Protein AF-A0A448YUG9-F1 (afdb_monomer_lite)

pLDDT: mean 77.7, std 18.1, range [26.77, 98.56]

Organism: NCBI:txid183589

Foldseek 3Di:
DALVVLLLVVLVQQVPDQWRKPAWLPVVCVVVVHDSVSNVVSVVVCVVVQQKDKDKDKDKFKDFDPVLVVCLVPNALLLVLLAVQLVVQKAALVVSCVPSNNVSSVVNVVVCVVVVQWDDDPRIIGGPDHSVVDDRPSSVCSVDRPPDDPVVVVVCVVVVGMDMDMDMIIMMHGGPPHDSDDQDADADDDPVCVVVVVVVVGHHDDDDPVDDDDDDDDDFDALLVLLVVLLVVLLVVVVADEFDPPDQKDFLQLQALLLLHDLPDPCLDVLWWAWDPVVQFAPDDDVLLVVLSQCCQQQNDPPDRHVNDHDDPSSRGTMTGRQACVSSVSVVLLCQQPDPPGHDKHKYKYWAKGATNDDDDQPDDRIFIKIKIKTKDFQDDPVNLVVVVCSSCVSLPQNAWDWDFDDDSFFPGKTFIWTQQPVVRDTDGFWIWHKGDCSSNVSSNHDPRMIMTMIMGTSQVSSCSLLVPRGSVCRDDPPHDVVCSVVDDNSPDDDDDDDDDDDDDDQDDPPPDDDDDDDDPVVVVVVVVSLAEGEDDPPDPPDDDDDLVVLQVVQAQAPRRFFYKYFQAKDLDLLCRQVSSVVSCHPVVQAFDPPQQAFEEEEFEFEADDDDDDDDDDPDPDDPPPDRGDGDPVCSVVNCVSNVVVVVRSNYHYDHPDGPKYKYWYWQDWDQDPNDTRTMITIIITSYGHDPQPDPFPPDAQKDFPDDDDLSNLLVLLVVQVQEAQFEEEAQAQASVSNVLSNQVVHQRYAYEYEHADDPPGTDVVSSVVRQVVVVGDRHLYYHYDHLLDPVSLCVSCVSVPLFAGLEYGYEFPQVVCVVVPPDPAASVQSNLQSLLVQDDPDRSSGNHGQFGKYKYKFKAFPVGDPVRRDHDPVSCVSSQWAWDDKGWHDPDPTIIIIITMITHHD

Secondary structure (DSSP, 8-state):
--HHHHHHHHHHHHHT-TT--BS-HHHHHHHTT--HHHHHHHHHHHHHTTSEEEEEEEEEEEEE-HHHHHHHHH--HHHHHHHHHHHHSEE-HHHHHHHH-HHHHHHHHHHHHHTTSEEEETTEEEESS-GGGS--HHHHHHH-TTS--HHHHHHHHHTTSEEEEEEEEEEEEE-TT--SS--PPBSS--HHHHHHTGGGTSPBPPP-TTSPPP--------HHHHHHHHHHHHHHHTTPEEP----SEEEHHHHTGGGT--TT-GGGSTTTS-B-STT-B-S---HHHHHHHHHHHHH-BTTB----S---HHHHHBEEE-SSTHHHHHHHHHHHHTSTTS---EEEEEEEEEE--PPP-SS--SEEEEEEEEEEEET--HHHHHHHHHHHHHHTT---EEEEEEEETTEEEEEEEEEEETTTTEEEEEEEEEEEPHHHHHHHT--TTEEEEEEEEESHHHHHHHTT-S-GGGTSSTT--HHHHHHPPPTT-----------------SS---S-SPPPHHHHHHHHHHTT-----S--TTS----HHHHHHHHHH-TT--EEEEEEEEESSSTHHHHHHHHTTTTTTS-SGGGGTT-EEEEEEEE-------S-S-TTS------TT-B-HHHHHHHHHHTHHHHHHH--EE-SSS-SEEEEEEEEEEEEETTEEEEEEEEEEEEEE---------SS-S---SSPPPHHHHHHHHHHHT--TT-EEEETT-SS-HHHHHHHHH-TT-EEEEEE---TTS--HHHHHHHHHTTTPPPPSEEEES-TTSHHHHHHHHHTTTS--EEEEEE---HHHHHHTT--SS-HHHHHHHHHHHT--SSTTT-SEEEEEEEEEEEEEETT--HHHHSPPHHHHHHHTEEEEEEEEEEEETTEEEEEEEEEE--

InterPro domains:
  IPR000241 Ribosomal RNA large subunit methyltransferase K/L-like, methyltransferase domain [PF01170] (700-819)
  IPR002052 DNA methylase, N-6 adenine-specific, conserved site [PS00092] (809-815)
  IPR002319 Phenylalanyl-tRNA synthetase [PF01409] (207-484)
  IPR004529 Phenylalanyl-tRNA synthetase, class IIc, alpha subunit [TIGR00468] (154-485)
  IPR006195 Aminoacyl-tRNA synthetase, class II [PS50862] (226-489)
  IPR029063 S-adenosyl-L-methionine-dependent methyltransferase superfamily [G3DSA:3.40.50.150] (699-895)
  IPR029063 S-adenosyl-L-methionine-dependent methyltransferase superfamily [SSF53335] (716-875)
  IPR040724 PheRS, DNA binding domain 1 [PF18552] (4-56)
  IPR040725 PheRS, DNA binding domain 3 [PF18553] (77-127)
  IPR045864 Class II Aminoacyl-tRNA synthetase/Biotinyl protein ligase (BPL) and lipoyl protein ligase (LPL) [G3DSA:3.30.930.10] (222-494)
  IPR045864 Class II Aminoacyl-tRNA synthetase/Biotinyl protein ligase (BPL) and lipoyl protein ligase (LPL) [SSF55681] (207-482)

Structure (mmCIF, N/CA/C/O backbone):
data_AF-A0A448YUG9-F1
#
_entry.id   AF-A0A448YUG9-F1
#
loop_
_atom_site.group_PDB
_atom_site.id
_atom_site.type_symbol
_atom_site.label_atom_id
_atom_site.label_alt_id
_atom_site.label_comp_id
_atom_site.label_asym_id
_atom_site.label_entity_id
_atom_site.label_seq_id
_atom_site.pdbx_PDB_ins_code
_atom_site.Cartn_x
_atom_site.Cartn_y
_atom_site.Cartn_z
_atom_site.occupancy
_atom_site.B_iso_or_equiv
_atom_site.auth_seq_id
_atom_site.auth_comp_id
_atom_site.auth_asym_id
_atom_site.auth_atom_id
_atom_site.pdbx_PDB_model_num
ATOM 1 N N . MET A 1 1 ? -14.719 15.345 57.622 1.00 57.31 1 MET A N 1
ATOM 2 C CA . MET A 1 1 ? -15.397 14.064 57.349 1.00 57.31 1 MET A CA 1
ATOM 3 C C . MET A 1 1 ? -15.106 13.617 55.928 1.00 57.31 1 MET A C 1
ATOM 5 O O . MET A 1 1 ? -15.169 14.436 55.005 1.00 57.31 1 MET A O 1
ATOM 9 N N . SER A 1 2 ? -14.669 12.373 55.784 1.00 65.25 2 SER A N 1
ATOM 10 C CA . SER A 1 2 ? -14.353 11.694 54.527 1.00 65.25 2 SER A CA 1
ATOM 11 C C . SER A 1 2 ? -15.642 11.242 53.810 1.00 65.25 2 SER A C 1
ATOM 13 O O . SER A 1 2 ? -16.741 11.340 54.363 1.00 65.25 2 SER A O 1
ATOM 15 N N . SER A 1 3 ? -15.531 10.765 52.566 1.00 64.81 3 SER A N 1
ATOM 16 C CA . SER A 1 3 ? -16.668 10.121 51.886 1.00 64.81 3 SER A CA 1
ATOM 17 C C . SER A 1 3 ? -17.063 8.793 52.551 1.00 64.81 3 SER A C 1
ATOM 19 O O . SER A 1 3 ? -18.222 8.403 52.459 1.00 64.81 3 SER A O 1
ATOM 21 N N . GLU A 1 4 ? -16.130 8.124 53.236 1.00 73.25 4 GLU A N 1
ATOM 22 C CA . GLU A 1 4 ? -16.374 6.867 53.961 1.00 73.25 4 GLU A CA 1
ATOM 23 C C . GLU A 1 4 ? -17.192 7.092 55.233 1.00 73.25 4 GLU A C 1
ATOM 25 O O . GLU A 1 4 ? -18.077 6.297 55.545 1.00 73.25 4 GLU A O 1
ATOM 30 N N . ASP A 1 5 ? -16.974 8.217 55.922 1.00 79.19 5 ASP A N 1
ATOM 31 C CA . ASP A 1 5 ? -17.773 8.593 57.095 1.00 79.19 5 ASP A CA 1
ATOM 32 C C . ASP A 1 5 ? -19.241 8.811 56.691 1.00 79.19 5 ASP A C 1
ATOM 34 O O . ASP A 1 5 ? -20.164 8.428 57.407 1.00 79.19 5 ASP A O 1
ATOM 38 N N . SER A 1 6 ? -19.455 9.402 55.508 1.00 84.69 6 SER A N 1
ATOM 39 C CA . SER A 1 6 ? -20.792 9.630 54.944 1.00 84.69 6 SER A CA 1
ATOM 40 C C . SER A 1 6 ? -21.450 8.318 54.509 1.00 84.69 6 SER A C 1
ATOM 42 O O . SER A 1 6 ? -22.631 8.117 54.774 1.00 84.69 6 SER A O 1
ATOM 44 N N . GLU A 1 7 ? -20.691 7.410 53.885 1.00 86.25 7 GLU A N 1
ATOM 45 C CA . GLU A 1 7 ? -21.155 6.067 53.508 1.00 86.25 7 GLU A CA 1
ATOM 46 C C . GLU A 1 7 ? -21.600 5.265 54.739 1.00 86.25 7 GLU A C 1
ATOM 48 O O . GLU A 1 7 ? -22.723 4.760 54.788 1.00 86.25 7 GLU A O 1
ATOM 53 N N . THR A 1 8 ? -20.752 5.232 55.768 1.00 85.56 8 THR A N 1
ATOM 54 C CA . THR A 1 8 ? -21.018 4.527 57.026 1.00 85.56 8 THR A CA 1
ATOM 55 C C . THR A 1 8 ? -22.253 5.091 57.722 1.00 85.56 8 THR A C 1
ATOM 57 O O . THR A 1 8 ? -23.109 4.329 58.171 1.00 85.56 8 THR A O 1
ATOM 60 N N . ALA A 1 9 ? -22.398 6.419 57.770 1.00 86.06 9 ALA A N 1
ATOM 61 C CA . ALA A 1 9 ? -23.563 7.071 58.363 1.00 86.06 9 ALA A CA 1
ATOM 62 C C . ALA A 1 9 ? -24.871 6.731 57.624 1.00 86.06 9 ALA A C 1
ATOM 64 O O . ALA A 1 9 ? -25.888 6.486 58.272 1.00 86.06 9 ALA A O 1
ATOM 65 N N . ILE A 1 10 ? -24.850 6.663 56.286 1.00 88.06 10 ILE A N 1
ATOM 66 C CA . ILE A 1 10 ? -26.018 6.273 55.477 1.00 88.06 10 ILE A CA 1
ATOM 67 C C . ILE A 1 10 ? -26.401 4.818 55.760 1.00 88.06 10 ILE A C 1
ATOM 69 O O . ILE A 1 10 ? -27.556 4.541 56.085 1.00 88.06 10 ILE A O 1
ATOM 73 N N . LEU A 1 11 ? -25.444 3.888 55.663 1.00 88.06 11 LEU A N 1
ATOM 74 C CA . LEU A 1 11 ? -25.709 2.464 55.878 1.00 88.06 11 LEU A CA 1
ATOM 75 C C . LEU A 1 11 ? -26.173 2.190 57.313 1.00 88.06 11 LEU A C 1
ATOM 77 O O . LEU A 1 11 ? -27.112 1.421 57.503 1.00 88.06 11 LEU A O 1
ATOM 81 N N . THR A 1 12 ? -25.593 2.873 58.304 1.00 87.62 12 THR A N 1
ATOM 82 C CA . THR A 1 12 ? -25.991 2.766 59.718 1.00 87.62 12 THR A CA 1
ATOM 83 C C . THR A 1 12 ? -27.385 3.338 59.962 1.00 87.62 12 THR A C 1
ATOM 85 O O . THR A 1 12 ? -28.193 2.720 60.646 1.00 87.62 12 THR A O 1
ATOM 88 N N . PHE A 1 13 ? -27.729 4.489 59.380 1.00 88.00 13 PHE A N 1
ATOM 89 C CA . PHE A 1 13 ? -29.079 5.039 59.514 1.00 88.00 13 PHE A CA 1
ATOM 90 C C . PHE A 1 13 ? -30.126 4.098 58.911 1.00 88.00 13 PHE A C 1
ATOM 92 O O . PHE A 1 13 ? -31.149 3.816 59.535 1.00 88.00 13 PHE A O 1
ATOM 99 N N . LEU A 1 14 ? -29.839 3.553 57.727 1.00 86.94 14 LEU A N 1
ATOM 100 C CA . LEU A 1 14 ? -30.715 2.587 57.077 1.00 86.94 14 LEU A CA 1
ATOM 101 C C . LEU A 1 14 ? -30.792 1.260 57.841 1.00 86.94 14 LEU A C 1
ATOM 103 O O . LEU A 1 14 ? -31.781 0.559 57.661 1.00 86.94 14 LEU A O 1
ATOM 107 N N . SER A 1 15 ? -29.834 0.914 58.713 1.00 86.38 15 SER A N 1
ATOM 108 C CA . SER A 1 15 ? -29.860 -0.331 59.503 1.00 86.38 15 SER A CA 1
ATOM 109 C C . SER A 1 15 ? -30.879 -0.295 60.650 1.00 86.38 15 SER A C 1
ATOM 111 O O . SER A 1 15 ? -31.360 -1.350 61.063 1.00 86.38 15 SER A O 1
ATOM 113 N N . SER A 1 16 ? -31.267 0.906 61.099 1.00 83.56 16 SER A N 1
ATOM 114 C CA . SER A 1 16 ? -32.128 1.131 62.271 1.00 83.56 16 SER A CA 1
ATOM 115 C C . SER A 1 16 ? -33.514 0.473 62.198 1.00 83.56 16 SER A C 1
ATOM 117 O O . SER A 1 16 ? -34.041 0.048 63.223 1.00 83.56 16 SER A O 1
ATOM 119 N N . SER A 1 17 ? -34.103 0.362 61.003 1.00 78.44 17 SER A N 1
ATOM 120 C CA . SER A 1 17 ? -35.380 -0.319 60.747 1.00 78.44 17 SER A CA 1
ATOM 121 C C . SER A 1 17 ? -35.442 -0.819 59.294 1.00 78.44 17 SER A C 1
ATOM 123 O O . SER A 1 17 ? -34.856 -0.170 58.422 1.00 78.44 17 SER A O 1
ATOM 125 N N . PRO A 1 18 ? -36.135 -1.936 58.989 1.00 73.31 18 PRO A N 1
ATOM 126 C CA . PRO A 1 18 ? -36.373 -2.387 57.612 1.00 73.31 18 PRO A CA 1
ATOM 127 C C . PRO A 1 18 ? -37.011 -1.316 56.717 1.00 73.31 18 PRO A C 1
ATOM 129 O O . PRO A 1 18 ? -36.657 -1.222 55.545 1.00 73.31 18 PRO A O 1
ATOM 132 N N . ASP A 1 19 ? -37.862 -0.468 57.302 1.00 79.19 19 ASP A N 1
ATOM 133 C CA . ASP A 1 19 ? -38.572 0.624 56.624 1.00 79.19 19 ASP A CA 1
ATOM 134 C C . ASP A 1 19 ? -37.876 1.986 56.798 1.00 79.19 19 ASP A C 1
ATOM 136 O O . ASP A 1 19 ? -38.479 3.038 56.584 1.00 79.19 19 ASP A O 1
ATOM 140 N N . ALA A 1 20 ? -36.614 2.002 57.242 1.00 85.31 20 ALA A N 1
ATOM 141 C CA . ALA A 1 20 ? -35.871 3.242 57.413 1.00 85.31 20 ALA A CA 1
ATOM 142 C C . ALA A 1 20 ? -35.670 3.934 56.055 1.00 85.31 20 ALA A C 1
ATOM 144 O O . ALA A 1 20 ? -35.098 3.368 55.120 1.00 85.31 20 ALA A O 1
ATOM 145 N N . VAL A 1 21 ? -36.119 5.187 55.963 1.00 89.50 21 VAL A N 1
ATOM 146 C CA . VAL A 1 21 ? -36.010 6.018 54.760 1.00 89.50 21 VAL A CA 1
ATOM 147 C C . VAL A 1 21 ? -35.319 7.321 55.122 1.00 89.50 21 VAL A C 1
ATOM 149 O O . VAL A 1 21 ? -35.686 7.968 56.101 1.00 89.50 21 VAL A O 1
ATOM 152 N N . ILE A 1 22 ? -34.350 7.738 54.308 1.00 91.31 22 ILE A N 1
ATOM 153 C CA . ILE A 1 22 ? -33.869 9.122 54.311 1.00 91.31 22 ILE A CA 1
ATOM 154 C C . ILE A 1 22 ? -34.779 9.892 53.348 1.00 91.31 22 ILE A C 1
ATOM 156 O O . ILE A 1 22 ? -34.659 9.692 52.137 1.00 91.31 22 ILE A O 1
ATOM 160 N N . PRO A 1 23 ? -35.713 10.727 53.840 1.00 86.56 23 PRO A N 1
ATOM 161 C CA . PRO A 1 23 ? -36.722 11.356 52.989 1.00 86.56 23 PRO A CA 1
ATOM 162 C C . PRO A 1 23 ? -36.124 12.419 52.065 1.00 86.56 23 PRO A C 1
ATOM 164 O O . PRO A 1 23 ? -36.563 12.546 50.931 1.00 86.56 23 PRO A O 1
ATOM 167 N N . ASP A 1 24 ? -35.113 13.149 52.538 1.00 88.75 24 ASP A N 1
ATOM 168 C CA . ASP A 1 24 ? -34.329 14.094 51.750 1.00 88.75 24 ASP A CA 1
ATOM 169 C C . ASP A 1 24 ? -32.910 14.160 52.332 1.00 88.75 24 ASP A C 1
ATOM 171 O O . ASP A 1 24 ? -32.706 14.449 53.517 1.00 88.75 24 ASP A O 1
ATOM 175 N N . THR A 1 25 ? -31.913 13.870 51.500 1.00 90.62 25 THR A N 1
ATOM 176 C CA . THR A 1 25 ? -30.502 13.851 51.902 1.00 90.62 25 THR A CA 1
ATOM 177 C C . THR A 1 25 ? -29.948 15.216 52.291 1.00 90.62 25 THR A C 1
ATOM 179 O O . THR A 1 25 ? -28.963 15.260 53.022 1.00 90.62 25 THR A O 1
ATOM 182 N N . GLN A 1 26 ? -30.554 16.325 51.864 1.00 86.06 26 GLN A N 1
ATOM 183 C CA . GLN A 1 26 ? -30.094 17.674 52.199 1.00 86.06 26 GLN A CA 1
ATOM 184 C C . GLN A 1 26 ? -30.307 18.030 53.684 1.00 86.06 26 GLN A C 1
ATOM 186 O O . GLN A 1 26 ? -29.315 18.297 54.370 1.00 86.06 26 GLN A O 1
ATOM 191 N N . PRO A 1 27 ? -31.546 18.038 54.221 1.00 86.44 27 PRO A N 1
ATOM 192 C CA . PRO A 1 27 ? -31.773 18.295 55.640 1.00 86.44 27 PRO A CA 1
ATOM 193 C C . PRO A 1 27 ? -31.159 17.195 56.510 1.00 86.44 27 PRO A C 1
ATOM 195 O O . PRO A 1 27 ? -30.614 17.495 57.567 1.00 86.44 27 PRO A O 1
ATOM 198 N N . TRP A 1 28 ? -31.162 15.942 56.043 1.00 90.75 28 TRP A N 1
ATOM 199 C CA . TRP A 1 28 ? -30.541 14.837 56.769 1.00 90.75 28 TRP A CA 1
ATOM 200 C C . TRP A 1 28 ? -29.024 15.015 56.920 1.00 90.75 28 TRP A C 1
ATOM 202 O O . TRP A 1 28 ? -28.501 14.833 58.019 1.00 90.75 28 TRP A O 1
ATOM 212 N N . ALA A 1 29 ? -28.315 15.427 55.861 1.00 88.06 29 ALA A N 1
ATOM 213 C CA . ALA A 1 29 ? -26.882 15.709 55.940 1.00 88.06 29 ALA A CA 1
ATOM 214 C C . ALA A 1 29 ? -26.593 16.842 56.937 1.00 88.06 29 ALA A C 1
ATOM 216 O O . ALA A 1 29 ? -25.706 16.703 57.776 1.00 88.06 29 ALA A O 1
ATOM 217 N N . ALA A 1 30 ? -27.394 17.912 56.918 1.00 86.62 30 ALA A N 1
ATOM 218 C CA . ALA A 1 30 ? -27.257 19.024 57.856 1.00 86.62 30 ALA A CA 1
ATOM 219 C C . ALA A 1 30 ? -27.478 18.594 59.320 1.00 86.62 30 ALA A C 1
ATOM 221 O O . ALA A 1 30 ? -26.671 18.937 60.183 1.00 86.62 30 ALA A O 1
ATOM 222 N N . SER A 1 31 ? -28.515 17.796 59.604 1.00 87.38 31 SER A N 1
ATOM 223 C CA . SER A 1 31 ? -28.794 17.277 60.955 1.00 87.38 31 SER A CA 1
ATOM 224 C C . SER A 1 31 ? -27.718 16.326 61.484 1.00 87.38 31 SER A C 1
ATOM 226 O O . SER A 1 31 ? -27.556 16.214 62.695 1.00 87.38 31 SER A O 1
ATOM 228 N N . ASN A 1 32 ? -26.970 15.669 60.595 1.00 84.94 32 ASN A N 1
ATOM 229 C CA . ASN A 1 32 ? -25.870 14.768 60.946 1.00 84.94 32 ASN A CA 1
ATOM 230 C C . ASN A 1 32 ? -24.484 15.432 60.828 1.00 84.94 32 ASN A C 1
ATOM 232 O O . ASN A 1 32 ? -23.468 14.750 60.937 1.00 84.94 32 ASN A O 1
ATOM 236 N N . ASN A 1 33 ? -24.430 16.753 60.613 1.00 87.06 33 ASN A N 1
ATOM 237 C CA . ASN A 1 33 ? -23.195 17.524 60.432 1.00 87.06 33 ASN A CA 1
ATOM 238 C C . ASN A 1 33 ? -22.288 16.990 59.295 1.00 87.06 33 ASN A C 1
ATOM 240 O O . ASN A 1 33 ? -21.059 17.025 59.380 1.00 87.06 33 ASN A O 1
ATOM 244 N N . LEU A 1 34 ? -22.910 16.484 58.226 1.00 86.75 34 LEU A N 1
ATOM 245 C CA . LEU A 1 34 ? -22.270 15.930 57.035 1.00 86.75 34 LEU A CA 1
ATOM 246 C C . LEU A 1 34 ? -22.309 16.926 55.870 1.00 86.75 34 LEU A C 1
ATOM 248 O O . LEU A 1 34 ? -23.294 17.629 55.648 1.00 86.75 34 LEU A O 1
ATOM 252 N N . ASP A 1 35 ? -21.247 16.931 55.066 1.00 86.50 35 ASP A N 1
ATOM 253 C CA . ASP A 1 35 ? -21.212 17.663 53.798 1.00 86.50 35 ASP A CA 1
ATOM 254 C C . ASP A 1 35 ? -22.095 16.950 52.762 1.00 86.50 35 ASP A C 1
ATOM 256 O O . ASP A 1 35 ? -21.832 15.805 52.378 1.00 86.50 35 ASP A O 1
ATOM 260 N N . HIS A 1 36 ? -23.135 17.638 52.285 1.00 87.50 36 HIS A N 1
ATOM 261 C CA . HIS A 1 36 ? -24.092 17.085 51.327 1.00 87.50 36 HIS A CA 1
ATOM 262 C C . HIS A 1 36 ? -23.435 16.594 50.031 1.00 87.50 36 HIS A C 1
ATOM 264 O O . HIS A 1 36 ? -23.833 15.555 49.504 1.00 87.50 36 HIS A O 1
ATOM 270 N N . ALA A 1 37 ? -22.380 17.257 49.549 1.00 84.12 37 ALA A N 1
ATOM 271 C CA . ALA A 1 37 ? -21.685 16.827 48.336 1.00 84.12 37 ALA A CA 1
ATOM 272 C C . ALA A 1 37 ? -21.030 15.447 48.515 1.00 84.12 37 ALA A C 1
ATOM 274 O O . ALA A 1 37 ? -21.036 14.624 47.596 1.00 84.12 37 ALA A O 1
ATOM 275 N N . LYS A 1 38 ? -20.517 15.165 49.719 1.00 84.81 38 LYS A N 1
ATOM 276 C CA . LYS A 1 38 ? -19.925 13.867 50.074 1.00 84.81 38 LYS A CA 1
ATOM 277 C C . LYS A 1 38 ? -20.988 12.799 50.292 1.00 84.81 38 LYS A C 1
ATOM 279 O O . LYS A 1 38 ? -20.794 11.672 49.848 1.00 84.81 38 LYS A O 1
ATOM 284 N N . VAL A 1 39 ? -22.131 13.162 50.875 1.00 87.88 39 VAL A N 1
ATOM 285 C CA . VAL A 1 39 ? -23.306 12.281 50.993 1.00 87.88 39 VAL A CA 1
ATOM 286 C C . VAL A 1 39 ? -23.804 11.860 49.607 1.00 87.88 39 VAL A C 1
ATOM 288 O O . VAL A 1 39 ? -23.989 10.673 49.360 1.00 87.88 39 VAL A O 1
ATOM 291 N N . VAL A 1 40 ? -23.931 12.794 48.658 1.00 87.75 40 VAL A N 1
ATOM 292 C CA . VAL A 1 40 ? -24.302 12.478 47.266 1.00 87.75 40 VAL A CA 1
ATOM 293 C C . VAL A 1 40 ? -23.248 11.599 46.582 1.00 87.75 40 VAL A C 1
ATOM 295 O O . VAL A 1 40 ? -23.605 10.672 45.855 1.00 87.75 40 VAL A O 1
ATOM 298 N N . GLY A 1 41 ? -21.957 11.854 46.814 1.00 83.56 41 GLY A N 1
ATOM 299 C CA . GLY A 1 41 ? -20.869 11.005 46.316 1.00 83.56 41 GLY A CA 1
ATOM 300 C C . GLY A 1 41 ? -20.952 9.566 46.838 1.00 83.56 41 GLY A C 1
ATOM 301 O O . GLY A 1 41 ? -20.870 8.622 46.049 1.00 83.56 41 GLY A O 1
ATOM 302 N N . ALA A 1 42 ? -21.194 9.400 48.141 1.00 86.56 42 ALA A N 1
ATOM 303 C CA . ALA A 1 42 ? -21.378 8.100 48.779 1.00 86.56 42 ALA A CA 1
ATOM 304 C C . ALA A 1 42 ? -22.613 7.363 48.234 1.00 86.56 42 ALA A C 1
ATOM 306 O O . ALA A 1 42 ? -22.507 6.197 47.862 1.00 86.56 42 ALA A O 1
ATOM 307 N N . ILE A 1 43 ? -23.753 8.049 48.081 1.00 87.69 43 ILE A N 1
ATOM 308 C CA . ILE A 1 43 ? -24.978 7.467 47.505 1.00 87.69 43 ILE A CA 1
ATOM 309 C C . ILE A 1 43 ? -24.725 6.940 46.095 1.00 87.69 43 ILE A C 1
ATOM 311 O O . ILE A 1 43 ? -25.110 5.817 45.798 1.00 87.69 43 ILE A O 1
ATOM 315 N N . LYS A 1 44 ? -24.044 7.704 45.232 1.00 84.31 44 LYS A N 1
ATOM 316 C CA . LYS A 1 44 ? -23.715 7.242 43.873 1.00 84.31 44 LYS A CA 1
ATOM 317 C C . LYS A 1 44 ? -22.867 5.974 43.889 1.00 84.31 44 LYS A C 1
ATOM 319 O O . LYS A 1 44 ? -23.106 5.081 43.087 1.00 84.31 44 LYS A O 1
ATOM 324 N N . SER A 1 45 ? -21.903 5.895 44.804 1.00 82.38 45 SER A N 1
ATOM 325 C CA . SER A 1 45 ? -21.045 4.719 44.967 1.00 82.38 45 SER A CA 1
ATOM 326 C C . SER A 1 45 ? -21.836 3.491 45.440 1.00 82.38 45 SER A C 1
ATOM 328 O O . SER A 1 45 ? -21.679 2.413 44.876 1.00 82.38 45 SER A O 1
ATOM 330 N N . LEU A 1 46 ? -22.735 3.667 46.416 1.00 85.75 46 LEU A N 1
ATOM 331 C CA . LEU A 1 46 ? -23.611 2.610 46.937 1.00 85.75 46 LEU A CA 1
ATOM 332 C C . LEU A 1 46 ? -24.689 2.170 45.933 1.00 85.75 46 LEU A C 1
ATOM 334 O O . LEU A 1 46 ? -25.096 1.011 45.932 1.00 85.75 46 LEU A O 1
ATOM 338 N N . LEU A 1 47 ? -25.151 3.081 45.075 1.00 85.06 47 LEU A N 1
ATOM 339 C CA . LEU A 1 47 ? -26.180 2.813 44.070 1.00 85.06 47 LEU A CA 1
ATOM 340 C C . LEU A 1 47 ? -25.653 1.932 42.929 1.00 85.06 47 LEU A C 1
ATOM 342 O O . LEU A 1 47 ? -26.383 1.069 42.449 1.00 85.06 47 LEU A O 1
ATOM 346 N N . VAL A 1 48 ? -24.381 2.093 42.538 1.00 79.31 48 VAL A N 1
ATOM 347 C CA . VAL A 1 48 ? -23.718 1.228 41.538 1.00 79.31 48 VAL A CA 1
ATOM 348 C C . VAL A 1 48 ? -23.709 -0.236 41.985 1.00 79.31 48 VAL A C 1
ATOM 350 O O . VAL A 1 48 ? -23.939 -1.127 41.173 1.00 79.31 48 VAL A O 1
ATOM 353 N N . GLU A 1 49 ? -23.485 -0.478 43.275 1.00 77.50 49 GLU A N 1
ATOM 354 C CA . GLU A 1 49 ? -23.440 -1.822 43.866 1.00 77.50 49 GLU A CA 1
ATOM 355 C C . GLU A 1 49 ? -24.788 -2.259 44.463 1.00 77.50 49 GLU A C 1
ATOM 357 O O . GLU A 1 49 ? -24.860 -3.262 45.158 1.00 77.50 49 GLU A O 1
ATOM 362 N N . GLN A 1 50 ? -25.873 -1.524 44.193 1.00 82.38 50 GLN A N 1
ATOM 363 C CA . GLN A 1 50 ? -27.235 -1.855 44.638 1.00 82.38 50 GLN A CA 1
ATOM 364 C C . GLN A 1 50 ? -27.411 -1.990 46.165 1.00 82.38 50 GLN A C 1
ATOM 366 O O . GLN A 1 50 ? -28.362 -2.624 46.633 1.00 82.38 50 GLN A O 1
ATOM 371 N N . TYR A 1 51 ? -26.546 -1.353 46.959 1.00 86.75 51 TYR A N 1
ATOM 372 C CA . TYR A 1 51 ? -26.691 -1.275 48.419 1.00 86.75 51 TYR A CA 1
ATOM 373 C C . TYR A 1 51 ? -27.860 -0.368 48.827 1.00 86.75 51 TYR A C 1
ATOM 375 O O . TYR A 1 51 ? -28.478 -0.566 49.874 1.00 86.75 51 TYR A O 1
ATOM 383 N N . VAL A 1 52 ? -28.180 0.632 48.001 1.00 89.44 52 VAL A N 1
ATOM 384 C CA . VAL A 1 52 ? -29.270 1.593 48.224 1.00 89.44 52 VAL A CA 1
ATOM 385 C C . VAL A 1 52 ? -30.058 1.836 46.939 1.00 89.44 52 VAL A C 1
ATOM 387 O O . VAL A 1 52 ? -29.510 1.743 45.841 1.00 89.44 52 VAL A O 1
ATOM 390 N N . VAL A 1 53 ? -31.331 2.208 47.076 1.00 88.75 53 VAL A N 1
ATOM 391 C CA . VAL A 1 53 ? -32.140 2.799 45.998 1.00 88.75 53 VAL A CA 1
ATOM 392 C C . VAL A 1 53 ? -32.302 4.284 46.293 1.00 88.75 53 VAL A C 1
ATOM 394 O O . VAL A 1 53 ? -32.676 4.651 47.411 1.00 88.75 53 VAL A O 1
ATOM 397 N N . ALA A 1 54 ? -32.025 5.132 45.302 1.00 90.38 54 ALA A N 1
ATOM 398 C CA . ALA A 1 54 ? -32.174 6.578 45.413 1.00 90.38 54 ALA A CA 1
ATOM 399 C C . ALA A 1 54 ? -33.176 7.115 44.381 1.00 90.38 54 ALA A C 1
ATOM 401 O O . ALA A 1 54 ? -33.109 6.767 43.205 1.00 90.38 54 ALA A O 1
ATOM 402 N N . GLU A 1 55 ? -34.080 7.979 44.832 1.00 89.88 55 GLU A N 1
ATOM 403 C CA . GLU A 1 55 ? -35.020 8.739 44.007 1.00 89.88 55 GLU A CA 1
ATOM 404 C C . GLU A 1 55 ? -34.579 10.210 43.977 1.00 89.88 55 GLU A C 1
ATOM 406 O O . GLU A 1 55 ? -34.346 10.810 45.030 1.00 89.88 55 GLU A O 1
ATOM 411 N N . ASP A 1 56 ? -34.443 10.784 42.780 1.00 88.38 56 ASP A N 1
ATOM 412 C CA . ASP A 1 56 ? -33.975 12.159 42.589 1.00 88.38 56 ASP A CA 1
ATOM 413 C C . ASP A 1 56 ? -35.030 13.179 43.045 1.00 88.38 56 ASP A C 1
ATOM 415 O O . ASP A 1 56 ? -36.142 13.238 42.520 1.00 88.38 56 ASP A O 1
ATOM 419 N N . LEU A 1 57 ? -34.640 14.062 43.962 1.00 86.44 57 LEU A N 1
ATOM 420 C CA . LEU A 1 57 ? -35.415 15.225 44.381 1.00 86.44 57 LEU A CA 1
ATOM 421 C C . LEU A 1 57 ? -34.769 16.498 43.830 1.00 86.44 57 LEU A C 1
ATOM 423 O O . LEU A 1 57 ? -33.546 16.672 43.842 1.00 86.44 57 LEU A O 1
ATOM 427 N N . LYS A 1 58 ? -35.593 17.419 43.328 1.00 82.94 58 LYS A N 1
ATOM 428 C CA . LYS A 1 58 ? -35.117 18.670 42.735 1.00 82.94 58 LYS A CA 1
ATOM 429 C C . LYS A 1 58 ? -35.853 19.862 43.322 1.00 82.94 58 LYS A C 1
ATOM 431 O O . LYS A 1 58 ? -37.049 20.027 43.098 1.00 82.94 58 LYS A O 1
ATOM 436 N N . THR A 1 59 ? -35.088 20.749 43.946 1.00 80.56 59 THR A N 1
ATOM 437 C CA . THR A 1 59 ? -35.577 22.037 44.437 1.00 80.56 59 THR A CA 1
ATOM 438 C C . THR A 1 59 ? -34.832 23.148 43.711 1.00 80.56 59 THR A C 1
ATOM 440 O O . THR A 1 59 ? -33.602 23.181 43.675 1.00 80.56 59 THR A O 1
ATOM 443 N N . SER A 1 60 ? -35.571 24.058 43.084 1.00 80.38 60 SER A N 1
ATOM 444 C CA . SER A 1 60 ? -35.003 25.179 42.336 1.00 80.38 60 SER A CA 1
ATOM 445 C C . SER A 1 60 ? -35.388 26.490 43.013 1.00 80.38 60 SER A C 1
ATOM 447 O O . SER A 1 60 ? -36.566 26.735 43.248 1.00 80.38 60 SER A O 1
ATOM 449 N N . PHE A 1 61 ? -34.403 27.336 43.309 1.00 82.69 61 PHE A N 1
ATOM 450 C CA . PHE A 1 61 ? -34.615 28.654 43.908 1.00 82.69 61 PHE A CA 1
ATOM 451 C C . PHE A 1 61 ? -33.650 29.686 43.318 1.00 82.69 61 PHE A C 1
ATOM 453 O O . PHE A 1 61 ? -32.633 29.349 42.706 1.00 82.69 61 PHE A O 1
ATOM 460 N N . TYR A 1 62 ? -33.995 30.962 43.460 1.00 83.94 62 TYR A N 1
ATOM 461 C CA . TYR A 1 62 ? -33.171 32.066 42.980 1.00 83.94 62 TYR A CA 1
ATOM 462 C C . TYR A 1 62 ? -32.162 32.495 44.038 1.00 83.94 62 TYR A C 1
ATOM 464 O O . TYR A 1 62 ? -32.511 32.639 45.205 1.00 83.94 62 TYR A O 1
ATOM 472 N N . THR A 1 63 ? -30.923 32.732 43.611 1.00 86.00 63 THR A N 1
ATOM 473 C CA . THR A 1 63 ? -29.897 33.393 44.426 1.00 86.00 63 THR A CA 1
ATOM 474 C C . THR A 1 63 ? -29.358 34.616 43.696 1.00 86.00 63 THR A C 1
ATOM 476 O O . THR A 1 63 ? -29.391 34.679 42.460 1.00 86.00 63 THR A O 1
ATOM 479 N N . LEU A 1 64 ? -28.846 35.578 44.458 1.00 87.00 64 LEU A N 1
ATOM 480 C CA . LEU A 1 64 ? -28.166 36.753 43.921 1.00 87.00 64 LEU A CA 1
ATOM 481 C C . LEU A 1 64 ? -26.839 36.351 43.262 1.00 87.00 64 LEU A C 1
ATOM 483 O O . LEU A 1 64 ? -26.158 35.426 43.706 1.00 87.00 64 LEU A O 1
ATOM 487 N N . THR A 1 65 ? -26.475 37.030 42.177 1.00 86.25 65 THR A N 1
ATOM 488 C CA . THR A 1 65 ? -25.107 36.995 41.636 1.00 86.25 65 THR A CA 1
ATOM 489 C C . THR A 1 65 ? -24.243 38.035 42.353 1.00 86.25 65 THR A C 1
ATOM 491 O O . THR A 1 65 ? -24.777 38.918 43.016 1.00 86.25 65 THR A O 1
ATOM 494 N N . LYS A 1 66 ? -22.916 38.020 42.156 1.00 80.75 66 LYS A N 1
ATOM 495 C CA . LYS A 1 66 ? -22.031 39.088 42.672 1.00 80.75 66 LYS A CA 1
ATOM 496 C C . LYS A 1 66 ? -22.466 40.496 42.233 1.00 80.75 66 LYS A C 1
ATOM 498 O O . LYS A 1 66 ? -22.307 41.459 42.972 1.00 80.75 66 LYS A O 1
ATOM 503 N N . GLU A 1 67 ? -23.018 40.615 41.024 1.00 80.50 67 GLU A N 1
ATOM 504 C CA . GLU A 1 67 ? -23.565 41.878 40.514 1.00 80.50 67 GLU A CA 1
ATOM 505 C C . GLU A 1 67 ? -24.890 42.232 41.211 1.00 80.50 67 GLU A C 1
ATOM 507 O O . GLU A 1 67 ? -25.095 43.384 41.586 1.00 80.50 67 GLU A O 1
ATOM 512 N N . GLY A 1 68 ? -25.753 41.241 41.466 1.00 84.19 68 GLY A N 1
ATOM 513 C CA . GLY A 1 68 ? -26.978 41.400 42.255 1.00 84.19 68 GLY A CA 1
ATOM 514 C C . GLY A 1 68 ? -26.727 41.798 43.712 1.00 84.19 68 GLY A C 1
ATOM 515 O O . GLY A 1 68 ? -27.394 42.697 44.212 1.00 84.19 68 GLY A O 1
ATOM 516 N N . GLU A 1 69 ? -25.731 41.202 44.372 1.00 83.88 69 GLU A N 1
ATOM 517 C CA . GLU A 1 69 ? -25.270 41.605 45.710 1.00 83.88 69 GLU A CA 1
ATOM 518 C C . GLU A 1 69 ? -24.791 43.064 45.713 1.00 83.88 69 GLU A C 1
ATOM 520 O O . GLU A 1 69 ? -25.140 43.836 46.607 1.00 83.88 69 GLU A O 1
ATOM 525 N N . GLY A 1 70 ? -24.057 43.471 44.670 1.00 80.44 70 GLY A N 1
ATOM 526 C CA . GLY A 1 70 ? -23.625 44.855 44.477 1.00 80.44 70 GLY A CA 1
ATOM 527 C C . GLY A 1 70 ? -24.787 45.841 44.329 1.00 80.44 70 GLY A C 1
ATOM 528 O O . GLY A 1 70 ? -24.710 46.944 44.871 1.00 80.44 70 GLY A O 1
ATOM 529 N N . VAL A 1 71 ? -25.871 45.438 43.655 1.00 83.31 71 VAL A N 1
ATOM 530 C CA . VAL A 1 71 ? -27.105 46.234 43.531 1.00 83.31 71 VAL A CA 1
ATOM 531 C C . VAL A 1 71 ? -27.870 46.301 44.852 1.00 83.31 71 VAL A C 1
ATOM 533 O O . VAL A 1 71 ? -28.367 47.365 45.208 1.00 83.31 71 VAL A O 1
ATOM 536 N N . VAL A 1 72 ? -27.937 45.208 45.618 1.00 83.56 72 VAL A N 1
ATOM 537 C CA . VAL A 1 72 ? -28.547 45.226 46.959 1.00 83.56 72 VAL A CA 1
ATOM 538 C C . VAL A 1 72 ? -27.802 46.194 47.880 1.00 83.56 72 VAL A C 1
ATOM 540 O O . VAL A 1 72 ? -28.444 46.970 48.583 1.00 83.56 72 VAL A O 1
ATOM 543 N N . ALA A 1 73 ? -26.467 46.204 47.834 1.00 80.50 73 ALA A N 1
ATOM 544 C CA . ALA A 1 73 ? -25.643 47.059 48.685 1.00 80.50 73 ALA A CA 1
ATOM 545 C C . ALA A 1 73 ? -25.638 48.543 48.270 1.00 80.50 73 ALA A C 1
ATOM 547 O O . ALA A 1 73 ? -25.644 49.410 49.140 1.00 80.50 73 ALA A O 1
ATOM 548 N N . ASN A 1 74 ? -25.618 48.848 46.965 1.00 79.56 74 ASN A N 1
ATOM 549 C CA . ASN A 1 74 ? -25.341 50.205 46.463 1.00 79.56 74 ASN A CA 1
ATOM 550 C C . ASN A 1 74 ? -26.483 50.836 45.641 1.00 79.56 74 ASN A C 1
ATOM 552 O O . ASN A 1 74 ? -26.363 51.988 45.222 1.00 79.56 74 ASN A O 1
ATOM 556 N N . GLY A 1 75 ? -27.578 50.109 45.411 1.00 81.88 75 GLY A N 1
ATOM 557 C CA . GLY A 1 75 ? -28.676 50.509 44.527 1.00 81.88 75 GLY A CA 1
ATOM 558 C C . GLY A 1 75 ? -28.478 50.062 43.075 1.00 81.88 75 GLY A C 1
ATOM 559 O O . GLY A 1 75 ? -27.397 49.637 42.655 1.00 81.88 75 GLY A O 1
ATOM 560 N N . ALA A 1 76 ? -29.543 50.129 42.280 1.00 84.44 76 ALA A N 1
ATOM 561 C CA . ALA A 1 76 ? -29.525 49.755 40.874 1.00 84.44 76 ALA A CA 1
ATOM 562 C C . ALA A 1 76 ? -28.672 50.715 40.037 1.00 84.44 76 ALA A C 1
ATOM 564 O O . ALA A 1 76 ? -28.579 51.914 40.297 1.00 84.44 76 ALA A O 1
ATOM 565 N N . GLN A 1 77 ? -28.075 50.183 38.971 1.00 84.81 77 GLN A N 1
ATOM 566 C CA . GLN A 1 77 ? -27.158 50.918 38.091 1.00 84.81 77 GLN A CA 1
ATOM 567 C C . GLN A 1 77 ? -27.811 52.179 37.490 1.00 84.81 77 GLN A C 1
ATOM 569 O O . GLN A 1 77 ? -27.152 53.204 37.328 1.00 84.81 77 GLN A O 1
ATOM 574 N N . GLU A 1 78 ? -29.112 52.129 37.194 1.00 84.50 78 GLU A N 1
ATOM 575 C CA . GLU A 1 78 ? -29.922 53.273 36.766 1.00 84.50 78 GLU A CA 1
ATOM 576 C C . GLU A 1 78 ? -30.035 54.375 37.836 1.00 84.50 78 GLU A C 1
ATOM 578 O O . GLU A 1 78 ? -29.903 55.554 37.510 1.00 84.50 78 GLU A O 1
ATOM 583 N N . ILE A 1 79 ? -30.189 54.018 39.113 1.00 85.38 79 ILE A N 1
ATOM 584 C CA . ILE A 1 79 ? -30.246 54.984 40.221 1.00 85.38 79 ILE A CA 1
ATOM 585 C C . ILE A 1 79 ? -28.870 55.607 40.469 1.00 85.38 79 ILE A C 1
ATOM 587 O O . ILE A 1 79 ? -28.769 56.816 40.662 1.00 85.38 79 ILE A O 1
ATOM 591 N N . ILE A 1 80 ? -27.797 54.816 40.382 1.00 83.75 80 ILE A N 1
ATOM 592 C CA . ILE A 1 80 ? -26.415 55.306 40.516 1.00 83.75 80 ILE A CA 1
ATOM 593 C C . ILE A 1 80 ? -26.090 56.331 39.415 1.00 83.75 80 ILE A C 1
ATOM 595 O O . ILE A 1 80 ? -25.528 57.391 39.694 1.00 83.75 80 ILE A O 1
ATOM 599 N N . VAL A 1 81 ? -26.478 56.052 38.164 1.00 83.38 81 VAL A N 1
ATOM 600 C CA . VAL A 1 81 ? -26.304 56.989 37.039 1.00 83.38 81 VAL A CA 1
ATOM 601 C C . VAL A 1 81 ? -27.167 58.241 37.211 1.00 83.38 81 VAL A C 1
ATOM 603 O O . VAL A 1 81 ? -26.693 59.340 36.921 1.00 83.38 81 VAL A O 1
ATOM 606 N N . LEU A 1 82 ? -28.407 58.099 37.690 1.00 84.00 82 LEU A N 1
ATOM 607 C CA . LEU A 1 82 ? -29.306 59.229 37.926 1.00 84.00 82 LEU A CA 1
ATOM 608 C C . LEU A 1 82 ? -28.750 60.170 39.006 1.00 84.00 82 LEU A C 1
ATOM 610 O O . LEU A 1 82 ? -28.624 61.363 38.743 1.00 84.00 82 LEU A O 1
ATOM 614 N N . LYS A 1 83 ? -28.290 59.631 40.143 1.00 84.06 83 LYS A N 1
ATOM 615 C CA . LYS A 1 83 ? -27.620 60.397 41.210 1.00 84.06 83 LYS A CA 1
ATOM 616 C C . LYS A 1 83 ? -26.379 61.126 40.711 1.00 84.06 83 LYS A C 1
ATOM 618 O O . LYS A 1 83 ? -26.240 62.328 40.918 1.00 84.06 83 LYS A O 1
ATOM 623 N N . ALA A 1 84 ? -25.510 60.432 39.973 1.00 83.62 84 ALA A N 1
ATOM 624 C CA . ALA A 1 84 ? -24.299 61.036 39.424 1.00 83.62 84 ALA A CA 1
ATOM 625 C C . ALA A 1 84 ? -24.598 62.223 38.488 1.00 83.62 84 ALA A C 1
ATOM 627 O O . ALA A 1 84 ? -23.836 63.193 38.480 1.00 83.62 84 ALA A O 1
ATOM 628 N N . LEU A 1 85 ? -25.698 62.153 37.727 1.00 82.50 85 LEU A N 1
ATOM 629 C CA . LEU A 1 85 ? -26.173 63.222 36.845 1.00 82.50 85 LEU A CA 1
ATOM 630 C C . LEU A 1 85 ? -26.919 64.334 37.595 1.00 82.50 85 LEU A C 1
ATOM 632 O O . LEU A 1 85 ? -26.749 65.495 37.234 1.00 82.50 85 LEU A O 1
ATOM 636 N N . ASN A 1 86 ? -27.705 64.023 38.632 1.00 83.00 86 ASN A N 1
ATOM 637 C CA . ASN A 1 86 ? -28.360 65.036 39.464 1.00 83.00 86 ASN A CA 1
ATOM 638 C C . ASN A 1 86 ? -27.341 65.875 40.254 1.00 83.00 86 ASN A C 1
ATOM 640 O O . ASN A 1 86 ? -27.520 67.084 40.362 1.00 83.00 86 ASN A O 1
ATOM 644 N N . GLU A 1 87 ? -26.244 65.274 40.726 1.00 82.69 87 GLU A N 1
ATOM 645 C CA . GLU A 1 87 ? -25.154 65.985 41.414 1.00 82.69 87 GLU A CA 1
ATOM 646 C C . GLU A 1 87 ? -24.327 66.886 40.486 1.00 82.69 87 GLU A C 1
ATOM 648 O O . GLU A 1 87 ? -23.905 67.969 40.882 1.00 82.69 87 GLU A O 1
ATOM 653 N N . ALA A 1 88 ? -24.043 66.427 39.263 1.00 78.75 88 ALA A N 1
ATOM 654 C CA . ALA A 1 88 ? -23.155 67.125 38.329 1.00 78.75 88 ALA A CA 1
ATOM 655 C C . ALA A 1 88 ? -23.898 68.043 37.341 1.00 78.75 88 ALA A C 1
ATOM 657 O O . ALA A 1 88 ? -23.273 68.831 36.632 1.00 78.75 88 ALA A O 1
ATOM 658 N N . GLY A 1 89 ? -25.226 67.927 37.252 1.00 75.81 89 GLY A N 1
ATOM 659 C CA . GLY A 1 89 ? -26.093 68.643 36.315 1.00 75.81 89 GLY A CA 1
ATOM 660 C C . GLY A 1 89 ? -26.002 68.125 34.875 1.00 75.81 89 GLY A C 1
ATOM 661 O O . GLY A 1 89 ? -27.013 67.737 34.287 1.00 75.81 89 GLY A O 1
ATOM 662 N N . LYS A 1 90 ? -24.794 68.104 34.298 1.00 79.38 90 LYS A N 1
ATOM 663 C CA . LYS A 1 90 ? -24.526 67.691 32.913 1.00 79.38 90 LYS A CA 1
ATOM 664 C C . LYS A 1 90 ? -23.182 66.964 32.829 1.00 79.38 90 LYS A C 1
ATOM 666 O O . LYS A 1 90 ? -22.168 67.515 33.245 1.00 79.38 90 LYS A O 1
ATOM 671 N N . LEU A 1 91 ? -23.162 65.743 32.289 1.00 83.19 91 LEU A N 1
ATOM 672 C CA . LEU A 1 91 ? -21.933 64.946 32.141 1.00 83.19 91 LEU A CA 1
ATOM 673 C C . LEU A 1 91 ? -21.745 64.452 30.707 1.00 83.19 91 LEU A C 1
ATOM 675 O O . LEU A 1 91 ? -22.695 63.995 30.063 1.00 83.19 91 LEU A O 1
ATOM 679 N N . SER A 1 92 ? -20.496 64.474 30.240 1.00 84.25 92 SER A N 1
ATOM 680 C CA . SER A 1 92 ? -20.107 63.778 29.016 1.00 84.25 92 SER A CA 1
ATOM 681 C C . SER A 1 92 ? -20.079 62.258 29.245 1.00 84.25 92 SER A C 1
ATOM 683 O O . SER A 1 92 ? -20.001 61.774 30.378 1.00 84.25 92 SER A O 1
ATOM 685 N N . MET A 1 93 ? -20.107 61.468 28.165 1.00 78.88 93 MET A N 1
ATOM 686 C CA . MET A 1 93 ? -20.012 60.003 28.278 1.00 78.88 93 MET A CA 1
ATOM 687 C C . MET A 1 93 ? -18.686 59.553 28.915 1.00 78.88 93 MET A C 1
ATOM 689 O O . MET A 1 93 ? -18.664 58.548 29.624 1.00 78.88 93 MET A O 1
ATOM 693 N N . GLY A 1 94 ? -17.590 60.280 28.668 1.00 79.56 94 GLY A N 1
ATOM 694 C CA . GLY A 1 94 ? -16.277 59.975 29.242 1.00 79.56 94 GLY A CA 1
ATOM 695 C C . GLY A 1 94 ? -16.246 60.204 30.752 1.00 79.56 94 GLY A C 1
ATOM 696 O O . GLY A 1 94 ? -15.822 59.321 31.498 1.00 79.56 94 GLY A O 1
ATOM 697 N N . ASP A 1 95 ? -16.790 61.333 31.206 1.00 82.75 95 ASP A N 1
ATOM 698 C CA . ASP A 1 95 ? -16.805 61.700 32.628 1.00 82.75 95 ASP A CA 1
ATOM 699 C C . ASP A 1 95 ? -17.750 60.810 33.439 1.00 82.75 95 ASP A C 1
ATOM 701 O O . ASP A 1 95 ? -17.440 60.414 34.563 1.00 82.75 95 ASP A O 1
ATOM 705 N N . LEU A 1 96 ? -18.882 60.412 32.847 1.00 82.31 96 LEU A N 1
ATOM 706 C CA . LEU A 1 96 ? -19.789 59.453 33.472 1.00 82.31 96 LEU A CA 1
ATOM 707 C C . LEU A 1 96 ? -19.116 58.081 33.643 1.00 82.31 96 LEU A C 1
ATOM 709 O O . LEU A 1 96 ? -19.207 57.483 34.714 1.00 82.31 96 LEU A O 1
ATOM 713 N N . GLN A 1 97 ? -18.400 57.591 32.623 1.00 84.62 97 GLN A N 1
ATOM 714 C CA . GLN A 1 97 ? -17.646 56.335 32.723 1.00 84.62 97 GLN A CA 1
ATOM 715 C C . GLN A 1 97 ? -16.535 56.405 33.778 1.00 84.62 97 GLN A C 1
ATOM 717 O O . GLN A 1 97 ? -16.290 55.400 34.445 1.00 84.62 97 GLN A O 1
ATOM 722 N N . ALA A 1 98 ? -15.895 57.564 33.953 1.00 83.38 98 ALA A N 1
ATOM 723 C CA . ALA A 1 98 ? -14.890 57.775 34.992 1.00 83.38 98 ALA A CA 1
ATOM 724 C C . ALA A 1 98 ? -15.499 57.803 36.407 1.00 83.38 98 ALA A C 1
ATOM 726 O O . ALA A 1 98 ? -14.895 57.266 37.331 1.00 83.38 98 ALA A O 1
ATOM 727 N N . LYS A 1 99 ? -16.698 58.384 36.578 1.00 82.19 99 LYS A N 1
ATOM 728 C CA . LYS A 1 99 ? -17.338 58.561 37.895 1.00 82.19 99 LYS A CA 1
ATOM 729 C C . LYS A 1 99 ? -18.024 57.298 38.426 1.00 82.19 99 LYS A C 1
ATOM 731 O O . LYS A 1 99 ? -17.906 57.011 39.611 1.00 82.19 99 LYS A O 1
ATOM 736 N N . VAL A 1 100 ? -18.738 56.548 37.580 1.00 79.56 100 VAL A N 1
ATOM 737 C CA . VAL A 1 100 ? -19.504 55.356 38.020 1.00 79.56 100 VAL A CA 1
ATOM 738 C C . VAL A 1 100 ? -18.945 54.031 37.495 1.00 79.56 100 VAL A C 1
ATOM 740 O O . VAL A 1 100 ? -19.437 52.965 37.857 1.00 79.56 100 VAL A O 1
ATOM 743 N N . GLY A 1 101 ? -17.912 54.077 36.652 1.00 80.69 101 GLY A N 1
ATOM 744 C CA . GLY A 1 101 ? -17.349 52.908 35.983 1.00 80.69 101 GLY A CA 1
ATOM 745 C C . GLY A 1 101 ? -18.016 52.620 34.635 1.00 80.69 101 GLY A C 1
ATOM 746 O O . GLY A 1 101 ? -19.207 52.857 34.419 1.00 80.69 101 GLY A O 1
ATOM 747 N N . LYS A 1 102 ? -17.231 52.084 33.696 1.00 79.94 102 LYS A N 1
ATOM 748 C CA . LYS A 1 102 ? -17.622 51.910 32.287 1.00 79.94 102 LYS A CA 1
ATOM 749 C C . LYS A 1 102 ? -18.875 51.046 32.091 1.00 79.94 102 LYS A C 1
ATOM 751 O O . LYS A 1 102 ? -19.731 51.388 31.272 1.00 79.94 102 LYS A O 1
ATOM 756 N N . ASP A 1 103 ? -18.988 49.953 32.841 1.00 74.75 103 ASP A N 1
ATOM 757 C CA . ASP A 1 103 ? -20.086 48.990 32.699 1.00 74.75 103 ASP A CA 1
ATOM 758 C C . ASP A 1 103 ? -21.384 49.493 33.345 1.00 74.75 103 ASP A C 1
ATOM 760 O O . ASP A 1 103 ? -22.444 49.445 32.714 1.00 74.75 103 ASP A O 1
ATOM 764 N N . VAL A 1 104 ? -21.291 50.091 34.538 1.00 77.75 104 VAL A N 1
ATOM 765 C CA . VAL A 1 104 ? -22.421 50.731 35.235 1.00 77.75 104 VAL A CA 1
ATOM 766 C C . VAL A 1 104 ? -22.963 51.904 34.418 1.00 77.75 104 VAL A C 1
ATOM 768 O O . VAL A 1 104 ? -24.172 51.994 34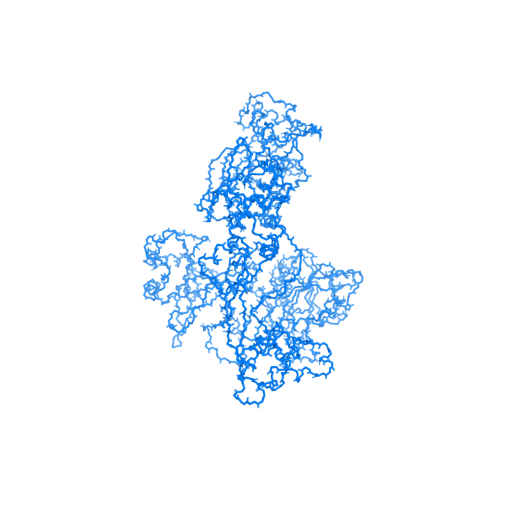.210 1.00 77.75 104 VAL A O 1
ATOM 771 N N . ALA A 1 105 ? -22.085 52.752 33.867 1.00 79.81 105 ALA A N 1
ATOM 772 C CA . ALA A 1 105 ? -22.478 53.870 33.010 1.00 79.81 105 ALA A CA 1
ATOM 773 C C . ALA A 1 105 ? -23.240 53.391 31.768 1.00 79.81 105 ALA A C 1
ATOM 775 O O . ALA A 1 105 ? -24.268 53.960 31.408 1.00 79.81 105 ALA A O 1
ATOM 776 N N . LYS A 1 106 ? -22.771 52.323 31.113 1.00 81.25 106 LYS A N 1
ATOM 777 C CA . LYS A 1 106 ? -23.395 51.799 29.893 1.00 81.25 106 LYS A CA 1
ATOM 778 C C . LYS A 1 106 ? -24.772 51.185 30.161 1.00 81.25 106 LYS A C 1
ATOM 780 O O . LYS A 1 106 ? -25.715 51.478 29.423 1.00 81.25 106 LYS A O 1
ATOM 785 N N . ILE A 1 107 ? -24.890 50.330 31.180 1.00 79.38 107 ILE A N 1
ATOM 786 C CA . ILE A 1 107 ? -26.137 49.614 31.492 1.00 79.38 107 ILE A CA 1
ATOM 787 C C . ILE A 1 107 ? -27.154 50.564 32.137 1.00 79.38 107 ILE A C 1
ATOM 789 O O . ILE A 1 107 ? -28.296 50.640 31.677 1.00 79.38 107 ILE A O 1
ATOM 793 N N . GLY A 1 108 ? -26.721 51.346 33.131 1.00 81.88 108 GLY A N 1
ATOM 794 C CA . GLY A 1 108 ? -27.553 52.322 33.832 1.00 81.88 108 GLY A CA 1
ATOM 795 C C . GLY A 1 108 ? -28.102 53.398 32.895 1.00 81.88 108 GLY A C 1
ATOM 796 O O . GLY A 1 108 ? -29.306 53.634 32.890 1.00 81.88 108 GLY A O 1
ATOM 797 N N . MET A 1 109 ? -27.276 53.965 32.003 1.00 82.94 109 MET A N 1
ATOM 798 C CA . MET A 1 109 ? -27.741 54.925 30.987 1.00 82.94 109 MET A CA 1
ATOM 799 C C . MET A 1 109 ? -28.815 54.316 30.076 1.00 82.94 109 MET A C 1
ATOM 801 O O . MET A 1 109 ? -29.828 54.957 29.801 1.00 82.94 109 MET A O 1
ATOM 805 N N . GLY A 1 110 ? -28.616 53.078 29.611 1.00 80.38 110 GLY A N 1
ATOM 806 C CA . GLY A 1 110 ? -29.576 52.393 28.745 1.00 80.38 110 GLY A CA 1
ATOM 807 C C . GLY A 1 110 ? -30.948 52.209 29.401 1.00 80.38 110 GLY A C 1
ATOM 808 O O . GLY A 1 110 ? -31.973 52.396 28.743 1.00 80.38 110 GLY A O 1
ATOM 809 N N . ASN A 1 111 ? -30.976 51.889 30.696 1.00 82.25 111 ASN A N 1
ATOM 810 C CA . ASN A 1 111 ? -32.213 51.731 31.461 1.00 82.25 111 ASN A CA 1
ATOM 811 C C . ASN A 1 111 ? -32.848 53.084 31.815 1.00 82.25 111 ASN A C 1
ATOM 813 O O . ASN A 1 111 ? -34.048 53.254 31.607 1.00 82.25 111 ASN A O 1
ATOM 817 N N . CYS A 1 112 ? -32.055 54.081 32.221 1.00 82.81 112 CYS A N 1
ATOM 818 C CA . CYS A 1 112 ? -32.533 55.445 32.461 1.00 82.81 112 CYS A CA 1
ATOM 819 C C . CYS A 1 112 ? -33.165 56.075 31.213 1.00 82.81 112 CYS A C 1
ATOM 821 O O . CYS A 1 112 ? -34.205 56.722 31.311 1.00 82.81 112 CYS A O 1
ATOM 823 N N . MET A 1 113 ? -32.580 55.866 30.028 1.00 82.69 113 MET A N 1
ATOM 824 C CA . MET A 1 113 ? -33.138 56.356 28.759 1.00 82.69 113 MET A CA 1
ATOM 825 C C . MET A 1 113 ? -34.470 55.671 28.422 1.00 82.69 113 MET A C 1
ATOM 827 O O . MET A 1 113 ? -35.418 56.342 28.018 1.00 82.69 113 MET A O 1
ATOM 831 N N . LYS A 1 114 ? -34.580 54.347 28.626 1.00 82.38 114 LYS A N 1
ATOM 832 C CA . LYS A 1 114 ? -35.835 53.596 28.420 1.00 82.38 114 LYS A CA 1
ATOM 833 C C . LYS A 1 114 ? -36.946 54.058 29.361 1.00 82.38 114 LYS A C 1
ATOM 835 O O . LYS A 1 114 ? -38.084 54.212 28.924 1.00 82.38 114 LYS A O 1
ATOM 840 N N . SER A 1 115 ? -36.607 54.322 30.619 1.00 80.75 115 SER A N 1
ATOM 841 C CA . SER A 1 115 ? -37.539 54.817 31.638 1.00 80.75 115 SER A CA 1
ATOM 842 C C . SER A 1 115 ? -37.782 56.332 31.562 1.00 80.75 115 SER A C 1
ATOM 844 O O . SER A 1 115 ? -38.554 56.867 32.357 1.00 80.75 115 SER A O 1
ATOM 846 N N . LYS A 1 116 ? -37.162 57.025 30.592 1.00 84.06 116 LYS A N 1
ATOM 847 C CA . LYS A 1 116 ? -37.237 58.483 30.375 1.00 84.06 116 LYS A CA 1
ATOM 848 C C . LYS A 1 116 ? -36.763 59.317 31.576 1.00 84.06 116 LYS A C 1
ATOM 850 O O . LYS A 1 116 ? -37.290 60.396 31.831 1.00 84.06 116 LYS A O 1
ATOM 855 N N . TRP A 1 117 ? -35.780 58.822 32.327 1.00 85.31 117 TRP A N 1
ATOM 856 C CA . TRP A 1 117 ? -35.198 59.515 33.486 1.00 85.31 117 TRP A CA 1
ATOM 857 C C . TRP A 1 117 ? -34.072 60.474 33.104 1.00 85.31 117 TRP A C 1
ATOM 859 O O . TRP A 1 117 ? -33.789 61.406 33.848 1.00 85.31 117 TRP A O 1
ATOM 869 N N . ILE A 1 118 ? -33.442 60.269 31.946 1.00 85.50 118 ILE A N 1
ATOM 870 C CA . ILE A 1 118 ? -32.359 61.112 31.423 1.00 85.50 118 ILE A CA 1
ATOM 871 C C . ILE A 1 118 ? -32.595 61.396 29.930 1.00 85.50 118 ILE A C 1
ATOM 873 O O . ILE A 1 118 ? -33.300 60.637 29.261 1.00 85.50 118 ILE A O 1
ATOM 877 N N . LYS A 1 119 ? -32.002 62.471 29.398 1.00 85.31 119 LYS A N 1
ATOM 878 C CA . LYS A 1 119 ? -31.972 62.799 27.959 1.00 85.31 119 LYS A CA 1
ATOM 879 C C . LYS A 1 119 ? -30.563 63.159 27.499 1.00 85.31 119 LYS A C 1
ATOM 881 O O . LYS A 1 119 ? -29.709 63.509 28.311 1.00 85.31 119 LYS A O 1
ATOM 886 N N . LYS A 1 120 ? -30.344 63.115 26.183 1.00 84.19 120 LYS A N 1
ATOM 887 C CA . LYS A 1 120 ? -29.106 63.580 25.552 1.00 84.19 120 LYS A CA 1
ATOM 888 C C . LYS A 1 120 ? -29.296 64.990 24.986 1.00 84.19 120 LYS A C 1
ATOM 890 O O . LYS A 1 120 ? -30.175 65.190 24.152 1.00 84.19 120 LYS A O 1
ATOM 895 N N . GLU A 1 121 ? -28.464 65.940 25.401 1.00 78.12 121 GLU A N 1
ATOM 896 C CA . GLU A 1 121 ? -28.439 67.321 24.901 1.00 78.12 121 GLU A CA 1
ATOM 897 C C . GLU A 1 121 ? -27.040 67.677 24.393 1.00 78.12 121 GLU A C 1
ATOM 899 O O . GLU A 1 121 ? -26.080 67.749 25.158 1.00 78.12 121 GLU A O 1
ATOM 904 N N . GLY A 1 122 ? -26.915 67.893 23.080 1.00 65.56 122 GLY A N 1
ATOM 905 C CA . GLY A 1 122 ? -25.672 68.375 22.465 1.00 65.56 122 GLY A CA 1
ATOM 906 C C . GLY A 1 122 ? -24.463 67.439 22.592 1.00 65.56 122 GLY A C 1
ATOM 907 O O . GLY A 1 122 ? -23.340 67.899 22.457 1.00 65.56 122 GLY A O 1
ATOM 908 N N . GLY A 1 123 ? -24.674 66.144 22.856 1.00 71.62 123 GLY A N 1
ATOM 909 C CA . GLY A 1 123 ? -23.594 65.168 23.066 1.00 71.62 123 GLY A CA 1
ATOM 910 C C . GLY A 1 123 ? -23.507 64.642 24.499 1.00 71.62 123 GLY A C 1
ATOM 911 O O . GLY A 1 123 ? -23.113 63.491 24.686 1.00 71.62 123 GLY A O 1
ATOM 912 N N . ASP A 1 124 ? -23.998 65.419 25.460 1.00 80.81 124 ASP A N 1
ATOM 913 C CA . ASP A 1 124 ? -23.920 65.146 26.896 1.00 80.81 124 ASP A CA 1
ATOM 914 C C . ASP A 1 124 ? -25.251 64.625 27.456 1.00 80.81 124 ASP A C 1
ATOM 916 O O . ASP A 1 124 ? -26.303 64.745 26.821 1.00 80.81 124 ASP A O 1
ATOM 920 N N . LEU A 1 125 ? -25.212 64.052 28.658 1.00 83.31 125 LEU A N 1
ATOM 921 C CA . LEU A 1 125 ? -26.369 63.490 29.354 1.00 83.31 125 LEU A CA 1
ATOM 922 C C . LEU A 1 125 ? -26.842 64.436 30.465 1.00 83.31 125 LEU A C 1
ATOM 924 O O . LEU A 1 125 ? -26.026 64.976 31.212 1.00 83.31 125 LEU A O 1
ATOM 928 N N . VAL A 1 126 ? -28.163 64.607 30.575 1.00 84.44 126 VAL A N 1
ATOM 929 C CA . VAL A 1 126 ? -28.832 65.436 31.592 1.00 84.44 126 VAL A CA 1
ATOM 930 C C . VAL A 1 126 ? -29.975 64.641 32.221 1.00 84.44 126 VAL A C 1
ATOM 932 O O . VAL A 1 126 ? -30.722 63.953 31.515 1.00 84.44 126 VAL A O 1
ATOM 935 N N . ALA A 1 127 ? -30.127 64.735 33.541 1.00 83.25 127 ALA A N 1
ATOM 936 C CA . ALA A 1 127 ? -31.238 64.121 34.260 1.00 83.25 127 ALA A CA 1
ATOM 937 C C . ALA A 1 127 ? -32.550 64.902 34.056 1.00 83.25 127 ALA A C 1
ATOM 939 O O . ALA A 1 127 ? -32.587 66.125 34.157 1.00 83.25 127 ALA A O 1
ATOM 940 N N . LEU A 1 128 ? -33.631 64.184 33.749 1.00 80.06 128 LEU A N 1
ATOM 941 C CA . LEU A 1 128 ? -34.995 64.714 33.614 1.00 80.06 128 LEU A CA 1
ATOM 942 C C . LEU A 1 128 ? -35.823 64.552 34.890 1.00 80.06 128 LEU A C 1
ATOM 944 O O . LEU A 1 128 ? -36.802 65.269 35.071 1.00 80.06 128 LEU A O 1
ATOM 948 N N . LYS A 1 129 ? -35.452 63.590 35.737 1.00 81.94 129 LYS A N 1
ATOM 949 C CA . LYS A 1 129 ? -36.047 63.353 37.052 1.00 81.94 129 LYS A CA 1
ATOM 950 C C . LYS A 1 129 ? -35.004 63.566 38.139 1.00 81.94 129 LYS A C 1
ATOM 952 O O . LYS A 1 129 ? -33.807 63.437 37.868 1.00 81.94 129 LYS A O 1
ATOM 957 N N . LYS A 1 130 ? -35.457 63.896 39.345 1.00 76.88 130 LYS A N 1
ATOM 958 C CA . LYS A 1 130 ? -34.605 63.857 40.535 1.00 76.88 130 LYS A CA 1
ATOM 959 C C . LYS A 1 130 ? -34.556 62.440 41.100 1.00 76.88 130 LYS A C 1
ATOM 961 O O . LYS A 1 130 ? -35.473 61.649 40.874 1.00 76.88 130 LYS A O 1
ATOM 966 N N . ASP A 1 131 ? -33.481 62.109 41.800 1.00 72.94 131 ASP A N 1
ATOM 967 C CA . ASP A 1 131 ? -33.264 60.784 42.371 1.00 72.94 131 ASP A CA 1
ATOM 968 C C . ASP A 1 131 ? -34.209 60.466 43.542 1.00 72.94 131 ASP A C 1
ATOM 970 O O . ASP A 1 131 ? -34.515 59.298 43.762 1.00 72.94 131 ASP A O 1
ATOM 974 N N . ASP A 1 132 ? -34.743 61.478 44.230 1.00 74.88 132 ASP A N 1
ATOM 975 C CA . ASP A 1 132 ? -35.758 61.345 45.286 1.00 74.88 132 ASP A CA 1
ATOM 976 C C . ASP A 1 132 ? -37.182 61.075 44.754 1.00 74.88 132 ASP A C 1
ATOM 978 O O . ASP A 1 132 ? -38.040 60.593 45.493 1.00 74.88 132 ASP A O 1
ATOM 982 N N . GLU A 1 133 ? -37.434 61.315 43.464 1.00 75.44 133 GLU A N 1
ATOM 983 C CA . GLU A 1 133 ? -38.724 61.068 42.797 1.00 75.44 133 GLU A CA 1
ATOM 984 C C . GLU A 1 133 ? -38.839 59.660 42.178 1.00 75.44 133 GLU A C 1
ATOM 986 O O . GLU A 1 133 ? -39.851 59.328 41.546 1.00 75.44 133 GLU A O 1
ATOM 991 N N . VAL A 1 134 ? -37.801 58.827 42.300 1.00 78.56 134 VAL A N 1
ATOM 992 C CA . VAL A 1 134 ? -37.703 57.528 41.625 1.00 78.56 134 VAL A CA 1
ATOM 993 C C . VAL A 1 134 ? -37.444 56.410 42.636 1.00 78.56 134 VAL A C 1
ATOM 995 O O . VAL A 1 134 ? -36.412 56.372 43.294 1.00 78.56 134 VAL A O 1
ATOM 998 N N . GLU A 1 135 ? -38.370 55.451 42.729 1.00 78.81 135 GLU A N 1
ATOM 999 C CA . GLU A 1 135 ? -38.203 54.274 43.590 1.00 78.81 135 GLU A CA 1
ATOM 1000 C C . GLU A 1 135 ? -37.270 53.236 42.942 1.00 78.81 135 GLU A C 1
ATOM 1002 O O . GLU A 1 135 ? -37.467 52.833 41.787 1.00 78.81 135 GLU A O 1
ATOM 1007 N N . ASP A 1 136 ? -36.292 52.739 43.706 1.00 80.69 136 ASP A N 1
ATOM 1008 C CA . ASP A 1 136 ? -35.421 51.632 43.297 1.00 80.69 136 ASP A CA 1
ATOM 1009 C C . ASP A 1 136 ? -36.146 50.280 43.404 1.00 80.69 136 ASP A C 1
ATOM 1011 O O . ASP A 1 136 ? -35.920 49.446 44.286 1.00 80.69 136 ASP A O 1
ATOM 1015 N N . THR A 1 137 ? -37.075 50.076 42.474 1.00 79.44 137 THR A N 1
ATOM 1016 C CA . THR A 1 137 ? -37.869 48.846 42.369 1.00 79.44 137 THR A CA 1
ATOM 1017 C C . THR A 1 137 ? -36.998 47.602 42.190 1.00 79.44 137 THR A C 1
ATOM 1019 O O . THR A 1 137 ? -37.352 46.534 42.682 1.00 79.44 137 THR A O 1
ATOM 1022 N N . VAL A 1 138 ? -35.837 47.723 41.540 1.00 81.62 138 VAL A N 1
ATOM 1023 C CA . VAL A 1 138 ? -34.929 46.600 41.275 1.00 81.62 138 VAL A CA 1
ATOM 1024 C C . VAL A 1 138 ? -34.217 46.176 42.554 1.00 81.62 138 VAL A C 1
ATOM 1026 O O . VAL A 1 138 ? -34.208 44.987 42.863 1.00 81.62 138 VAL A O 1
ATOM 1029 N N . GLN A 1 139 ? -33.685 47.117 43.336 1.00 83.00 139 GLN A N 1
ATOM 1030 C CA . GLN A 1 139 ? -33.078 46.819 44.635 1.00 83.00 139 GLN A CA 1
ATOM 1031 C C . GLN A 1 139 ? -34.095 46.181 45.593 1.00 83.00 139 GLN A C 1
ATOM 1033 O O . GLN A 1 139 ? -33.793 45.175 46.235 1.00 83.00 139 GLN A O 1
ATOM 1038 N N . LYS A 1 140 ? -35.328 46.700 45.631 1.00 82.44 140 LYS A N 1
ATOM 1039 C CA . LYS A 1 140 ? -36.416 46.161 46.463 1.00 82.44 140 LYS A CA 1
ATOM 1040 C C . LYS A 1 140 ? -36.808 44.731 46.078 1.00 82.44 140 LYS A C 1
ATOM 1042 O O . LYS A 1 140 ? -37.024 43.905 46.958 1.00 82.44 140 LYS A O 1
ATOM 1047 N N . LEU A 1 141 ? -36.839 44.418 44.781 1.00 82.12 141 LEU A N 1
ATOM 1048 C CA . LEU A 1 141 ? -37.101 43.063 44.277 1.00 82.12 141 LEU A CA 1
ATOM 1049 C C . LEU A 1 141 ? -35.958 42.079 44.573 1.00 82.12 141 LEU A C 1
ATOM 1051 O O . LEU A 1 141 ? -36.207 40.887 44.720 1.00 82.12 141 LEU A O 1
ATOM 1055 N N . LEU A 1 142 ? -34.712 42.553 44.667 1.00 82.88 142 LEU A N 1
ATOM 1056 C CA . LEU A 1 142 ? -33.567 41.710 45.029 1.00 82.88 142 LEU A CA 1
ATOM 1057 C C . LEU A 1 142 ? -33.471 41.435 46.541 1.00 82.88 142 LEU A C 1
ATOM 1059 O O . LEU A 1 142 ? -32.837 40.453 46.924 1.00 82.88 142 LEU A O 1
ATOM 1063 N N . LEU A 1 143 ? -34.109 42.254 47.388 1.00 81.12 143 LEU A N 1
ATOM 1064 C CA . LEU A 1 143 ? -34.178 42.046 48.843 1.00 81.12 143 LEU A CA 1
ATOM 1065 C C . LEU A 1 143 ? -35.129 40.905 49.247 1.00 81.12 143 LEU A C 1
ATOM 1067 O O . LEU A 1 143 ? -34.890 40.262 50.267 1.00 81.12 143 LEU A O 1
ATOM 1071 N N . ASP A 1 144 ? -36.167 40.621 48.451 1.00 80.19 144 ASP A N 1
ATOM 1072 C CA . ASP A 1 144 ? -37.073 39.486 48.668 1.00 80.19 144 ASP A CA 1
ATOM 1073 C C . ASP A 1 144 ? -37.307 38.675 47.384 1.00 80.19 144 ASP A C 1
ATOM 1075 O O . ASP A 1 144 ? -38.270 38.859 46.638 1.00 80.19 144 ASP A O 1
ATOM 1079 N N . LEU A 1 145 ? -36.416 37.709 47.149 1.00 74.69 145 LEU A N 1
ATOM 1080 C CA . LEU A 1 145 ? -36.483 36.807 45.997 1.00 74.69 145 LEU A CA 1
ATOM 1081 C C . LEU A 1 145 ? -37.605 35.755 46.086 1.00 74.69 145 LEU A C 1
ATOM 1083 O O . LEU A 1 145 ? -37.808 35.024 45.115 1.00 74.69 145 LEU A O 1
ATOM 1087 N N . LYS A 1 146 ? -38.325 35.631 47.214 1.00 67.94 146 LYS A N 1
ATOM 1088 C CA . LYS A 1 146 ? -39.420 34.651 47.361 1.00 67.94 146 LYS A CA 1
ATOM 1089 C C . LYS A 1 146 ? -40.736 35.133 46.744 1.00 67.94 146 LYS A C 1
ATOM 1091 O O . LYS A 1 146 ? -41.600 34.304 46.473 1.00 67.94 146 LYS A O 1
ATOM 1096 N N . ALA A 1 147 ? -40.875 36.435 46.495 1.00 62.59 147 ALA A N 1
ATOM 1097 C CA . ALA A 1 147 ? -42.109 37.069 46.028 1.00 62.59 147 ALA A CA 1
ATOM 1098 C C . ALA A 1 147 ? -42.101 37.467 44.533 1.00 62.59 147 ALA A C 1
ATOM 1100 O O . ALA A 1 147 ? -42.993 38.189 44.087 1.00 62.59 147 ALA A O 1
ATOM 1101 N N . ILE A 1 148 ? -41.106 37.032 43.748 1.00 77.38 148 ILE A N 1
ATOM 1102 C CA . ILE A 1 148 ? -40.965 37.430 42.335 1.00 77.38 148 ILE A CA 1
ATOM 1103 C C . ILE A 1 148 ? -41.743 36.505 41.385 1.00 77.38 148 ILE A C 1
ATOM 1105 O O . ILE A 1 148 ? -41.690 35.283 41.507 1.00 77.38 148 ILE A O 1
ATOM 1109 N N . ASP A 1 149 ? -42.432 37.085 40.399 1.00 79.88 149 ASP A N 1
ATOM 1110 C CA . ASP A 1 149 ? -43.123 36.335 39.343 1.00 79.88 149 ASP A CA 1
ATOM 1111 C C . ASP A 1 149 ? -42.169 35.902 38.205 1.00 79.88 149 ASP A C 1
ATOM 1113 O O . ASP A 1 149 ? -41.047 36.402 38.051 1.00 79.88 149 ASP A O 1
ATOM 1117 N N . ASP A 1 150 ? -42.617 34.974 37.353 1.00 78.25 150 ASP A N 1
ATOM 1118 C CA . ASP A 1 150 ? -41.802 34.421 36.259 1.00 78.25 150 ASP A CA 1
ATOM 1119 C C . ASP A 1 150 ? -41.338 35.475 35.242 1.00 78.25 150 ASP A C 1
ATOM 1121 O O . ASP A 1 150 ? -40.273 35.343 34.622 1.00 78.25 150 ASP A O 1
ATOM 1125 N N . LYS A 1 151 ? -42.136 36.530 35.041 1.00 79.94 151 LYS A N 1
ATOM 1126 C CA . LYS A 1 151 ? -41.822 37.613 34.106 1.00 79.94 151 LYS A CA 1
ATOM 1127 C C . LYS A 1 151 ? -40.675 38.470 34.638 1.00 79.94 151 LYS A C 1
ATOM 1129 O O . LYS A 1 151 ? -39.734 38.751 33.891 1.00 79.94 151 LYS A O 1
ATOM 1134 N N . THR A 1 152 ? -40.718 38.823 35.918 1.00 80.88 152 THR A N 1
ATOM 1135 C CA . THR A 1 152 ? -39.680 39.601 36.602 1.00 80.88 152 THR A CA 1
ATOM 1136 C C . THR A 1 152 ? -38.397 38.789 36.745 1.00 80.88 152 THR A C 1
ATOM 1138 O O . THR A 1 152 ? -37.313 39.287 36.439 1.00 80.88 152 THR A O 1
ATOM 1141 N N . ALA A 1 153 ? -38.497 37.499 37.075 1.00 80.56 153 ALA A N 1
ATOM 1142 C CA . ALA A 1 153 ? -37.337 36.613 37.156 1.00 80.56 153 ALA A CA 1
ATOM 1143 C C . ALA A 1 153 ? -36.586 36.487 35.813 1.00 80.56 153 ALA A C 1
ATOM 1145 O O . ALA A 1 153 ? -35.353 36.447 35.791 1.00 80.56 153 ALA A O 1
ATOM 1146 N N . LYS A 1 154 ? -37.296 36.457 34.672 1.00 81.75 154 LYS A N 1
ATOM 1147 C CA . LYS A 1 154 ? -36.668 36.459 33.334 1.00 81.75 154 LYS A CA 1
ATOM 1148 C C . LYS A 1 154 ? -35.895 37.747 33.056 1.00 81.75 154 LYS A C 1
ATOM 1150 O O . LYS A 1 154 ? -34.805 37.681 32.483 1.00 81.75 154 LYS A O 1
ATOM 1155 N N . ASP A 1 155 ? -36.432 38.897 33.455 1.00 80.50 155 ASP A N 1
ATOM 1156 C CA . ASP A 1 155 ? -35.748 40.178 33.279 1.00 80.50 155 ASP A CA 1
ATOM 1157 C C . ASP A 1 155 ? -34.489 40.276 34.153 1.00 80.50 155 ASP A C 1
ATOM 1159 O O . ASP A 1 155 ? -33.401 40.536 33.635 1.00 80.50 155 ASP A O 1
ATOM 1163 N N . LEU A 1 156 ? -34.595 39.947 35.445 1.00 83.38 156 LEU A N 1
ATOM 1164 C CA . LEU A 1 156 ? -33.464 39.962 36.381 1.00 83.38 156 LEU A CA 1
ATOM 1165 C C . LEU A 1 156 ? -32.348 38.980 35.974 1.00 83.38 156 LEU A C 1
ATOM 1167 O O . LEU A 1 156 ? -31.166 39.307 36.099 1.00 83.38 156 LEU A O 1
ATOM 1171 N N . LYS A 1 157 ? -32.692 37.814 35.402 1.00 83.00 157 LYS A N 1
ATOM 1172 C CA . LYS A 1 157 ? -31.719 36.885 34.791 1.00 83.00 157 LYS A CA 1
ATOM 1173 C C . LYS A 1 157 ? -31.024 37.477 33.571 1.00 83.00 157 LYS A C 1
ATOM 1175 O O . LYS A 1 157 ? -29.808 37.359 33.445 1.00 83.00 157 LYS A O 1
ATOM 1180 N N . ARG A 1 158 ? -31.772 38.120 32.664 1.00 79.06 158 ARG A N 1
ATOM 1181 C CA . ARG A 1 158 ? -31.202 38.786 31.478 1.00 79.06 158 ARG A CA 1
ATOM 1182 C C . ARG A 1 158 ? -30.230 39.895 31.881 1.00 79.06 158 ARG A C 1
ATOM 1184 O O . ARG A 1 158 ? -29.219 40.090 31.212 1.00 79.06 158 ARG A O 1
ATOM 1191 N N . ARG A 1 159 ? -30.523 40.577 32.990 1.00 79.56 159 ARG A N 1
ATOM 1192 C CA . ARG A 1 159 ? -29.658 41.581 33.620 1.00 79.56 159 ARG A CA 1
ATOM 1193 C C . ARG A 1 159 ? -28.499 40.987 34.433 1.00 79.56 159 ARG A C 1
ATOM 1195 O O . ARG A 1 159 ? -27.722 41.754 34.973 1.00 79.56 159 ARG A O 1
ATOM 1202 N N . LYS A 1 160 ? -28.373 39.655 34.511 1.00 81.38 160 LYS A N 1
ATOM 1203 C CA . LYS A 1 160 ? -27.351 38.924 35.284 1.00 81.38 160 LYS A CA 1
ATOM 1204 C C . LYS A 1 160 ? -27.359 39.209 36.795 1.00 81.38 160 LYS A C 1
ATOM 1206 O O . LYS A 1 160 ? -26.356 38.957 37.454 1.00 81.38 160 LYS A O 1
ATOM 1211 N N . LEU A 1 161 ? -28.481 39.665 37.361 1.00 83.69 161 LEU A N 1
ATOM 1212 C CA . LEU A 1 161 ? -28.605 40.021 38.787 1.00 83.69 161 LEU A CA 1
ATOM 1213 C C . LEU A 1 161 ? -28.970 38.825 39.677 1.00 83.69 161 LEU A C 1
ATOM 1215 O O . LEU A 1 161 ? -28.584 38.767 40.842 1.00 83.69 161 LEU A O 1
ATOM 1219 N N . ILE A 1 162 ? -29.687 37.850 39.119 1.00 88.00 162 ILE A N 1
ATOM 1220 C CA . ILE A 1 162 ? -30.040 36.601 39.801 1.00 88.00 162 ILE A CA 1
ATOM 1221 C C . ILE A 1 162 ? -29.647 35.405 38.944 1.00 88.00 162 ILE A C 1
ATOM 1223 O O . ILE A 1 162 ? -29.631 35.478 37.712 1.00 88.00 162 ILE A O 1
ATOM 1227 N N . THR A 1 163 ? -29.395 34.277 39.594 1.00 87.19 163 THR A N 1
ATOM 1228 C CA . THR A 1 163 ? -29.223 32.986 38.930 1.00 87.19 163 THR A CA 1
ATOM 1229 C C . THR A 1 163 ? -30.139 31.940 39.553 1.00 87.19 163 THR A C 1
ATOM 1231 O O . THR A 1 163 ? -30.462 31.999 40.740 1.00 87.19 163 THR A O 1
ATOM 1234 N N . LEU A 1 164 ? -30.604 30.994 38.735 1.00 84.62 164 LEU A N 1
ATOM 1235 C CA . LEU A 1 164 ? -31.396 29.868 39.222 1.00 84.62 164 LEU A CA 1
ATOM 1236 C C . LEU A 1 164 ? -30.440 28.792 39.728 1.00 84.62 164 LEU A C 1
ATOM 1238 O O . LEU A 1 164 ? -29.752 28.156 38.927 1.00 84.62 164 LEU A O 1
ATOM 1242 N N . VAL A 1 165 ? -30.435 28.554 41.033 1.00 82.00 165 VAL A N 1
ATOM 1243 C CA . VAL A 1 165 ? -29.736 27.411 41.612 1.00 82.00 165 VAL A CA 1
ATOM 1244 C C . VAL A 1 165 ? -30.709 26.248 41.642 1.00 82.00 165 VAL A C 1
ATOM 1246 O O . VAL A 1 165 ? -31.809 26.329 42.183 1.00 82.00 165 VAL A O 1
ATOM 1249 N N . THR A 1 166 ? -30.311 25.159 40.998 1.00 80.88 166 THR A N 1
ATOM 1250 C CA . THR A 1 166 ? -31.009 23.885 41.110 1.00 80.88 166 THR A CA 1
ATOM 1251 C C . THR A 1 166 ? -30.241 23.022 42.087 1.00 80.88 166 THR A C 1
ATOM 1253 O O . THR A 1 166 ? -29.148 22.555 41.769 1.00 80.88 166 THR A O 1
ATOM 1256 N N . GLN A 1 167 ? -30.824 22.803 43.256 1.00 80.75 167 GLN A N 1
ATOM 1257 C CA . GLN A 1 167 ? -30.308 21.873 44.238 1.00 80.75 167 GLN A CA 1
ATOM 1258 C C . GLN A 1 167 ? -30.916 20.497 43.977 1.00 80.75 167 GLN A C 1
ATOM 1260 O O . GLN A 1 167 ? -32.135 20.348 43.875 1.00 80.75 167 GLN A O 1
ATOM 1265 N N . LYS A 1 168 ? -30.046 19.502 43.811 1.00 84.25 168 LYS A N 1
ATOM 1266 C CA . LYS A 1 168 ? -30.439 18.103 43.661 1.00 84.25 168 LYS A CA 1
ATOM 1267 C C . LYS A 1 168 ? -30.191 17.396 44.980 1.00 84.25 168 LYS A C 1
ATOM 1269 O O . LYS A 1 168 ? -29.046 17.353 45.422 1.00 84.25 168 LYS A O 1
ATOM 1274 N N . SER A 1 169 ? -31.231 16.849 45.580 1.00 88.75 169 SER A N 1
ATOM 1275 C CA . SER A 1 169 ? -31.136 15.931 46.708 1.00 88.75 169 SER A CA 1
ATOM 1276 C C . SER A 1 169 ? -31.742 14.588 46.312 1.00 88.75 169 SER A C 1
ATOM 1278 O O . SER A 1 169 ? -32.126 14.389 45.163 1.00 88.75 169 SER A O 1
ATOM 1280 N N . HIS A 1 170 ? -31.739 13.625 47.224 1.00 90.31 170 HIS A N 1
ATOM 1281 C CA . HIS A 1 170 ? -32.228 12.280 46.937 1.00 90.31 170 HIS A CA 1
ATOM 1282 C C . HIS A 1 170 ? -33.013 11.767 48.136 1.00 90.31 170 HIS A C 1
ATOM 1284 O O . HIS A 1 170 ? -32.626 12.042 49.275 1.00 90.31 170 HIS A O 1
ATOM 1290 N N . LYS A 1 171 ? -34.060 10.993 47.878 1.00 91.44 171 LYS A N 1
ATOM 1291 C CA . LYS A 1 171 ? -34.694 10.122 48.865 1.00 91.44 171 LYS A CA 1
ATOM 1292 C C . LYS A 1 171 ? -34.039 8.751 48.773 1.00 91.44 171 LYS A C 1
ATOM 1294 O O . LYS A 1 171 ? -33.935 8.208 47.679 1.00 91.44 171 LYS A O 1
ATOM 1299 N N . VAL A 1 172 ? -33.572 8.202 49.892 1.00 91.44 172 VAL A N 1
ATOM 1300 C CA . VAL A 1 172 ? -32.744 6.983 49.904 1.00 91.44 172 VAL A CA 1
ATOM 1301 C C . VAL A 1 172 ? -33.391 5.899 50.756 1.00 91.44 172 VAL A C 1
ATOM 1303 O O . VAL A 1 172 ? -33.821 6.155 51.881 1.00 91.44 172 VAL A O 1
ATOM 1306 N N . THR A 1 173 ? -33.433 4.685 50.211 1.00 91.25 173 THR A N 1
ATOM 1307 C CA . THR A 1 173 ? -33.964 3.468 50.845 1.00 91.25 173 THR A CA 1
ATOM 1308 C C . THR A 1 173 ? -32.996 2.297 50.656 1.00 91.25 173 THR A C 1
ATOM 1310 O O . THR A 1 173 ? -32.029 2.404 49.894 1.00 91.25 173 THR A O 1
ATOM 1313 N N . ARG A 1 174 ? -33.220 1.182 51.364 1.00 90.06 174 ARG A N 1
ATOM 1314 C CA . ARG A 1 174 ? -32.394 -0.029 51.231 1.00 90.06 174 ARG A CA 1
ATOM 1315 C C . ARG A 1 174 ? -32.495 -0.611 49.818 1.00 90.06 174 ARG A C 1
ATOM 1317 O O . ARG A 1 174 ? -33.585 -0.707 49.261 1.00 90.06 174 ARG A O 1
ATOM 1324 N N . GLY A 1 175 ? -31.352 -0.995 49.255 1.00 85.88 175 GLY A N 1
ATOM 1325 C CA . GLY A 1 175 ? -31.279 -1.700 47.980 1.00 85.88 175 GLY A CA 1
ATOM 1326 C C . GLY A 1 175 ? -31.289 -3.223 48.130 1.00 85.88 175 GLY A C 1
ATOM 1327 O O . GLY A 1 175 ? -31.190 -3.732 49.248 1.00 85.88 175 GLY A O 1
ATOM 1328 N N . PRO A 1 176 ? -31.397 -3.963 47.013 1.00 82.81 176 PRO A N 1
ATOM 1329 C CA . PRO A 1 176 ? -31.429 -5.428 47.010 1.00 82.81 176 PRO A CA 1
ATOM 1330 C C . PRO A 1 176 ? -30.201 -6.089 47.650 1.00 82.81 176 PRO A C 1
ATOM 1332 O O . PRO A 1 176 ? -30.323 -7.171 48.213 1.00 82.81 176 PRO A O 1
ATOM 1335 N N . GLN A 1 177 ? -29.030 -5.445 47.575 1.00 83.06 177 GLN A N 1
ATOM 1336 C CA . GLN A 1 177 ? -27.765 -5.948 48.127 1.00 83.06 177 GLN A CA 1
ATOM 1337 C C . GLN A 1 177 ? -27.345 -5.211 49.404 1.00 83.06 177 GLN A C 1
ATOM 1339 O O . GLN A 1 177 ? -26.165 -5.141 49.737 1.00 83.06 177 GLN A O 1
ATOM 1344 N N . TYR A 1 178 ? -28.302 -4.619 50.122 1.00 84.56 178 TYR A N 1
ATOM 1345 C CA . TYR A 1 178 ? -27.999 -3.888 51.345 1.00 84.56 178 TYR A CA 1
ATOM 1346 C C . TYR A 1 178 ? -27.284 -4.776 52.380 1.00 84.56 178 TYR A C 1
ATOM 1348 O O . TYR A 1 178 ? -27.813 -5.800 52.814 1.00 84.56 178 TYR A O 1
ATOM 1356 N N . ALA A 1 179 ? -26.121 -4.317 52.843 1.00 81.88 179 ALA A N 1
ATOM 1357 C CA . ALA A 1 179 ? -25.434 -4.835 54.020 1.00 81.88 179 ALA A CA 1
ATOM 1358 C C . ALA A 1 179 ? -24.955 -3.669 54.910 1.00 81.88 179 ALA A C 1
ATOM 1360 O O . ALA A 1 179 ? -24.655 -2.588 54.393 1.00 81.88 179 ALA A O 1
ATOM 1361 N N . PRO A 1 180 ? -24.866 -3.860 56.242 1.00 79.88 180 PRO A N 1
ATOM 1362 C CA . PRO A 1 180 ? -24.479 -2.802 57.182 1.00 79.88 180 PRO A CA 1
ATOM 1363 C C . PRO A 1 180 ? -23.031 -2.322 56.998 1.00 79.88 180 PRO A C 1
ATOM 1365 O O . PRO A 1 180 ? -22.703 -1.211 57.405 1.00 79.88 180 PRO A O 1
ATOM 1368 N N . GLN A 1 181 ? -22.182 -3.132 56.361 1.00 78.62 181 GLN A N 1
ATOM 1369 C CA . GLN A 1 181 ? -20.830 -2.766 55.960 1.00 78.62 181 GLN A CA 1
ATOM 1370 C C . GLN A 1 181 ? -20.595 -3.190 54.507 1.00 78.62 181 GLN A C 1
ATOM 1372 O O . GLN A 1 181 ? -20.988 -4.283 54.095 1.00 78.62 181 GLN A O 1
ATOM 1377 N N . ARG A 1 182 ? -19.961 -2.315 53.725 1.00 75.38 182 ARG A N 1
ATOM 1378 C CA . ARG A 1 182 ? -19.626 -2.573 52.323 1.00 75.38 182 ARG A CA 1
ATOM 1379 C C . ARG A 1 182 ? -18.326 -3.366 52.209 1.00 75.38 182 ARG A C 1
ATOM 1381 O O . ARG A 1 182 ? -17.325 -3.005 52.826 1.00 75.38 182 ARG A O 1
ATOM 1388 N N . VAL A 1 183 ? -18.322 -4.402 51.373 1.00 73.19 183 VAL A N 1
ATOM 1389 C CA . VAL A 1 183 ? -17.106 -5.148 51.021 1.00 73.19 183 VAL A CA 1
ATOM 1390 C C . VAL A 1 183 ? -16.478 -4.491 49.791 1.00 73.19 183 VAL A C 1
ATOM 1392 O O . VAL A 1 183 ? -17.083 -4.453 48.723 1.00 73.19 183 VAL A O 1
ATOM 1395 N N . LYS A 1 184 ? -15.275 -3.920 49.930 1.00 68.94 184 LYS A N 1
ATOM 1396 C CA . LYS A 1 184 ? -14.586 -3.260 48.811 1.00 68.94 184 LYS A CA 1
ATOM 1397 C C . LYS A 1 184 ? -13.921 -4.287 47.905 1.00 68.94 184 LYS A C 1
ATOM 1399 O O . LYS A 1 184 ? -13.009 -4.985 48.333 1.00 68.94 184 LYS A O 1
ATOM 1404 N N . LYS A 1 185 ? -14.323 -4.297 46.637 1.00 77.81 185 LYS A N 1
ATOM 1405 C CA . LYS A 1 185 ? -13.693 -5.126 45.606 1.00 77.81 185 LYS A CA 1
ATOM 1406 C C . LYS A 1 185 ? -12.367 -4.519 45.139 1.00 77.81 185 LYS A C 1
ATOM 1408 O O . LYS A 1 185 ? -12.310 -3.311 44.871 1.00 77.81 185 LYS A O 1
ATOM 1413 N N . ALA A 1 186 ? -11.323 -5.336 45.025 1.00 77.81 186 ALA A N 1
ATOM 1414 C CA . ALA A 1 186 ? -10.019 -4.930 44.506 1.00 77.81 186 ALA A CA 1
ATOM 1415 C C . ALA A 1 186 ? -10.108 -4.582 43.010 1.00 77.81 186 ALA A C 1
ATOM 1417 O O . ALA A 1 186 ? -10.885 -5.179 42.267 1.00 77.81 186 ALA A O 1
ATOM 1418 N N . ALA A 1 187 ? -9.364 -3.561 42.576 1.00 77.06 187 ALA A N 1
ATOM 1419 C CA . ALA A 1 187 ? -9.404 -3.093 41.188 1.00 77.06 187 ALA A CA 1
ATOM 1420 C C . ALA A 1 187 ? -8.488 -3.906 40.266 1.00 77.06 187 ALA A C 1
ATOM 1422 O O . ALA A 1 187 ? -8.883 -4.193 39.145 1.00 77.06 187 ALA A O 1
ATOM 1423 N N . ASP A 1 188 ? -7.314 -4.284 40.769 1.00 82.06 188 ASP A N 1
ATOM 1424 C CA . ASP A 1 188 ? -6.298 -5.041 40.047 1.00 82.06 188 ASP A CA 1
ATOM 1425 C C . ASP A 1 188 ? -5.603 -6.019 40.990 1.00 82.06 188 ASP A C 1
ATOM 1427 O O . ASP A 1 188 ? -5.603 -5.842 42.214 1.00 82.06 188 ASP A O 1
ATOM 1431 N N . LEU A 1 189 ? -4.997 -7.038 40.390 1.00 87.06 189 LEU A N 1
ATOM 1432 C CA . LEU A 1 189 ? -4.114 -7.979 41.060 1.00 87.06 189 LEU A CA 1
ATOM 1433 C C . LEU A 1 189 ? -2.765 -7.299 41.327 1.00 87.06 189 LEU A C 1
ATOM 1435 O O . LEU A 1 189 ? -2.158 -6.747 40.408 1.00 87.06 189 LEU A O 1
ATOM 1439 N N . THR A 1 190 ? -2.278 -7.339 42.566 1.00 86.94 190 THR A N 1
ATOM 1440 C CA . THR A 1 190 ? -0.945 -6.816 42.901 1.00 86.94 190 THR A CA 1
ATOM 1441 C C . THR A 1 190 ? 0.035 -7.940 43.197 1.00 86.94 190 THR A C 1
ATOM 1443 O O . THR A 1 190 ? -0.351 -9.069 43.511 1.00 86.94 190 THR A O 1
ATOM 1446 N N . LYS A 1 191 ? 1.328 -7.619 43.129 1.00 88.25 191 LYS A N 1
ATOM 1447 C CA . LYS A 1 191 ? 2.395 -8.560 43.467 1.00 88.25 191 LYS A CA 1
ATOM 1448 C C . LYS A 1 191 ? 2.260 -9.076 44.905 1.00 88.25 191 LYS A C 1
ATOM 1450 O O . LYS A 1 191 ? 2.378 -10.268 45.142 1.00 88.25 191 LYS A O 1
ATOM 1455 N N . GLU A 1 192 ? 1.933 -8.206 45.855 1.00 85.50 192 GLU A N 1
ATOM 1456 C CA . GLU A 1 192 ? 1.778 -8.566 47.269 1.00 85.50 192 GLU A CA 1
ATOM 1457 C C . GLU A 1 192 ? 0.589 -9.509 47.494 1.00 85.50 192 GLU A C 1
ATOM 1459 O O . GLU A 1 192 ? 0.632 -10.373 48.372 1.00 85.50 192 GLU A O 1
ATOM 1464 N N . MET A 1 193 ? -0.480 -9.361 46.702 1.00 86.06 193 MET A N 1
ATOM 1465 C CA . MET A 1 193 ? -1.622 -10.275 46.748 1.00 86.06 193 MET A CA 1
ATOM 1466 C C . MET A 1 193 ? -1.232 -11.672 46.269 1.00 86.06 193 MET A C 1
ATOM 1468 O O . MET A 1 193 ? -1.609 -12.645 46.918 1.00 86.06 193 MET A O 1
ATOM 1472 N N . LEU A 1 194 ? -0.443 -11.762 45.191 1.00 85.19 194 LEU A N 1
ATOM 1473 C CA . LEU A 1 194 ? 0.127 -13.015 44.685 1.00 85.19 194 LEU A CA 1
ATOM 1474 C C . LEU A 1 194 ? 1.059 -13.668 45.712 1.00 85.19 194 LEU A C 1
ATOM 1476 O O . LEU A 1 194 ? 0.890 -14.845 46.017 1.00 85.19 194 LEU A O 1
ATOM 1480 N N . ASP A 1 195 ? 1.970 -12.889 46.300 1.00 85.00 195 ASP A N 1
ATOM 1481 C CA . ASP A 1 195 ? 2.949 -13.372 47.282 1.00 85.00 195 ASP A CA 1
ATOM 1482 C C . ASP A 1 195 ? 2.282 -13.872 48.583 1.00 85.00 195 ASP A C 1
ATOM 1484 O O . ASP A 1 195 ? 2.774 -14.797 49.226 1.00 85.00 195 ASP A O 1
ATOM 1488 N N . SER A 1 196 ? 1.156 -13.272 48.987 1.00 85.19 196 SER A N 1
ATOM 1489 C CA . SER A 1 196 ? 0.435 -13.612 50.228 1.00 85.19 196 SER A CA 1
ATOM 1490 C C . SER A 1 196 ? -0.708 -14.619 50.061 1.00 85.19 196 SER A C 1
ATOM 1492 O O . SER A 1 196 ? -1.291 -15.033 51.062 1.00 85.19 196 SER A O 1
ATOM 1494 N N . GLY A 1 197 ? -1.087 -14.966 48.827 1.00 85.06 197 GLY A N 1
ATOM 1495 C CA . GLY A 1 197 ? -2.273 -15.782 48.536 1.00 85.06 197 GLY A CA 1
ATOM 1496 C C . GLY A 1 197 ? -3.614 -15.082 48.806 1.00 85.06 197 GLY A C 1
ATOM 1497 O O . GLY A 1 197 ? -4.674 -15.678 48.633 1.00 85.06 197 GLY A O 1
ATOM 1498 N N . SER A 1 198 ? -3.613 -13.803 49.203 1.00 83.88 198 SER A N 1
ATOM 1499 C CA . SER A 1 198 ? -4.848 -13.072 49.540 1.00 83.88 198 SER A CA 1
ATOM 1500 C C . SER A 1 198 ? -5.779 -12.842 48.341 1.00 83.88 198 SER A C 1
ATOM 1502 O O . SER A 1 198 ? -6.964 -12.557 48.534 1.00 83.88 198 SER A O 1
ATOM 1504 N N . TRP A 1 199 ? -5.290 -13.022 47.109 1.00 84.38 199 TRP A N 1
ATOM 1505 C CA . TRP A 1 199 ? -6.094 -12.922 45.888 1.00 84.38 199 TRP A CA 1
ATOM 1506 C C . TRP A 1 199 ? -7.198 -13.990 45.797 1.00 84.38 199 TRP A C 1
ATOM 1508 O O . TRP A 1 199 ? -8.242 -13.711 45.219 1.00 84.38 199 TRP A O 1
ATOM 1518 N N . GLU A 1 200 ? -7.024 -15.164 46.416 1.00 83.75 200 GLU A N 1
ATOM 1519 C CA . GLU A 1 200 ? -8.023 -16.249 46.389 1.00 83.75 200 GLU A CA 1
ATOM 1520 C C . GLU A 1 200 ? -9.317 -15.889 47.133 1.00 83.75 200 GLU A C 1
ATOM 1522 O O . GLU A 1 200 ? -10.396 -16.378 46.803 1.00 83.75 200 GLU A O 1
ATOM 1527 N N . THR A 1 201 ? -9.215 -15.026 48.148 1.00 82.06 201 THR A N 1
ATOM 1528 C CA . THR A 1 201 ? -10.345 -14.630 49.010 1.00 82.06 201 THR A CA 1
ATOM 1529 C C . THR A 1 201 ? -10.839 -13.209 48.740 1.00 82.06 201 THR A C 1
ATOM 1531 O O . THR A 1 201 ? -11.874 -12.800 49.268 1.00 82.06 201 THR A O 1
ATOM 1534 N N . THR A 1 202 ? -10.120 -12.448 47.912 1.00 81.00 202 THR A N 1
ATOM 1535 C CA . THR A 1 202 ? -10.454 -11.061 47.578 1.00 81.00 202 THR A CA 1
ATOM 1536 C C . THR A 1 202 ? -11.380 -11.019 46.366 1.00 81.00 202 THR A C 1
ATOM 1538 O O . THR A 1 202 ? -11.045 -11.523 45.300 1.00 81.00 202 THR A O 1
ATOM 1541 N N . GLU A 1 203 ? -12.537 -10.364 46.483 1.00 79.44 203 GLU A N 1
ATOM 1542 C CA . GLU A 1 203 ? -13.386 -10.111 45.314 1.00 79.44 203 GLU A CA 1
ATOM 1543 C C . GLU A 1 203 ? -12.804 -8.992 44.438 1.00 79.44 203 GLU A C 1
ATOM 1545 O O . GLU A 1 203 ? -12.504 -7.903 44.931 1.00 79.44 203 GLU A O 1
ATOM 1550 N N . PHE A 1 204 ? -12.710 -9.219 43.125 1.00 80.00 204 PHE A N 1
ATOM 1551 C CA . PHE A 1 204 ? -12.234 -8.225 42.157 1.00 80.00 204 PHE A CA 1
ATOM 1552 C C . PHE A 1 204 ? -13.382 -7.534 41.420 1.00 80.00 204 PHE A C 1
ATOM 1554 O O . PHE A 1 204 ? -14.468 -8.086 41.220 1.00 80.00 204 PHE A O 1
ATOM 1561 N N . LYS A 1 205 ? -13.141 -6.293 40.993 1.00 79.00 205 LYS A N 1
ATOM 1562 C CA . LYS A 1 205 ? -14.046 -5.590 40.086 1.00 79.00 205 LYS A CA 1
ATOM 1563 C C . LYS A 1 205 ? -13.996 -6.263 38.710 1.00 79.00 205 LYS A C 1
ATOM 1565 O O . LYS A 1 205 ? -12.904 -6.504 38.203 1.00 79.00 205 LYS A O 1
ATOM 1570 N N . PRO A 1 206 ? -15.148 -6.533 38.076 1.00 70.31 206 PRO A N 1
ATOM 1571 C CA . PRO A 1 206 ? -15.159 -7.078 36.727 1.00 70.31 206 PRO A CA 1
ATOM 1572 C C . PRO A 1 206 ? -14.531 -6.076 35.752 1.00 70.31 206 PRO A C 1
ATOM 1574 O O . PRO A 1 206 ? -14.892 -4.895 35.741 1.00 70.31 206 PRO A O 1
ATOM 1577 N N . TYR A 1 207 ? -13.592 -6.550 34.932 1.00 73.81 207 TYR A N 1
ATOM 1578 C CA . TYR A 1 207 ? -12.954 -5.728 33.910 1.00 73.81 207 TYR A CA 1
ATOM 1579 C C . TYR A 1 207 ? -13.955 -5.389 32.800 1.00 73.81 207 TYR A C 1
ATOM 1581 O O . TYR A 1 207 ? -14.689 -6.250 32.310 1.00 73.81 207 TYR A O 1
ATOM 1589 N N . ASN A 1 208 ? -14.004 -4.120 32.396 1.00 75.31 208 ASN A N 1
ATOM 1590 C CA . ASN A 1 208 ? -14.929 -3.679 31.360 1.00 75.31 208 ASN A CA 1
ATOM 1591 C C . ASN A 1 208 ? -14.334 -3.916 29.965 1.00 75.31 208 ASN A C 1
ATOM 1593 O O . ASN A 1 208 ? -13.663 -3.050 29.415 1.00 75.31 208 ASN A O 1
ATOM 1597 N N . PHE A 1 209 ? -14.644 -5.055 29.351 1.00 71.31 209 PHE A N 1
ATOM 1598 C CA . PHE A 1 209 ? -14.187 -5.386 27.994 1.00 71.31 209 PHE A CA 1
ATOM 1599 C C . PHE A 1 209 ? -14.811 -4.530 26.873 1.00 71.31 209 PHE A C 1
ATOM 1601 O O . PHE A 1 209 ? -14.489 -4.723 25.704 1.00 71.31 209 PHE A O 1
ATOM 1608 N N . LEU A 1 210 ? -15.704 -3.586 27.196 1.00 65.56 210 LEU A N 1
ATOM 1609 C CA . LEU A 1 210 ? -16.333 -2.694 26.216 1.00 65.56 210 LEU A CA 1
ATOM 1610 C C . LEU A 1 210 ? -15.564 -1.382 26.003 1.00 65.56 210 LEU A C 1
ATOM 1612 O O . LEU A 1 210 ? -15.932 -0.610 25.116 1.00 65.56 210 LEU A O 1
ATOM 1616 N N . VAL A 1 211 ? -14.532 -1.091 26.807 1.00 68.94 211 VAL A N 1
ATOM 1617 C CA . VAL A 1 211 ? -13.696 0.104 26.616 1.00 68.94 211 VAL A CA 1
ATOM 1618 C C . VAL A 1 211 ? -12.463 -0.209 25.778 1.00 68.94 211 VAL A C 1
ATOM 1620 O O . VAL A 1 211 ? -11.887 -1.290 25.861 1.00 68.94 211 VAL A O 1
ATOM 1623 N N . LEU A 1 212 ? -12.045 0.762 24.964 1.00 67.00 212 LEU A N 1
ATOM 1624 C CA . LEU A 1 212 ? -10.776 0.672 24.249 1.00 67.00 212 LEU A CA 1
ATOM 1625 C C . LEU A 1 212 ? -9.627 0.670 25.261 1.00 67.00 212 LEU A C 1
ATOM 1627 O O . LEU A 1 212 ? -9.595 1.515 26.158 1.00 67.00 212 LEU A O 1
ATOM 1631 N N . GLY A 1 213 ? -8.689 -0.260 25.081 1.00 77.12 213 GLY A N 1
ATOM 1632 C CA . GLY A 1 213 ? -7.467 -0.318 25.874 1.00 77.12 213 GLY A CA 1
ATOM 1633 C C . GLY A 1 213 ? -6.601 0.933 25.713 1.00 77.12 213 GLY A C 1
ATOM 1634 O O . GLY A 1 213 ? -6.813 1.774 24.829 1.00 77.12 213 GLY A O 1
ATOM 1635 N N . GLU A 1 214 ? -5.600 1.057 26.577 1.00 76.38 214 GLU A N 1
ATOM 1636 C CA . GLU A 1 214 ? -4.671 2.177 26.524 1.00 76.38 214 GLU A CA 1
ATOM 1637 C C . GLU A 1 214 ? -3.858 2.152 25.222 1.00 76.38 214 GLU A C 1
ATOM 1639 O O . GLU A 1 214 ? -3.359 1.115 24.777 1.00 76.38 214 GLU A O 1
ATOM 1644 N N . LYS A 1 215 ? -3.736 3.313 24.570 1.00 69.25 215 LYS A N 1
ATOM 1645 C CA . LYS A 1 215 ? -2.959 3.420 23.334 1.00 69.25 215 LYS A CA 1
ATOM 1646 C C . LYS A 1 215 ? -1.474 3.358 23.665 1.00 69.25 215 LYS A C 1
ATOM 1648 O O . LYS A 1 215 ? -0.903 4.340 24.131 1.00 69.25 215 LYS A O 1
ATOM 1653 N N . VAL A 1 216 ? -0.843 2.240 23.335 1.00 71.94 216 VAL A N 1
ATOM 1654 C CA . VAL A 1 216 ? 0.618 2.120 23.322 1.00 71.94 216 VAL A CA 1
ATOM 1655 C C . VAL A 1 216 ? 1.219 3.134 22.339 1.00 71.94 216 VAL A C 1
ATOM 1657 O O . VAL A 1 216 ? 0.791 3.249 21.188 1.00 71.94 216 VAL A O 1
ATOM 1660 N N . GLY A 1 217 ? 2.183 3.929 22.811 1.00 63.28 217 GLY A N 1
ATOM 1661 C CA . GLY A 1 217 ? 2.893 4.916 21.991 1.00 63.28 217 GLY A CA 1
ATOM 1662 C C . GLY A 1 217 ? 3.797 4.275 20.925 1.00 63.28 217 GLY A C 1
ATOM 1663 O O . GLY A 1 217 ? 4.142 3.102 21.013 1.00 63.28 217 GLY A O 1
ATOM 1664 N N . GLY A 1 218 ? 4.212 5.053 19.915 1.00 77.00 218 GLY A N 1
ATOM 1665 C CA . GLY A 1 218 ? 5.099 4.586 18.840 1.00 77.00 218 GLY A CA 1
ATOM 1666 C C . GLY A 1 218 ? 5.513 5.685 17.854 1.00 77.00 218 GLY A C 1
ATOM 1667 O O . GLY A 1 218 ? 5.036 6.819 17.934 1.00 77.00 218 GLY A O 1
ATOM 1668 N N . GLY A 1 219 ? 6.423 5.358 16.931 1.00 80.31 219 GLY A N 1
ATOM 1669 C CA . GLY A 1 219 ? 6.817 6.233 15.819 1.00 80.31 219 GLY A CA 1
ATOM 1670 C C . GLY A 1 219 ? 5.834 6.157 14.645 1.00 80.31 219 GLY A C 1
ATOM 1671 O O . GLY A 1 219 ? 5.227 5.116 14.407 1.00 80.31 219 GLY A O 1
ATOM 1672 N N . TYR A 1 220 ? 5.694 7.246 13.880 1.00 82.44 220 TYR A N 1
ATOM 1673 C CA . TYR A 1 220 ? 4.727 7.334 12.778 1.00 82.44 220 TYR A CA 1
ATOM 1674 C C . TYR A 1 220 ? 5.390 7.790 11.477 1.00 82.44 220 TYR A C 1
ATOM 1676 O O . TYR A 1 220 ? 6.184 8.730 11.469 1.00 82.44 220 TYR A O 1
ATOM 1684 N N . LEU A 1 221 ? 5.031 7.147 10.362 1.00 83.94 221 LEU A N 1
ATOM 1685 C CA . LEU A 1 221 ? 5.478 7.539 9.024 1.00 83.94 221 LEU A CA 1
ATOM 1686 C C . LEU A 1 221 ? 4.479 8.491 8.371 1.00 83.94 221 LEU A C 1
ATOM 1688 O O . LEU A 1 221 ? 3.272 8.245 8.380 1.00 83.94 221 LEU A O 1
ATOM 1692 N N . HIS A 1 222 ? 5.005 9.534 7.733 1.00 87.38 222 HIS A N 1
ATOM 1693 C CA . HIS A 1 222 ? 4.207 10.500 6.988 1.00 87.38 222 HIS A CA 1
ATOM 1694 C C . HIS A 1 222 ? 3.398 9.814 5.861 1.00 87.38 222 HIS A C 1
ATOM 1696 O O . HIS A 1 222 ? 3.978 9.015 5.116 1.00 87.38 222 HIS A O 1
ATOM 1702 N N . PRO A 1 223 ? 2.102 10.134 5.661 1.00 84.56 223 PRO A N 1
ATOM 1703 C CA . PRO A 1 223 ? 1.244 9.459 4.675 1.00 84.56 223 PRO A CA 1
ATOM 1704 C C . PRO A 1 223 ? 1.804 9.475 3.249 1.00 84.56 223 PRO A C 1
ATOM 1706 O O . PRO A 1 223 ? 1.843 8.439 2.588 1.00 84.56 223 PRO A O 1
ATOM 1709 N N . LEU A 1 224 ? 2.331 10.624 2.811 1.00 88.19 224 LEU A N 1
ATOM 1710 C CA . LEU A 1 224 ? 2.982 10.768 1.503 1.00 88.19 224 LEU A CA 1
ATOM 1711 C C . LEU A 1 224 ? 4.204 9.846 1.346 1.00 88.19 224 LEU A C 1
ATOM 1713 O O . LEU A 1 224 ? 4.426 9.289 0.278 1.00 88.19 224 LEU A O 1
ATOM 1717 N N . LEU A 1 225 ? 4.978 9.625 2.418 1.00 87.75 225 LEU A N 1
ATOM 1718 C CA . LEU A 1 225 ? 6.146 8.737 2.385 1.00 87.75 225 LEU A CA 1
ATOM 1719 C C . LEU A 1 225 ? 5.745 7.259 2.372 1.00 87.75 225 LEU A C 1
ATOM 1721 O O . LEU A 1 225 ? 6.432 6.456 1.744 1.00 87.75 225 LEU A O 1
ATOM 1725 N N . LYS A 1 226 ? 4.619 6.903 3.007 1.00 85.69 226 LYS A N 1
ATOM 1726 C CA . LYS A 1 226 ? 4.036 5.556 2.897 1.00 85.69 226 LYS A CA 1
ATOM 1727 C C . LYS A 1 226 ? 3.680 5.245 1.438 1.00 85.69 226 LYS A C 1
ATOM 1729 O O . LYS A 1 226 ? 4.098 4.214 0.921 1.00 85.69 226 LYS A O 1
ATOM 1734 N N . VAL A 1 227 ? 2.995 6.170 0.758 1.00 85.88 227 VAL A N 1
ATOM 1735 C CA . VAL A 1 227 ? 2.639 6.016 -0.666 1.00 85.88 227 VAL A CA 1
ATOM 1736 C C . VAL A 1 227 ? 3.883 6.047 -1.555 1.00 85.88 227 VAL A C 1
ATOM 1738 O O . VAL A 1 227 ? 3.996 5.239 -2.472 1.00 85.88 227 VAL A O 1
ATOM 1741 N N . ARG A 1 228 ? 4.883 6.883 -1.237 1.00 90.31 228 ARG A N 1
ATOM 1742 C CA . ARG A 1 228 ? 6.183 6.869 -1.930 1.00 90.31 228 ARG A CA 1
ATOM 1743 C C . ARG A 1 228 ? 6.831 5.486 -1.895 1.00 90.31 228 ARG A C 1
ATOM 1745 O O . ARG A 1 228 ? 7.326 5.013 -2.914 1.00 90.31 228 ARG A O 1
ATOM 1752 N N . ALA A 1 229 ? 6.856 4.850 -0.724 1.00 88.44 229 ALA A N 1
ATOM 1753 C CA . ALA A 1 229 ? 7.439 3.523 -0.549 1.00 88.44 229 ALA A CA 1
ATOM 1754 C C . ALA A 1 229 ? 6.657 2.448 -1.319 1.00 88.44 229 ALA A C 1
ATOM 1756 O O . ALA A 1 229 ? 7.258 1.557 -1.915 1.00 88.44 229 ALA A O 1
ATOM 1757 N N . GLU A 1 230 ? 5.330 2.559 -1.350 1.00 85.69 230 GLU A N 1
ATOM 1758 C CA . GLU A 1 230 ? 4.447 1.688 -2.125 1.00 85.69 230 GLU A CA 1
ATOM 1759 C C . GLU A 1 230 ? 4.703 1.802 -3.635 1.00 85.69 230 GLU A C 1
ATOM 1761 O O . GLU A 1 230 ? 4.935 0.788 -4.290 1.00 85.69 230 GLU A O 1
ATOM 1766 N N . PHE A 1 231 ? 4.768 3.023 -4.170 1.00 89.94 231 PHE A N 1
ATOM 1767 C CA . PHE A 1 231 ? 5.020 3.268 -5.594 1.00 89.94 231 PHE A CA 1
ATOM 1768 C C . PHE A 1 231 ? 6.406 2.768 -6.008 1.00 89.94 231 PHE A C 1
ATOM 1770 O O . PHE A 1 231 ? 6.537 2.088 -7.024 1.00 89.94 231 PHE A O 1
ATOM 1777 N N . ARG A 1 232 ? 7.432 3.035 -5.185 1.00 92.19 232 ARG A N 1
ATOM 1778 C CA . ARG A 1 232 ? 8.790 2.506 -5.391 1.00 92.19 232 ARG A CA 1
ATOM 1779 C C . ARG A 1 232 ? 8.790 0.983 -5.452 1.00 92.19 232 ARG A C 1
ATOM 1781 O O . ARG A 1 232 ? 9.375 0.417 -6.367 1.00 92.19 232 ARG A O 1
ATOM 1788 N N . LYS A 1 233 ? 8.113 0.324 -4.507 1.00 89.25 233 LYS A N 1
ATOM 1789 C CA . LYS A 1 233 ? 8.025 -1.139 -4.473 1.00 89.25 233 LYS A CA 1
ATOM 1790 C C . LYS A 1 233 ? 7.363 -1.684 -5.738 1.00 89.25 233 LYS A C 1
ATOM 1792 O O . LYS A 1 233 ? 7.896 -2.606 -6.339 1.00 89.25 233 LYS A O 1
ATOM 1797 N N . ILE A 1 234 ? 6.238 -1.104 -6.148 1.00 88.56 234 ILE A N 1
ATOM 1798 C CA . ILE A 1 234 ? 5.492 -1.536 -7.335 1.00 88.56 234 ILE A CA 1
ATOM 1799 C C . ILE A 1 234 ? 6.342 -1.404 -8.605 1.00 88.56 234 ILE A C 1
ATOM 1801 O O . ILE A 1 234 ? 6.402 -2.341 -9.396 1.00 88.56 234 ILE A O 1
ATOM 1805 N N . LEU A 1 235 ? 7.028 -0.275 -8.790 1.00 92.62 235 LEU A N 1
ATOM 1806 C CA . LEU A 1 235 ? 7.883 -0.060 -9.960 1.00 92.62 235 LEU A CA 1
ATOM 1807 C C . LEU A 1 235 ? 9.074 -1.032 -9.966 1.00 92.62 235 LEU A C 1
ATOM 1809 O O . LEU A 1 235 ? 9.379 -1.617 -11.004 1.00 92.62 235 LEU A O 1
ATOM 1813 N N . MET A 1 236 ? 9.676 -1.299 -8.802 1.00 91.12 236 MET A N 1
ATOM 1814 C CA . MET A 1 236 ? 10.720 -2.321 -8.660 1.00 91.12 236 MET A CA 1
ATOM 1815 C C . MET A 1 236 ? 10.202 -3.739 -8.963 1.00 91.12 236 MET A C 1
ATOM 1817 O O . MET A 1 236 ? 10.877 -4.494 -9.657 1.00 91.12 236 MET A O 1
ATOM 1821 N N . GLU A 1 237 ? 8.991 -4.098 -8.522 1.00 89.81 237 GLU A N 1
ATOM 1822 C CA . GLU A 1 237 ? 8.333 -5.367 -8.884 1.00 89.81 237 GLU A CA 1
ATOM 1823 C C . GLU A 1 237 ? 8.066 -5.484 -10.394 1.00 89.81 237 GLU A C 1
ATOM 1825 O O . GLU A 1 237 ? 8.043 -6.587 -10.933 1.00 89.81 237 GLU A O 1
ATOM 1830 N N . MET A 1 238 ? 7.872 -4.357 -11.086 1.00 91.06 238 MET A N 1
ATOM 1831 C CA . MET A 1 238 ? 7.710 -4.289 -12.544 1.00 91.06 238 MET A CA 1
ATOM 1832 C C . MET A 1 238 ? 9.051 -4.292 -13.305 1.00 91.06 238 MET A C 1
ATOM 1834 O O . MET A 1 238 ? 9.072 -4.168 -14.534 1.00 91.06 238 MET A O 1
ATOM 1838 N N . GLY A 1 239 ? 10.172 -4.442 -12.591 1.00 93.81 239 GLY A N 1
ATOM 1839 C CA . GLY A 1 239 ? 11.518 -4.496 -13.159 1.00 93.81 239 GLY A CA 1
ATOM 1840 C C . GLY A 1 239 ? 12.134 -3.130 -13.467 1.00 93.81 239 GLY A C 1
ATOM 1841 O O . GLY A 1 239 ? 13.115 -3.070 -14.204 1.00 93.81 239 GLY A O 1
ATOM 1842 N N . PHE A 1 240 ? 11.579 -2.036 -12.936 1.00 97.56 240 PHE A N 1
ATOM 1843 C CA . PHE A 1 240 ? 12.158 -0.704 -13.098 1.00 97.56 240 PHE A CA 1
ATOM 1844 C C . PHE A 1 240 ? 13.300 -0.473 -12.110 1.00 97.56 240 PHE A C 1
ATOM 1846 O O . PHE A 1 240 ? 13.215 -0.815 -10.930 1.00 97.56 240 PHE A O 1
ATOM 1853 N N . GLN A 1 241 ? 14.356 0.174 -12.590 1.00 97.19 241 GLN A N 1
ATOM 1854 C CA . GLN A 1 241 ? 15.501 0.595 -11.792 1.00 97.19 241 GLN A CA 1
ATOM 1855 C C . GLN A 1 241 ? 15.345 2.055 -11.363 1.00 97.19 241 GLN A C 1
ATOM 1857 O O . GLN A 1 241 ? 14.934 2.904 -12.150 1.00 97.19 241 GLN A O 1
ATOM 1862 N N . GLU A 1 242 ? 15.666 2.372 -10.113 1.00 97.44 242 GLU A N 1
ATOM 1863 C CA . GLU A 1 242 ? 15.528 3.743 -9.614 1.00 97.44 242 GLU A CA 1
ATOM 1864 C C . GLU A 1 242 ? 16.681 4.627 -10.118 1.00 97.44 242 GLU A C 1
ATOM 1866 O O . GLU A 1 242 ? 17.855 4.288 -9.962 1.00 97.44 242 GLU A O 1
ATOM 1871 N N . MET A 1 243 ? 16.352 5.768 -10.725 1.00 96.00 243 MET A N 1
ATOM 1872 C CA . MET A 1 243 ? 17.319 6.756 -11.197 1.00 96.00 243 MET A CA 1
ATOM 1873 C C . MET A 1 243 ? 17.834 7.617 -10.037 1.00 96.00 243 MET A C 1
ATOM 1875 O O . MET A 1 243 ? 17.062 7.984 -9.147 1.00 96.00 243 MET A O 1
ATOM 1879 N N . PRO A 1 244 ? 19.114 8.025 -10.060 1.00 93.94 244 PRO A N 1
ATOM 1880 C CA . PRO A 1 244 ? 19.649 8.959 -9.082 1.00 93.94 244 PRO A CA 1
ATOM 1881 C C . PRO A 1 244 ? 19.136 10.381 -9.356 1.00 93.94 244 PRO A C 1
ATOM 1883 O O . PRO A 1 244 ? 19.510 11.016 -10.339 1.00 93.94 244 PRO A O 1
ATOM 1886 N N . THR A 1 245 ? 18.297 10.902 -8.462 1.00 93.25 245 THR A N 1
ATOM 1887 C CA . THR A 1 245 ? 17.702 12.248 -8.552 1.00 93.25 245 THR A CA 1
ATOM 1888 C C . THR A 1 245 ? 18.313 13.247 -7.566 1.00 93.25 245 THR A C 1
ATOM 1890 O O . THR A 1 245 ? 17.699 14.255 -7.223 1.00 93.25 245 THR A O 1
ATOM 1893 N N . ASN A 1 246 ? 19.538 13.001 -7.109 1.00 90.94 246 ASN A N 1
ATOM 1894 C CA . ASN A 1 246 ? 20.244 13.720 -6.041 1.00 90.94 246 ASN A CA 1
ATOM 1895 C C . ASN A 1 246 ? 20.690 15.161 -6.389 1.00 90.94 246 ASN A C 1
ATOM 1897 O O . ASN A 1 246 ? 21.698 15.637 -5.868 1.00 90.94 246 ASN A O 1
ATOM 1901 N N . LYS A 1 247 ? 19.943 15.865 -7.245 1.00 89.69 247 LYS A N 1
ATOM 1902 C CA . LYS A 1 247 ? 20.121 17.280 -7.584 1.00 89.69 247 LYS A CA 1
ATOM 1903 C C . LYS A 1 247 ? 18.782 17.974 -7.838 1.00 89.69 247 LYS A C 1
ATOM 1905 O O . LYS A 1 247 ? 17.953 17.485 -8.601 1.00 89.69 247 LYS A O 1
ATOM 1910 N N . TRP A 1 248 ? 18.574 19.122 -7.200 1.00 95.56 248 TRP A N 1
ATOM 1911 C CA . TRP A 1 248 ? 17.395 19.969 -7.432 1.00 95.56 248 TRP A CA 1
ATOM 1912 C C . TRP A 1 248 ? 17.664 21.079 -8.440 1.00 95.56 248 TRP A C 1
ATOM 1914 O O . TRP A 1 248 ? 16.770 21.427 -9.205 1.00 95.56 248 TRP A O 1
ATOM 1924 N N . VAL A 1 249 ? 18.889 21.607 -8.441 1.00 96.19 249 VAL A N 1
ATOM 1925 C CA . VAL A 1 249 ? 19.345 22.560 -9.451 1.00 96.19 249 VAL A CA 1
ATOM 1926 C C . VAL A 1 249 ? 19.716 21.795 -10.714 1.00 96.19 249 VAL A C 1
ATOM 1928 O O . VAL A 1 249 ? 20.449 20.806 -10.653 1.00 96.19 249 VAL A O 1
ATOM 1931 N N . GLU A 1 250 ? 19.212 22.265 -11.845 1.00 96.62 250 GLU A N 1
ATOM 1932 C CA . GLU A 1 250 ? 19.458 21.704 -13.166 1.00 96.62 250 GLU A CA 1
ATOM 1933 C C . GLU A 1 250 ? 19.785 22.823 -14.159 1.00 96.62 250 GLU A C 1
ATOM 1935 O O . GLU A 1 250 ? 19.344 23.961 -13.980 1.00 96.62 250 GLU A O 1
ATOM 1940 N N . SER A 1 251 ? 20.556 22.513 -15.203 1.00 97.12 251 SER A N 1
ATOM 1941 C CA . SER A 1 251 ? 20.740 23.455 -16.309 1.00 97.12 251 SER A CA 1
ATOM 1942 C C . SER A 1 251 ? 19.516 23.460 -17.222 1.00 97.12 251 SER A C 1
ATOM 1944 O O . SER A 1 251 ? 18.859 22.436 -17.425 1.00 97.12 251 SER A O 1
ATOM 1946 N N . SER A 1 252 ? 19.229 24.606 -17.833 1.00 97.56 252 SER A N 1
ATOM 1947 C CA . SER A 1 252 ? 18.160 24.731 -18.828 1.00 97.56 252 SER A CA 1
ATOM 1948 C C . SER A 1 252 ? 18.378 23.794 -20.019 1.00 97.56 252 SER A C 1
ATOM 1950 O O . SER A 1 252 ? 17.409 23.270 -20.563 1.00 97.56 252 SER A O 1
ATOM 1952 N N . PHE A 1 253 ? 19.636 23.479 -20.339 1.00 98.31 253 PHE A N 1
ATOM 1953 C CA . PHE A 1 253 ? 19.993 22.455 -21.311 1.00 98.31 253 PHE A CA 1
ATOM 1954 C C . PHE A 1 253 ? 19.394 21.086 -20.963 1.00 98.31 253 PHE A C 1
ATOM 1956 O O . PHE A 1 253 ? 18.659 20.505 -21.758 1.00 98.31 253 PHE A O 1
ATOM 1963 N N . TRP A 1 254 ? 19.662 20.557 -19.765 1.00 97.56 254 TRP A N 1
ATOM 1964 C CA . TRP A 1 254 ? 19.144 19.242 -19.372 1.00 97.56 254 TRP A CA 1
ATOM 1965 C C . TRP A 1 254 ? 17.645 19.263 -19.085 1.00 97.56 254 TRP A C 1
ATOM 1967 O O . TRP A 1 254 ? 16.957 18.282 -19.358 1.00 97.56 254 TRP A O 1
ATOM 1977 N N . ASN A 1 255 ? 17.129 20.374 -18.562 1.00 97.12 255 ASN A N 1
ATOM 1978 C CA . ASN A 1 255 ? 15.720 20.493 -18.218 1.00 97.12 255 ASN A CA 1
ATOM 1979 C C . ASN A 1 255 ? 14.818 20.753 -19.431 1.00 97.12 255 ASN A C 1
ATOM 1981 O O . ASN A 1 255 ? 13.667 20.345 -19.399 1.00 97.12 255 ASN A O 1
ATOM 1985 N N . PHE A 1 256 ? 15.306 21.389 -20.499 1.00 97.69 256 PHE A N 1
ATOM 1986 C CA . PHE A 1 256 ? 14.481 21.754 -21.655 1.00 97.69 256 PHE A CA 1
ATOM 1987 C C . PHE A 1 256 ? 15.114 21.359 -22.992 1.00 97.69 256 PHE A C 1
ATOM 1989 O O . PHE A 1 256 ? 14.526 20.582 -23.743 1.00 97.69 256 PHE A O 1
ATOM 1996 N N . ASP A 1 257 ? 16.311 21.862 -23.306 1.00 98.00 257 ASP A N 1
ATOM 1997 C CA . ASP A 1 257 ? 16.862 21.759 -24.667 1.00 98.00 257 ASP A CA 1
ATOM 1998 C C . ASP A 1 257 ? 17.133 20.306 -25.088 1.00 98.00 257 ASP A C 1
ATOM 2000 O O . ASP A 1 257 ? 16.774 19.895 -26.191 1.00 98.00 257 ASP A O 1
ATOM 2004 N N . SER A 1 258 ? 17.692 19.501 -24.183 1.00 97.69 258 SER A N 1
ATOM 2005 C CA . SER A 1 258 ? 17.980 18.075 -24.390 1.00 97.69 258 SER A CA 1
ATOM 2006 C C . SER A 1 258 ? 16.727 17.212 -24.558 1.00 97.69 258 SER A C 1
ATOM 2008 O O . SER A 1 258 ? 16.825 16.083 -25.026 1.00 97.69 258 SER A O 1
ATOM 2010 N N . LEU A 1 259 ? 15.558 17.738 -24.182 1.00 97.62 259 LEU A N 1
ATOM 2011 C CA . LEU A 1 259 ? 14.261 17.106 -24.404 1.00 97.62 259 LEU A CA 1
ATOM 2012 C C . LEU A 1 259 ? 13.671 17.492 -25.765 1.00 97.62 259 LEU A C 1
ATOM 2014 O O . LEU A 1 259 ? 12.585 17.049 -26.095 1.00 97.62 259 LEU A O 1
ATOM 2018 N N . PHE A 1 260 ? 14.353 18.313 -26.566 1.00 97.44 260 PHE A N 1
ATOM 2019 C CA . PHE A 1 260 ? 13.783 18.921 -27.768 1.00 97.44 260 PHE A CA 1
ATOM 2020 C C . PHE A 1 260 ? 12.626 19.892 -27.459 1.00 97.44 260 PHE A C 1
ATOM 2022 O O . PHE A 1 260 ? 11.688 20.035 -28.231 1.00 97.44 260 PHE A O 1
ATOM 2029 N N . GLN A 1 261 ? 12.680 20.598 -26.322 1.00 97.06 261 GLN A N 1
ATOM 2030 C CA . GLN A 1 261 ? 11.759 21.702 -26.032 1.00 97.06 261 GLN A CA 1
ATOM 2031 C C . GLN A 1 261 ? 12.370 23.042 -26.489 1.00 97.06 261 GLN A C 1
ATOM 2033 O O . GLN A 1 261 ? 13.481 23.365 -26.061 1.00 97.06 261 GLN A O 1
ATOM 2038 N N . PRO A 1 262 ? 11.678 23.849 -27.318 1.00 96.44 262 PRO A N 1
ATOM 2039 C CA . PRO A 1 262 ? 12.268 25.047 -27.914 1.00 96.44 262 PRO A CA 1
ATOM 2040 C C . PRO A 1 262 ? 12.539 26.145 -26.874 1.00 96.44 262 PRO A C 1
ATOM 2042 O O . PRO A 1 262 ? 11.847 26.255 -25.858 1.00 96.44 262 PRO A O 1
ATOM 2045 N N . GLN A 1 263 ? 13.531 27.000 -27.137 1.00 96.25 263 GLN A N 1
ATOM 2046 C CA . GLN A 1 263 ? 13.913 28.097 -26.229 1.00 96.25 263 GLN A CA 1
ATOM 2047 C C . GLN A 1 263 ? 12.844 29.181 -26.060 1.00 96.25 263 GLN A C 1
ATOM 2049 O O . GLN A 1 263 ? 12.816 29.841 -25.029 1.00 96.25 263 GLN A O 1
ATOM 2054 N N . SER A 1 264 ? 11.931 29.327 -27.018 1.00 93.56 264 SER A N 1
ATOM 2055 C CA . SER A 1 264 ? 10.795 30.254 -26.947 1.00 93.56 264 SER A CA 1
ATOM 2056 C C . SER A 1 264 ? 9.566 29.686 -26.223 1.00 93.56 264 SER A C 1
ATOM 2058 O O . SER A 1 264 ? 8.510 30.317 -26.226 1.00 93.56 264 SER A O 1
ATOM 2060 N N . HIS A 1 265 ? 9.654 28.481 -25.648 1.00 93.44 265 HIS A N 1
ATOM 2061 C CA . HIS A 1 265 ? 8.508 27.834 -25.015 1.00 93.44 265 HIS A CA 1
ATOM 2062 C C . HIS A 1 265 ? 8.081 28.568 -23.724 1.00 93.44 265 HIS A C 1
ATOM 2064 O O . HIS A 1 265 ? 8.937 28.747 -22.857 1.00 93.44 265 HIS A O 1
ATOM 2070 N N . PRO A 1 266 ? 6.780 28.870 -23.513 1.00 91.31 266 PRO A N 1
ATOM 2071 C CA . PRO A 1 266 ? 6.294 29.630 -22.349 1.00 91.31 266 PRO A CA 1
ATOM 2072 C C . PRO A 1 266 ? 6.718 29.060 -20.994 1.00 91.31 266 PRO A C 1
ATOM 2074 O O . PRO A 1 266 ? 7.099 29.797 -20.102 1.00 91.31 266 PRO A O 1
ATOM 2077 N N . ALA A 1 267 ? 6.778 27.731 -20.862 1.00 88.81 267 ALA A N 1
ATOM 2078 C CA . ALA A 1 267 ? 7.264 27.086 -19.635 1.00 88.81 267 ALA A CA 1
ATOM 2079 C C . ALA A 1 267 ? 8.701 27.487 -19.213 1.00 88.81 267 ALA A C 1
ATOM 2081 O O . ALA A 1 267 ? 9.107 27.181 -18.094 1.00 88.81 267 ALA A O 1
ATOM 2082 N N . ARG A 1 268 ? 9.487 28.131 -20.090 1.00 91.88 268 ARG A N 1
ATOM 2083 C CA . ARG A 1 268 ? 10.819 28.680 -19.780 1.00 91.88 268 ARG A CA 1
ATOM 2084 C C . ARG A 1 268 ? 10.765 30.123 -19.271 1.00 91.88 268 ARG A C 1
ATOM 2086 O O . ARG A 1 268 ? 11.809 30.671 -18.931 1.00 91.88 268 ARG A O 1
ATOM 2093 N N . ASP A 1 269 ? 9.590 30.735 -19.191 1.00 88.75 269 ASP A N 1
ATOM 2094 C CA . ASP A 1 269 ? 9.427 32.071 -18.639 1.00 88.75 269 ASP A CA 1
ATOM 2095 C C . ASP A 1 269 ? 9.593 32.057 -17.115 1.00 88.75 269 ASP A C 1
ATOM 2097 O O . ASP A 1 269 ? 9.250 31.098 -16.417 1.00 88.75 269 ASP A O 1
ATOM 2101 N N . ALA A 1 270 ? 10.088 33.168 -16.566 1.00 82.31 270 ALA A N 1
ATOM 2102 C CA . ALA A 1 270 ? 10.272 33.335 -15.120 1.00 82.31 270 ALA A CA 1
ATOM 2103 C C . ALA A 1 270 ? 8.949 33.281 -14.328 1.00 82.31 270 ALA A C 1
ATOM 2105 O O . ALA A 1 270 ? 8.959 33.103 -13.108 1.00 82.31 270 ALA A O 1
ATOM 2106 N N . HIS A 1 271 ? 7.813 33.436 -15.014 1.00 82.31 271 HIS A N 1
ATOM 2107 C CA . HIS A 1 271 ? 6.488 33.265 -14.429 1.00 82.31 271 HIS A CA 1
ATOM 2108 C C . HIS A 1 271 ? 6.165 31.802 -14.105 1.00 82.31 271 HIS A C 1
ATOM 2110 O O . HIS A 1 271 ? 5.438 31.582 -13.149 1.00 82.31 271 HIS A O 1
ATOM 2116 N N . ASP A 1 272 ? 6.753 30.832 -14.814 1.00 86.44 272 ASP A N 1
ATOM 2117 C CA . ASP A 1 272 ? 6.493 29.397 -14.622 1.00 86.44 272 ASP A CA 1
ATOM 2118 C C . ASP A 1 272 ? 7.680 28.656 -13.979 1.00 86.44 272 ASP A C 1
ATOM 2120 O O . ASP A 1 272 ? 7.500 27.667 -13.261 1.00 86.44 272 ASP A O 1
ATOM 2124 N N . THR A 1 273 ? 8.906 29.148 -14.186 1.00 94.06 273 THR A N 1
ATOM 2125 C CA . THR A 1 273 ? 10.148 28.489 -13.755 1.00 94.06 273 THR A CA 1
ATOM 2126 C C . THR A 1 273 ? 10.940 29.322 -12.747 1.00 94.06 273 THR A C 1
ATOM 2128 O O . THR A 1 273 ? 11.194 30.511 -12.940 1.00 94.06 273 THR A O 1
ATOM 2131 N N . PHE A 1 274 ? 11.423 28.670 -11.684 1.00 96.00 274 PHE A N 1
ATOM 2132 C CA . PHE A 1 274 ? 12.360 29.274 -10.737 1.00 96.00 274 PHE A CA 1
ATOM 2133 C C . PHE A 1 274 ? 13.798 29.225 -11.264 1.00 96.00 274 PHE A C 1
ATOM 2135 O O . PHE A 1 274 ? 14.487 28.212 -11.130 1.00 96.00 274 PHE A O 1
ATOM 2142 N N . PHE A 1 275 ? 14.273 30.338 -11.815 1.00 96.19 275 PHE A N 1
ATOM 2143 C CA . PHE A 1 275 ? 15.679 30.500 -12.188 1.00 96.19 275 PHE A CA 1
ATOM 2144 C C . PHE A 1 275 ? 16.572 30.762 -10.973 1.00 96.19 275 PHE A C 1
ATOM 2146 O O . PHE A 1 275 ? 16.192 31.448 -10.020 1.00 96.19 275 PHE A O 1
ATOM 2153 N N . ILE A 1 276 ? 17.788 30.225 -11.014 1.00 96.44 276 ILE A N 1
ATOM 2154 C CA . ILE A 1 276 ? 18.767 30.380 -9.942 1.00 96.44 276 ILE A CA 1
ATOM 2155 C C . ILE A 1 276 ? 19.512 31.703 -10.107 1.00 96.44 276 ILE A C 1
ATOM 2157 O O . ILE A 1 276 ? 20.006 32.031 -11.180 1.00 96.44 276 ILE A O 1
ATOM 2161 N N . LYS A 1 277 ? 19.649 32.454 -9.009 1.00 95.38 277 LYS A N 1
ATOM 2162 C CA . LYS A 1 277 ? 20.498 33.655 -8.966 1.00 95.38 277 LYS A CA 1
ATOM 2163 C C . LYS A 1 277 ? 21.966 33.328 -8.675 1.00 95.38 277 LYS A C 1
ATOM 2165 O O . LYS A 1 277 ? 22.855 34.009 -9.171 1.00 95.38 277 LYS A O 1
ATOM 2170 N N . ASN A 1 278 ? 22.227 32.323 -7.838 1.00 93.75 278 ASN A N 1
ATOM 2171 C CA . ASN A 1 278 ? 23.578 31.866 -7.520 1.00 93.75 278 ASN A CA 1
ATOM 2172 C C . ASN A 1 278 ? 23.582 30.353 -7.211 1.00 93.75 278 ASN A C 1
ATOM 2174 O O . ASN A 1 278 ? 22.944 29.966 -6.229 1.00 93.75 278 ASN A O 1
ATOM 2178 N N . PRO A 1 279 ? 24.277 29.509 -7.996 1.00 93.81 279 PRO A N 1
ATOM 2179 C CA . PRO A 1 279 ? 24.992 29.829 -9.241 1.00 93.81 279 PRO A CA 1
ATOM 2180 C C . PRO A 1 279 ? 24.029 30.029 -10.426 1.00 93.81 279 PRO A C 1
ATOM 2182 O O . PRO A 1 279 ? 23.238 29.137 -10.721 1.00 93.81 279 PRO A O 1
ATOM 2185 N N . ALA A 1 280 ? 24.088 31.183 -11.105 1.00 94.81 280 ALA A N 1
ATOM 2186 C CA . ALA A 1 280 ? 23.161 31.515 -12.200 1.00 94.81 280 ALA A CA 1
ATOM 2187 C C . ALA A 1 280 ? 23.371 30.678 -13.468 1.00 94.81 280 ALA A C 1
ATOM 2189 O O . ALA A 1 280 ? 22.409 30.362 -14.163 1.00 94.81 280 ALA A O 1
ATOM 2190 N N . GLU A 1 281 ? 24.613 30.292 -13.746 1.00 95.38 281 GLU A N 1
ATOM 2191 C CA . GLU A 1 281 ? 24.989 29.542 -14.941 1.00 95.38 281 GLU A CA 1
ATOM 2192 C C . GLU A 1 281 ? 25.602 28.194 -14.568 1.00 95.38 281 GLU A C 1
ATOM 2194 O O . GLU A 1 281 ? 26.226 28.027 -13.513 1.00 95.38 281 GLU A O 1
ATOM 2199 N N . THR A 1 282 ? 25.388 27.204 -15.426 1.00 94.62 282 THR A N 1
ATOM 2200 C CA . THR A 1 282 ? 26.020 25.895 -15.317 1.00 94.62 282 THR A CA 1
ATOM 2201 C C . THR A 1 282 ? 27.475 25.968 -15.771 1.00 94.62 282 THR A C 1
ATOM 2203 O O . THR A 1 282 ? 27.817 26.724 -16.676 1.00 94.62 282 THR A O 1
ATOM 2206 N N . VAL A 1 283 ? 28.343 25.172 -15.145 1.00 90.38 283 VAL A N 1
ATOM 2207 C CA . VAL A 1 283 ? 29.783 25.183 -15.451 1.00 90.38 283 VAL A CA 1
ATOM 2208 C C . VAL A 1 283 ? 30.062 24.529 -16.802 1.00 90.38 283 VAL A C 1
ATOM 2210 O O . VAL A 1 283 ? 30.888 25.016 -17.568 1.00 90.38 283 VAL A O 1
ATOM 2213 N N . SER A 1 284 ? 29.394 23.413 -17.093 1.00 91.62 284 SER A N 1
ATOM 2214 C CA . SER A 1 284 ? 29.595 22.682 -18.338 1.00 91.62 284 SER A CA 1
ATOM 2215 C C . SER A 1 284 ? 28.432 21.753 -18.667 1.00 91.62 284 SER A C 1
ATOM 2217 O O . SER A 1 284 ? 27.711 21.258 -17.798 1.00 91.62 284 SER A O 1
ATOM 2219 N N . VAL A 1 285 ? 28.297 21.488 -19.962 1.00 94.44 285 VAL A N 1
ATOM 2220 C CA . VAL A 1 285 ? 27.498 20.407 -20.545 1.00 94.44 285 VAL A CA 1
ATOM 2221 C C . VAL A 1 285 ? 28.410 19.599 -21.479 1.00 94.44 285 VAL A C 1
ATOM 2223 O O . VAL A 1 285 ? 29.468 20.108 -21.854 1.00 94.44 285 VAL A O 1
ATOM 2226 N N . PRO A 1 286 ? 28.078 18.346 -21.842 1.00 95.31 286 PRO A N 1
ATOM 2227 C CA . PRO A 1 286 ? 28.879 17.604 -22.814 1.00 95.31 286 PRO A CA 1
ATOM 2228 C C . PRO A 1 286 ? 28.853 18.332 -24.167 1.00 95.31 286 PRO A C 1
ATOM 2230 O O . PRO A 1 286 ? 27.798 18.418 -24.791 1.00 95.31 286 PRO A O 1
ATOM 2233 N N . GLU A 1 287 ? 29.987 18.907 -24.580 1.00 94.81 287 GLU A N 1
ATOM 2234 C CA . GLU A 1 287 ? 30.049 19.836 -25.724 1.00 94.81 287 GLU A CA 1
ATOM 2235 C C . GLU A 1 287 ? 29.660 19.146 -27.040 1.00 94.81 287 GLU A C 1
ATOM 2237 O O . GLU A 1 287 ? 28.944 19.710 -27.860 1.00 94.81 287 GLU A O 1
ATOM 2242 N N . ASP A 1 288 ? 30.059 17.885 -27.213 1.00 96.06 288 ASP A N 1
ATOM 2243 C CA . ASP A 1 288 ? 29.713 17.086 -28.386 1.00 96.06 288 ASP A CA 1
ATOM 2244 C C . ASP A 1 288 ? 28.197 16.857 -28.493 1.00 96.06 288 ASP A C 1
ATOM 2246 O O . ASP A 1 288 ? 27.622 16.940 -29.578 1.00 96.06 288 ASP A O 1
ATOM 2250 N N . TYR A 1 289 ? 27.539 16.582 -27.365 1.00 97.81 289 TYR A N 1
ATOM 2251 C CA . TYR A 1 289 ? 26.093 16.411 -27.307 1.00 97.81 289 TYR A CA 1
ATOM 2252 C C . TYR A 1 289 ? 25.366 17.742 -27.481 1.00 97.81 289 TYR A C 1
ATOM 2254 O O . TYR A 1 289 ? 24.365 17.799 -28.192 1.00 97.81 289 TYR A O 1
ATOM 2262 N N . TYR A 1 290 ? 25.886 18.813 -26.880 1.00 98.00 290 TYR A N 1
ATOM 2263 C CA . TYR A 1 290 ? 25.365 20.166 -27.033 1.00 98.00 290 TYR A CA 1
ATOM 2264 C C . TYR A 1 290 ? 25.303 20.582 -28.507 1.00 98.00 290 TYR A C 1
ATOM 2266 O O . TYR A 1 290 ? 24.247 21.019 -28.957 1.00 98.00 290 TYR A O 1
ATOM 2274 N N . GLU A 1 291 ? 26.377 20.378 -29.276 1.00 98.06 291 GLU A N 1
ATOM 2275 C CA . GLU A 1 291 ? 26.397 20.721 -30.704 1.00 98.06 291 GLU A CA 1
ATOM 2276 C C . GLU A 1 291 ? 25.392 19.890 -31.517 1.00 98.06 291 GLU A C 1
ATOM 2278 O O . GLU A 1 291 ? 24.693 20.436 -32.370 1.00 98.06 291 GLU A O 1
ATOM 2283 N N . ARG A 1 292 ? 25.228 18.593 -31.211 1.00 97.94 292 ARG A N 1
ATOM 2284 C CA . ARG A 1 292 ? 24.206 17.752 -31.869 1.00 97.94 292 ARG A CA 1
ATOM 2285 C C . ARG A 1 292 ? 22.780 18.197 -31.541 1.00 97.94 292 ARG A C 1
ATOM 2287 O O . ARG A 1 292 ? 21.917 18.184 -32.416 1.00 97.94 292 ARG A O 1
ATOM 2294 N N . VAL A 1 293 ? 22.519 18.588 -30.291 1.00 98.06 293 VAL A N 1
ATOM 2295 C CA . VAL A 1 293 ? 21.219 19.140 -29.876 1.00 98.06 293 VAL A CA 1
ATOM 2296 C C . VAL A 1 293 ? 20.973 20.467 -30.586 1.00 98.06 293 VAL A C 1
ATOM 2298 O O . VAL A 1 293 ? 19.916 20.639 -31.186 1.00 98.06 293 VAL A O 1
ATOM 2301 N N . LYS A 1 294 ? 21.955 21.372 -30.585 1.00 98.06 294 LYS A N 1
ATOM 2302 C CA . LYS A 1 294 ? 21.892 22.645 -31.305 1.00 98.06 294 LYS A CA 1
ATOM 2303 C C . LYS A 1 294 ? 21.529 22.425 -32.773 1.00 98.06 294 LYS A C 1
ATOM 2305 O O . LYS A 1 294 ? 20.540 22.976 -33.246 1.00 98.06 294 LYS A O 1
ATOM 2310 N N . GLU A 1 295 ? 22.272 21.574 -33.476 1.00 97.94 295 GLU A N 1
ATOM 2311 C CA . GLU A 1 295 ? 22.022 21.282 -34.887 1.00 97.94 295 GLU A CA 1
ATOM 2312 C C . GLU A 1 295 ? 20.612 20.719 -35.127 1.00 97.94 295 GLU A C 1
ATOM 2314 O O . GLU A 1 295 ? 19.913 21.187 -36.028 1.00 97.94 295 GLU A O 1
ATOM 2319 N N . MET A 1 296 ? 20.157 19.784 -34.288 1.00 97.81 296 MET A N 1
ATOM 2320 C CA . MET A 1 296 ? 18.807 19.219 -34.373 1.00 97.81 296 MET A CA 1
ATOM 2321 C C . MET A 1 296 ? 17.711 20.279 -34.170 1.00 97.81 296 MET A C 1
ATOM 2323 O O . MET A 1 296 ? 16.698 20.265 -34.870 1.00 97.81 296 MET A O 1
ATOM 2327 N N . HIS A 1 297 ? 17.899 21.226 -33.246 1.00 98.19 297 HIS A N 1
ATOM 2328 C CA . HIS A 1 297 ? 16.958 22.333 -33.027 1.00 98.19 297 HIS A CA 1
ATOM 2329 C C . HIS A 1 297 ? 16.944 23.332 -34.190 1.00 98.19 297 HIS A C 1
ATOM 2331 O O . HIS A 1 297 ? 15.869 23.756 -34.617 1.00 98.19 297 HIS A O 1
ATOM 2337 N N . GLU A 1 298 ? 18.107 23.705 -34.721 1.00 97.69 298 GLU A N 1
ATOM 2338 C CA . GLU A 1 298 ? 18.220 24.729 -35.767 1.00 97.69 298 GLU A CA 1
ATOM 2339 C C . GLU A 1 298 ? 17.836 24.194 -37.152 1.00 97.69 298 GLU A C 1
ATOM 2341 O O . GLU A 1 298 ? 17.061 24.820 -37.875 1.00 97.69 298 GLU A O 1
ATOM 2346 N N . LYS A 1 299 ? 18.381 23.036 -37.537 1.00 96.75 299 LYS A N 1
ATOM 2347 C CA . LYS A 1 299 ? 18.325 22.511 -38.911 1.00 96.75 299 LYS A CA 1
ATOM 2348 C C . LYS A 1 299 ? 17.480 21.247 -39.048 1.00 96.75 299 LYS A C 1
ATOM 2350 O O . LYS A 1 299 ? 17.080 20.915 -40.163 1.00 96.75 299 LYS A O 1
ATOM 2355 N N . GLY A 1 300 ? 17.205 20.556 -37.943 1.00 94.44 300 GLY A N 1
ATOM 2356 C CA . GLY A 1 300 ? 16.566 19.244 -37.963 1.00 94.44 300 GLY A CA 1
ATOM 2357 C C . GLY A 1 300 ? 17.527 18.113 -38.329 1.00 94.44 300 GLY A C 1
ATOM 2358 O O . GLY A 1 300 ? 18.743 18.279 -38.368 1.00 94.44 300 GLY A O 1
ATOM 2359 N N . GLY A 1 301 ? 16.966 16.934 -38.581 1.00 92.50 301 GLY A N 1
ATOM 2360 C CA . GLY A 1 301 ? 17.702 15.696 -38.826 1.00 92.50 301 GLY A CA 1
ATOM 2361 C C . GLY A 1 301 ? 16.797 14.474 -38.683 1.00 92.50 301 GLY A C 1
ATOM 2362 O O . GLY A 1 301 ? 15.721 14.559 -38.096 1.00 92.50 301 GLY A O 1
ATOM 2363 N N . HIS A 1 302 ? 17.212 13.329 -39.238 1.00 86.56 302 HIS A N 1
ATOM 2364 C CA . HIS A 1 302 ? 16.472 12.056 -39.147 1.00 86.56 302 HIS A CA 1
ATOM 2365 C C . HIS A 1 302 ? 14.982 12.159 -39.549 1.00 86.56 302 HIS A C 1
ATOM 2367 O O . HIS A 1 302 ? 14.108 11.582 -38.908 1.00 86.56 302 HIS A O 1
ATOM 2373 N N . GLY A 1 303 ? 14.685 12.929 -40.603 1.00 88.69 303 GLY A N 1
ATOM 2374 C CA . GLY A 1 303 ? 13.318 13.161 -41.091 1.00 88.69 303 GLY A CA 1
ATOM 2375 C C . GLY A 1 303 ? 12.582 14.339 -40.437 1.00 88.69 303 GLY A C 1
ATOM 2376 O O . GLY A 1 303 ? 11.510 14.706 -40.910 1.00 88.69 303 GLY A O 1
ATOM 2377 N N . SER A 1 304 ? 13.158 14.968 -39.408 1.00 95.44 304 SER A N 1
ATOM 2378 C CA . SER A 1 304 ? 12.648 16.205 -38.812 1.00 95.44 304 SER A CA 1
ATOM 2379 C C . SER A 1 304 ? 13.205 17.451 -39.497 1.00 95.44 304 SER A C 1
ATOM 2381 O O . SER A 1 304 ? 14.351 17.461 -39.944 1.00 95.44 304 SER A O 1
ATOM 2383 N N . ILE A 1 305 ? 12.413 18.525 -39.521 1.00 96.50 305 ILE A N 1
ATOM 2384 C CA . ILE A 1 305 ? 12.819 19.850 -40.023 1.00 96.50 305 ILE A CA 1
ATOM 2385 C C . ILE A 1 305 ? 13.408 20.759 -38.931 1.00 96.50 305 ILE A C 1
ATOM 2387 O O . ILE A 1 305 ? 13.757 21.903 -39.223 1.00 96.50 305 ILE A O 1
ATOM 2391 N N . GLY A 1 306 ? 13.477 20.281 -37.682 1.00 96.12 306 GLY A N 1
ATOM 2392 C CA . GLY A 1 306 ? 13.871 21.093 -36.530 1.00 96.12 306 GLY A CA 1
ATOM 2393 C C . GLY A 1 306 ? 12.865 22.209 -36.219 1.00 96.12 306 GLY A C 1
ATOM 2394 O O . GLY A 1 306 ? 11.768 22.272 -36.781 1.00 96.12 306 GLY A O 1
ATOM 2395 N N . TYR A 1 307 ? 13.243 23.125 -35.331 1.00 97.00 307 TYR A N 1
ATOM 2396 C CA . TYR A 1 307 ? 12.447 24.312 -35.002 1.00 97.00 307 TYR A CA 1
ATOM 2397 C C . TYR A 1 307 ? 12.801 25.541 -35.845 1.00 97.00 307 TYR A C 1
ATOM 2399 O O . TYR A 1 307 ? 11.999 26.473 -35.901 1.00 97.00 307 TYR A O 1
ATOM 2407 N N . ARG A 1 308 ? 13.944 25.537 -36.548 1.00 96.56 308 ARG A N 1
ATOM 2408 C CA . ARG A 1 308 ? 14.350 26.598 -37.493 1.00 96.56 308 ARG A CA 1
ATOM 2409 C C . ARG A 1 308 ? 14.443 27.981 -36.844 1.00 96.56 308 ARG A C 1
ATOM 2411 O O . ARG A 1 308 ? 13.943 28.969 -37.381 1.00 96.56 308 ARG A O 1
ATOM 2418 N N . TYR A 1 309 ? 15.091 28.033 -35.685 1.00 96.62 309 TYR A N 1
ATOM 2419 C CA . TYR A 1 309 ? 15.442 29.267 -34.983 1.00 96.62 309 TYR A CA 1
ATOM 2420 C C . TYR A 1 309 ? 16.937 29.281 -34.649 1.00 96.62 309 TYR A C 1
ATOM 2422 O O . TYR A 1 309 ? 17.608 28.275 -34.843 1.00 96.62 309 TYR A O 1
ATOM 2430 N N . ASP A 1 310 ? 17.443 30.418 -34.176 1.00 96.31 310 ASP A N 1
ATOM 2431 C CA . ASP A 1 310 ? 18.829 30.578 -33.719 1.00 96.31 310 ASP A CA 1
ATOM 2432 C C . ASP A 1 310 ? 18.969 30.102 -32.264 1.00 96.31 310 ASP A C 1
ATOM 2434 O O . ASP A 1 310 ? 18.371 30.692 -31.355 1.00 96.31 310 ASP A O 1
ATOM 2438 N N . PHE A 1 311 ? 19.707 29.013 -32.040 1.00 97.38 311 PHE A N 1
ATOM 2439 C CA . PHE A 1 311 ? 19.815 28.380 -30.728 1.00 97.38 311 PHE A CA 1
ATOM 2440 C C . PHE A 1 311 ? 20.884 29.076 -29.876 1.00 97.38 311 PHE A C 1
ATOM 2442 O O . PHE A 1 311 ? 22.076 29.073 -30.195 1.00 97.38 311 PHE A O 1
ATOM 2449 N N . LYS A 1 312 ? 20.468 29.639 -28.739 1.00 97.56 312 LYS A N 1
ATOM 2450 C CA . LYS A 1 312 ? 21.318 30.476 -27.885 1.00 97.56 312 LYS A CA 1
ATOM 2451 C C . LYS A 1 312 ? 21.977 29.681 -26.767 1.00 97.56 312 LYS A C 1
ATOM 2453 O O . LYS A 1 312 ? 21.296 28.997 -25.997 1.00 97.56 312 LYS A O 1
ATOM 2458 N N . LYS A 1 313 ? 23.298 29.818 -26.629 1.00 95.75 313 LYS A N 1
ATOM 2459 C CA . LYS A 1 313 ? 24.077 29.146 -25.574 1.00 95.75 313 LYS A CA 1
ATOM 2460 C C . LYS A 1 313 ? 23.728 29.692 -24.193 1.00 95.75 313 LYS A C 1
ATOM 2462 O O . LYS A 1 313 ? 23.600 28.930 -23.238 1.00 95.75 313 LYS A O 1
ATOM 2467 N N . GLU A 1 314 ? 23.504 30.998 -24.108 1.00 95.75 314 GLU A N 1
ATOM 2468 C CA . GLU A 1 314 ? 23.199 31.714 -22.870 1.00 95.75 314 GLU A CA 1
ATOM 2469 C C . GLU A 1 314 ? 21.890 31.210 -22.249 1.00 95.75 314 GLU A C 1
ATOM 2471 O O . GLU A 1 314 ? 21.789 31.083 -21.033 1.00 95.75 314 GLU A O 1
ATOM 2476 N N . GLU A 1 315 ? 20.900 30.854 -23.073 1.00 95.81 315 GLU A N 1
ATOM 2477 C CA . GLU A 1 315 ? 19.625 30.298 -22.605 1.00 95.81 315 GLU A CA 1
ATOM 2478 C C . GLU A 1 315 ? 19.746 28.847 -22.127 1.00 95.81 315 GLU A C 1
ATOM 2480 O O . GLU A 1 315 ? 19.078 28.454 -21.171 1.00 95.81 315 GLU A O 1
ATOM 2485 N N . ALA A 1 316 ? 20.614 28.051 -22.753 1.00 96.44 316 ALA A N 1
ATOM 2486 C CA . ALA A 1 316 ? 20.861 26.665 -22.359 1.00 96.44 316 ALA A CA 1
ATOM 2487 C C . ALA A 1 316 ? 21.657 26.565 -21.042 1.00 96.44 316 ALA A C 1
ATOM 2489 O O . ALA A 1 316 ? 21.476 25.626 -20.261 1.00 96.44 316 ALA A O 1
ATOM 2490 N N . PHE A 1 317 ? 22.524 27.543 -20.767 1.00 97.50 317 PHE A N 1
ATOM 2491 C CA . PHE A 1 317 ? 23.424 27.519 -19.613 1.00 97.50 317 PHE A CA 1
ATOM 2492 C C . PHE A 1 317 ? 22.803 28.068 -18.322 1.00 97.50 317 PHE A C 1
ATOM 2494 O O . PHE A 1 317 ? 23.357 27.828 -17.251 1.00 97.50 317 PHE A O 1
ATOM 2501 N N . LYS A 1 318 ? 21.638 28.728 -18.369 1.00 97.69 318 LYS A N 1
ATOM 2502 C CA . LYS A 1 318 ? 20.925 29.186 -17.162 1.00 97.69 318 LYS A CA 1
ATOM 2503 C C . LYS A 1 318 ? 20.559 28.019 -16.247 1.00 97.69 318 LYS A C 1
ATOM 2505 O O . LYS A 1 318 ? 19.929 27.058 -16.690 1.00 97.69 318 LYS A O 1
ATOM 2510 N N . ASN A 1 319 ? 20.880 28.128 -14.964 1.00 97.81 319 ASN A N 1
ATOM 2511 C CA . ASN A 1 319 ? 20.433 27.187 -13.943 1.00 97.81 319 ASN A CA 1
ATOM 2512 C C . ASN A 1 319 ? 19.024 27.530 -13.450 1.00 97.81 319 ASN A C 1
ATOM 2514 O O . ASN A 1 319 ? 18.647 28.695 -13.304 1.00 97.81 319 ASN A O 1
ATOM 2518 N N . LEU A 1 320 ? 18.272 26.491 -13.114 1.00 97.44 320 LEU A N 1
ATOM 2519 C CA . LEU A 1 320 ? 16.918 26.556 -12.577 1.00 97.44 320 LEU A CA 1
ATOM 2520 C C . LEU A 1 320 ? 16.719 25.484 -11.502 1.00 97.44 320 LEU A C 1
ATOM 2522 O O . LEU A 1 320 ? 17.518 24.554 -11.380 1.00 97.44 320 LEU A O 1
ATOM 2526 N N . LEU A 1 321 ? 15.652 25.599 -10.716 1.00 97.25 321 LEU A N 1
ATOM 2527 C CA . LEU A 1 321 ? 15.131 24.453 -9.974 1.00 97.25 321 LEU A CA 1
ATOM 2528 C C . LEU A 1 321 ? 14.346 23.572 -10.942 1.00 97.25 321 LEU A C 1
ATOM 2530 O O . LEU A 1 321 ? 13.455 24.067 -11.629 1.00 97.25 321 LEU A O 1
ATOM 2534 N N . ARG A 1 322 ? 14.671 22.277 -10.997 1.00 96.25 322 ARG A N 1
ATOM 2535 C CA . ARG A 1 322 ? 14.063 21.345 -11.956 1.00 96.25 322 ARG A CA 1
ATOM 2536 C C . ARG A 1 322 ? 12.532 21.407 -11.908 1.00 96.25 322 ARG A C 1
ATOM 2538 O O . ARG A 1 322 ? 11.921 21.261 -10.844 1.00 96.25 322 ARG A O 1
ATOM 2545 N N . THR A 1 323 ? 11.917 21.573 -13.071 1.00 95.25 323 THR A N 1
ATOM 2546 C CA . THR A 1 323 ? 10.455 21.707 -13.209 1.00 95.25 323 THR A CA 1
ATOM 2547 C C . THR A 1 323 ? 9.742 20.358 -13.288 1.00 95.25 323 THR A C 1
ATOM 2549 O O . THR A 1 323 ? 8.535 20.260 -13.049 1.00 95.25 323 THR A O 1
ATOM 2552 N N . HIS A 1 324 ? 10.500 19.313 -13.623 1.00 95.06 324 HIS A N 1
ATOM 2553 C CA . HIS A 1 324 ? 10.061 17.928 -13.748 1.00 95.06 324 HIS A CA 1
ATOM 2554 C C . HIS A 1 324 ? 11.262 16.975 -13.660 1.00 95.06 324 HIS A C 1
ATOM 2556 O O . HIS A 1 324 ? 12.406 17.347 -13.934 1.00 95.06 324 HIS A O 1
ATOM 2562 N N . THR A 1 325 ? 11.009 15.714 -13.311 1.00 96.56 325 THR A N 1
ATOM 2563 C CA . THR A 1 325 ? 12.046 14.670 -13.237 1.00 96.56 325 THR A CA 1
ATOM 2564 C C . THR A 1 325 ? 12.574 14.235 -14.609 1.00 96.56 325 THR A C 1
ATOM 2566 O O . THR A 1 325 ? 13.646 13.635 -14.669 1.00 96.56 325 THR A O 1
ATOM 2569 N N . THR A 1 326 ? 11.927 14.638 -15.708 1.00 96.62 326 THR A N 1
ATOM 2570 C CA . THR A 1 326 ? 12.331 14.329 -17.090 1.00 96.62 326 THR A CA 1
ATOM 2571 C C . THR A 1 326 ? 13.742 14.794 -17.430 1.00 96.62 326 THR A C 1
ATOM 2573 O O . THR A 1 326 ? 14.418 14.177 -18.251 1.00 96.62 326 THR A O 1
ATOM 2576 N N . ALA A 1 327 ? 14.243 15.826 -16.745 1.00 95.88 327 ALA A N 1
ATOM 2577 C CA . ALA A 1 327 ? 15.628 16.261 -16.889 1.00 95.88 327 ALA A CA 1
ATOM 2578 C C . ALA A 1 327 ? 16.633 15.168 -16.477 1.00 95.88 327 ALA A C 1
ATOM 2580 O O . ALA A 1 327 ? 17.690 15.007 -17.092 1.00 95.88 327 ALA A O 1
ATOM 2581 N N . VAL A 1 328 ? 16.289 14.384 -15.450 1.00 96.69 328 VAL A N 1
ATOM 2582 C CA . VAL A 1 328 ? 17.077 13.231 -14.997 1.00 96.69 328 VAL A CA 1
ATOM 2583 C C . VAL A 1 328 ? 16.947 12.086 -15.998 1.00 96.69 328 VAL A C 1
ATOM 2585 O O . VAL A 1 328 ? 17.953 11.464 -16.337 1.00 96.69 328 VAL A O 1
ATOM 2588 N N . SER A 1 329 ? 15.749 11.856 -16.540 1.00 97.06 329 SER A N 1
ATOM 2589 C CA . SER A 1 329 ? 15.522 10.861 -17.595 1.00 97.06 329 SER A CA 1
ATOM 2590 C C . SER A 1 329 ? 16.359 11.139 -18.843 1.00 97.06 329 SER A C 1
ATOM 2592 O O . SER A 1 329 ? 16.999 10.222 -19.345 1.00 97.06 329 SER A O 1
ATOM 2594 N N . SER A 1 330 ? 16.459 12.399 -19.283 1.00 96.38 330 SER A N 1
ATOM 2595 C CA . SER A 1 330 ? 17.332 12.808 -20.396 1.00 96.38 330 SER A CA 1
ATOM 2596 C C . SER A 1 330 ? 18.797 12.437 -20.156 1.00 96.38 330 SER A C 1
ATOM 2598 O O . SER A 1 330 ? 19.451 11.837 -21.008 1.00 96.38 330 SER A O 1
ATOM 2600 N N . GLN A 1 331 ? 19.311 12.706 -18.955 1.00 95.44 331 GLN A N 1
ATOM 2601 C CA . GLN A 1 331 ? 20.688 12.357 -18.593 1.00 95.44 331 GLN A CA 1
ATOM 2602 C C . GLN A 1 331 ? 20.912 10.851 -18.527 1.00 95.44 331 GLN A C 1
ATOM 2604 O O . GLN A 1 331 ? 21.970 10.365 -18.924 1.00 95.44 331 GLN A O 1
ATOM 2609 N N . MET A 1 332 ? 19.938 10.107 -18.003 1.00 96.44 332 MET A N 1
ATOM 2610 C CA . MET A 1 332 ? 20.023 8.654 -17.920 1.00 96.44 332 MET A CA 1
ATOM 2611 C C . MET A 1 332 ? 19.939 8.007 -19.303 1.00 96.44 332 MET A C 1
ATOM 2613 O O . MET A 1 332 ? 20.706 7.086 -19.570 1.00 96.44 332 MET A O 1
ATOM 2617 N N . LEU A 1 333 ? 19.101 8.525 -20.202 1.00 97.38 333 LEU A N 1
ATOM 2618 C CA . LEU A 1 333 ? 19.041 8.096 -21.600 1.00 97.38 333 LEU A CA 1
ATOM 2619 C C . LEU A 1 333 ? 20.332 8.418 -22.352 1.00 97.38 333 LEU A C 1
ATOM 2621 O O . LEU A 1 333 ? 20.857 7.551 -23.044 1.00 97.38 333 LEU A O 1
ATOM 2625 N N . TYR A 1 334 ? 20.902 9.610 -22.156 1.00 97.00 334 TYR A N 1
ATOM 2626 C CA . TYR A 1 334 ? 22.207 9.961 -22.714 1.00 97.00 334 TYR A CA 1
ATOM 2627 C C . TYR A 1 334 ? 23.312 9.011 -22.230 1.00 97.00 334 TYR A C 1
ATOM 2629 O O . TYR A 1 334 ? 24.116 8.524 -23.026 1.00 97.00 334 TYR A O 1
ATOM 2637 N N . LYS A 1 335 ? 23.334 8.681 -20.932 1.00 95.75 335 LYS A N 1
ATOM 2638 C CA . LYS A 1 335 ? 24.270 7.689 -20.379 1.00 95.75 335 LYS A CA 1
ATOM 2639 C C . LYS A 1 335 ? 24.041 6.295 -20.960 1.00 95.75 335 LYS A C 1
ATOM 2641 O O . LYS A 1 335 ? 25.014 5.628 -21.289 1.00 95.75 335 LYS A O 1
ATOM 2646 N N . LEU A 1 336 ? 22.785 5.873 -21.103 1.00 95.62 336 LEU A N 1
ATOM 2647 C CA . LEU A 1 336 ? 22.416 4.580 -21.681 1.00 95.62 336 LEU A CA 1
ATOM 2648 C C . LEU A 1 336 ? 22.853 4.471 -23.149 1.00 95.62 336 LEU A C 1
ATOM 2650 O O . LEU A 1 336 ? 23.322 3.418 -23.571 1.00 95.62 336 LEU A O 1
ATOM 2654 N N . ALA A 1 337 ? 22.728 5.557 -23.911 1.00 95.25 337 ALA A N 1
ATOM 2655 C CA . ALA A 1 337 ? 23.149 5.626 -25.307 1.00 95.25 337 ALA A CA 1
ATOM 2656 C C . ALA A 1 337 ? 24.671 5.478 -25.467 1.00 95.25 337 ALA A C 1
ATOM 2658 O O . ALA A 1 337 ? 25.135 4.834 -26.403 1.00 95.25 337 ALA A O 1
ATOM 2659 N N . ASN A 1 338 ? 25.438 6.033 -24.525 1.00 94.00 338 ASN A N 1
ATOM 2660 C CA . ASN A 1 338 ? 26.900 6.120 -24.591 1.00 94.00 338 ASN A CA 1
ATOM 2661 C C . ASN A 1 338 ? 27.620 5.122 -23.666 1.00 94.00 338 ASN A C 1
ATOM 2663 O O . ASN A 1 338 ? 28.813 5.264 -23.393 1.00 94.00 338 ASN A O 1
ATOM 2667 N N . GLN A 1 339 ? 26.911 4.118 -23.147 1.00 92.31 339 GLN A N 1
ATOM 2668 C CA . GLN A 1 339 ? 27.505 3.136 -22.245 1.00 92.31 339 GLN A CA 1
ATOM 2669 C C . GLN A 1 339 ? 28.453 2.166 -22.983 1.00 92.31 339 GLN A C 1
ATOM 2671 O O . GLN A 1 339 ? 28.226 1.833 -24.154 1.00 92.31 339 GLN A O 1
ATOM 2676 N N . PRO A 1 340 ? 29.484 1.629 -22.301 1.00 89.50 340 PRO A N 1
ATOM 2677 C CA . PRO A 1 340 ? 30.342 0.595 -22.871 1.00 89.50 340 PRO A CA 1
ATOM 2678 C C . PRO A 1 340 ? 29.538 -0.640 -23.302 1.00 89.50 340 PRO A C 1
ATOM 2680 O O . PRO A 1 340 ? 28.756 -1.193 -22.528 1.00 89.50 340 PRO A O 1
ATOM 2683 N N . GLY A 1 341 ? 29.754 -1.095 -24.538 1.00 87.69 341 GLY A N 1
ATOM 2684 C CA . GLY A 1 341 ? 29.028 -2.231 -25.117 1.00 87.69 341 GLY A CA 1
ATOM 2685 C C . GLY A 1 341 ? 27.714 -1.872 -25.821 1.00 87.69 341 GLY A C 1
ATOM 2686 O O . GLY A 1 341 ? 26.994 -2.785 -26.217 1.00 87.69 341 GLY A O 1
ATOM 2687 N N . GLY A 1 342 ? 27.422 -0.578 -26.002 1.00 90.12 342 GLY A N 1
ATOM 2688 C CA . GLY A 1 342 ? 26.282 -0.091 -26.781 1.00 90.12 342 GLY A CA 1
ATOM 2689 C C . GLY A 1 342 ? 24.951 -0.119 -26.027 1.00 90.12 342 GLY A C 1
ATOM 2690 O O . GLY A 1 342 ? 24.883 -0.437 -24.835 1.00 90.12 342 GLY A O 1
ATOM 2691 N N . PHE A 1 343 ? 23.874 0.237 -26.728 1.00 94.12 343 PHE A N 1
ATOM 2692 C CA . PHE A 1 343 ? 22.532 0.280 -26.152 1.00 94.12 343 PHE A CA 1
ATOM 2693 C C . PHE A 1 343 ? 22.085 -1.097 -25.636 1.00 94.12 343 PHE A C 1
ATOM 2695 O O . PHE A 1 343 ? 22.264 -2.123 -26.294 1.00 94.12 343 PHE A O 1
ATOM 2702 N N . LYS A 1 344 ? 21.453 -1.103 -24.460 1.00 94.12 344 LYS A N 1
ATOM 2703 C CA . LYS A 1 344 ? 20.761 -2.266 -23.897 1.00 94.12 344 LYS A CA 1
ATOM 2704 C C . LYS A 1 344 ? 19.372 -1.836 -23.428 1.00 94.12 344 LYS A C 1
ATOM 2706 O O . LYS A 1 344 ? 19.282 -0.770 -22.814 1.00 94.12 344 LYS A O 1
ATOM 2711 N N . PRO A 1 345 ? 18.325 -2.647 -23.661 1.00 96.56 345 PRO A N 1
ATOM 2712 C CA . PRO A 1 345 ? 16.990 -2.343 -23.171 1.00 96.56 345 PRO A CA 1
ATOM 2713 C C . PRO A 1 345 ? 16.977 -2.105 -21.665 1.00 96.56 345 PRO A C 1
ATOM 2715 O O . PRO A 1 345 ? 17.621 -2.832 -20.902 1.00 96.56 345 PRO A O 1
ATOM 2718 N N . ALA A 1 346 ? 16.249 -1.080 -21.238 1.00 96.44 346 ALA A N 1
ATOM 2719 C CA . ALA A 1 346 ? 16.220 -0.682 -19.842 1.00 96.44 346 ALA A CA 1
ATOM 2720 C C . ALA A 1 346 ? 14.886 -0.056 -19.444 1.00 96.44 346 ALA A C 1
ATOM 2722 O O . ALA A 1 346 ? 14.176 0.540 -20.254 1.00 96.44 346 ALA A O 1
ATOM 2723 N N . ARG A 1 347 ? 14.564 -0.188 -18.158 1.00 98.00 347 ARG A N 1
ATOM 2724 C CA . ARG A 1 347 ? 13.372 0.377 -17.529 1.00 98.00 347 ARG A CA 1
ATOM 2725 C C . ARG A 1 347 ? 13.810 1.146 -16.304 1.00 98.00 347 ARG A C 1
ATOM 2727 O O . ARG A 1 347 ? 14.425 0.563 -15.412 1.00 98.00 347 ARG A O 1
ATOM 2734 N N . TYR A 1 348 ? 13.498 2.429 -16.254 1.00 98.31 348 TYR A N 1
ATOM 2735 C CA . TYR A 1 348 ? 13.934 3.300 -15.175 1.00 98.31 348 TYR A CA 1
ATOM 2736 C C . TYR A 1 348 ? 12.784 4.119 -14.628 1.00 98.31 348 TYR A C 1
ATOM 2738 O O . TYR A 1 348 ? 11.865 4.486 -15.355 1.00 98.31 348 TYR A O 1
ATOM 2746 N N . PHE A 1 349 ? 12.841 4.409 -13.338 1.00 98.38 349 PHE A N 1
ATOM 2747 C CA . PHE A 1 349 ? 11.865 5.253 -12.679 1.00 98.38 349 PHE A CA 1
ATOM 2748 C C . PHE A 1 349 ? 12.523 6.188 -11.675 1.00 98.38 349 PHE A C 1
ATOM 2750 O O . PHE A 1 349 ? 13.650 5.972 -11.243 1.00 98.38 349 PHE A O 1
ATOM 2757 N N . SER A 1 350 ? 11.817 7.233 -11.276 1.00 97.25 350 SER A N 1
ATOM 2758 C CA . SER A 1 350 ? 12.229 8.108 -10.189 1.00 97.25 350 SER A CA 1
ATOM 2759 C C . SER A 1 350 ? 11.021 8.623 -9.429 1.00 97.25 350 SER A C 1
ATOM 2761 O O . SER A 1 350 ? 9.929 8.731 -9.986 1.00 97.25 350 SER A O 1
ATOM 2763 N N . VAL A 1 351 ? 11.214 8.923 -8.145 1.00 95.62 351 VAL A N 1
ATOM 2764 C CA . VAL A 1 351 ? 10.203 9.599 -7.332 1.00 95.62 351 VAL A CA 1
ATOM 2765 C C . VAL A 1 351 ? 10.878 10.695 -6.538 1.00 95.62 351 VAL A C 1
ATOM 2767 O O . VAL A 1 351 ? 11.552 10.412 -5.543 1.00 95.62 351 VAL A O 1
ATOM 2770 N N . ASP A 1 352 ? 10.713 11.940 -6.969 1.00 95.50 352 ASP A N 1
ATOM 2771 C CA . ASP A 1 352 ? 11.399 13.047 -6.320 1.00 95.50 352 ASP A CA 1
ATOM 2772 C C . ASP A 1 352 ? 10.705 14.400 -6.505 1.00 95.50 352 ASP A C 1
ATOM 2774 O O . ASP A 1 352 ? 9.777 14.557 -7.293 1.00 95.50 352 ASP A O 1
ATOM 2778 N N . ARG A 1 353 ? 11.144 15.382 -5.720 1.00 94.81 353 ARG A N 1
ATOM 2779 C CA . ARG A 1 353 ? 10.560 16.718 -5.647 1.00 94.81 353 ARG A CA 1
ATOM 2780 C C . ARG A 1 353 ? 10.898 17.574 -6.864 1.00 94.81 353 ARG A C 1
ATOM 2782 O O . ARG A 1 353 ? 12.054 17.618 -7.280 1.00 94.81 353 ARG A O 1
ATOM 2789 N N . VAL A 1 354 ? 9.922 18.302 -7.380 1.00 95.69 354 VAL A N 1
ATOM 2790 C CA . VAL A 1 354 ? 10.046 19.247 -8.495 1.00 95.69 354 VAL A CA 1
ATOM 2791 C C . VAL A 1 354 ? 9.448 20.593 -8.095 1.00 95.69 354 VAL A C 1
ATOM 2793 O O . VAL A 1 354 ? 8.686 20.669 -7.127 1.00 95.69 354 VAL A O 1
ATOM 2796 N N . PHE A 1 355 ? 9.819 21.648 -8.816 1.00 95.62 355 PHE A N 1
ATOM 2797 C CA . PHE A 1 355 ? 9.506 23.024 -8.445 1.00 95.62 355 PHE A CA 1
ATOM 2798 C C . PHE A 1 355 ? 8.882 23.766 -9.620 1.00 95.62 355 PHE A C 1
ATOM 2800 O O . PHE A 1 355 ? 9.425 23.754 -10.722 1.00 95.62 355 PHE A O 1
ATOM 2807 N N . ARG A 1 356 ? 7.756 24.434 -9.385 1.00 92.44 356 ARG A N 1
ATOM 2808 C CA . ARG A 1 356 ? 7.074 25.253 -10.392 1.00 92.44 356 ARG A CA 1
ATOM 2809 C C . ARG A 1 356 ? 6.640 26.560 -9.764 1.00 92.44 356 ARG A C 1
ATOM 2811 O O . ARG A 1 356 ? 6.151 26.563 -8.634 1.00 92.44 356 ARG A O 1
ATOM 2818 N N . ASN A 1 357 ? 6.818 27.662 -10.480 1.00 90.50 357 ASN A N 1
ATOM 2819 C CA . ASN A 1 357 ? 6.428 28.987 -10.009 1.00 90.50 357 ASN A CA 1
ATOM 2820 C C . ASN A 1 357 ? 4.916 29.215 -10.187 1.00 90.50 357 ASN A C 1
ATOM 2822 O O . ASN A 1 357 ? 4.465 30.198 -10.756 1.00 90.50 357 ASN A O 1
ATOM 2826 N N . GLU A 1 358 ? 4.120 28.267 -9.701 1.00 83.50 358 GLU A N 1
ATOM 2827 C CA . GLU A 1 358 ? 2.666 28.313 -9.757 1.00 83.50 358 GLU A CA 1
ATOM 2828 C C . GLU A 1 358 ? 2.101 28.972 -8.491 1.00 83.50 358 GLU A C 1
ATOM 2830 O O . GLU A 1 358 ? 2.662 28.887 -7.391 1.00 83.50 358 GLU A O 1
ATOM 2835 N N . THR A 1 359 ? 0.945 29.624 -8.629 1.00 81.81 359 THR A N 1
ATOM 2836 C CA . THR A 1 359 ? 0.252 30.213 -7.478 1.00 81.81 359 THR A CA 1
ATOM 2837 C C . THR A 1 359 ? -0.287 29.103 -6.575 1.00 81.81 359 THR A C 1
ATOM 2839 O O . THR A 1 359 ? -1.036 28.238 -7.017 1.00 81.81 359 THR A O 1
ATOM 2842 N N . MET A 1 360 ? 0.066 29.135 -5.287 1.00 77.12 360 MET A N 1
ATOM 2843 C CA . MET A 1 360 ? -0.346 28.101 -4.334 1.00 77.12 360 MET A CA 1
ATOM 2844 C C . MET A 1 360 ? -1.852 28.155 -4.042 1.00 77.12 360 MET A C 1
ATOM 2846 O O . MET A 1 360 ? -2.334 29.092 -3.398 1.00 77.12 360 MET A O 1
ATOM 2850 N N . ASP A 1 361 ? -2.581 27.090 -4.363 1.00 77.75 361 ASP A N 1
ATOM 2851 C CA . ASP A 1 361 ? -4.014 26.944 -4.084 1.00 77.75 361 ASP A CA 1
ATOM 2852 C C . ASP A 1 361 ? -4.323 25.617 -3.345 1.00 77.75 361 ASP A C 1
ATOM 2854 O O . ASP A 1 361 ? -3.446 25.019 -2.722 1.00 77.75 361 ASP A O 1
ATOM 2858 N N . ALA A 1 362 ? -5.592 25.202 -3.274 1.00 67.62 362 ALA A N 1
ATOM 2859 C CA . ALA A 1 362 ? -5.981 23.956 -2.594 1.00 67.62 362 ALA A CA 1
ATOM 2860 C C . ALA A 1 362 ? -5.509 22.674 -3.320 1.00 67.62 362 ALA A C 1
ATOM 2862 O O . ALA A 1 362 ? -5.536 21.589 -2.733 1.00 67.62 362 ALA A O 1
ATOM 2863 N N . THR A 1 363 ? -5.088 22.810 -4.577 1.00 69.00 363 THR A N 1
ATOM 2864 C CA . THR A 1 363 ? -4.742 21.747 -5.529 1.00 69.00 363 THR A CA 1
ATOM 2865 C C . THR A 1 363 ? -3.316 21.850 -6.085 1.00 69.00 363 THR A C 1
ATOM 2867 O O . THR A 1 363 ? -2.780 20.834 -6.524 1.00 69.00 363 THR A O 1
ATOM 2870 N N . HIS A 1 364 ? -2.688 23.027 -6.017 1.00 79.94 364 HIS A N 1
ATOM 2871 C CA . HIS A 1 364 ? -1.363 23.326 -6.556 1.00 79.94 364 HIS A CA 1
ATOM 2872 C C . HIS A 1 364 ? -0.413 23.812 -5.459 1.00 79.94 364 HIS A C 1
ATOM 2874 O O . HIS A 1 364 ? -0.757 24.647 -4.614 1.00 79.94 364 HIS A O 1
ATOM 2880 N N . LEU A 1 365 ? 0.812 23.292 -5.498 1.00 85.56 365 LEU A N 1
ATOM 2881 C CA . LEU A 1 365 ? 1.927 23.697 -4.653 1.00 85.56 365 LEU A CA 1
ATOM 2882 C C . LEU A 1 365 ? 3.097 24.121 -5.538 1.00 85.56 365 LEU A C 1
ATOM 2884 O O . LEU A 1 365 ? 3.310 23.545 -6.601 1.00 85.56 365 LEU A O 1
ATOM 2888 N N . CYS A 1 366 ? 3.898 25.070 -5.054 1.00 89.69 366 CYS A N 1
ATOM 2889 C CA . CYS A 1 366 ? 5.134 25.472 -5.727 1.00 89.69 366 CYS A CA 1
ATOM 2890 C C . CYS A 1 366 ? 6.223 24.383 -5.691 1.00 89.69 366 CYS A C 1
ATOM 2892 O O . CYS A 1 366 ? 7.157 24.407 -6.491 1.00 89.69 366 CYS A O 1
ATOM 2894 N N . GLU A 1 367 ? 6.093 23.417 -4.778 1.00 92.56 367 GLU A N 1
ATOM 2895 C CA . GLU A 1 367 ? 6.895 22.199 -4.720 1.00 92.56 367 GLU A CA 1
ATOM 2896 C C . GLU A 1 367 ? 6.004 20.972 -4.487 1.00 92.56 367 GLU A C 1
ATOM 2898 O O . GLU A 1 367 ? 5.119 20.979 -3.630 1.00 92.56 367 GLU A O 1
ATOM 2903 N N . PHE A 1 368 ? 6.246 19.905 -5.243 1.00 92.44 368 PHE A N 1
ATOM 2904 C CA . PHE A 1 368 ? 5.519 18.637 -5.134 1.00 92.44 368 PHE A CA 1
ATOM 2905 C C . PHE A 1 368 ? 6.393 17.482 -5.636 1.00 92.44 368 PHE A C 1
ATOM 2907 O O . PHE A 1 368 ? 7.469 17.715 -6.183 1.00 92.44 368 PHE A O 1
ATOM 2914 N N . HIS A 1 369 ? 5.980 16.233 -5.435 1.00 94.81 369 HIS A N 1
ATOM 2915 C CA . HIS A 1 369 ? 6.757 15.065 -5.846 1.00 94.81 369 HIS A CA 1
ATOM 2916 C C . HIS A 1 369 ? 6.208 14.485 -7.145 1.00 94.81 369 HIS A C 1
ATOM 2918 O O . HIS A 1 369 ? 5.037 14.116 -7.243 1.00 94.81 369 HIS A O 1
ATOM 2924 N N . GLN A 1 370 ? 7.084 14.362 -8.135 1.00 94.56 370 GLN A N 1
ATOM 2925 C CA . GLN A 1 370 ? 6.793 13.707 -9.397 1.00 94.56 370 GLN A CA 1
ATOM 2926 C C . GLN A 1 370 ? 7.317 12.271 -9.360 1.00 94.56 370 GLN A C 1
ATOM 2928 O O . GLN A 1 370 ? 8.445 12.002 -8.944 1.00 94.56 370 GLN A O 1
ATOM 2933 N N . VAL A 1 371 ? 6.459 11.350 -9.779 1.00 95.88 371 VAL A N 1
ATOM 2934 C CA . VAL A 1 371 ? 6.764 9.953 -10.068 1.00 95.88 371 VAL A CA 1
ATOM 2935 C C . VAL A 1 371 ? 6.879 9.858 -11.577 1.00 95.88 371 VAL A C 1
ATOM 2937 O O . VAL A 1 371 ? 5.928 10.192 -12.276 1.00 95.88 371 VAL A O 1
ATOM 2940 N N . GLU A 1 372 ? 8.010 9.395 -12.081 1.00 96.81 372 GLU A N 1
ATOM 2941 C CA . GLU A 1 372 ? 8.232 9.242 -13.516 1.00 96.81 372 GLU A CA 1
ATOM 2942 C C . GLU A 1 372 ? 8.843 7.886 -13.820 1.00 96.81 372 GLU A C 1
ATOM 2944 O O . GLU A 1 372 ? 9.692 7.413 -13.066 1.00 96.81 372 GLU A O 1
ATOM 2949 N N . GLY A 1 373 ? 8.415 7.275 -14.918 1.00 97.62 373 GLY A N 1
ATOM 2950 C CA . GLY A 1 373 ? 8.959 6.028 -15.430 1.00 97.62 373 GLY A CA 1
ATOM 2951 C C . GLY A 1 373 ? 9.149 6.086 -16.940 1.00 97.62 373 GLY A C 1
ATOM 2952 O O . GLY A 1 373 ? 8.399 6.763 -17.642 1.00 97.62 373 GLY A O 1
ATOM 2953 N N . TRP A 1 374 ? 10.149 5.369 -17.442 1.00 98.25 374 TRP A N 1
ATOM 2954 C CA . TRP A 1 374 ? 10.348 5.157 -18.870 1.00 98.25 374 TRP A CA 1
ATOM 2955 C C . TRP A 1 374 ? 10.917 3.772 -19.176 1.00 98.25 374 TRP A C 1
ATOM 2957 O O . TRP A 1 374 ? 11.622 3.167 -18.365 1.00 98.25 374 TRP A O 1
ATOM 2967 N N . VAL A 1 375 ? 10.599 3.269 -20.366 1.00 98.56 375 VAL A N 1
ATOM 2968 C CA . VAL A 1 375 ? 11.112 2.014 -20.927 1.00 98.56 375 VAL A CA 1
ATOM 2969 C C . VAL A 1 375 ? 11.740 2.323 -22.275 1.00 98.56 375 VAL A C 1
ATOM 2971 O O . VAL A 1 375 ? 11.079 2.889 -23.141 1.00 98.56 375 VAL A O 1
ATOM 2974 N N . ALA A 1 376 ? 13.006 1.956 -22.441 1.00 98.12 376 ALA A N 1
ATOM 2975 C CA . ALA A 1 376 ? 13.723 2.019 -23.704 1.00 98.12 376 ALA A CA 1
ATOM 2976 C C . ALA A 1 376 ? 13.939 0.597 -24.216 1.00 98.12 376 ALA A C 1
ATOM 2978 O O . ALA A 1 376 ? 14.571 -0.212 -23.535 1.00 98.12 376 ALA A O 1
ATOM 2979 N N . ASP A 1 377 ? 13.421 0.300 -25.402 1.00 97.88 377 ASP A N 1
ATOM 2980 C CA . ASP A 1 377 ? 13.570 -1.000 -26.053 1.00 97.88 377 ASP A CA 1
ATOM 2981 C C . ASP A 1 377 ? 13.385 -0.852 -27.571 1.00 97.88 377 ASP A C 1
ATOM 2983 O O . ASP A 1 377 ? 13.022 0.213 -28.087 1.00 97.88 377 ASP A O 1
ATOM 2987 N N . TYR A 1 378 ? 13.636 -1.928 -28.298 1.00 96.31 378 TYR A N 1
ATOM 2988 C CA . TYR A 1 378 ? 13.457 -1.983 -29.737 1.00 96.31 378 TYR A CA 1
ATOM 2989 C C . TYR A 1 378 ? 11.971 -2.019 -30.103 1.00 96.31 378 TYR A C 1
ATOM 2991 O O . TYR A 1 378 ? 11.200 -2.813 -29.569 1.00 96.31 378 TYR A O 1
ATOM 2999 N N . ASN A 1 379 ? 11.573 -1.180 -31.061 1.00 93.50 379 ASN A N 1
ATOM 3000 C CA . ASN A 1 379 ? 10.250 -1.200 -31.695 1.00 93.50 379 ASN A CA 1
ATOM 3001 C C . ASN A 1 379 ? 9.037 -1.049 -30.757 1.00 93.50 379 ASN A C 1
ATOM 3003 O O . ASN A 1 379 ? 7.941 -1.486 -31.109 1.00 93.50 379 ASN A O 1
ATOM 3007 N N . LEU A 1 380 ? 9.191 -0.373 -29.612 1.00 96.69 380 LEU A N 1
ATOM 3008 C CA . LEU A 1 380 ? 8.061 -0.084 -28.723 1.00 96.69 380 LEU A CA 1
ATOM 3009 C C . LEU A 1 380 ? 6.936 0.680 -29.438 1.00 96.69 380 LEU A C 1
ATOM 3011 O O . LEU A 1 380 ? 7.156 1.513 -30.329 1.00 96.69 380 LEU A O 1
ATOM 3015 N N . SER A 1 381 ? 5.713 0.401 -29.016 1.00 95.69 381 SER A N 1
ATOM 3016 C CA . SER A 1 381 ? 4.480 0.980 -29.528 1.00 95.69 381 SER A CA 1
ATOM 3017 C C . SER A 1 381 ? 3.744 1.773 -28.450 1.00 95.69 381 SER A C 1
ATOM 3019 O O . SER A 1 381 ? 4.021 1.678 -27.254 1.00 95.69 381 SER A O 1
ATOM 3021 N N . LEU A 1 382 ? 2.738 2.535 -28.877 1.00 95.50 382 LEU A N 1
ATOM 3022 C CA . LEU A 1 382 ? 1.834 3.218 -27.957 1.00 95.50 382 LEU A CA 1
ATOM 3023 C C . LEU A 1 382 ? 1.062 2.238 -27.054 1.00 95.50 382 LEU A C 1
ATOM 3025 O O . LEU A 1 382 ? 0.727 2.577 -25.921 1.00 95.50 382 LEU A O 1
ATOM 3029 N N . GLY A 1 383 ? 0.810 1.017 -27.540 1.00 96.50 383 GLY A N 1
ATOM 3030 C CA . GLY A 1 383 ? 0.163 -0.041 -26.765 1.00 96.50 383 GLY A CA 1
ATOM 3031 C C . GLY A 1 383 ? 1.015 -0.506 -25.585 1.00 96.50 383 GLY A C 1
ATOM 3032 O O . GLY A 1 383 ? 0.478 -0.728 -24.503 1.00 96.50 383 GLY A O 1
ATOM 3033 N N . ASP A 1 384 ? 2.339 -0.558 -25.749 1.00 97.62 384 ASP A N 1
ATOM 3034 C CA . ASP A 1 384 ? 3.264 -0.918 -24.667 1.00 97.62 384 ASP A CA 1
ATOM 3035 C C . ASP A 1 384 ? 3.263 0.137 -23.553 1.00 97.62 384 ASP A C 1
ATOM 3037 O O . ASP A 1 384 ? 3.330 -0.200 -22.368 1.00 97.62 384 ASP A O 1
ATOM 3041 N N . LEU A 1 385 ? 3.128 1.419 -23.920 1.00 97.19 385 LEU A N 1
ATOM 3042 C CA . LEU A 1 385 ? 2.975 2.517 -22.964 1.00 97.19 385 LEU A CA 1
ATOM 3043 C C . LEU A 1 385 ? 1.684 2.383 -22.159 1.00 97.19 385 LEU A C 1
ATOM 3045 O O . LEU A 1 385 ? 1.731 2.418 -20.929 1.00 97.19 385 LEU A O 1
ATOM 3049 N N . ILE A 1 386 ? 0.555 2.183 -22.841 1.00 95.75 386 ILE A N 1
ATOM 3050 C CA . ILE A 1 386 ? -0.749 2.001 -22.194 1.00 95.75 386 ILE A CA 1
ATOM 3051 C C . ILE A 1 386 ? -0.707 0.791 -21.258 1.00 95.75 386 ILE A C 1
ATOM 3053 O O . ILE A 1 386 ? -1.003 0.939 -20.077 1.00 95.75 386 ILE A O 1
ATOM 3057 N N . GLY A 1 387 ? -0.238 -0.367 -21.734 1.00 95.94 387 GLY A N 1
ATOM 3058 C CA . GLY A 1 387 ? -0.148 -1.579 -20.918 1.00 95.94 387 GLY A CA 1
ATOM 3059 C C . GLY A 1 387 ? 0.767 -1.413 -19.700 1.00 95.94 387 GLY A C 1
ATOM 3060 O O . GLY A 1 387 ? 0.456 -1.906 -18.612 1.00 95.94 387 GLY A O 1
ATOM 3061 N N . THR A 1 388 ? 1.864 -0.661 -19.838 1.00 95.69 388 THR A N 1
ATOM 3062 C CA . THR A 1 388 ? 2.757 -0.340 -18.714 1.00 95.69 388 THR A CA 1
ATOM 3063 C C . THR A 1 388 ? 2.057 0.543 -17.678 1.00 95.69 388 THR A C 1
ATOM 3065 O O . THR A 1 388 ? 2.104 0.238 -16.483 1.00 95.69 388 THR A O 1
ATOM 3068 N N . ILE A 1 389 ? 1.373 1.605 -18.118 1.00 94.44 389 ILE A N 1
ATOM 3069 C CA . ILE A 1 389 ? 0.633 2.522 -17.241 1.00 94.44 389 ILE A CA 1
ATOM 3070 C C . ILE A 1 389 ? -0.527 1.800 -16.551 1.00 94.44 389 ILE A C 1
ATOM 3072 O O . ILE A 1 389 ? -0.673 1.925 -15.339 1.00 94.44 389 ILE A O 1
ATOM 3076 N N . GLU A 1 390 ? -1.324 1.020 -17.282 1.00 92.44 390 GLU A N 1
ATOM 3077 C CA . GLU A 1 390 ? -2.435 0.240 -16.726 1.00 92.44 390 GLU A CA 1
ATOM 3078 C C . GLU A 1 390 ? -1.933 -0.759 -15.686 1.00 92.44 390 GLU A C 1
ATOM 3080 O O . GLU A 1 390 ? -2.487 -0.842 -14.593 1.00 92.44 390 GLU A O 1
ATOM 3085 N N . THR A 1 391 ? -0.836 -1.470 -15.964 1.00 92.00 391 THR A N 1
ATOM 3086 C CA . THR A 1 391 ? -0.227 -2.398 -14.997 1.00 92.00 391 THR A CA 1
ATOM 3087 C C . THR A 1 391 ? 0.206 -1.674 -13.721 1.00 92.00 391 THR A C 1
ATOM 3089 O O . THR A 1 391 ? -0.050 -2.158 -12.615 1.00 92.00 391 THR A O 1
ATOM 3092 N N . PHE A 1 392 ? 0.841 -0.506 -13.861 1.00 90.94 392 PHE A N 1
ATOM 3093 C CA . PHE A 1 392 ? 1.284 0.306 -12.731 1.00 90.94 392 PHE A CA 1
ATOM 3094 C C . PHE A 1 392 ? 0.105 0.836 -11.905 1.00 90.94 392 PHE A C 1
ATOM 3096 O O . PHE A 1 392 ? 0.068 0.663 -10.685 1.00 90.94 392 PHE A O 1
ATOM 3103 N N . LEU A 1 393 ? -0.875 1.450 -12.568 1.00 86.69 393 LEU A N 1
ATOM 3104 C CA . LEU A 1 393 ? -2.010 2.110 -11.929 1.00 86.69 393 LEU A CA 1
ATOM 3105 C C . LEU A 1 393 ? -3.008 1.109 -11.317 1.00 86.69 393 LEU A C 1
ATOM 3107 O O . LEU A 1 393 ? -3.526 1.343 -10.224 1.00 86.69 393 LEU A O 1
ATOM 3111 N N . ASN A 1 394 ? -3.182 -0.067 -11.926 1.00 83.44 394 ASN A N 1
ATOM 3112 C CA . ASN A 1 394 ? -3.965 -1.157 -11.338 1.00 83.44 394 ASN A CA 1
ATOM 3113 C C . ASN A 1 394 ? -3.358 -1.644 -10.015 1.00 83.44 394 ASN A C 1
ATOM 3115 O O . ASN A 1 394 ? -4.085 -1.873 -9.049 1.00 83.44 394 ASN A O 1
ATOM 3119 N N . LYS A 1 395 ? -2.024 -1.758 -9.930 1.00 80.75 395 LYS A N 1
ATOM 3120 C CA . LYS A 1 395 ? -1.332 -2.174 -8.697 1.00 80.75 395 LYS A CA 1
ATOM 3121 C C . LYS A 1 395 ? -1.477 -1.171 -7.546 1.00 80.75 395 LYS A C 1
ATOM 3123 O O . LYS A 1 395 ? -1.354 -1.584 -6.397 1.00 80.75 395 LYS A O 1
ATOM 3128 N N . ILE A 1 396 ? -1.747 0.107 -7.828 1.00 75.75 396 ILE A N 1
ATOM 3129 C CA . ILE A 1 396 ? -2.027 1.131 -6.800 1.00 75.75 396 ILE A CA 1
ATOM 3130 C C . ILE A 1 396 ? -3.531 1.296 -6.506 1.00 75.75 396 ILE A C 1
ATOM 3132 O O . ILE A 1 396 ? -3.893 2.127 -5.673 1.00 75.75 396 ILE A O 1
ATOM 3136 N N . GLY A 1 397 ? -4.404 0.530 -7.174 1.00 74.06 397 GLY A N 1
ATOM 3137 C CA . GLY A 1 397 ? -5.856 0.552 -6.969 1.00 74.06 397 GLY A CA 1
ATOM 3138 C C . GLY A 1 397 ? -6.634 1.553 -7.833 1.00 74.06 397 GLY A C 1
ATOM 3139 O O . GLY A 1 397 ? -7.791 1.827 -7.526 1.00 74.06 397 GLY A O 1
ATOM 3140 N N . ILE A 1 398 ? -6.036 2.102 -8.898 1.00 78.44 398 ILE A N 1
ATOM 3141 C CA . ILE A 1 398 ? -6.737 2.938 -9.887 1.00 78.44 398 ILE A CA 1
ATOM 3142 C C . ILE A 1 398 ? -6.993 2.094 -11.137 1.00 78.44 398 ILE A C 1
ATOM 3144 O O . ILE A 1 398 ? -6.103 1.916 -11.965 1.00 78.44 398 ILE A O 1
ATOM 3148 N N . THR A 1 399 ? -8.212 1.570 -11.254 1.00 78.06 399 THR A N 1
ATOM 3149 C CA . THR A 1 399 ? -8.581 0.588 -12.287 1.00 78.06 399 THR A CA 1
ATOM 3150 C C . THR A 1 399 ? -9.336 1.185 -13.472 1.00 78.06 399 THR A C 1
ATOM 3152 O O . THR A 1 399 ? -9.251 0.677 -14.586 1.00 78.06 399 THR A O 1
ATOM 3155 N N . GLU A 1 400 ? -10.065 2.279 -13.261 1.00 84.12 400 GLU A N 1
ATOM 3156 C CA . GLU A 1 400 ? -10.800 2.967 -14.320 1.00 84.12 400 GLU A CA 1
ATOM 3157 C C . GLU A 1 400 ? -9.941 4.073 -14.926 1.00 84.12 400 GLU A C 1
ATOM 3159 O O . GLU A 1 400 ? -9.821 5.163 -14.357 1.00 84.12 400 GLU A O 1
ATOM 3164 N N . LEU A 1 401 ? -9.356 3.786 -16.090 1.00 88.94 401 LEU A N 1
ATOM 3165 C CA . LEU A 1 401 ? -8.445 4.682 -16.793 1.00 88.94 401 LEU A CA 1
ATOM 3166 C C . LEU A 1 401 ? -9.008 5.124 -18.144 1.00 88.94 401 LEU A C 1
ATOM 3168 O O . LEU A 1 401 ? -9.693 4.378 -18.844 1.00 88.94 401 LEU A O 1
ATOM 3172 N N . ARG A 1 402 ? -8.701 6.364 -18.522 1.00 92.62 402 ARG A N 1
ATOM 3173 C CA . ARG A 1 402 ? -8.907 6.898 -19.869 1.00 92.62 402 ARG A CA 1
ATOM 3174 C C . ARG A 1 402 ? -7.661 7.632 -20.317 1.00 92.62 402 ARG A C 1
ATOM 3176 O O . ARG A 1 402 ? -7.061 8.375 -19.545 1.00 92.62 402 ARG A O 1
ATOM 3183 N N . PHE A 1 403 ? -7.338 7.469 -21.589 1.00 94.00 403 PHE A N 1
ATOM 3184 C CA . PHE A 1 403 ? -6.226 8.152 -22.226 1.00 94.00 403 PHE A CA 1
ATOM 3185 C C . PHE A 1 403 ? -6.777 9.177 -23.205 1.00 94.00 403 PHE A C 1
ATOM 3187 O O . PHE A 1 403 ? -7.629 8.861 -24.038 1.00 94.00 403 PHE A O 1
ATOM 3194 N N . LYS A 1 404 ? -6.318 10.418 -23.083 1.00 95.88 404 LYS A N 1
ATOM 3195 C CA . LYS A 1 404 ? -6.720 11.518 -23.958 1.00 95.88 404 LYS A CA 1
ATOM 3196 C C . LYS A 1 404 ? -5.488 12.002 -24.719 1.00 95.88 404 LYS A C 1
ATOM 3198 O O . LYS A 1 404 ? -4.499 12.317 -24.063 1.00 95.88 404 LYS A O 1
ATOM 3203 N N . PRO A 1 405 ? -5.519 12.085 -26.063 1.00 95.88 405 PRO A N 1
ATOM 3204 C CA . PRO A 1 405 ? -4.424 12.668 -26.826 1.00 95.88 405 PRO A CA 1
ATOM 3205 C C . PRO A 1 405 ? -4.070 14.057 -26.302 1.00 95.88 405 PRO A C 1
ATOM 3207 O O . PRO A 1 405 ? -4.955 14.879 -26.049 1.00 95.88 405 PRO A O 1
ATOM 3210 N N . ALA A 1 406 ? -2.777 14.293 -26.135 1.00 93.69 406 ALA A N 1
ATOM 3211 C CA . ALA A 1 406 ? -2.242 15.528 -25.589 1.00 93.69 406 ALA A CA 1
ATOM 3212 C C . ALA A 1 406 ? -1.055 16.005 -26.426 1.00 93.69 406 ALA A C 1
ATOM 3214 O O . ALA A 1 406 ? -0.632 15.335 -27.368 1.00 93.69 406 ALA A O 1
ATOM 3215 N N . PHE A 1 407 ? -0.522 17.168 -26.075 1.00 92.75 407 PHE A N 1
ATOM 3216 C CA . PHE A 1 407 ? 0.707 17.688 -26.651 1.00 92.75 407 PHE A CA 1
ATOM 3217 C C . PHE A 1 407 ? 1.747 17.832 -25.547 1.00 92.75 407 PHE A C 1
ATOM 3219 O O . PHE A 1 407 ? 1.520 18.567 -24.588 1.00 92.75 407 PHE A O 1
ATOM 3226 N N . ASN A 1 408 ? 2.895 17.176 -25.712 1.00 92.19 408 ASN A N 1
ATOM 3227 C CA . ASN A 1 408 ? 4.111 17.536 -24.991 1.00 92.19 408 ASN A CA 1
ATOM 3228 C C . ASN A 1 408 ? 5.225 17.783 -26.016 1.00 92.19 408 ASN A C 1
ATOM 3230 O O . ASN A 1 408 ? 5.366 16.976 -26.936 1.00 92.19 408 ASN A O 1
ATOM 3234 N N . PRO A 1 409 ? 6.079 18.806 -25.838 1.00 91.81 409 PRO A N 1
ATOM 3235 C CA . PRO A 1 409 ? 7.144 19.125 -26.796 1.00 91.81 409 PRO A CA 1
ATOM 3236 C C . PRO A 1 409 ? 8.075 17.947 -27.112 1.00 91.81 409 PRO A C 1
ATOM 3238 O O . PRO A 1 409 ? 8.549 17.800 -28.231 1.00 91.81 409 PRO A O 1
ATOM 3241 N N . TYR A 1 410 ? 8.296 17.085 -26.122 1.00 94.19 410 TYR A N 1
ATOM 3242 C CA . TYR A 1 410 ? 9.285 16.015 -26.155 1.00 94.19 410 TYR A CA 1
ATOM 3243 C C . TYR A 1 410 ? 8.706 14.620 -26.417 1.00 94.19 410 TYR A C 1
ATOM 3245 O O . TYR A 1 410 ? 9.463 13.651 -26.450 1.00 94.19 410 TYR A O 1
ATOM 3253 N N . THR A 1 411 ? 7.390 14.481 -26.637 1.00 96.50 411 THR A N 1
ATOM 3254 C CA . THR A 1 411 ? 6.794 13.186 -27.016 1.00 96.50 411 THR A CA 1
ATOM 3255 C C . THR A 1 411 ? 5.901 13.279 -28.249 1.00 96.50 411 THR A C 1
ATOM 3257 O O . THR A 1 411 ? 5.195 14.260 -28.442 1.00 96.50 411 THR A O 1
ATOM 3260 N N . GLU A 1 412 ? 5.927 12.245 -29.084 1.00 94.38 412 GLU A N 1
ATOM 3261 C CA . GLU A 1 412 ? 4.998 12.048 -30.191 1.00 94.38 412 GLU A CA 1
ATOM 3262 C C . GLU A 1 412 ? 4.863 10.540 -30.478 1.00 94.38 412 GLU A C 1
ATOM 3264 O O . GLU A 1 412 ? 5.848 9.911 -30.874 1.00 94.38 412 GLU A O 1
ATOM 3269 N N . PRO A 1 413 ? 3.675 9.931 -30.291 1.00 96.06 413 PRO A N 1
ATOM 3270 C CA . PRO A 1 413 ? 2.435 10.497 -29.735 1.00 96.06 413 PRO A CA 1
ATOM 3271 C C . PRO A 1 413 ? 2.486 10.750 -28.210 1.00 96.06 413 PRO A C 1
ATOM 3273 O O . PRO A 1 413 ? 3.263 10.116 -27.491 1.00 96.06 413 PRO A O 1
ATOM 3276 N N . SER A 1 414 ? 1.609 11.632 -27.708 1.00 96.12 414 SER A N 1
ATOM 3277 C CA . SER A 1 414 ? 1.420 11.925 -26.272 1.00 96.12 414 SER A CA 1
ATOM 3278 C C . SER A 1 414 ? -0.018 11.676 -25.807 1.00 96.12 414 SER A C 1
ATOM 3280 O O . SER A 1 414 ? -0.969 11.840 -26.577 1.00 96.12 414 SER A O 1
ATOM 3282 N N . MET A 1 415 ? -0.191 11.342 -24.526 1.00 96.44 415 MET A N 1
ATOM 3283 C CA . MET A 1 415 ? -1.503 11.188 -23.897 1.00 96.44 415 MET A CA 1
ATOM 3284 C C . MET A 1 415 ? -1.522 11.609 -22.419 1.00 96.44 415 MET A C 1
ATOM 3286 O O . MET A 1 415 ? -0.656 11.237 -21.625 1.00 96.44 415 MET A O 1
ATOM 3290 N N . GLU A 1 416 ? -2.570 12.333 -22.038 1.00 95.38 416 GLU A N 1
ATOM 3291 C CA . GLU A 1 416 ? -2.983 12.539 -20.651 1.00 95.38 416 GLU A CA 1
ATOM 3292 C C . GLU A 1 416 ? -3.647 11.271 -20.106 1.00 95.38 416 GLU A C 1
ATOM 3294 O O . GLU A 1 416 ? -4.386 10.581 -20.815 1.00 95.38 416 GLU A O 1
ATOM 3299 N N . ILE A 1 417 ? -3.419 11.000 -18.823 1.00 93.62 417 ILE A N 1
ATOM 3300 C CA . ILE A 1 417 ? -3.955 9.854 -18.096 1.00 93.62 417 ILE A CA 1
ATOM 3301 C C . ILE A 1 417 ? -5.027 10.360 -17.131 1.00 93.62 417 ILE A C 1
ATOM 3303 O O . ILE A 1 417 ? -4.748 11.144 -16.219 1.00 93.62 417 ILE A O 1
ATOM 3307 N N . PHE A 1 418 ? -6.253 9.878 -17.299 1.00 90.56 418 PHE A N 1
ATOM 3308 C CA . PHE A 1 418 ? -7.385 10.179 -16.431 1.00 90.56 418 PHE A CA 1
ATOM 3309 C C . PHE A 1 418 ? -7.769 8.947 -15.619 1.00 90.56 418 PHE A C 1
ATOM 3311 O O . PHE A 1 418 ? -7.953 7.875 -16.186 1.00 90.56 418 PHE A O 1
ATOM 3318 N N . GLY A 1 419 ? -7.946 9.123 -14.311 1.00 85.69 419 GLY A N 1
ATOM 3319 C CA . GLY A 1 419 ? -8.531 8.130 -13.412 1.00 85.69 419 GLY A CA 1
ATOM 3320 C C . GLY A 1 419 ? -9.932 8.550 -12.972 1.00 85.69 419 GLY A C 1
ATOM 3321 O O . GLY A 1 419 ? -10.184 9.740 -12.745 1.00 85.69 419 GLY A O 1
ATOM 3322 N N . TYR A 1 420 ? -10.860 7.604 -12.845 1.00 80.69 420 TYR A N 1
ATOM 3323 C CA . TYR A 1 420 ? -12.177 7.902 -12.281 1.00 80.69 420 TYR A CA 1
ATOM 3324 C C . TYR A 1 420 ? -12.100 8.033 -10.753 1.00 80.69 420 TYR A C 1
ATOM 3326 O O . TYR A 1 420 ? -11.613 7.141 -10.061 1.00 80.69 420 TYR A O 1
ATOM 3334 N N . HIS A 1 421 ? -12.575 9.156 -10.209 1.00 71.06 421 HIS A N 1
ATOM 3335 C CA . HIS A 1 421 ? -12.642 9.370 -8.765 1.00 71.06 421 HIS A CA 1
ATOM 3336 C C . HIS A 1 421 ? -14.009 8.904 -8.235 1.00 71.06 421 HIS A C 1
ATOM 3338 O O . HIS A 1 421 ? -15.011 9.551 -8.553 1.00 71.06 421 HIS A O 1
ATOM 3344 N N . PRO A 1 422 ? -14.085 7.863 -7.380 1.00 62.44 422 PRO A N 1
ATOM 3345 C CA . PRO A 1 422 ? -15.359 7.283 -6.945 1.00 62.44 422 PRO A CA 1
ATOM 3346 C C . PRO A 1 422 ? -16.201 8.256 -6.106 1.00 62.44 422 PRO A C 1
ATOM 3348 O O . PRO A 1 422 ? -17.389 8.419 -6.375 1.00 62.44 422 PRO A O 1
ATOM 3351 N N . ASP A 1 423 ? -15.584 8.977 -5.160 1.00 62.44 423 ASP A N 1
ATOM 3352 C CA . ASP A 1 423 ? -16.324 9.914 -4.295 1.00 62.44 423 ASP A CA 1
ATOM 3353 C C . ASP A 1 423 ? -16.786 11.184 -5.035 1.00 62.44 423 ASP A C 1
ATOM 3355 O O . ASP A 1 423 ? -17.913 11.640 -4.853 1.00 62.44 423 ASP A O 1
ATOM 3359 N N . LEU A 1 424 ? -15.938 11.749 -5.907 1.00 65.62 424 LEU A N 1
ATOM 3360 C CA . LEU A 1 424 ? -16.259 12.943 -6.701 1.00 65.62 424 LEU A CA 1
ATOM 3361 C C . LEU A 1 424 ? -17.066 12.626 -7.970 1.00 65.62 424 LEU A C 1
ATOM 3363 O O . LEU A 1 424 ? -17.480 13.554 -8.664 1.00 65.62 424 LEU A O 1
ATOM 3367 N N . LYS A 1 425 ? -17.255 11.337 -8.290 1.00 78.69 425 LYS A N 1
ATOM 3368 C CA . LYS A 1 425 ? -17.941 10.822 -9.486 1.00 78.69 425 LYS A CA 1
ATOM 3369 C C . LYS A 1 425 ? -17.505 11.510 -10.785 1.00 78.69 425 LYS A C 1
ATOM 3371 O O . LYS A 1 425 ? -18.325 11.817 -11.651 1.00 78.69 425 LYS A O 1
ATOM 3376 N N . LYS A 1 426 ? -16.206 11.798 -10.911 1.00 82.44 426 LYS A N 1
ATOM 3377 C CA . LYS A 1 426 ? -15.641 12.545 -12.043 1.00 82.44 426 LYS A CA 1
ATOM 3378 C C . LYS A 1 426 ? -14.306 11.969 -12.495 1.00 82.44 426 LYS A C 1
ATOM 3380 O O . LYS A 1 426 ? -13.514 11.493 -11.682 1.00 82.44 426 LYS A O 1
ATOM 3385 N N . TRP A 1 427 ? -14.039 12.086 -13.791 1.00 82.38 427 TRP A N 1
ATOM 3386 C CA . TRP A 1 427 ? -12.720 11.820 -14.357 1.00 82.38 427 TRP A CA 1
ATOM 3387 C C . TRP A 1 427 ? -11.760 12.923 -13.932 1.00 82.38 427 TRP A C 1
ATOM 3389 O O . TRP A 1 427 ? -12.045 14.105 -14.118 1.00 82.38 427 TRP A O 1
ATOM 3399 N N . THR A 1 428 ? -10.642 12.529 -13.337 1.00 79.94 428 THR A N 1
ATOM 3400 C CA . THR A 1 428 ? -9.610 13.452 -12.868 1.00 79.94 428 THR A CA 1
ATOM 3401 C C . THR A 1 428 ? -8.300 13.103 -13.548 1.00 79.94 428 THR A C 1
ATOM 3403 O O . THR A 1 428 ? -7.935 11.932 -13.636 1.00 79.94 428 THR A O 1
ATOM 3406 N N . GLU A 1 429 ? -7.599 14.116 -14.041 1.00 86.69 429 GLU A N 1
ATOM 3407 C CA . GLU A 1 429 ? -6.262 13.946 -14.597 1.00 86.69 429 GLU A CA 1
ATOM 3408 C C . GLU A 1 429 ? -5.296 13.544 -13.474 1.00 86.69 429 GLU A C 1
ATOM 3410 O O . GLU A 1 429 ? -5.132 14.256 -12.475 1.00 86.69 429 GLU A O 1
ATOM 3415 N N . ILE A 1 430 ? -4.664 12.386 -13.627 1.00 85.50 430 ILE A N 1
ATOM 3416 C CA . ILE A 1 430 ? -3.723 11.842 -12.645 1.00 85.50 430 ILE A CA 1
ATOM 3417 C C . ILE A 1 430 ? -2.283 11.878 -13.146 1.00 85.50 430 ILE A C 1
ATOM 3419 O O . ILE A 1 430 ? -1.378 11.891 -12.318 1.00 85.50 430 ILE A O 1
ATOM 3423 N N . GLY A 1 431 ? -2.058 11.953 -14.459 1.00 90.31 431 GLY A N 1
ATOM 3424 C CA . GLY A 1 431 ? -0.720 12.009 -15.036 1.00 90.31 431 GLY A CA 1
ATOM 3425 C C . GLY A 1 431 ? -0.710 12.314 -16.529 1.00 90.31 431 GLY A C 1
ATOM 3426 O O . GLY A 1 431 ? -1.751 12.513 -17.151 1.00 90.31 431 GLY A O 1
ATOM 3427 N N . ASN A 1 432 ? 0.487 12.321 -17.104 1.00 94.12 432 ASN A N 1
ATOM 3428 C CA . ASN A 1 432 ? 0.755 12.560 -18.519 1.00 94.12 432 ASN A CA 1
ATOM 3429 C C . ASN A 1 432 ? 1.823 11.562 -19.007 1.00 94.12 432 ASN A C 1
ATOM 3431 O O . ASN A 1 432 ? 2.594 11.025 -18.212 1.00 94.12 432 ASN A O 1
ATOM 3435 N N . SER A 1 433 ? 1.844 11.250 -20.296 1.00 97.00 433 SER A N 1
ATOM 3436 C CA . SER A 1 433 ? 2.717 10.241 -20.888 1.00 97.00 433 SER A CA 1
ATOM 3437 C C . SER A 1 433 ? 2.902 10.434 -22.391 1.00 97.00 433 SER A C 1
ATOM 3439 O O . SER A 1 433 ? 2.192 11.210 -23.032 1.00 97.00 433 SER A O 1
ATOM 3441 N N . GLY A 1 434 ? 3.856 9.718 -22.975 1.00 97.38 434 GLY A N 1
ATOM 3442 C CA . GLY A 1 434 ? 4.044 9.670 -24.418 1.00 97.38 434 GLY A CA 1
ATOM 3443 C C . GLY A 1 434 ? 5.280 8.883 -24.839 1.00 97.38 434 GLY A C 1
ATOM 3444 O O . GLY A 1 434 ? 5.996 8.313 -24.015 1.00 97.38 434 GLY A O 1
ATOM 3445 N N . MET A 1 435 ? 5.526 8.851 -26.144 1.00 98.06 435 MET A N 1
ATOM 3446 C CA . MET A 1 435 ? 6.724 8.251 -26.734 1.00 98.06 435 MET A CA 1
ATOM 3447 C C . MET A 1 435 ? 7.744 9.345 -27.027 1.00 98.06 435 MET A C 1
ATOM 3449 O O . MET A 1 435 ? 7.399 10.298 -27.719 1.00 98.06 435 MET A O 1
ATOM 3453 N N . PHE A 1 436 ? 8.971 9.257 -26.507 1.00 98.00 436 PHE A N 1
ATOM 3454 C CA . PHE A 1 436 ? 9.969 10.303 -26.737 1.00 98.00 436 PHE A CA 1
ATOM 3455 C C . PHE A 1 436 ? 10.282 10.455 -28.223 1.00 98.00 436 PHE A C 1
ATOM 3457 O O . PHE A 1 436 ? 10.445 9.480 -28.960 1.00 98.00 436 PHE A O 1
ATOM 3464 N N . ARG A 1 437 ? 10.365 11.717 -28.638 1.00 97.31 437 ARG A N 1
ATOM 3465 C CA . ARG A 1 437 ? 10.599 12.111 -30.021 1.00 97.31 437 ARG A CA 1
ATOM 3466 C C . ARG A 1 437 ? 11.962 11.633 -30.539 1.00 97.31 437 ARG A C 1
ATOM 3468 O O . ARG A 1 437 ? 12.946 11.703 -29.798 1.00 97.31 437 ARG A O 1
ATOM 3475 N N . PRO A 1 438 ? 12.085 11.237 -31.818 1.00 96.50 438 PRO A N 1
ATOM 3476 C CA . PRO A 1 438 ? 13.386 10.959 -32.423 1.00 96.50 438 PRO A CA 1
ATOM 3477 C C . PRO A 1 438 ? 14.359 12.139 -32.304 1.00 96.50 438 PRO A C 1
ATOM 3479 O O . PRO A 1 438 ? 15.539 11.935 -32.047 1.00 96.50 438 PRO A O 1
ATOM 3482 N N . GLU A 1 439 ? 13.883 13.377 -32.396 1.00 97.38 439 GLU A N 1
ATOM 3483 C CA . GLU A 1 439 ? 14.722 14.573 -32.266 1.00 97.38 439 GLU A CA 1
ATOM 3484 C C . GLU A 1 439 ? 15.348 14.730 -30.875 1.00 97.38 439 GLU A C 1
ATOM 3486 O O . GLU A 1 439 ? 16.402 15.339 -30.738 1.00 97.38 439 GLU A O 1
ATOM 3491 N N . MET A 1 440 ? 14.740 14.134 -29.849 1.00 96.50 440 MET A N 1
ATOM 3492 C CA . MET A 1 440 ? 15.339 14.018 -28.521 1.00 96.50 440 MET A CA 1
ATOM 3493 C C . MET A 1 440 ? 16.347 12.859 -28.473 1.00 96.50 440 MET A C 1
ATOM 3495 O O . MET A 1 440 ? 17.453 13.010 -27.964 1.00 96.50 440 MET A O 1
ATOM 3499 N N . LEU A 1 441 ? 15.984 11.688 -29.006 1.00 97.31 441 LEU A N 1
ATOM 3500 C CA . LEU A 1 441 ? 16.745 10.446 -28.817 1.00 97.31 441 LEU A CA 1
ATOM 3501 C C . LEU A 1 441 ? 17.966 10.309 -29.742 1.00 97.31 441 LEU A C 1
ATOM 3503 O O . LEU A 1 441 ? 19.004 9.788 -29.331 1.00 97.31 441 LEU A O 1
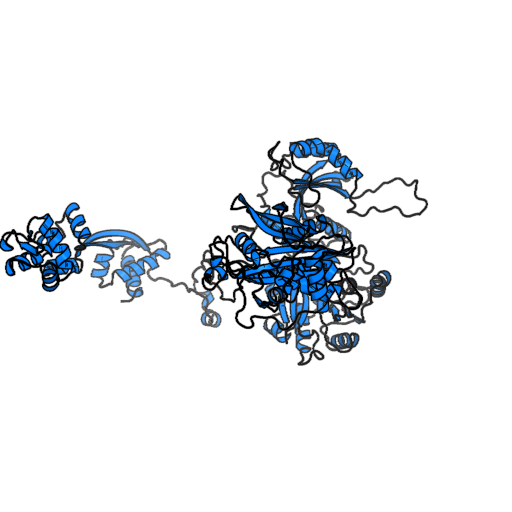ATOM 3507 N N . ARG A 1 442 ? 17.864 10.748 -31.001 1.00 96.31 442 ARG A N 1
ATOM 3508 C CA . ARG A 1 442 ? 18.916 10.558 -32.016 1.00 96.31 442 ARG A CA 1
ATOM 3509 C C . ARG A 1 442 ? 20.179 11.365 -31.695 1.00 96.31 442 ARG A C 1
ATOM 3511 O O . ARG A 1 442 ? 21.252 10.763 -31.719 1.00 96.31 442 ARG A O 1
ATOM 3518 N N . PRO A 1 443 ? 20.104 12.645 -31.272 1.00 96.69 443 PRO A N 1
ATOM 3519 C CA . PRO A 1 443 ? 21.290 13.385 -30.834 1.00 96.69 443 PRO A CA 1
ATOM 3520 C C . PRO A 1 443 ? 22.000 12.755 -29.627 1.00 96.69 443 PRO A C 1
ATOM 3522 O O . PRO A 1 443 ? 23.205 12.947 -29.463 1.00 96.69 443 PRO A O 1
ATOM 3525 N N . MET A 1 444 ? 21.300 11.978 -28.790 1.00 96.62 444 MET A N 1
ATOM 3526 C CA . MET A 1 444 ? 21.926 11.262 -27.668 1.00 96.62 444 MET A CA 1
ATOM 3527 C C . MET A 1 444 ? 22.825 10.107 -28.129 1.00 96.62 444 MET A C 1
ATOM 3529 O O . MET A 1 444 ? 23.721 9.720 -27.381 1.00 96.62 444 MET A O 1
ATOM 3533 N N . GLY A 1 445 ? 22.599 9.575 -29.337 1.00 94.31 445 GLY A N 1
ATOM 3534 C CA . GLY A 1 445 ? 23.301 8.413 -29.891 1.00 94.31 445 GLY A CA 1
ATOM 3535 C C . GLY A 1 445 ? 22.498 7.106 -29.860 1.00 94.31 445 GLY A C 1
ATOM 3536 O O . GLY A 1 445 ? 23.072 6.039 -30.059 1.00 94.31 445 GLY A O 1
ATOM 3537 N N . LEU A 1 446 ? 21.184 7.150 -29.597 1.00 95.50 446 LEU A N 1
ATOM 3538 C CA . LEU A 1 446 ? 20.353 5.940 -29.577 1.00 95.50 446 LEU A CA 1
ATOM 3539 C C . LEU A 1 446 ? 20.081 5.402 -31.001 1.00 95.50 446 LEU A C 1
ATOM 3541 O O . LEU A 1 446 ? 19.712 6.199 -31.875 1.00 95.50 446 LEU A O 1
ATOM 3545 N N . PRO A 1 447 ? 20.166 4.072 -31.230 1.00 93.88 447 PRO A N 1
ATOM 3546 C CA . PRO A 1 447 ? 19.891 3.442 -32.530 1.00 93.88 447 PRO A CA 1
ATOM 3547 C C . PRO A 1 447 ? 18.478 3.714 -33.071 1.00 93.88 447 PRO A C 1
ATOM 3549 O O . PRO A 1 447 ? 17.539 3.877 -32.291 1.00 93.88 447 PRO A O 1
ATOM 3552 N N . GLU A 1 448 ? 18.305 3.751 -34.399 1.00 91.31 448 GLU A N 1
ATOM 3553 C CA . GLU A 1 448 ? 17.042 4.155 -35.052 1.00 91.31 448 GLU A CA 1
ATOM 3554 C C . GLU A 1 448 ? 15.828 3.269 -34.731 1.00 91.31 448 GLU A C 1
ATOM 3556 O O . GLU A 1 448 ? 14.697 3.760 -34.684 1.00 91.31 448 GLU A O 1
ATOM 3561 N N . ASP A 1 449 ? 16.059 1.989 -34.465 1.00 92.50 449 ASP A N 1
ATOM 3562 C CA . ASP A 1 449 ? 15.055 0.995 -34.086 1.00 92.50 449 ASP A CA 1
ATOM 3563 C C . ASP A 1 449 ? 14.709 1.016 -32.587 1.00 92.50 449 ASP A C 1
ATOM 3565 O O . ASP A 1 449 ? 13.704 0.434 -32.170 1.00 92.50 449 ASP A O 1
ATOM 3569 N N . VAL A 1 450 ? 15.479 1.744 -31.775 1.00 96.50 450 VAL A N 1
ATOM 3570 C CA . VAL A 1 450 ? 15.177 1.982 -30.361 1.00 96.50 450 VAL A CA 1
ATOM 3571 C C . VAL A 1 450 ? 14.152 3.098 -30.223 1.00 96.50 450 VAL A C 1
ATOM 3573 O O . VAL A 1 450 ? 14.292 4.192 -30.787 1.00 96.50 450 VAL A O 1
ATOM 3576 N N . ARG A 1 451 ? 13.128 2.819 -29.415 1.00 97.56 451 ARG A N 1
ATOM 3577 C CA . ARG A 1 451 ? 12.070 3.749 -29.022 1.00 97.56 451 ARG A CA 1
ATOM 3578 C C . ARG A 1 451 ? 11.977 3.791 -27.506 1.00 97.56 451 ARG A C 1
ATOM 3580 O O . ARG A 1 451 ? 12.298 2.819 -26.825 1.00 97.56 451 ARG A O 1
ATOM 3587 N N . VAL A 1 452 ? 11.528 4.924 -26.977 1.00 98.31 452 VAL A N 1
ATOM 3588 C CA . VAL A 1 452 ? 11.392 5.115 -25.533 1.00 98.31 452 VAL A CA 1
ATOM 3589 C C . VAL A 1 452 ? 9.985 5.589 -25.216 1.00 98.31 452 VAL A C 1
ATOM 3591 O O . VAL A 1 452 ? 9.530 6.597 -25.750 1.00 98.31 452 VAL A O 1
ATOM 3594 N N . ILE A 1 453 ? 9.297 4.853 -24.353 1.00 98.44 453 ILE A N 1
ATOM 3595 C CA . ILE A 1 453 ? 7.973 5.199 -23.832 1.00 98.44 453 ILE A CA 1
ATOM 3596 C C . ILE A 1 453 ? 8.135 5.725 -22.408 1.00 98.44 453 ILE A C 1
ATOM 3598 O O . ILE A 1 453 ? 8.921 5.170 -21.641 1.00 98.44 453 ILE A O 1
ATOM 3602 N N . ALA A 1 454 ? 7.424 6.788 -22.044 1.00 97.88 454 ALA A N 1
ATOM 3603 C CA . ALA A 1 454 ? 7.567 7.435 -20.745 1.00 97.88 454 ALA A CA 1
ATOM 3604 C C . ALA A 1 454 ? 6.229 7.944 -20.199 1.00 97.88 454 ALA A C 1
ATOM 3606 O O . ALA A 1 454 ? 5.318 8.287 -20.954 1.00 97.88 454 ALA A O 1
ATOM 3607 N N . TRP A 1 455 ? 6.117 8.021 -18.876 1.00 97.25 455 TRP A N 1
ATOM 3608 C CA . TRP A 1 455 ? 4.968 8.589 -18.177 1.00 97.25 455 TRP A CA 1
ATOM 3609 C C . TRP A 1 455 ? 5.388 9.264 -16.876 1.00 97.25 455 TRP A C 1
ATOM 3611 O O . TRP A 1 455 ? 6.386 8.893 -16.259 1.00 97.25 455 TRP A O 1
ATOM 3621 N N . GLY A 1 456 ? 4.588 10.230 -16.437 1.00 94.88 456 GLY A N 1
ATOM 3622 C CA . GLY A 1 456 ? 4.785 10.965 -15.199 1.00 94.88 456 GLY A CA 1
ATOM 3623 C C . GLY A 1 456 ? 3.465 11.310 -14.516 1.00 94.88 456 GLY A C 1
ATOM 3624 O O . GLY A 1 456 ? 2.466 11.612 -15.167 1.00 94.88 456 GLY A O 1
ATOM 3625 N N . LEU A 1 457 ? 3.455 11.271 -13.186 1.00 92.25 457 LEU A N 1
ATOM 3626 C CA . LEU A 1 457 ? 2.313 11.650 -12.356 1.00 92.25 457 LEU A CA 1
ATOM 3627 C C . LEU A 1 457 ? 2.746 12.259 -11.022 1.00 92.25 457 LEU A C 1
ATOM 3629 O O . LEU A 1 457 ? 3.860 12.035 -10.554 1.00 92.25 457 LEU A O 1
ATOM 3633 N N . SER A 1 458 ? 1.862 13.036 -10.398 1.00 88.62 458 SER A N 1
ATOM 3634 C CA . SER A 1 458 ? 2.087 13.552 -9.040 1.00 88.62 458 SER A CA 1
ATOM 3635 C C . SER A 1 458 ? 1.905 12.433 -8.013 1.00 88.62 458 SER A C 1
ATOM 3637 O O . SER A 1 458 ? 1.019 11.592 -8.155 1.00 88.62 458 SER A O 1
ATOM 3639 N N . LEU A 1 459 ? 2.710 12.437 -6.950 1.00 90.69 459 LEU A N 1
ATOM 3640 C CA . LEU A 1 459 ? 2.533 11.542 -5.805 1.00 90.69 459 LEU A CA 1
ATOM 3641 C C . LEU A 1 459 ? 1.386 12.004 -4.889 1.00 90.69 459 LEU A C 1
ATOM 3643 O O . LEU A 1 459 ? 0.695 11.192 -4.269 1.00 90.69 459 LEU A O 1
ATOM 3647 N N . GLU A 1 460 ? 1.183 13.316 -4.792 1.00 88.12 460 GLU A N 1
ATOM 3648 C CA . GLU A 1 460 ? 0.192 13.950 -3.931 1.00 88.12 460 GLU A CA 1
ATOM 3649 C C . GLU A 1 460 ? -1.231 13.611 -4.371 1.00 88.12 460 GLU A C 1
ATOM 3651 O O . GLU A 1 460 ? -2.025 13.202 -3.525 1.00 88.12 460 GLU A O 1
ATOM 3656 N N . ARG A 1 461 ? -1.555 13.699 -5.672 1.00 80.62 461 ARG A N 1
ATOM 3657 C CA . ARG A 1 461 ? -2.923 13.442 -6.169 1.00 80.62 461 ARG A CA 1
ATOM 3658 C C . ARG A 1 461 ? -3.428 12.028 -5.806 1.00 80.62 461 ARG A C 1
ATOM 3660 O O . ARG A 1 461 ? -4.472 11.941 -5.158 1.00 80.62 461 ARG A O 1
ATOM 3667 N N . PRO A 1 462 ? -2.713 10.922 -6.101 1.00 79.12 462 PRO A N 1
ATOM 3668 C CA . PRO A 1 462 ? -3.124 9.584 -5.665 1.00 79.12 462 PRO A CA 1
ATOM 3669 C C . PRO A 1 462 ? -3.189 9.436 -4.142 1.00 79.12 462 PRO A C 1
ATOM 3671 O O . PRO A 1 462 ? -4.081 8.770 -3.623 1.00 79.12 462 PRO A O 1
ATOM 3674 N N . THR A 1 463 ? -2.278 10.081 -3.407 1.00 82.12 463 THR A N 1
ATOM 3675 C CA . THR A 1 463 ? -2.268 10.042 -1.936 1.00 82.12 463 THR A CA 1
ATOM 3676 C C . THR A 1 463 ? -3.507 10.717 -1.348 1.00 82.12 463 THR A C 1
ATOM 3678 O O . THR A 1 463 ? -4.107 10.202 -0.404 1.00 82.12 463 THR A O 1
ATOM 3681 N N . MET A 1 464 ? -3.914 11.853 -1.918 1.00 77.94 464 MET A N 1
ATOM 3682 C CA . MET A 1 464 ? -5.127 12.566 -1.528 1.00 77.94 464 MET A CA 1
ATOM 3683 C C . MET A 1 464 ? -6.378 11.726 -1.780 1.00 77.94 464 MET A C 1
ATOM 3685 O O . MET A 1 464 ? -7.231 11.652 -0.899 1.00 77.94 464 MET A O 1
ATOM 3689 N N . ILE A 1 465 ? -6.453 11.036 -2.923 1.00 73.31 465 ILE A N 1
ATOM 3690 C CA . ILE A 1 465 ? -7.556 10.117 -3.245 1.00 73.31 465 ILE A CA 1
ATOM 3691 C C . ILE A 1 465 ? -7.580 8.951 -2.246 1.00 73.31 465 ILE A C 1
ATOM 3693 O O . ILE A 1 465 ? -8.604 8.688 -1.619 1.00 73.31 465 ILE A O 1
ATOM 3697 N N . LYS A 1 466 ? -6.432 8.298 -2.025 1.00 73.31 466 LYS A N 1
ATOM 3698 C CA . LYS A 1 466 ? -6.309 7.121 -1.152 1.00 73.31 466 LYS A CA 1
ATOM 3699 C C . LYS A 1 466 ? -6.688 7.403 0.304 1.00 73.31 466 LYS A C 1
ATOM 3701 O O . LYS A 1 466 ? -7.339 6.579 0.935 1.00 73.31 466 LYS A O 1
ATOM 3706 N N . TYR A 1 467 ? -6.307 8.564 0.841 1.00 74.38 467 TYR A N 1
ATOM 3707 C CA . TYR A 1 467 ? -6.582 8.939 2.237 1.00 74.38 467 TYR A CA 1
ATOM 3708 C C . TYR A 1 467 ? -7.725 9.945 2.410 1.00 74.38 467 TYR A C 1
ATOM 3710 O O . TYR A 1 467 ? -7.883 10.500 3.505 1.00 74.38 467 TYR A O 1
ATOM 3718 N N . ARG A 1 468 ? -8.506 10.198 1.351 1.00 74.88 468 ARG A N 1
ATOM 3719 C CA . ARG A 1 468 ? -9.645 11.131 1.348 1.00 74.88 468 ARG A CA 1
ATOM 3720 C C . ARG A 1 468 ? -9.262 12.506 1.920 1.00 74.88 468 ARG A C 1
ATOM 3722 O O . ARG A 1 468 ? -9.821 12.988 2.909 1.00 74.88 468 ARG A O 1
ATOM 3729 N N . ILE A 1 469 ? -8.221 13.111 1.348 1.00 76.94 469 ILE A N 1
ATOM 3730 C CA . ILE A 1 469 ? -7.724 14.446 1.707 1.00 76.94 469 ILE A CA 1
ATOM 3731 C C . ILE A 1 469 ? -8.195 15.441 0.648 1.00 76.94 469 ILE A C 1
ATOM 3733 O O . ILE A 1 469 ? -7.878 15.292 -0.527 1.00 76.94 469 ILE A O 1
ATOM 3737 N N . ASN A 1 470 ? -8.909 16.484 1.071 1.00 76.00 470 ASN A N 1
ATOM 3738 C CA . ASN A 1 470 ? -9.505 17.459 0.151 1.00 76.00 470 ASN A CA 1
ATOM 3739 C C . ASN A 1 470 ? -8.582 18.645 -0.177 1.00 76.00 470 ASN A C 1
ATOM 3741 O O . ASN A 1 470 ? -8.815 19.338 -1.162 1.00 76.00 470 ASN A O 1
ATOM 3745 N N . ASN A 1 471 ? -7.557 18.899 0.641 1.00 81.31 471 ASN A N 1
ATOM 3746 C CA . ASN A 1 471 ? -6.636 20.025 0.486 1.00 81.31 471 ASN A CA 1
ATOM 3747 C C . ASN A 1 471 ? -5.190 19.533 0.582 1.00 81.31 471 ASN A C 1
ATOM 3749 O O . ASN A 1 471 ? -4.790 18.927 1.576 1.00 81.31 471 ASN A O 1
ATOM 3753 N N . ILE A 1 472 ? -4.396 19.813 -0.450 1.00 82.12 472 ILE A N 1
ATOM 3754 C CA . ILE A 1 472 ? -3.012 19.337 -0.557 1.00 82.12 472 ILE A CA 1
ATOM 3755 C C . ILE A 1 472 ? -2.112 19.855 0.579 1.00 82.12 472 ILE A C 1
ATOM 3757 O O . ILE A 1 472 ? -1.171 19.177 0.989 1.00 82.12 472 ILE A O 1
ATOM 3761 N N . ARG A 1 473 ? -2.437 21.017 1.161 1.00 83.75 473 ARG A N 1
ATOM 3762 C CA . ARG A 1 473 ? -1.685 21.624 2.276 1.00 83.75 473 ARG A CA 1
ATOM 3763 C C . ARG A 1 473 ? -1.846 20.876 3.600 1.00 83.75 473 ARG A C 1
ATOM 3765 O O . ARG A 1 473 ? -0.999 21.011 4.479 1.00 83.75 473 ARG A O 1
ATOM 3772 N N . ASP A 1 474 ? -2.906 20.079 3.726 1.00 83.38 474 ASP A N 1
ATOM 3773 C CA . ASP A 1 474 ? -3.128 19.207 4.884 1.00 83.38 474 ASP A CA 1
ATOM 3774 C C . ASP A 1 474 ? -2.312 17.911 4.762 1.00 83.38 474 ASP A C 1
ATOM 3776 O O . ASP A 1 474 ? -2.122 17.194 5.745 1.00 83.38 474 ASP A O 1
ATOM 3780 N N . LEU A 1 475 ? -1.835 17.607 3.548 1.00 83.62 475 LEU A N 1
ATOM 3781 C CA . LEU A 1 475 ? -0.991 16.459 3.246 1.00 83.62 475 LEU A CA 1
ATOM 3782 C C . LEU A 1 475 ? 0.496 16.810 3.283 1.00 83.62 475 LEU A C 1
ATOM 3784 O O . LEU A 1 475 ? 1.278 15.986 3.736 1.00 83.62 475 LEU A O 1
ATOM 3788 N N . PHE A 1 476 ? 0.904 17.978 2.788 1.00 86.44 476 PHE A N 1
ATOM 3789 C CA . PHE A 1 476 ? 2.314 18.340 2.665 1.00 86.44 476 PHE A CA 1
ATOM 3790 C C . PHE A 1 476 ? 2.574 19.792 3.083 1.00 86.44 476 PHE A C 1
ATOM 3792 O O . PHE A 1 476 ? 1.865 20.713 2.678 1.00 86.44 476 PHE A O 1
ATOM 3799 N N . GLY A 1 477 ? 3.622 19.986 3.889 1.00 86.44 477 GLY A N 1
ATOM 3800 C CA . GLY A 1 477 ? 4.063 21.284 4.397 1.00 86.44 477 GLY A CA 1
ATOM 3801 C C . GLY A 1 477 ? 4.092 21.356 5.925 1.00 86.44 477 GLY A C 1
ATOM 3802 O O . GLY A 1 477 ? 3.754 20.415 6.637 1.00 86.44 477 GLY A O 1
ATOM 3803 N N . HIS A 1 478 ? 4.490 22.509 6.457 1.00 86.81 478 HIS A N 1
ATOM 3804 C CA . HIS A 1 478 ? 4.639 22.708 7.904 1.00 86.81 478 HIS A CA 1
ATOM 3805 C C . HIS A 1 478 ? 3.300 22.807 8.668 1.00 86.81 478 HIS A C 1
ATOM 3807 O O . HIS A 1 478 ? 3.303 22.892 9.893 1.00 86.81 478 HIS A O 1
ATOM 3813 N N . LYS A 1 479 ? 2.161 22.842 7.961 1.00 82.62 479 LYS A N 1
ATOM 3814 C CA . LYS A 1 479 ? 0.809 22.941 8.544 1.00 82.62 479 LYS A CA 1
ATOM 3815 C C . LYS A 1 479 ? 0.100 21.589 8.697 1.00 82.62 479 LYS A C 1
ATOM 3817 O O . LYS A 1 479 ? -1.057 21.568 9.100 1.00 82.62 479 LYS A O 1
ATOM 3822 N N . VAL A 1 480 ? 0.771 20.479 8.385 1.00 84.88 480 VAL A N 1
ATOM 3823 C CA . VAL A 1 480 ? 0.193 19.131 8.478 1.00 84.88 480 VAL A CA 1
ATOM 3824 C C . VAL A 1 480 ? -0.190 18.795 9.923 1.00 84.88 480 VAL A C 1
ATOM 3826 O O . VAL A 1 480 ? 0.606 18.945 10.853 1.00 84.88 480 VAL A O 1
ATOM 3829 N N . GLU A 1 481 ? -1.406 18.285 10.115 1.00 78.25 481 GLU A N 1
ATOM 3830 C CA . GLU A 1 481 ? -1.888 17.856 11.426 1.00 78.25 481 GLU A CA 1
ATOM 3831 C C . GLU A 1 481 ? -1.250 16.531 11.861 1.00 78.25 481 GLU A C 1
ATOM 3833 O O . GLU A 1 481 ? -1.529 15.456 11.324 1.00 78.25 481 GLU A O 1
ATOM 3838 N N . MET A 1 482 ? -0.437 16.578 12.917 1.00 81.06 482 MET A N 1
ATOM 3839 C CA . MET A 1 482 ? 0.254 15.392 13.435 1.00 81.06 482 MET A CA 1
ATOM 3840 C C . MET A 1 482 ? -0.705 14.294 13.911 1.00 81.06 482 MET A C 1
ATOM 3842 O O . MET A 1 482 ? -0.402 13.113 13.758 1.00 81.06 482 MET A O 1
ATOM 3846 N N . ALA A 1 483 ? -1.874 14.655 14.453 1.00 77.81 483 ALA A N 1
ATOM 3847 C CA . ALA A 1 483 ? -2.889 13.689 14.884 1.00 77.81 483 ALA A CA 1
ATOM 3848 C C . ALA A 1 483 ? -3.379 12.803 13.724 1.00 77.81 483 ALA A C 1
ATOM 3850 O O . ALA A 1 483 ? -3.609 11.604 13.908 1.00 77.81 483 ALA A O 1
ATOM 3851 N N . ARG A 1 484 ? -3.457 13.363 12.512 1.00 73.12 484 ARG A N 1
ATOM 3852 C CA . ARG A 1 484 ? -3.816 12.621 11.303 1.00 73.12 484 ARG A CA 1
ATOM 3853 C C . ARG A 1 484 ? -2.719 11.631 10.926 1.00 73.12 484 ARG A C 1
ATOM 3855 O O . ARG A 1 484 ? -3.004 10.459 10.723 1.00 73.12 484 ARG A O 1
ATOM 3862 N N . THR A 1 485 ? -1.452 12.041 10.960 1.00 76.69 485 THR A N 1
ATOM 3863 C CA . THR A 1 485 ? -0.308 11.137 10.725 1.00 76.69 485 THR A CA 1
ATOM 3864 C C . THR A 1 485 ? -0.303 9.927 11.668 1.00 76.69 485 THR A C 1
ATOM 3866 O O . THR A 1 485 ? 0.082 8.835 11.252 1.00 76.69 485 THR A O 1
ATOM 3869 N N . ARG A 1 486 ? -0.782 10.093 12.911 1.00 74.06 486 ARG A N 1
ATOM 3870 C CA . ARG A 1 486 ? -0.883 9.003 13.901 1.00 74.06 486 ARG A CA 1
ATOM 3871 C C . ARG A 1 486 ? -2.002 8.004 13.630 1.00 74.06 486 ARG A C 1
ATOM 3873 O O . ARG A 1 486 ? -1.901 6.853 14.031 1.00 74.06 486 ARG A O 1
ATOM 3880 N N . THR A 1 487 ? -3.074 8.463 13.000 1.00 67.69 487 THR A N 1
ATOM 3881 C CA . THR A 1 487 ? -4.301 7.686 12.771 1.00 67.69 487 THR A CA 1
ATOM 3882 C C . THR A 1 487 ? -4.384 7.123 11.359 1.00 67.69 487 THR A C 1
ATOM 3884 O O . THR A 1 487 ? -5.206 6.250 11.102 1.00 67.69 487 THR A O 1
ATOM 3887 N N . VAL A 1 488 ? -3.524 7.587 10.446 1.00 65.12 488 VAL A N 1
ATOM 3888 C CA . VAL A 1 488 ? -3.465 7.074 9.079 1.00 65.12 488 VAL A CA 1
ATOM 3889 C C . VAL A 1 488 ? -3.071 5.592 9.113 1.00 65.12 488 VAL A C 1
ATOM 3891 O O . VAL A 1 488 ? -1.947 5.284 9.542 1.00 65.12 488 VAL A O 1
ATOM 3894 N N . PRO A 1 489 ? -3.941 4.685 8.627 1.00 60.97 489 PRO A N 1
ATOM 3895 C CA . PRO A 1 489 ? -3.686 3.250 8.648 1.00 60.97 489 PRO A CA 1
ATOM 3896 C C . PRO A 1 489 ? -2.437 2.886 7.835 1.00 60.97 489 PRO A C 1
ATOM 3898 O O . PRO A 1 489 ? -1.825 3.708 7.135 1.00 60.97 489 PRO A O 1
ATOM 3901 N N . ILE A 1 490 ? -1.990 1.638 7.954 1.00 55.56 490 ILE A N 1
ATOM 3902 C CA . ILE A 1 490 ? -0.991 1.106 7.026 1.00 55.56 490 ILE A CA 1
ATOM 3903 C C . ILE A 1 490 ? -1.625 1.174 5.629 1.00 55.56 490 ILE A C 1
ATOM 3905 O O . ILE A 1 490 ? -2.731 0.683 5.441 1.00 55.56 490 ILE A O 1
ATOM 3909 N N . SER A 1 491 ? -0.943 1.762 4.638 1.00 40.47 491 SER A N 1
ATOM 3910 C CA . SER A 1 491 ? -1.494 1.940 3.277 1.00 40.47 491 SER A CA 1
ATOM 3911 C C . SER A 1 491 ? -1.824 0.626 2.551 1.00 40.47 491 SER A C 1
ATOM 3913 O O . SER A 1 491 ? -2.246 0.661 1.398 1.00 40.47 491 SER A O 1
ATOM 3915 N N . ARG A 1 492 ? -1.605 -0.523 3.199 1.00 42.34 492 ARG A N 1
ATOM 3916 C CA . ARG A 1 492 ? -1.783 -1.859 2.638 1.00 42.34 492 ARG A CA 1
ATOM 3917 C C . ARG A 1 492 ? -3.199 -2.410 2.782 1.00 42.34 492 ARG A C 1
ATOM 3919 O O . ARG A 1 492 ? -3.504 -3.324 2.037 1.00 42.34 492 ARG A O 1
ATOM 3926 N N . ASP A 1 493 ? -4.035 -1.861 3.664 1.00 36.69 493 ASP A N 1
ATOM 3927 C CA . ASP A 1 493 ? -5.348 -2.445 3.961 1.00 36.69 493 ASP A CA 1
ATOM 3928 C C . ASP A 1 493 ? -6.352 -1.363 4.383 1.00 36.69 493 ASP A C 1
ATOM 3930 O O . ASP A 1 493 ? -6.265 -0.822 5.484 1.00 36.69 493 ASP A O 1
ATOM 3934 N N . THR A 1 494 ? -7.295 -0.994 3.511 1.00 29.48 494 THR A N 1
ATOM 3935 C CA . THR A 1 494 ? -8.399 -0.074 3.868 1.00 29.48 494 THR A CA 1
ATOM 3936 C C . THR A 1 494 ? -9.751 -0.514 3.307 1.00 29.48 494 THR A C 1
ATOM 3938 O O . THR A 1 494 ? -10.600 0.325 3.012 1.00 29.48 494 THR A O 1
ATOM 3941 N N . THR A 1 495 ? -9.990 -1.817 3.162 1.00 32.78 495 THR A N 1
ATOM 3942 C CA . THR A 1 495 ? -11.306 -2.335 2.756 1.00 32.78 495 THR A CA 1
ATOM 3943 C C . THR A 1 495 ? -11.817 -3.410 3.714 1.00 32.78 495 THR A C 1
ATOM 3945 O O . THR A 1 495 ? -11.845 -4.579 3.355 1.00 32.78 495 THR A O 1
ATOM 3948 N N . SER A 1 496 ? -12.233 -3.057 4.934 1.00 31.41 496 SER A N 1
ATOM 3949 C CA . SER A 1 496 ? -13.390 -3.707 5.588 1.00 31.41 496 SER A CA 1
ATOM 3950 C C . SER A 1 496 ? -13.767 -3.053 6.924 1.00 31.41 496 SER A C 1
ATOM 3952 O O . SER A 1 496 ? -12.913 -2.554 7.647 1.00 31.41 496 SER A O 1
ATOM 3954 N N . ASP A 1 497 ? -15.078 -3.027 7.173 1.00 31.61 497 ASP A N 1
ATOM 3955 C CA . ASP A 1 497 ? -15.799 -2.501 8.337 1.00 31.61 497 ASP A CA 1
ATOM 3956 C C . ASP A 1 497 ? -15.899 -3.582 9.439 1.00 31.61 497 ASP A C 1
ATOM 3958 O O . ASP A 1 497 ? -16.060 -4.768 9.129 1.00 31.61 497 ASP A O 1
ATOM 3962 N N . ASP A 1 498 ? -15.793 -3.180 10.709 1.00 31.45 498 ASP A N 1
ATOM 3963 C CA . ASP A 1 498 ? -15.643 -4.052 11.884 1.00 31.45 498 ASP A CA 1
ATOM 3964 C C . ASP A 1 498 ? -16.923 -4.075 12.736 1.00 31.45 498 ASP A C 1
ATOM 3966 O O . ASP A 1 498 ? -17.262 -3.082 13.377 1.00 31.45 498 ASP A O 1
ATOM 3970 N N . SER A 1 499 ? -17.610 -5.224 12.830 1.00 26.77 499 SER A N 1
ATOM 3971 C CA . SER A 1 499 ? -18.149 -5.724 14.113 1.00 26.77 499 SER A CA 1
ATOM 3972 C C . SER A 1 499 ? -18.852 -7.097 14.026 1.00 26.77 499 SER A C 1
ATOM 3974 O O . SER A 1 499 ? -19.791 -7.290 13.262 1.00 26.77 499 SER A O 1
ATOM 3976 N N . LYS A 1 500 ? -18.443 -7.972 14.965 1.00 27.72 500 LYS A N 1
ATOM 3977 C CA . LYS A 1 500 ? -19.152 -9.090 15.641 1.00 27.72 500 LYS A CA 1
ATOM 3978 C C . LYS A 1 500 ? -19.029 -10.554 15.153 1.00 27.72 500 LYS A C 1
ATOM 3980 O O . LYS A 1 500 ? -19.624 -10.958 14.167 1.00 27.72 500 LYS A O 1
ATOM 3985 N N . VAL A 1 501 ? -18.386 -11.305 16.069 1.00 28.12 501 VAL A N 1
ATOM 3986 C CA . VAL A 1 501 ? -18.582 -12.685 16.585 1.00 28.12 501 VAL A CA 1
ATOM 3987 C C . VAL A 1 501 ? -18.364 -13.871 15.632 1.00 28.12 501 VAL A C 1
ATOM 3989 O O . VAL A 1 501 ? -18.858 -13.913 14.515 1.00 28.12 501 VAL A O 1
ATOM 3992 N N . ILE A 1 502 ? -17.591 -14.840 16.137 1.00 30.78 502 ILE A N 1
ATOM 3993 C CA . ILE A 1 502 ? -16.955 -15.969 15.445 1.00 30.78 502 ILE A CA 1
ATOM 3994 C C . ILE A 1 502 ? -17.770 -17.256 15.671 1.00 30.78 502 ILE A C 1
ATOM 3996 O O . ILE A 1 502 ? -17.977 -17.621 16.829 1.00 30.78 502 ILE A O 1
ATOM 4000 N N . PRO A 1 503 ? -18.186 -17.963 14.602 1.00 29.27 503 PRO A N 1
ATOM 4001 C CA . PRO A 1 503 ? -18.485 -19.395 14.668 1.00 29.27 503 PRO A CA 1
ATOM 4002 C C . PRO A 1 503 ? -17.749 -20.231 13.595 1.00 29.27 503 PRO A C 1
ATOM 4004 O O . PRO A 1 503 ? -17.270 -19.709 12.588 1.00 29.27 503 PRO A O 1
ATOM 4007 N N . GLN A 1 504 ? -17.660 -21.540 13.861 1.00 29.97 504 GLN A N 1
ATOM 4008 C CA . GLN A 1 504 ? -16.873 -22.563 13.155 1.00 29.97 504 GLN A CA 1
ATOM 4009 C C . GLN A 1 504 ? -17.245 -22.786 11.678 1.00 29.97 504 GLN A C 1
ATOM 4011 O O . GLN A 1 504 ? -18.416 -22.779 11.295 1.00 29.97 504 GLN A O 1
ATOM 4016 N N . VAL A 1 505 ? -16.211 -23.038 10.867 1.00 30.48 505 VAL A N 1
ATOM 4017 C CA . VAL A 1 505 ? -16.278 -23.439 9.453 1.00 30.48 505 VAL A CA 1
ATOM 4018 C C . VAL A 1 505 ? -16.336 -24.966 9.387 1.00 30.48 505 VAL A C 1
ATOM 4020 O O . VAL A 1 505 ? -15.363 -25.619 9.739 1.00 30.48 505 VAL A O 1
ATOM 4023 N N . ASN A 1 506 ? -17.444 -25.533 8.904 1.00 30.67 506 ASN A N 1
ATOM 4024 C CA . ASN A 1 506 ? -17.573 -26.981 8.713 1.00 30.67 506 ASN A CA 1
ATOM 4025 C C . ASN A 1 506 ? -17.225 -27.382 7.272 1.00 30.67 506 ASN A C 1
ATOM 4027 O O . ASN A 1 506 ? -17.840 -26.903 6.318 1.00 30.67 506 ASN A O 1
ATOM 4031 N N . PHE A 1 507 ? -16.276 -28.305 7.119 1.00 32.97 507 PHE A N 1
ATOM 4032 C CA . PHE A 1 507 ? -15.936 -28.947 5.849 1.00 32.97 507 PHE A CA 1
ATOM 4033 C C . PHE A 1 507 ? -16.968 -30.036 5.540 1.00 32.97 507 PHE A C 1
ATOM 4035 O O . PHE A 1 507 ? -16.974 -31.091 6.170 1.00 32.97 507 PHE A O 1
ATOM 4042 N N . THR A 1 508 ? -17.872 -29.798 4.589 1.00 29.06 508 THR A N 1
ATOM 4043 C CA . THR A 1 508 ? -18.864 -30.807 4.191 1.00 29.06 508 THR A CA 1
ATOM 4044 C C . THR A 1 508 ? -18.371 -31.626 2.998 1.00 29.06 508 THR A C 1
ATOM 4046 O O . THR A 1 508 ? -18.354 -31.173 1.860 1.00 29.06 508 THR A O 1
ATOM 4049 N N . ASN A 1 509 ? -17.979 -32.852 3.334 1.00 31.66 509 ASN A N 1
ATOM 4050 C CA . ASN A 1 509 ? -18.047 -34.095 2.572 1.00 31.66 509 ASN A CA 1
ATOM 4051 C C . ASN A 1 509 ? -17.354 -34.206 1.197 1.00 31.66 509 ASN A C 1
ATOM 4053 O O . ASN A 1 509 ? -17.976 -34.099 0.146 1.00 31.66 509 ASN A O 1
ATOM 4057 N N . ALA A 1 510 ? -16.085 -34.615 1.244 1.00 30.08 510 ALA A N 1
ATOM 4058 C CA . ALA A 1 510 ? -15.527 -35.576 0.291 1.00 30.08 510 ALA A CA 1
ATOM 4059 C C . ALA A 1 510 ? -15.190 -36.927 0.966 1.00 30.08 510 ALA A C 1
ATOM 4061 O O . ALA A 1 510 ? -14.416 -37.693 0.405 1.00 30.08 510 ALA A O 1
ATOM 4062 N N . LEU A 1 511 ? -15.684 -37.223 2.185 1.00 37.06 511 LEU A N 1
ATOM 4063 C CA . LEU A 1 511 ? -15.119 -38.333 2.977 1.00 37.06 511 LEU A CA 1
ATOM 4064 C C . LEU A 1 511 ? -16.028 -39.123 3.936 1.00 37.06 511 LEU A C 1
ATOM 4066 O O . LEU A 1 511 ? -15.507 -40.044 4.545 1.00 37.06 511 LEU A O 1
ATOM 4070 N N . ASN A 1 512 ? -17.319 -38.840 4.134 1.00 35.31 512 ASN A N 1
ATOM 4071 C CA . ASN A 1 512 ? -18.192 -39.527 5.113 1.00 35.31 512 ASN A CA 1
ATOM 4072 C C . ASN A 1 512 ? -17.496 -39.833 6.464 1.00 35.31 512 ASN A C 1
ATOM 4074 O O . ASN A 1 512 ? -17.791 -40.827 7.126 1.00 35.31 512 ASN A O 1
ATOM 4078 N N . TYR A 1 513 ? -16.538 -38.996 6.865 1.00 33.25 513 TYR A N 1
ATOM 4079 C CA . TYR A 1 513 ? -15.634 -39.291 7.964 1.00 33.25 513 TYR A CA 1
ATOM 4080 C C . TYR A 1 513 ? -16.055 -38.473 9.171 1.00 33.25 513 TYR A C 1
ATOM 4082 O O . TYR A 1 513 ? -16.023 -37.243 9.150 1.00 33.25 513 TYR A O 1
ATOM 4090 N N . ILE A 1 514 ? -16.474 -39.178 10.216 1.00 34.66 514 ILE A N 1
ATOM 4091 C CA . ILE A 1 514 ? -16.962 -38.599 11.463 1.00 34.66 514 ILE A CA 1
ATOM 4092 C C . ILE A 1 514 ? -16.236 -39.303 12.621 1.00 34.66 514 ILE A C 1
ATOM 4094 O O . ILE A 1 514 ? -16.835 -40.052 13.383 1.00 34.66 514 ILE A O 1
ATOM 4098 N N . GLY A 1 515 ? -14.921 -39.079 12.734 1.00 27.50 515 GLY A N 1
ATOM 4099 C CA . GLY A 1 515 ? -14.163 -39.292 13.976 1.00 27.50 515 GLY A CA 1
ATOM 4100 C C . GLY A 1 515 ? -13.133 -40.441 14.044 1.00 27.50 515 GLY A C 1
ATOM 4101 O O . GLY A 1 515 ? -13.363 -41.547 13.574 1.00 27.50 515 GLY A O 1
ATOM 4102 N N . ASN A 1 516 ? -12.029 -40.110 14.736 1.00 28.94 516 ASN A N 1
ATOM 4103 C CA . ASN A 1 516 ? -11.148 -40.879 15.639 1.00 28.94 516 ASN A CA 1
ATOM 4104 C C . ASN A 1 516 ? -10.406 -42.180 15.243 1.00 28.94 516 ASN A C 1
ATOM 4106 O O . ASN A 1 516 ? -9.995 -42.900 16.152 1.00 28.94 516 ASN A O 1
ATOM 4110 N N . GLU A 1 517 ? -10.066 -42.436 13.978 1.00 29.44 517 GLU A N 1
ATOM 4111 C CA . GLU A 1 517 ? -9.015 -43.429 13.649 1.00 29.44 517 GLU A CA 1
ATOM 4112 C C . GLU A 1 517 ? -7.970 -42.912 12.640 1.00 29.44 517 GLU A C 1
ATOM 4114 O O . GLU A 1 517 ? -8.203 -41.965 11.889 1.00 29.44 517 GLU A O 1
ATOM 4119 N N . SER A 1 518 ? -6.763 -43.494 12.675 1.00 35.41 518 SER A N 1
ATOM 4120 C CA . SER A 1 518 ? -5.592 -43.041 11.909 1.00 35.41 518 SER A CA 1
ATOM 4121 C C . SER A 1 518 ? -5.805 -43.113 10.392 1.00 35.41 518 SER A C 1
ATOM 4123 O O . SER A 1 518 ? -6.227 -44.144 9.870 1.00 35.41 518 SER A O 1
ATOM 4125 N N . MET A 1 519 ? -5.449 -42.036 9.684 1.00 30.83 519 MET A N 1
ATOM 4126 C CA . MET A 1 519 ? -5.603 -41.901 8.229 1.00 30.83 519 MET A CA 1
ATOM 4127 C C . MET A 1 519 ? -4.705 -42.870 7.439 1.00 30.83 519 MET A C 1
ATOM 4129 O O . MET A 1 519 ? -3.517 -42.989 7.722 1.00 30.83 519 MET A O 1
ATOM 4133 N N . THR A 1 520 ? -5.262 -43.508 6.405 1.00 35.78 520 THR A N 1
ATOM 4134 C CA . THR A 1 520 ? -4.541 -44.333 5.417 1.00 35.78 520 THR A CA 1
ATOM 4135 C C . THR A 1 520 ? -4.074 -43.505 4.208 1.00 35.78 520 THR A C 1
ATOM 4137 O O . THR A 1 520 ? -4.648 -42.457 3.914 1.00 35.78 520 THR A O 1
ATOM 4140 N N . ASP A 1 521 ? -3.059 -43.985 3.474 1.00 34.88 521 ASP A N 1
ATOM 4141 C CA . ASP A 1 521 ? -2.370 -43.266 2.376 1.00 34.88 521 ASP A CA 1
ATOM 4142 C C . ASP A 1 521 ? -3.296 -42.732 1.265 1.00 34.88 521 ASP A C 1
ATOM 4144 O O . ASP A 1 521 ? -3.047 -41.675 0.686 1.00 34.88 521 ASP A O 1
ATOM 4148 N N . MET A 1 522 ? -4.424 -43.401 1.018 1.00 35.12 522 MET A N 1
ATOM 4149 C CA . MET A 1 522 ? -5.436 -42.970 0.043 1.00 35.12 522 MET A CA 1
ATOM 4150 C C . MET A 1 522 ? -6.132 -41.657 0.454 1.00 35.12 522 MET A C 1
ATOM 4152 O O . MET A 1 522 ? -6.578 -40.882 -0.390 1.00 35.12 522 MET A O 1
ATOM 4156 N N . ASN A 1 523 ? -6.180 -41.358 1.756 1.00 34.22 523 ASN A N 1
ATOM 4157 C CA . ASN A 1 523 ? -6.742 -40.116 2.281 1.00 34.22 523 ASN A CA 1
ATOM 4158 C C . ASN A 1 523 ? -5.751 -38.945 2.214 1.00 34.22 523 ASN A C 1
ATOM 4160 O O . ASN A 1 523 ? -6.188 -37.803 2.300 1.00 34.22 523 ASN A O 1
ATOM 4164 N N . ILE A 1 524 ? -4.448 -39.190 2.022 1.00 35.38 524 ILE A N 1
ATOM 4165 C CA . ILE A 1 524 ? -3.448 -38.135 1.773 1.00 35.38 524 ILE A CA 1
ATOM 4166 C C . ILE A 1 524 ? -3.588 -37.613 0.339 1.00 35.38 524 ILE A C 1
ATOM 4168 O O . ILE A 1 524 ? -3.560 -36.401 0.118 1.00 35.38 524 ILE A O 1
ATOM 4172 N N . GLU A 1 525 ? -3.810 -38.504 -0.633 1.00 35.56 525 GLU A N 1
ATOM 4173 C CA . GLU A 1 525 ? -4.165 -38.107 -2.001 1.00 35.56 525 GLU A CA 1
ATOM 4174 C C . GLU A 1 525 ? -5.500 -37.346 -2.027 1.00 35.56 525 GLU A C 1
ATOM 4176 O O . GLU A 1 525 ? -5.545 -36.233 -2.552 1.00 35.56 525 GLU A O 1
ATOM 4181 N N . HIS A 1 526 ? -6.544 -37.841 -1.349 1.00 33.84 526 HIS A N 1
ATOM 4182 C CA . HIS A 1 526 ? -7.829 -37.131 -1.278 1.00 33.84 526 HIS A CA 1
ATOM 4183 C C . HIS A 1 526 ? -7.791 -35.835 -0.448 1.00 33.84 526 HIS A C 1
ATOM 4185 O O . HIS A 1 526 ? -8.520 -34.901 -0.760 1.00 33.84 526 HIS A O 1
ATOM 4191 N N . PHE A 1 527 ? -6.932 -35.708 0.569 1.00 34.34 527 PHE A N 1
ATOM 4192 C CA . PHE A 1 527 ? -6.719 -34.450 1.301 1.00 34.34 527 PHE A CA 1
ATOM 4193 C C . PHE A 1 527 ? -6.054 -33.388 0.408 1.00 34.34 527 PHE A C 1
ATOM 4195 O O . PHE A 1 527 ? -6.472 -32.228 0.393 1.00 34.34 527 PHE A O 1
ATOM 4202 N N . ASN A 1 528 ? -5.081 -33.791 -0.417 1.00 36.25 528 ASN A N 1
ATOM 4203 C CA . ASN A 1 528 ? -4.470 -32.926 -1.434 1.00 36.25 528 ASN A CA 1
ATOM 4204 C C . ASN A 1 528 ? -5.461 -32.520 -2.545 1.00 36.25 528 ASN A C 1
ATOM 4206 O O . ASN A 1 528 ? -5.327 -31.445 -3.149 1.00 36.25 528 ASN A O 1
ATOM 4210 N N . GLU A 1 529 ? -6.479 -33.344 -2.799 1.00 36.25 529 GLU A N 1
ATOM 4211 C CA . GLU A 1 529 ? -7.601 -33.015 -3.683 1.00 36.25 529 GLU A CA 1
ATOM 4212 C C . GLU A 1 529 ? -8.651 -32.114 -3.001 1.00 36.25 529 GLU A C 1
ATOM 4214 O O . GLU A 1 529 ? -9.098 -31.137 -3.609 1.00 36.25 529 GLU A O 1
ATOM 4219 N N . ALA A 1 530 ? -8.967 -32.344 -1.720 1.00 34.50 530 ALA A N 1
ATOM 4220 C CA . ALA A 1 530 ? -9.917 -31.563 -0.918 1.00 34.50 530 ALA A CA 1
ATOM 4221 C C . ALA A 1 530 ? -9.467 -30.108 -0.702 1.00 34.50 530 ALA A C 1
ATOM 4223 O O . ALA A 1 530 ? -10.291 -29.194 -0.655 1.00 34.50 530 ALA A O 1
ATOM 4224 N N . MET A 1 531 ? -8.154 -29.856 -0.684 1.00 35.31 531 MET A N 1
ATOM 4225 C CA . MET A 1 531 ? -7.561 -28.512 -0.594 1.00 35.31 531 MET A CA 1
ATOM 4226 C C . MET A 1 531 ? -7.858 -27.600 -1.801 1.00 35.31 531 MET A C 1
ATOM 4228 O O . MET A 1 531 ? -7.392 -26.457 -1.853 1.00 35.31 531 MET A O 1
ATOM 4232 N N . GLN A 1 532 ? -8.627 -28.069 -2.788 1.00 41.47 532 GLN A N 1
ATOM 4233 C CA . GLN A 1 532 ? -8.935 -27.306 -3.996 1.00 41.47 532 GLN A CA 1
ATOM 4234 C C . GLN A 1 532 ? -10.367 -26.771 -4.053 1.00 41.47 532 GLN A C 1
ATOM 4236 O O . GLN A 1 532 ? -10.593 -25.827 -4.815 1.00 41.47 532 GLN A O 1
ATOM 4241 N N . PHE A 1 533 ? -11.303 -27.290 -3.245 1.00 40.88 533 PHE A N 1
ATOM 4242 C CA . PHE A 1 533 ? -12.706 -26.871 -3.293 1.00 40.88 533 PHE A CA 1
ATOM 4243 C C . PHE A 1 533 ? -13.393 -26.973 -1.929 1.00 40.88 533 PHE A C 1
ATOM 4245 O O . PHE A 1 533 ? -13.569 -28.054 -1.384 1.00 40.88 533 PHE A O 1
ATOM 4252 N N . VAL A 1 534 ? -13.853 -25.830 -1.421 1.00 43.84 534 VAL A N 1
ATOM 4253 C CA . VAL A 1 534 ? -14.795 -25.754 -0.298 1.00 43.84 534 VAL A CA 1
ATOM 4254 C C . VAL A 1 534 ? -16.097 -25.184 -0.845 1.00 43.84 534 VAL A C 1
ATOM 4256 O O . VAL A 1 534 ? -16.052 -24.163 -1.541 1.00 43.84 534 VAL A O 1
ATOM 4259 N N . SER A 1 535 ? -17.217 -25.861 -0.574 1.00 43.50 535 SER A N 1
ATOM 4260 C CA . SER A 1 535 ? -18.534 -25.541 -1.131 1.00 43.50 535 SER A CA 1
ATOM 4261 C C . SER A 1 535 ? -19.520 -25.042 -0.075 1.00 43.50 535 SER A C 1
ATOM 4263 O O . SER A 1 535 ? -19.375 -25.314 1.114 1.00 43.50 535 SER A O 1
ATOM 4265 N N . PHE A 1 536 ? -20.528 -24.307 -0.539 1.00 46.47 536 PHE A N 1
ATOM 4266 C CA . PHE A 1 536 ? -21.714 -23.933 0.225 1.00 46.47 536 PHE A CA 1
ATOM 4267 C C . PHE A 1 536 ? -22.912 -24.491 -0.546 1.00 46.47 536 PHE A C 1
ATOM 4269 O O . PHE A 1 536 ? -23.068 -24.151 -1.720 1.00 46.47 536 PHE A O 1
ATOM 4276 N N . SER A 1 537 ? -23.709 -25.377 0.055 1.00 43.31 537 SER A N 1
ATOM 4277 C CA . SER A 1 537 ? -24.953 -25.859 -0.555 1.00 43.31 537 SER A CA 1
ATOM 4278 C C . SER A 1 537 ? -26.117 -24.949 -0.151 1.00 43.31 537 SER A C 1
ATOM 4280 O O . SER A 1 537 ? -26.230 -24.526 0.997 1.00 43.31 537 SER A O 1
ATOM 4282 N N . SER A 1 538 ? -26.986 -24.622 -1.106 1.00 40.41 538 SER A N 1
ATOM 4283 C CA . SER A 1 538 ? -28.109 -23.689 -0.935 1.00 40.41 538 SER A CA 1
ATOM 4284 C C . SER A 1 538 ? -29.384 -24.320 -0.359 1.00 40.41 538 SER A C 1
ATOM 4286 O O . SER A 1 538 ? -30.386 -23.624 -0.217 1.00 40.41 538 SER A O 1
ATOM 4288 N N . ASN A 1 539 ? -29.375 -25.612 -0.012 1.00 37.16 539 ASN A N 1
ATOM 4289 C CA . ASN A 1 539 ? -30.617 -26.361 0.217 1.00 37.16 539 ASN A CA 1
ATOM 4290 C C . ASN A 1 539 ? -31.007 -26.614 1.679 1.00 37.16 539 ASN A C 1
ATOM 4292 O O . ASN A 1 539 ? -32.077 -27.175 1.899 1.00 37.16 539 ASN A O 1
ATOM 4296 N N . ASP A 1 540 ? -30.239 -26.156 2.671 1.00 34.12 540 ASP A N 1
ATOM 4297 C CA . ASP A 1 540 ? -30.686 -26.196 4.069 1.00 34.12 540 ASP A CA 1
ATOM 4298 C C . ASP A 1 540 ? -31.011 -24.794 4.579 1.00 34.12 540 ASP A C 1
ATOM 4300 O O . ASP A 1 540 ? -30.148 -24.011 4.982 1.00 34.12 540 ASP A O 1
ATOM 4304 N N . SER A 1 541 ? -32.308 -24.490 4.607 1.00 33.38 541 SER A N 1
ATOM 4305 C CA . SER A 1 541 ? -32.905 -23.226 5.048 1.00 33.38 541 SER A CA 1
ATOM 4306 C C . SER A 1 541 ? -32.735 -22.918 6.548 1.00 33.38 541 SER A C 1
ATOM 4308 O O . SER A 1 541 ? -33.515 -22.148 7.098 1.00 33.38 541 SER A O 1
ATOM 4310 N N . ASN A 1 542 ? -31.732 -23.496 7.220 1.00 35.78 542 ASN A N 1
ATOM 4311 C CA . ASN A 1 542 ? -31.418 -23.262 8.634 1.00 35.78 542 ASN A CA 1
ATOM 4312 C C . ASN A 1 542 ? -29.923 -23.016 8.934 1.00 35.78 542 ASN A C 1
ATOM 4314 O O . ASN A 1 542 ? -29.562 -22.881 10.103 1.00 35.78 542 ASN A O 1
ATOM 4318 N N . LEU A 1 543 ? -29.047 -22.899 7.929 1.00 33.84 543 LEU A N 1
ATOM 4319 C CA . LEU A 1 543 ? -27.629 -22.587 8.150 1.00 33.84 543 LEU A CA 1
ATOM 4320 C C . LEU A 1 543 ? -27.337 -21.090 7.950 1.00 33.84 543 LEU A C 1
ATOM 4322 O O . LEU A 1 543 ? -27.456 -20.526 6.866 1.00 33.84 543 LEU A O 1
ATOM 4326 N N . LEU A 1 544 ? -26.989 -20.453 9.069 1.00 35.97 544 LEU A N 1
ATOM 4327 C CA . LEU A 1 544 ? -26.671 -19.037 9.258 1.00 35.97 544 LEU A CA 1
ATOM 4328 C C . LEU A 1 544 ? -25.680 -18.491 8.211 1.00 35.97 544 LEU A C 1
ATOM 4330 O O . LEU A 1 544 ? -24.611 -19.050 7.979 1.00 35.97 544 LEU A O 1
ATOM 4334 N N . ALA A 1 545 ? -26.039 -17.353 7.612 1.00 43.66 545 ALA A N 1
ATOM 4335 C CA . ALA A 1 545 ? -25.359 -16.747 6.470 1.00 43.66 545 ALA A CA 1
ATOM 4336 C C . ALA A 1 545 ? -23.918 -16.276 6.776 1.00 43.66 545 ALA A C 1
ATOM 4338 O O . ALA A 1 545 ? -23.699 -15.307 7.505 1.00 43.66 545 ALA A O 1
ATOM 4339 N N . VAL A 1 546 ? -22.926 -16.925 6.157 1.00 46.12 546 VAL A N 1
ATOM 4340 C CA . VAL A 1 546 ? -21.516 -16.496 6.129 1.00 46.12 546 VAL A CA 1
ATOM 4341 C C . VAL A 1 546 ? -21.373 -15.237 5.264 1.00 46.12 546 VAL A C 1
ATOM 4343 O O . VAL A 1 546 ? -21.822 -15.204 4.120 1.00 46.12 546 VAL A O 1
ATOM 4346 N N . SER A 1 547 ? -20.706 -14.190 5.766 1.00 48.81 547 SER A N 1
ATOM 4347 C CA . SER A 1 547 ? -20.430 -12.999 4.947 1.00 48.81 547 SER A CA 1
ATOM 4348 C C . SER A 1 547 ? -19.281 -13.247 3.953 1.00 48.81 547 SER A C 1
ATOM 4350 O O . SER A 1 547 ? -18.255 -13.837 4.303 1.00 48.81 547 SER A O 1
ATOM 4352 N N . LYS A 1 548 ? -19.400 -12.726 2.724 1.00 51.19 548 LYS A N 1
ATOM 4353 C CA . LYS A 1 548 ? -18.376 -12.829 1.660 1.00 51.19 548 LYS A CA 1
ATOM 4354 C C . LYS A 1 548 ? -16.984 -12.351 2.113 1.00 51.19 548 LYS A C 1
ATOM 4356 O O . LYS A 1 548 ? -15.976 -12.941 1.735 1.00 51.19 548 LYS A O 1
ATOM 4361 N N . ALA A 1 549 ? -16.922 -11.330 2.971 1.00 48.09 549 ALA A N 1
ATOM 4362 C CA . ALA A 1 549 ? -15.673 -10.795 3.521 1.00 48.09 549 ALA A CA 1
ATOM 4363 C C . ALA A 1 549 ? -14.956 -11.777 4.468 1.00 48.09 549 ALA A C 1
ATOM 4365 O O . ALA A 1 549 ? -13.729 -11.792 4.535 1.00 48.09 549 ALA A O 1
ATOM 4366 N N . THR A 1 550 ? -15.700 -12.621 5.186 1.00 44.97 550 THR A N 1
ATOM 4367 C CA . THR A 1 550 ? -15.127 -13.637 6.082 1.00 44.97 550 THR A CA 1
ATOM 4368 C C . THR A 1 550 ? -14.438 -14.745 5.292 1.00 44.97 550 THR A C 1
ATOM 4370 O O . THR A 1 550 ? -13.316 -15.121 5.628 1.00 44.97 550 THR A O 1
ATOM 4373 N N . VAL A 1 551 ? -15.056 -15.199 4.196 1.00 50.88 551 VAL A N 1
ATOM 4374 C CA . VAL A 1 551 ? -14.443 -16.169 3.275 1.00 50.88 551 VAL A CA 1
ATOM 4375 C C . VAL A 1 551 ? -13.173 -15.586 2.651 1.00 50.88 551 VAL A C 1
ATOM 4377 O O . VAL A 1 551 ? -12.147 -16.257 2.619 1.00 50.88 551 VAL A O 1
ATOM 4380 N N . ILE A 1 552 ? -13.203 -14.317 2.225 1.00 53.88 552 ILE A N 1
ATOM 4381 C CA . ILE A 1 552 ? -12.025 -13.620 1.680 1.00 53.88 552 ILE A CA 1
ATOM 4382 C C . ILE A 1 552 ? -10.885 -13.565 2.709 1.00 53.88 552 ILE A C 1
ATOM 4384 O O . ILE A 1 552 ? -9.769 -13.966 2.393 1.00 53.88 552 ILE A O 1
ATOM 4388 N N . ARG A 1 553 ? -11.160 -13.184 3.963 1.00 50.03 553 ARG A N 1
ATOM 4389 C CA . ARG A 1 553 ? -10.131 -13.124 5.017 1.00 50.03 553 ARG A CA 1
ATOM 4390 C C . ARG A 1 553 ? -9.554 -14.489 5.391 1.00 50.03 553 ARG A C 1
ATOM 4392 O O . ARG A 1 553 ? -8.356 -14.588 5.632 1.00 50.03 553 ARG A O 1
ATOM 4399 N N . ALA A 1 554 ? -10.368 -15.545 5.441 1.00 49.41 554 ALA A N 1
ATOM 4400 C CA . ALA A 1 554 ? -9.874 -16.904 5.694 1.00 49.41 554 ALA A CA 1
ATOM 4401 C C . ALA A 1 554 ? -8.905 -17.361 4.589 1.00 49.41 554 ALA A C 1
ATOM 4403 O O . ALA A 1 554 ? -7.845 -17.924 4.857 1.00 49.41 554 ALA A O 1
ATOM 4404 N N . VAL A 1 555 ? -9.245 -17.030 3.347 1.00 53.91 555 VAL A N 1
ATOM 4405 C CA . VAL A 1 555 ? -8.448 -17.293 2.150 1.00 53.91 555 VAL A CA 1
ATOM 4406 C C . VAL A 1 555 ? -7.152 -16.480 2.102 1.00 53.91 555 VAL A C 1
ATOM 4408 O O . VAL A 1 555 ? -6.133 -16.981 1.640 1.00 53.91 555 VAL A O 1
ATOM 4411 N N . GLU A 1 556 ? -7.163 -15.245 2.599 1.00 53.28 556 GLU A N 1
ATOM 4412 C CA . GLU A 1 556 ? -5.968 -14.399 2.718 1.00 53.28 556 GLU A CA 1
ATOM 4413 C C . GLU A 1 556 ? -5.053 -14.820 3.879 1.00 53.28 556 GLU A C 1
ATOM 4415 O O . GLU A 1 556 ? -3.834 -14.651 3.795 1.00 53.28 556 GLU A O 1
ATOM 4420 N N . ARG A 1 557 ? -5.623 -15.376 4.958 1.00 46.41 557 ARG A N 1
ATOM 4421 C CA . ARG A 1 557 ? -4.883 -15.898 6.119 1.00 46.41 557 ARG A CA 1
ATOM 4422 C C . ARG A 1 557 ? -4.215 -17.238 5.834 1.00 46.41 557 ARG A C 1
ATOM 4424 O O . ARG A 1 557 ? -3.102 -17.455 6.306 1.00 46.41 557 ARG A O 1
ATOM 4431 N N . CYS A 1 558 ? -4.876 -18.113 5.078 1.00 49.69 558 CYS A N 1
ATOM 4432 C CA . CYS A 1 558 ? -4.360 -19.439 4.772 1.00 49.69 558 CYS A CA 1
ATOM 4433 C C . CYS A 1 558 ? -3.388 -19.385 3.590 1.00 49.69 558 CYS A C 1
ATOM 4435 O O . CYS A 1 558 ? -3.759 -19.052 2.464 1.00 49.69 558 CYS A O 1
ATOM 4437 N N . SER A 1 559 ? -2.138 -19.774 3.826 1.00 50.50 559 SER A N 1
ATOM 4438 C CA . SER A 1 559 ? -1.106 -19.787 2.790 1.00 50.50 559 SER A CA 1
ATOM 4439 C C . SER A 1 559 ? -1.337 -20.825 1.691 1.00 50.50 559 SER A C 1
ATOM 4441 O O . SER A 1 559 ? -0.631 -20.740 0.698 1.00 50.50 559 SER A O 1
ATOM 4443 N N . LEU A 1 560 ? -2.281 -21.769 1.832 1.00 49.56 560 LEU A N 1
ATOM 4444 C CA . LEU A 1 560 ? -2.462 -22.906 0.914 1.00 49.56 560 LEU A CA 1
ATOM 4445 C C . LEU A 1 560 ? -3.776 -22.905 0.115 1.00 49.56 560 LEU A C 1
ATOM 4447 O O . LEU A 1 560 ? -3.891 -23.642 -0.864 1.00 49.56 560 LEU A O 1
ATOM 4451 N N . ILE A 1 561 ? -4.769 -22.087 0.475 1.00 53.09 561 ILE A N 1
ATOM 4452 C CA . ILE A 1 561 ? -6.064 -22.090 -0.221 1.00 53.09 561 ILE A CA 1
ATOM 4453 C C . ILE A 1 561 ? -5.976 -21.247 -1.493 1.00 53.09 561 ILE A C 1
ATOM 4455 O O . ILE A 1 561 ? -5.736 -20.047 -1.436 1.00 53.09 561 ILE A O 1
ATOM 4459 N N . HIS A 1 562 ? -6.238 -21.839 -2.662 1.00 54.53 562 HIS A N 1
ATOM 4460 C CA . HIS A 1 562 ? -6.230 -21.081 -3.917 1.00 54.53 562 HIS A CA 1
ATOM 4461 C C . HIS A 1 562 ? -7.528 -20.291 -4.136 1.00 54.53 562 HIS A C 1
ATOM 4463 O O . HIS A 1 562 ? -7.498 -19.183 -4.678 1.00 54.53 562 HIS A O 1
ATOM 4469 N N . GLY A 1 563 ? -8.682 -20.815 -3.723 1.00 61.47 563 GLY A N 1
ATOM 4470 C CA . GLY A 1 563 ? -9.954 -20.100 -3.801 1.00 61.47 563 GLY A CA 1
ATOM 4471 C C . GLY A 1 563 ? -11.145 -20.909 -3.303 1.00 61.47 563 GLY A C 1
ATOM 4472 O O . GLY A 1 563 ? -11.064 -22.124 -3.188 1.00 61.47 563 GLY A O 1
ATOM 4473 N N . PHE A 1 564 ? -12.245 -20.210 -3.038 1.00 65.88 564 PHE A N 1
ATOM 4474 C CA . PHE A 1 564 ? -13.521 -20.796 -2.617 1.00 65.88 564 PHE A CA 1
ATOM 4475 C C . PHE A 1 564 ? -14.560 -20.681 -3.725 1.00 65.88 564 PHE A C 1
ATOM 4477 O O . PHE A 1 564 ? -14.575 -19.682 -4.460 1.00 65.88 564 PHE A O 1
ATOM 4484 N N . TYR A 1 565 ? -15.450 -21.669 -3.797 1.00 69.94 565 TYR A N 1
ATOM 4485 C CA . TYR A 1 565 ? -16.470 -21.771 -4.831 1.00 69.94 565 TYR A CA 1
ATOM 4486 C C . TYR A 1 565 ? -17.838 -22.043 -4.210 1.00 69.94 565 TYR A C 1
ATOM 4488 O O . TYR A 1 565 ? -17.994 -22.871 -3.326 1.00 69.94 565 TYR A O 1
ATOM 4496 N N . GLU A 1 566 ? -18.842 -21.342 -4.698 1.00 68.56 566 GLU A N 1
ATOM 4497 C CA . GLU A 1 566 ? -20.245 -21.619 -4.439 1.00 68.56 566 GLU A CA 1
ATOM 4498 C C . GLU A 1 566 ? -20.755 -22.534 -5.550 1.00 68.56 566 GLU A C 1
ATOM 4500 O O . GLU A 1 566 ? -20.604 -22.207 -6.731 1.00 68.56 566 GLU A O 1
ATOM 4505 N N . ILE A 1 567 ? -21.316 -23.687 -5.188 1.00 75.06 567 ILE A N 1
ATOM 4506 C CA . ILE A 1 567 ? -21.917 -24.606 -6.156 1.00 75.06 567 ILE A CA 1
ATOM 4507 C C . ILE A 1 567 ? -23.326 -24.106 -6.453 1.00 75.06 567 ILE A C 1
ATOM 4509 O O . ILE A 1 567 ? -24.125 -23.914 -5.545 1.00 75.06 567 ILE A O 1
ATOM 4513 N N . VAL A 1 568 ? -23.606 -23.881 -7.732 1.00 76.94 568 VAL A N 1
ATOM 4514 C CA . VAL A 1 568 ? -24.857 -23.282 -8.205 1.00 76.94 568 VAL A CA 1
ATOM 4515 C C . VAL A 1 568 ? -25.788 -24.350 -8.772 1.00 76.94 568 VAL A C 1
ATOM 4517 O O . VAL A 1 568 ? -26.985 -24.308 -8.529 1.00 76.94 568 VAL A O 1
ATOM 4520 N N . ALA A 1 569 ? -25.247 -25.308 -9.525 1.00 79.31 569 ALA A N 1
ATOM 4521 C CA . ALA A 1 569 ? -26.007 -26.434 -10.056 1.00 79.31 569 ALA A CA 1
ATOM 4522 C C . ALA A 1 569 ? -25.098 -27.645 -10.279 1.00 79.31 569 ALA A C 1
ATOM 4524 O O . ALA A 1 569 ? -23.890 -27.500 -10.486 1.00 79.31 569 ALA A O 1
ATOM 4525 N N . SER A 1 570 ? -25.680 -28.842 -10.288 1.00 80.62 570 SER A N 1
ATOM 4526 C CA . SER A 1 570 ? -24.982 -30.076 -10.658 1.00 80.62 570 SER A CA 1
ATOM 4527 C C . SER A 1 570 ? -25.887 -30.990 -11.483 1.00 80.62 570 SER A C 1
ATOM 4529 O O . SER A 1 570 ? -27.081 -31.085 -11.211 1.00 80.62 570 SER A O 1
ATOM 4531 N N . SER A 1 571 ? -25.330 -31.663 -12.488 1.00 81.06 571 SER A N 1
ATOM 4532 C CA . SER A 1 571 ? -26.043 -32.624 -13.342 1.00 81.06 571 SER A CA 1
ATOM 4533 C C . SER A 1 571 ? -25.063 -33.624 -13.968 1.00 81.06 571 SER A C 1
ATOM 4535 O O . SER A 1 571 ? -23.856 -33.389 -13.995 1.00 81.06 571 SER A O 1
ATOM 4537 N N . ASP A 1 572 ? -25.563 -34.750 -14.470 1.00 77.19 572 ASP A N 1
ATOM 4538 C CA . ASP A 1 572 ? -24.825 -35.663 -15.349 1.00 77.19 572 ASP A CA 1
ATOM 4539 C C . ASP A 1 572 ? -24.667 -35.086 -16.774 1.00 77.19 572 ASP A C 1
ATOM 4541 O O . ASP A 1 572 ? -23.708 -35.405 -17.488 1.00 77.19 572 ASP A O 1
ATOM 4545 N N . LYS A 1 573 ? -25.558 -34.172 -17.176 1.00 81.75 573 LYS A N 1
ATOM 4546 C CA . LYS A 1 573 ? -25.556 -33.508 -18.486 1.00 81.75 573 LYS A CA 1
ATOM 4547 C C . LYS A 1 573 ? -25.234 -32.027 -18.379 1.00 81.75 573 LYS A C 1
ATOM 4549 O O . LYS A 1 573 ? -25.616 -31.332 -17.446 1.00 81.75 573 LYS A O 1
ATOM 4554 N N . LEU A 1 574 ? -24.525 -31.533 -19.390 1.00 81.25 574 LEU A N 1
ATOM 4555 C CA . LEU A 1 574 ? -24.080 -30.143 -19.442 1.00 81.25 574 LEU A CA 1
ATOM 4556 C C . LEU A 1 574 ? -25.250 -29.182 -19.691 1.00 81.25 574 LEU A C 1
ATOM 4558 O O . LEU A 1 574 ? -25.303 -28.124 -19.071 1.00 81.25 574 LEU A O 1
ATOM 4562 N N . ASP A 1 575 ? -26.181 -29.586 -20.560 1.00 84.81 575 ASP A N 1
ATOM 4563 C CA . ASP A 1 575 ? -27.333 -28.782 -20.989 1.00 84.81 575 ASP A CA 1
ATOM 4564 C C . ASP A 1 575 ? -28.313 -28.498 -19.839 1.00 84.81 575 ASP A C 1
ATOM 4566 O O . ASP A 1 575 ? -28.931 -27.439 -19.799 1.00 84.81 575 ASP A O 1
ATOM 4570 N N . ASP A 1 576 ? -28.380 -29.387 -18.846 1.00 86.94 576 ASP A N 1
ATOM 4571 C CA . ASP A 1 576 ? -29.297 -29.248 -17.711 1.00 86.94 576 ASP A CA 1
ATOM 4572 C C . ASP A 1 576 ? -28.818 -28.200 -16.688 1.00 86.94 576 ASP A C 1
ATOM 4574 O O . ASP A 1 576 ? -29.602 -27.713 -15.872 1.00 86.94 576 ASP A O 1
ATOM 4578 N N . LEU A 1 577 ? -27.526 -27.841 -16.699 1.00 85.94 577 LEU A N 1
ATOM 4579 C CA . LEU A 1 577 ? -26.929 -26.982 -15.670 1.00 85.94 577 LEU A CA 1
ATOM 4580 C C . LEU A 1 577 ? -27.517 -25.571 -15.654 1.00 85.94 577 LEU A C 1
ATOM 4582 O O . LEU A 1 577 ? -27.639 -24.983 -14.582 1.00 85.94 577 LEU A O 1
ATOM 4586 N N . ALA A 1 578 ? -27.859 -25.021 -16.821 1.00 83.75 578 ALA A N 1
ATOM 4587 C CA . ALA A 1 578 ? -28.436 -23.684 -16.924 1.00 83.75 578 ALA A CA 1
ATOM 4588 C C . ALA A 1 578 ? -29.833 -23.637 -16.297 1.00 83.75 578 ALA A C 1
ATOM 4590 O O . ALA A 1 578 ? -30.109 -22.771 -15.468 1.00 83.75 578 ALA A O 1
ATOM 4591 N N . ASP A 1 579 ? -30.681 -24.600 -16.655 1.00 83.25 579 ASP A N 1
ATOM 4592 C CA . ASP A 1 579 ? -32.054 -24.682 -16.167 1.00 83.25 579 ASP A CA 1
ATOM 4593 C C . ASP A 1 579 ? -32.102 -24.983 -14.670 1.00 83.25 579 ASP A C 1
ATOM 4595 O O . ASP A 1 579 ? -32.873 -24.355 -13.942 1.00 83.25 579 ASP A O 1
ATOM 4599 N N . LEU A 1 580 ? -31.243 -25.887 -14.188 1.00 82.81 580 LEU A N 1
ATOM 4600 C CA . LEU A 1 580 ? -31.117 -26.186 -12.761 1.00 82.81 580 LEU A CA 1
ATOM 4601 C C . LEU A 1 580 ? -30.631 -24.969 -11.972 1.00 82.81 580 LEU A C 1
ATOM 4603 O O . LEU A 1 580 ? -31.237 -24.625 -10.964 1.00 82.81 580 LEU A O 1
ATOM 4607 N N . ALA A 1 581 ? -29.614 -24.256 -12.463 1.00 81.44 581 ALA A N 1
ATOM 4608 C CA . ALA A 1 581 ? -29.130 -23.043 -11.808 1.00 81.44 581 ALA A CA 1
ATOM 4609 C C . ALA A 1 581 ? -30.212 -21.963 -11.706 1.00 81.44 581 ALA A C 1
ATOM 4611 O O . ALA A 1 581 ? -30.339 -21.322 -10.668 1.00 81.44 581 ALA A O 1
ATOM 4612 N N . ILE A 1 582 ? -31.012 -21.772 -12.760 1.00 78.81 582 ILE A N 1
ATOM 4613 C CA . ILE A 1 582 ? -32.129 -20.816 -12.750 1.00 78.81 582 ILE A CA 1
ATOM 4614 C C . ILE A 1 582 ? -33.213 -21.270 -11.767 1.00 78.81 582 ILE A C 1
ATOM 4616 O O . ILE A 1 582 ? -33.725 -20.460 -10.995 1.00 78.81 582 ILE A O 1
ATOM 4620 N N . LYS A 1 583 ? -33.566 -22.559 -11.789 1.00 78.06 583 LYS A N 1
ATOM 4621 C CA . LYS A 1 583 ? -34.606 -23.140 -10.935 1.00 78.06 583 LYS A CA 1
ATOM 4622 C C . LYS A 1 583 ? -34.248 -23.067 -9.449 1.00 78.06 583 LYS A C 1
ATOM 4624 O O . LYS A 1 583 ? -35.120 -22.749 -8.644 1.00 78.06 583 LYS A O 1
ATOM 4629 N N . ASP A 1 584 ? -32.987 -23.307 -9.110 1.00 72.12 584 ASP A N 1
ATOM 4630 C CA . ASP A 1 584 ? -32.495 -23.354 -7.729 1.00 72.12 584 ASP A CA 1
ATOM 4631 C C . ASP A 1 584 ? -32.124 -21.958 -7.185 1.00 72.12 584 ASP A C 1
ATOM 4633 O O . ASP A 1 584 ? -31.570 -21.828 -6.095 1.00 72.12 584 ASP A O 1
ATOM 4637 N N . GLY A 1 585 ? -32.434 -20.884 -7.927 1.00 67.81 585 GLY A N 1
ATOM 4638 C CA . GLY A 1 585 ? -32.139 -19.505 -7.517 1.00 67.81 585 GLY A CA 1
ATOM 4639 C C . GLY A 1 585 ? -30.645 -19.159 -7.545 1.00 67.81 585 GLY A C 1
ATOM 4640 O O . GLY A 1 585 ? -30.208 -18.181 -6.927 1.00 67.81 585 GLY A O 1
ATOM 4641 N N . GLY A 1 586 ? -29.857 -19.955 -8.261 1.00 68.62 586 GLY A N 1
ATOM 4642 C CA . GLY A 1 586 ? -28.441 -19.752 -8.482 1.00 68.62 586 GLY A CA 1
ATOM 4643 C C . GLY A 1 586 ? -28.162 -18.451 -9.229 1.00 68.62 586 GLY A C 1
ATOM 4644 O O . GLY A 1 586 ? -28.827 -18.129 -10.211 1.00 68.62 586 GLY A O 1
ATOM 4645 N N . PHE A 1 587 ? -27.163 -17.697 -8.762 1.00 71.31 587 PHE A N 1
ATOM 4646 C CA . PHE A 1 587 ? -26.853 -16.352 -9.266 1.00 71.31 587 PHE A CA 1
ATOM 4647 C C . PHE A 1 587 ? -28.009 -15.343 -9.143 1.00 71.31 587 PHE A C 1
ATOM 4649 O O . PHE A 1 587 ? -28.053 -14.377 -9.899 1.00 71.31 587 PHE A O 1
ATOM 4656 N N . SER A 1 588 ? -28.938 -15.528 -8.202 1.00 66.56 588 SER A N 1
ATOM 4657 C CA . SER A 1 588 ? -30.058 -14.597 -7.968 1.00 66.56 588 SER A CA 1
ATOM 4658 C C . SER A 1 588 ? -29.631 -13.169 -7.602 1.00 66.56 588 SER A C 1
ATOM 4660 O O . SER A 1 588 ? -30.411 -12.232 -7.761 1.00 66.56 588 SER A O 1
ATOM 4662 N N . ASP A 1 589 ? -28.392 -12.976 -7.147 1.00 63.12 589 ASP A N 1
ATOM 4663 C CA . ASP A 1 589 ? -27.791 -11.659 -6.931 1.00 63.12 589 ASP A CA 1
ATOM 4664 C C . ASP A 1 589 ? -27.308 -10.981 -8.228 1.00 63.12 589 ASP A C 1
ATOM 4666 O O . ASP A 1 589 ? -26.985 -9.791 -8.221 1.00 63.12 589 ASP A O 1
ATOM 4670 N N . LEU A 1 590 ? -27.288 -11.705 -9.351 1.00 65.69 590 LEU A N 1
ATOM 4671 C CA . LEU A 1 590 ? -27.150 -11.139 -10.688 1.00 65.69 590 LEU A CA 1
ATOM 4672 C C . LEU A 1 590 ? -28.548 -10.772 -11.210 1.00 65.69 590 LEU A C 1
ATOM 4674 O O . LEU A 1 590 ? -29.380 -11.627 -11.490 1.00 65.69 590 LEU A O 1
ATOM 4678 N N . TYR A 1 591 ? -28.801 -9.470 -11.359 1.00 57.41 591 TYR A N 1
ATOM 4679 C CA . TYR A 1 591 ? -30.105 -8.918 -11.751 1.00 57.41 591 TYR A CA 1
ATOM 4680 C C . TYR A 1 591 ? -30.540 -9.318 -13.176 1.00 57.41 591 TYR A C 1
ATOM 4682 O O . TYR A 1 591 ? -29.717 -9.361 -14.087 1.00 57.41 591 TYR A O 1
ATOM 4690 N N . GLU A 1 592 ? -31.834 -9.550 -13.415 1.00 57.56 592 GLU A N 1
ATOM 4691 C CA . GLU A 1 592 ? -32.326 -9.878 -14.763 1.00 57.56 592 GLU A CA 1
ATOM 4692 C C . GLU A 1 592 ? -32.221 -8.688 -15.743 1.00 57.56 592 GLU A C 1
ATOM 4694 O O . GLU A 1 592 ? -32.566 -7.546 -15.423 1.00 57.56 592 GLU A O 1
ATOM 4699 N N . GLY A 1 593 ? -31.796 -8.967 -16.981 1.00 60.06 593 GLY A N 1
ATOM 4700 C CA . GLY A 1 593 ? -31.841 -8.017 -18.098 1.00 60.06 593 GLY A CA 1
ATOM 4701 C C . GLY A 1 593 ? -30.700 -6.990 -18.116 1.00 60.06 593 GLY A C 1
ATOM 4702 O O . GLY A 1 593 ? -29.586 -7.252 -17.668 1.00 60.06 593 GLY A O 1
ATOM 4703 N N . GLY A 1 594 ? -30.968 -5.795 -18.662 1.00 52.50 594 GLY A N 1
ATOM 4704 C CA . GLY A 1 594 ? -29.957 -4.748 -18.904 1.00 52.50 594 GLY A CA 1
ATOM 4705 C C . GLY A 1 594 ? -29.265 -4.183 -17.649 1.00 52.50 594 GLY A C 1
ATOM 4706 O O . GLY A 1 594 ? -28.308 -3.416 -17.747 1.00 52.50 594 GLY A O 1
ATOM 4707 N N . ALA A 1 595 ? -29.711 -4.574 -16.450 1.00 60.66 595 ALA A N 1
ATOM 4708 C CA . ALA A 1 595 ? -29.134 -4.154 -15.173 1.00 60.66 595 ALA A CA 1
ATOM 4709 C C . ALA A 1 595 ? -27.668 -4.597 -14.989 1.00 60.66 595 ALA A C 1
ATOM 4711 O O . ALA A 1 595 ? -26.896 -3.914 -14.314 1.00 60.66 595 ALA A O 1
ATOM 4712 N N . ASN A 1 596 ? -27.265 -5.689 -15.643 1.00 64.25 596 ASN A N 1
ATOM 4713 C CA . ASN A 1 596 ? -25.918 -6.255 -15.571 1.00 64.25 596 ASN A CA 1
ATOM 4714 C C . ASN A 1 596 ? -25.046 -5.941 -16.802 1.00 64.25 596 ASN A C 1
ATOM 4716 O O . ASN A 1 596 ? -23.946 -6.474 -16.914 1.00 64.25 596 ASN A O 1
ATOM 4720 N N . GLU A 1 597 ? -25.461 -5.043 -17.705 1.00 67.44 597 GLU A N 1
ATOM 4721 C CA . GLU A 1 597 ? -24.694 -4.682 -18.920 1.00 67.44 597 GLU A CA 1
ATOM 4722 C C . GLU A 1 597 ? -23.254 -4.214 -18.638 1.00 67.44 597 GLU A C 1
ATOM 4724 O O . GLU A 1 597 ? -22.376 -4.273 -19.506 1.00 67.44 597 GLU A O 1
ATOM 4729 N N . LYS A 1 598 ? -23.010 -3.733 -17.414 1.00 65.38 598 LYS A N 1
ATOM 4730 C CA . LYS A 1 598 ? -21.693 -3.299 -16.934 1.00 65.38 598 LYS A CA 1
ATOM 4731 C C . LYS A 1 598 ? -20.933 -4.373 -16.161 1.00 65.38 598 LYS A C 1
ATOM 4733 O O . LYS A 1 598 ? -19.723 -4.229 -16.022 1.00 65.38 598 LYS A O 1
ATOM 4738 N N . ALA A 1 599 ? -21.614 -5.409 -15.673 1.00 68.00 599 ALA A N 1
ATOM 4739 C CA . ALA A 1 599 ? -20.966 -6.520 -15.003 1.00 68.00 599 ALA A CA 1
ATOM 4740 C C . ALA A 1 599 ? -20.162 -7.319 -16.028 1.00 68.00 599 ALA A C 1
ATOM 4742 O O . ALA A 1 599 ? -20.603 -7.594 -17.148 1.00 68.00 599 ALA A O 1
ATOM 4743 N N . THR A 1 600 ? -18.955 -7.685 -15.641 1.00 77.12 600 THR A N 1
ATOM 4744 C CA . THR A 1 600 ? -18.062 -8.493 -16.443 1.00 77.12 600 THR A CA 1
ATOM 4745 C C . THR A 1 600 ? -17.996 -9.897 -15.882 1.00 77.12 600 THR A C 1
ATOM 4747 O O . THR A 1 600 ? -17.958 -10.116 -14.672 1.00 77.12 600 THR A O 1
ATOM 4750 N N . TRP A 1 601 ? -17.999 -10.885 -16.759 1.00 79.88 601 TRP A N 1
ATOM 4751 C CA . TRP A 1 601 ? -17.941 -12.276 -16.339 1.00 79.88 601 TRP A CA 1
ATOM 4752 C C . TRP A 1 601 ? -16.950 -13.045 -17.198 1.00 79.88 601 TRP A C 1
ATOM 4754 O O . TRP A 1 601 ? -16.632 -12.671 -18.329 1.00 79.88 601 TRP A O 1
ATOM 4764 N N . CYS A 1 602 ? -16.398 -14.115 -16.643 1.00 82.25 602 CYS A N 1
ATOM 4765 C CA . CYS A 1 602 ? -15.643 -15.070 -17.430 1.00 82.25 602 CYS A CA 1
ATOM 4766 C C . CYS A 1 602 ? -16.081 -16.471 -17.083 1.00 82.25 602 CYS A C 1
ATOM 4768 O O . CYS A 1 602 ? -16.364 -16.795 -15.931 1.00 82.25 602 CYS A O 1
ATOM 4770 N N . PHE A 1 603 ? -16.113 -17.283 -18.123 1.00 83.81 603 PHE A N 1
ATOM 4771 C CA . PHE A 1 603 ? -16.408 -18.687 -18.027 1.00 83.81 603 PHE A CA 1
ATOM 4772 C C . PHE A 1 603 ? -15.113 -19.484 -18.159 1.00 83.81 603 PHE A C 1
ATOM 4774 O O . PHE A 1 603 ? -14.249 -19.169 -18.992 1.00 83.81 603 PHE A O 1
ATOM 4781 N N . ARG A 1 604 ? -14.949 -20.497 -17.313 1.00 81.50 604 ARG A N 1
ATOM 4782 C CA . ARG A 1 604 ? -13.828 -21.434 -17.361 1.00 81.50 604 ARG A CA 1
ATOM 4783 C C . ARG A 1 604 ? -14.353 -22.844 -17.181 1.00 81.50 604 ARG A C 1
ATOM 4785 O O . ARG A 1 604 ? -14.963 -23.143 -16.165 1.00 81.50 604 ARG A O 1
ATOM 4792 N N . ALA A 1 605 ? -14.046 -23.721 -18.124 1.00 76.25 605 ALA A N 1
ATOM 4793 C CA . ALA A 1 605 ? -14.294 -25.140 -17.941 1.00 76.25 605 ALA A CA 1
ATOM 4794 C C . ALA A 1 605 ? -13.003 -25.841 -17.526 1.00 76.25 605 ALA A C 1
ATOM 4796 O O . ALA A 1 605 ? -11.920 -25.599 -18.077 1.00 76.25 605 ALA A O 1
ATOM 4797 N N . ARG A 1 606 ? -13.117 -26.715 -16.537 1.00 71.19 606 ARG A N 1
ATOM 4798 C CA . ARG A 1 606 ? -12.042 -27.572 -16.056 1.00 71.19 606 ARG A CA 1
ATOM 4799 C C . ARG A 1 606 ? -12.514 -29.009 -16.157 1.00 71.19 606 ARG A C 1
ATOM 4801 O O . ARG A 1 606 ? -13.621 -29.318 -15.739 1.00 71.19 606 ARG A O 1
ATOM 4808 N N . MET A 1 607 ? -11.665 -29.848 -16.729 1.00 63.72 607 MET A N 1
ATOM 4809 C CA . MET A 1 607 ? -11.911 -31.276 -16.841 1.00 63.72 607 MET A CA 1
ATOM 4810 C C . MET A 1 607 ? -11.139 -31.988 -15.734 1.00 63.72 607 MET A C 1
ATOM 4812 O O . MET A 1 607 ? -9.935 -31.771 -15.578 1.00 63.72 607 MET A O 1
ATOM 4816 N N . TYR A 1 608 ? -11.850 -32.826 -15.006 1.00 58.28 608 TYR A N 1
ATOM 4817 C CA . TYR A 1 608 ? -11.385 -33.753 -13.998 1.00 58.28 608 TYR A CA 1
ATOM 4818 C C . TYR A 1 608 ? -11.639 -35.156 -14.552 1.00 58.28 608 TYR A C 1
ATOM 4820 O O . TYR A 1 608 ? -12.656 -35.407 -15.183 1.00 58.28 608 TYR A O 1
ATOM 4828 N N . ASN A 1 609 ? -10.625 -36.009 -14.442 1.00 53.66 609 ASN A N 1
ATOM 4829 C CA . ASN A 1 609 ? -10.612 -37.421 -14.821 1.00 53.66 609 ASN A CA 1
ATOM 4830 C C . ASN A 1 609 ? -11.321 -37.822 -16.147 1.00 53.66 609 ASN A C 1
ATOM 4832 O O . ASN A 1 609 ? -12.501 -38.154 -16.169 1.00 53.66 609 ASN A O 1
ATOM 4836 N N . SER A 1 610 ? -10.581 -37.912 -17.265 1.00 42.41 610 SER A N 1
ATOM 4837 C CA . SER A 1 610 ? -11.030 -38.694 -18.434 1.00 42.41 610 SER A CA 1
ATOM 4838 C C . SER A 1 610 ? -10.322 -40.050 -18.459 1.00 42.41 610 SER A C 1
ATOM 4840 O O . SER A 1 610 ? -9.392 -40.284 -19.238 1.00 42.41 610 SER A O 1
ATOM 4842 N N . SER A 1 611 ? -10.748 -40.957 -17.591 1.00 42.75 611 SER A N 1
ATOM 4843 C CA . SER A 1 611 ? -10.551 -42.377 -17.871 1.00 42.75 611 SER A CA 1
ATOM 4844 C C . SER A 1 611 ? -11.397 -42.708 -19.109 1.00 42.75 611 SER A C 1
ATOM 4846 O O . SER A 1 611 ? -12.569 -42.352 -19.145 1.00 42.75 611 SER A O 1
ATOM 4848 N N . VAL A 1 612 ? -10.809 -43.374 -20.110 1.00 39.41 612 VAL A N 1
ATOM 4849 C CA . VAL A 1 612 ? -11.412 -43.815 -21.393 1.00 39.41 612 VAL A CA 1
ATOM 4850 C C . VAL A 1 612 ? -11.288 -42.831 -22.579 1.00 39.41 612 VAL A C 1
ATOM 4852 O O . VAL A 1 612 ? -12.216 -42.119 -22.952 1.00 39.41 612 VAL A O 1
ATOM 4855 N N . ILE A 1 613 ? -10.148 -42.896 -23.278 1.00 34.00 613 ILE A N 1
ATOM 4856 C CA . ILE A 1 613 ? -10.127 -42.800 -24.750 1.00 34.00 613 ILE A CA 1
ATOM 4857 C C . ILE A 1 613 ? -9.740 -44.202 -25.246 1.00 34.00 613 ILE A C 1
ATOM 4859 O O . ILE A 1 613 ? -8.673 -44.672 -24.846 1.00 34.00 613 ILE A O 1
ATOM 4863 N N . PRO A 1 614 ? -10.561 -44.887 -26.066 1.00 33.75 614 PRO A N 1
ATOM 4864 C CA . PRO A 1 614 ? -10.193 -46.178 -26.640 1.00 33.75 614 PRO A CA 1
ATOM 4865 C C . PRO A 1 614 ? -8.918 -46.049 -27.481 1.00 33.75 614 PRO A C 1
ATOM 4867 O O . PRO A 1 614 ? -8.787 -45.136 -28.301 1.00 33.75 614 PRO A O 1
ATOM 4870 N N . GLU A 1 615 ? -7.965 -46.944 -27.234 1.00 39.94 615 GLU A N 1
ATOM 4871 C CA . GLU A 1 615 ? -6.725 -47.081 -27.991 1.00 39.94 615 GLU A CA 1
ATOM 4872 C C . GLU A 1 615 ? -7.035 -47.343 -29.465 1.00 39.94 615 GLU A C 1
ATOM 4874 O O . GLU A 1 615 ? -7.605 -48.378 -29.774 1.00 39.94 615 GLU A O 1
ATOM 4879 N N . GLU A 1 616 ? -6.614 -46.468 -30.385 1.00 36.09 616 GLU A N 1
ATOM 4880 C CA . GLU A 1 616 ? -6.388 -46.943 -31.761 1.00 36.09 616 GLU A CA 1
ATOM 4881 C C . GLU A 1 616 ? -5.352 -46.161 -32.582 1.00 36.09 616 GLU A C 1
ATOM 4883 O O . GLU A 1 616 ? -4.794 -46.720 -33.522 1.00 36.09 616 GLU A O 1
ATOM 4888 N N . HIS A 1 617 ? -4.954 -44.930 -32.226 1.00 35.41 617 HIS A N 1
ATOM 4889 C CA . HIS A 1 617 ? -4.006 -44.168 -33.065 1.00 35.41 617 HIS A CA 1
ATOM 4890 C C . HIS A 1 617 ? -2.891 -43.434 -32.302 1.00 35.41 617 HIS A C 1
ATOM 4892 O O . HIS A 1 617 ? -2.747 -42.215 -32.400 1.00 35.41 617 HIS A O 1
ATOM 4898 N N . SER A 1 618 ? -2.013 -44.164 -31.601 1.00 34.62 618 SER A N 1
ATOM 4899 C CA . SER A 1 618 ? -0.681 -43.621 -31.291 1.00 34.62 618 SER A CA 1
ATOM 4900 C C . SER A 1 618 ? 0.417 -44.690 -31.364 1.00 34.62 618 SER A C 1
ATOM 4902 O O . SER A 1 618 ? 0.552 -45.544 -30.496 1.00 34.62 618 SER A O 1
ATOM 4904 N N . ASN A 1 619 ? 1.252 -44.612 -32.403 1.00 35.97 619 ASN A N 1
ATOM 4905 C CA . ASN A 1 619 ? 2.390 -45.511 -32.653 1.00 35.97 619 ASN A CA 1
ATOM 4906 C C . ASN A 1 619 ? 3.596 -45.278 -31.710 1.00 35.97 619 ASN A C 1
ATOM 4908 O O . ASN A 1 619 ? 4.739 -45.550 -32.071 1.00 35.97 619 ASN A O 1
ATOM 4912 N N . LYS A 1 620 ? 3.380 -44.722 -30.511 1.00 36.16 620 LYS A N 1
ATOM 4913 C CA . LYS A 1 620 ? 4.452 -44.399 -29.555 1.00 36.16 620 LYS A CA 1
ATOM 4914 C C . LYS A 1 620 ? 4.027 -44.543 -28.092 1.00 36.16 620 LYS A C 1
ATOM 4916 O O . LYS A 1 620 ? 4.319 -43.638 -27.325 1.00 36.16 620 LYS A O 1
ATOM 4921 N N . GLY A 1 621 ? 3.342 -45.626 -27.708 1.00 34.31 621 GLY A N 1
ATOM 4922 C CA . GLY A 1 621 ? 3.319 -46.179 -26.333 1.00 34.31 621 GLY A CA 1
ATOM 4923 C C . GLY A 1 621 ? 3.230 -45.213 -25.134 1.00 34.31 621 GLY A C 1
ATOM 4924 O O . GLY A 1 621 ? 3.709 -45.529 -24.052 1.00 34.31 621 GLY A O 1
ATOM 4925 N N . ARG A 1 622 ? 2.666 -44.018 -25.307 1.00 33.22 622 ARG A N 1
ATOM 4926 C CA . ARG A 1 622 ? 2.516 -42.976 -24.293 1.00 33.22 622 ARG A CA 1
ATOM 4927 C C . ARG A 1 622 ? 1.134 -42.394 -24.501 1.00 33.22 622 ARG A C 1
ATOM 4929 O O . ARG A 1 622 ? 0.955 -41.468 -25.293 1.00 33.22 622 ARG A O 1
ATOM 4936 N N . GLY A 1 623 ? 0.158 -42.948 -23.788 1.00 31.52 623 GLY A N 1
ATOM 4937 C CA . GLY A 1 623 ? -1.100 -42.250 -23.573 1.00 31.52 623 GLY A CA 1
ATOM 4938 C C . GLY A 1 623 ? -0.767 -40.885 -22.979 1.00 31.52 623 GLY A C 1
ATOM 4939 O O . GLY A 1 623 ? -0.134 -40.798 -21.927 1.00 31.52 623 GLY A O 1
ATOM 4940 N N . LYS A 1 624 ? -1.121 -39.802 -23.677 1.00 30.89 624 LYS A N 1
ATOM 4941 C CA . LYS A 1 624 ? -1.076 -38.468 -23.080 1.00 30.89 624 LYS A CA 1
ATOM 4942 C C . LYS A 1 624 ? -2.082 -38.467 -21.930 1.00 30.89 624 LYS A C 1
ATOM 4944 O O . LYS A 1 624 ? -3.270 -38.271 -22.164 1.00 30.89 624 LYS A O 1
ATOM 4949 N N . ARG A 1 625 ? -1.615 -38.684 -20.697 1.00 33.69 625 ARG A N 1
ATOM 4950 C CA . ARG A 1 625 ? -2.359 -38.290 -19.498 1.00 33.69 625 ARG A CA 1
ATOM 4951 C C . ARG A 1 625 ? -2.477 -36.770 -19.554 1.00 33.69 625 ARG A C 1
ATOM 4953 O O . ARG A 1 625 ? -1.503 -36.055 -19.328 1.00 33.69 625 ARG A O 1
ATOM 4960 N N . TYR A 1 626 ? -3.640 -36.277 -19.969 1.00 30.36 626 TYR A N 1
ATOM 4961 C CA . TYR A 1 626 ? -3.984 -34.871 -19.816 1.00 30.36 626 TYR A CA 1
ATOM 4962 C C . TYR A 1 626 ? -3.997 -34.584 -18.313 1.00 30.36 626 TYR A C 1
ATOM 4964 O O . TYR A 1 626 ? -4.759 -35.197 -17.573 1.00 30.36 626 TYR A O 1
ATOM 4972 N N . SER A 1 627 ? -3.097 -33.720 -17.847 1.00 35.16 627 SER A N 1
ATOM 4973 C CA . SER A 1 627 ? -2.982 -33.395 -16.428 1.00 35.16 627 SER A CA 1
ATOM 4974 C C . SER A 1 627 ? -4.264 -32.728 -15.917 1.00 35.16 627 SER A C 1
ATOM 4976 O O . SER A 1 627 ? -4.919 -31.962 -16.634 1.00 35.16 627 SER A O 1
ATOM 4978 N N . SER A 1 628 ? -4.593 -33.011 -14.658 1.00 48.84 628 SER A N 1
ATOM 4979 C CA . SER A 1 628 ? -5.805 -32.701 -13.875 1.00 48.84 628 SER A CA 1
ATOM 4980 C C . SER A 1 628 ? -6.201 -31.218 -13.729 1.00 48.84 628 SER A C 1
ATOM 4982 O O . SER A 1 628 ? -7.009 -30.859 -12.880 1.00 48.84 628 SER A O 1
ATOM 4984 N N . ARG A 1 629 ? -5.657 -30.313 -14.549 1.00 50.12 629 ARG A N 1
ATOM 4985 C CA . ARG A 1 629 ? -6.038 -28.887 -14.612 1.00 50.12 629 ARG A CA 1
ATOM 4986 C C . ARG A 1 629 ? -6.043 -28.337 -16.040 1.00 50.12 629 ARG A C 1
ATOM 4988 O O . ARG A 1 629 ? -6.008 -27.117 -16.248 1.00 50.12 629 ARG A O 1
ATOM 4995 N N . THR A 1 630 ? -6.065 -29.214 -17.042 1.00 48.25 630 THR A N 1
ATOM 4996 C CA . THR A 1 630 ? -5.940 -28.789 -18.437 1.00 48.25 630 THR A CA 1
ATOM 4997 C C . THR A 1 630 ? -7.211 -28.081 -18.896 1.00 48.25 630 THR A C 1
ATOM 4999 O O . THR A 1 630 ? -8.327 -28.577 -18.756 1.00 48.25 630 THR A O 1
ATOM 5002 N N . ARG A 1 631 ? -7.041 -26.876 -19.443 1.00 56.72 631 ARG A N 1
ATOM 5003 C CA . ARG A 1 631 ? -8.124 -26.109 -20.059 1.00 56.72 631 ARG A CA 1
ATOM 5004 C C . ARG A 1 631 ? -8.567 -26.836 -21.333 1.00 56.72 631 ARG A C 1
ATOM 5006 O O . ARG A 1 631 ? -7.795 -26.913 -22.286 1.00 56.72 631 ARG A O 1
ATOM 5013 N N . SER A 1 632 ? -9.783 -27.378 -21.353 1.00 61.41 632 SER A N 1
ATOM 5014 C CA . SER A 1 632 ? -10.344 -28.016 -22.548 1.00 61.41 632 SER A CA 1
ATOM 5015 C C . SER A 1 632 ? -11.133 -26.991 -23.352 1.00 61.41 632 SER A C 1
ATOM 5017 O O . SER A 1 632 ? -12.240 -26.619 -22.976 1.00 61.41 632 SER A O 1
ATOM 5019 N N . MET A 1 633 ? -10.582 -26.550 -24.485 1.00 66.38 633 MET A N 1
ATOM 5020 C CA . MET A 1 633 ? -11.278 -25.623 -25.391 1.00 66.38 633 MET A CA 1
ATOM 5021 C C . MET A 1 633 ? -12.588 -26.210 -25.941 1.00 66.38 633 MET A C 1
ATOM 5023 O O . MET A 1 633 ? -13.502 -25.457 -26.267 1.00 66.38 633 MET A O 1
ATOM 5027 N N . LYS A 1 634 ? -12.685 -27.546 -26.030 1.00 73.56 634 LYS A N 1
ATOM 5028 C CA . LYS A 1 634 ? -13.906 -28.247 -26.442 1.00 73.56 634 LYS A CA 1
ATOM 5029 C C . LYS A 1 634 ? -14.997 -28.116 -25.377 1.00 73.56 634 LYS A C 1
ATOM 5031 O O . LYS A 1 634 ? -16.059 -27.601 -25.689 1.00 73.56 634 LYS A O 1
ATOM 5036 N N . ILE A 1 635 ? -14.701 -28.467 -24.121 1.00 71.25 635 ILE A N 1
ATOM 5037 C CA . ILE A 1 635 ? -15.672 -28.328 -23.019 1.00 71.25 635 ILE A CA 1
ATOM 5038 C C . ILE A 1 635 ? -15.997 -26.857 -22.766 1.00 71.25 635 ILE A C 1
ATOM 5040 O O . ILE A 1 635 ? -17.135 -26.536 -22.461 1.00 71.25 635 ILE A O 1
ATOM 5044 N N . GLU A 1 636 ? -15.041 -25.937 -22.928 1.00 76.75 636 GLU A N 1
ATOM 5045 C CA . GLU A 1 636 ? -15.359 -24.511 -22.821 1.00 76.75 636 GLU A CA 1
ATOM 5046 C C . GLU A 1 636 ? -16.390 -24.080 -23.866 1.00 76.75 636 GLU A C 1
ATOM 5048 O O . GLU A 1 636 ? -17.334 -23.377 -23.525 1.00 76.75 636 GLU A O 1
ATOM 5053 N N . ARG A 1 637 ? -16.249 -24.525 -25.120 1.00 81.06 637 ARG A N 1
ATOM 5054 C CA . ARG A 1 637 ? -17.231 -24.247 -26.176 1.00 81.06 637 ARG A CA 1
ATOM 5055 C C . ARG A 1 637 ? -18.578 -24.911 -25.887 1.00 81.06 637 ARG A C 1
ATOM 5057 O O . ARG A 1 637 ? -19.602 -24.248 -26.013 1.00 81.06 637 ARG A O 1
ATOM 5064 N N . ASP A 1 638 ? -18.574 -26.182 -25.505 1.00 80.62 638 ASP A N 1
ATOM 5065 C CA . ASP A 1 638 ? -19.799 -26.937 -25.236 1.00 80.62 638 ASP A CA 1
ATOM 5066 C C . ASP A 1 638 ? -20.529 -26.361 -24.008 1.00 80.62 638 ASP A C 1
ATOM 5068 O O . ASP A 1 638 ? -21.736 -26.152 -24.043 1.00 80.62 638 ASP A O 1
ATOM 5072 N N . GLY A 1 639 ? -19.788 -25.974 -22.966 1.00 81.12 639 GLY A N 1
ATOM 5073 C CA . GLY A 1 639 ? -20.317 -25.336 -21.759 1.00 81.12 639 GLY A CA 1
ATOM 5074 C C . GLY A 1 639 ? -20.865 -23.937 -22.017 1.00 81.12 639 GLY A C 1
ATOM 5075 O O . GLY A 1 639 ? -21.911 -23.588 -21.485 1.00 81.12 639 GLY A O 1
ATOM 5076 N N . LEU A 1 640 ? -20.218 -23.148 -22.882 1.00 81.62 640 LEU A N 1
ATOM 5077 C CA . LEU A 1 640 ? -20.754 -21.856 -23.326 1.00 81.62 640 LEU A CA 1
ATOM 5078 C C . LEU A 1 640 ? -22.076 -22.012 -24.092 1.00 81.62 640 LEU A C 1
ATOM 5080 O O . LEU A 1 640 ? -22.948 -21.154 -23.973 1.00 81.62 640 LEU A O 1
ATOM 5084 N N . ASN A 1 641 ? -22.226 -23.085 -24.874 1.00 83.56 641 ASN A N 1
ATOM 5085 C CA . ASN A 1 641 ? -23.475 -23.374 -25.578 1.00 83.56 641 ASN A CA 1
ATOM 5086 C C . ASN A 1 641 ? -24.576 -23.810 -24.604 1.00 83.56 641 ASN A C 1
ATOM 5088 O O . ASN A 1 641 ? -25.684 -23.288 -24.686 1.00 83.56 641 ASN A O 1
ATOM 5092 N N . ALA A 1 642 ? -24.256 -24.707 -23.670 1.00 82.69 642 ALA A N 1
ATOM 5093 C CA . ALA A 1 642 ? -25.187 -25.200 -22.659 1.00 82.69 642 ALA A CA 1
ATOM 5094 C C . ALA A 1 642 ? -25.664 -24.096 -21.700 1.00 82.69 642 ALA A C 1
ATOM 5096 O O . ALA A 1 642 ? -26.833 -24.030 -21.343 1.00 82.69 642 ALA A O 1
ATOM 5097 N N . LEU A 1 643 ? -24.777 -23.169 -21.321 1.00 82.88 643 LEU A N 1
ATOM 5098 C CA . LEU A 1 643 ? -25.108 -22.046 -20.439 1.00 82.88 643 LEU A CA 1
ATOM 5099 C C . LEU A 1 643 ? -25.651 -20.816 -21.171 1.00 82.88 643 LEU A C 1
ATOM 5101 O O . LEU A 1 643 ? -25.814 -19.766 -20.549 1.00 82.88 643 LEU A O 1
ATOM 5105 N N . LYS A 1 644 ? -25.918 -20.903 -22.478 1.00 82.31 644 LYS A N 1
ATOM 5106 C CA . LYS A 1 644 ? -26.300 -19.751 -23.305 1.00 82.31 644 LYS A CA 1
ATOM 5107 C C . LYS A 1 644 ? -27.488 -18.985 -22.726 1.00 82.31 644 LYS A C 1
ATOM 5109 O O . LYS A 1 644 ? -27.421 -17.762 -22.641 1.00 82.31 644 LYS A O 1
ATOM 5114 N N . ASP A 1 645 ? -28.539 -19.680 -22.305 1.00 75.75 645 ASP A N 1
ATOM 5115 C CA . ASP A 1 645 ? -29.758 -19.033 -21.810 1.00 75.75 645 ASP A CA 1
ATOM 5116 C C . ASP A 1 645 ? -29.531 -18.340 -20.459 1.00 75.75 645 ASP A C 1
ATOM 5118 O O . ASP A 1 645 ? -29.986 -17.212 -20.252 1.00 75.75 645 ASP A O 1
ATOM 5122 N N . LEU A 1 646 ? -28.725 -18.947 -19.583 1.00 78.31 646 LEU A N 1
ATOM 5123 C CA . LEU A 1 646 ? -28.272 -18.332 -18.333 1.00 78.31 646 LEU A CA 1
ATOM 5124 C C . LEU A 1 646 ? -27.383 -17.102 -18.600 1.00 78.31 646 LEU A C 1
ATOM 5126 O O . LEU A 1 646 ? -27.550 -16.050 -17.987 1.00 78.31 646 LEU A O 1
ATOM 5130 N N . MET A 1 647 ? -26.472 -17.192 -19.568 1.00 76.56 647 MET A N 1
ATOM 5131 C CA . MET A 1 647 ? -25.573 -16.099 -19.945 1.00 76.56 647 MET A CA 1
ATOM 5132 C C . MET A 1 647 ? -26.294 -14.926 -20.617 1.00 76.56 647 MET A C 1
ATOM 5134 O O . MET A 1 647 ? -25.912 -13.775 -20.403 1.00 76.56 647 MET A O 1
ATOM 5138 N N . ILE A 1 648 ? -27.342 -15.191 -21.401 1.00 74.62 648 ILE A N 1
ATOM 5139 C CA . ILE A 1 648 ? -28.206 -14.148 -21.969 1.00 74.62 648 ILE A CA 1
ATOM 5140 C C . ILE A 1 648 ? -28.910 -13.382 -20.844 1.00 74.62 648 ILE A C 1
ATOM 5142 O O . ILE A 1 648 ? -28.959 -12.154 -20.901 1.00 74.62 648 ILE A O 1
ATOM 5146 N N . ARG A 1 649 ? -29.386 -14.072 -19.795 1.00 70.56 649 ARG A N 1
ATOM 5147 C CA . ARG A 1 649 ? -29.983 -13.418 -18.615 1.00 70.56 649 ARG A CA 1
ATOM 5148 C C . ARG A 1 649 ? -28.993 -12.523 -17.874 1.00 70.56 649 ARG A C 1
ATOM 5150 O O . ARG A 1 649 ? -29.398 -11.466 -17.396 1.00 70.56 649 ARG A O 1
ATOM 5157 N N . PHE A 1 650 ? -27.712 -12.900 -17.819 1.00 73.75 650 PHE A N 1
ATOM 5158 C CA . PHE A 1 650 ? -26.677 -12.069 -17.202 1.00 73.75 650 PHE A CA 1
ATOM 5159 C C . PHE A 1 650 ? -26.382 -10.776 -17.961 1.00 73.75 650 PHE A C 1
ATOM 5161 O O . PHE A 1 650 ? -25.881 -9.860 -17.331 1.00 73.75 650 PHE A O 1
ATOM 5168 N N . GLY A 1 651 ? -26.616 -10.674 -19.275 1.00 65.81 651 GLY A N 1
ATOM 5169 C CA . GLY A 1 651 ? -26.552 -9.410 -20.037 1.00 65.81 651 GLY A CA 1
ATOM 5170 C C . GLY A 1 651 ? -25.206 -8.649 -20.077 1.00 65.81 651 GLY A C 1
ATOM 5171 O O . GLY A 1 651 ? -25.114 -7.631 -20.760 1.00 65.81 651 GLY A O 1
ATOM 5172 N N . GLY A 1 652 ? -24.169 -9.114 -19.368 1.00 71.62 652 GLY A N 1
ATOM 5173 C CA . GLY A 1 652 ? -22.873 -8.448 -19.182 1.00 71.62 652 GLY A CA 1
ATOM 5174 C C . GLY A 1 652 ? -21.776 -8.858 -20.172 1.00 71.62 652 GLY A C 1
ATOM 5175 O O . GLY A 1 652 ? -21.939 -9.782 -20.971 1.00 71.62 652 GLY A O 1
ATOM 5176 N N . LYS A 1 653 ? -20.617 -8.188 -20.116 1.00 76.69 653 LYS A N 1
ATOM 5177 C CA . LYS A 1 653 ? -19.503 -8.402 -21.065 1.00 76.69 653 LYS A CA 1
ATOM 5178 C C . LYS A 1 653 ? -18.553 -9.517 -20.620 1.00 76.69 653 LYS A C 1
ATOM 5180 O O . LYS A 1 653 ? -18.191 -9.612 -19.450 1.00 76.69 653 LYS A O 1
ATOM 5185 N N . VAL A 1 654 ? -18.051 -10.303 -21.575 1.00 77.00 654 VAL A N 1
ATOM 5186 C CA . VAL A 1 654 ? -16.973 -11.270 -21.310 1.00 77.00 654 VAL A CA 1
ATOM 5187 C C . VAL A 1 654 ? -15.670 -10.522 -21.011 1.00 77.00 654 VAL A C 1
ATOM 5189 O O . VAL A 1 654 ? -15.164 -9.806 -21.872 1.00 77.00 654 VAL A O 1
ATOM 5192 N N . ASN A 1 655 ? -15.091 -10.725 -19.826 1.00 73.56 655 ASN A N 1
ATOM 5193 C CA . ASN A 1 655 ? -13.751 -10.249 -19.468 1.00 73.56 655 ASN A CA 1
ATOM 5194 C C . ASN A 1 655 ? -12.901 -11.436 -19.017 1.00 73.56 655 ASN A C 1
ATOM 5196 O O . ASN A 1 655 ? -13.077 -11.958 -17.923 1.00 73.56 655 ASN A O 1
ATOM 5200 N N . LEU A 1 656 ? -11.973 -11.889 -19.858 1.00 70.38 656 LEU A N 1
ATOM 5201 C CA . LEU A 1 656 ? -11.177 -13.082 -19.568 1.00 70.38 656 LEU A CA 1
ATOM 5202 C C . LEU A 1 656 ? -10.092 -12.853 -18.505 1.00 70.38 656 LEU A C 1
ATOM 5204 O O . LEU A 1 656 ? -9.591 -13.839 -17.963 1.00 70.38 656 LEU A O 1
ATOM 5208 N N . GLU A 1 657 ? -9.734 -11.608 -18.203 1.00 59.91 657 GLU A N 1
ATOM 5209 C CA . GLU A 1 657 ? -8.596 -11.285 -17.341 1.00 59.91 657 GLU A CA 1
ATOM 5210 C C . GLU A 1 657 ? -9.035 -11.000 -15.906 1.00 59.91 657 GLU A C 1
ATOM 5212 O O . GLU A 1 657 ? -8.568 -11.659 -14.970 1.00 59.91 657 GLU A O 1
ATOM 5217 N N . ASN A 1 658 ? -9.987 -10.083 -15.731 1.00 67.44 658 ASN A N 1
ATOM 5218 C CA . ASN A 1 658 ? -10.479 -9.689 -14.414 1.00 67.44 658 ASN A CA 1
ATOM 5219 C C . ASN A 1 658 ? -11.997 -9.455 -14.408 1.00 67.44 658 ASN A C 1
ATOM 5221 O O . ASN A 1 658 ? -12.440 -8.313 -14.330 1.00 67.44 658 ASN A O 1
ATOM 5225 N N . PRO A 1 659 ? -12.800 -10.521 -14.534 1.00 77.62 659 PRO A N 1
ATOM 5226 C CA . PRO A 1 659 ? -14.248 -10.397 -14.461 1.00 77.62 659 PRO A CA 1
ATOM 5227 C C . PRO A 1 659 ? -14.732 -10.144 -13.027 1.00 77.62 659 PRO A C 1
ATOM 5229 O O . PRO A 1 659 ? -14.168 -10.694 -12.077 1.00 77.62 659 PRO A O 1
ATOM 5232 N N . ASP A 1 660 ? -15.846 -9.430 -12.893 1.00 70.94 660 ASP A N 1
ATOM 5233 C CA . ASP A 1 660 ? -16.603 -9.299 -11.641 1.00 70.94 660 ASP A CA 1
ATOM 5234 C C . ASP A 1 660 ? -17.115 -10.661 -11.147 1.00 70.94 660 ASP A C 1
ATOM 5236 O O . ASP A 1 660 ? -17.131 -10.934 -9.948 1.00 70.94 660 ASP A O 1
ATOM 5240 N N . ASN A 1 661 ? -17.478 -11.548 -12.083 1.00 75.56 661 ASN A N 1
ATOM 5241 C CA . ASN A 1 661 ? -17.958 -12.899 -11.795 1.00 75.56 661 ASN A CA 1
ATOM 5242 C C . ASN A 1 661 ? -17.144 -13.959 -12.550 1.00 75.56 661 ASN A C 1
ATOM 5244 O O . ASN A 1 661 ? -17.166 -14.033 -13.781 1.00 75.56 661 ASN A O 1
ATOM 5248 N N . LYS A 1 662 ? -16.436 -14.824 -11.815 1.00 85.19 662 LYS A N 1
ATOM 5249 C CA . LYS A 1 662 ? -15.759 -15.999 -12.391 1.00 85.19 662 LYS A CA 1
ATOM 5250 C C . LYS A 1 662 ? -16.642 -17.225 -12.223 1.00 85.19 662 LYS A C 1
ATOM 5252 O O . LYS A 1 662 ? -16.825 -17.706 -11.104 1.00 85.19 662 LYS A O 1
ATOM 5257 N N . ILE A 1 663 ? -17.150 -17.719 -13.341 1.00 85.06 663 ILE A N 1
ATOM 5258 C CA . ILE A 1 663 ? -18.025 -18.882 -13.419 1.00 85.06 663 ILE A CA 1
ATOM 5259 C C . ILE A 1 663 ? -17.201 -20.066 -13.906 1.00 85.06 663 ILE A C 1
ATOM 5261 O O . ILE A 1 663 ? -16.414 -19.952 -14.852 1.00 85.06 663 ILE A O 1
ATOM 5265 N N . TYR A 1 664 ? -17.381 -21.201 -13.249 1.00 84.81 664 TYR A N 1
ATOM 5266 C CA . TYR A 1 664 ? -16.671 -22.429 -13.537 1.00 84.81 664 TYR A CA 1
ATOM 5267 C C . TYR A 1 664 ? -17.649 -23.549 -13.867 1.00 84.81 664 TYR A C 1
ATOM 5269 O O . TYR A 1 664 ? -18.652 -23.708 -13.181 1.00 84.81 664 TYR A O 1
ATOM 5277 N N . ILE A 1 665 ? -17.322 -24.341 -14.887 1.00 82.75 665 ILE A N 1
ATOM 5278 C CA . ILE A 1 665 ? -17.817 -25.714 -14.988 1.00 82.75 665 ILE A CA 1
ATOM 5279 C C . ILE A 1 665 ? -16.676 -26.645 -14.609 1.00 82.75 665 ILE A C 1
ATOM 5281 O O . ILE A 1 665 ? -15.598 -26.596 -15.209 1.00 82.75 665 ILE A O 1
ATOM 5285 N N . PHE A 1 666 ? -16.926 -27.490 -13.623 1.00 77.81 666 PHE A N 1
ATOM 5286 C CA . PHE A 1 666 ? -16.083 -28.624 -13.289 1.00 77.81 666 PHE A CA 1
ATOM 5287 C C . PHE A 1 666 ? -16.729 -29.865 -13.895 1.00 77.81 666 PHE A C 1
ATOM 5289 O O . PHE A 1 666 ? -17.843 -30.226 -13.533 1.00 77.81 666 PHE A O 1
ATOM 5296 N N . ASP A 1 667 ? -16.069 -30.464 -14.876 1.00 71.00 667 ASP A N 1
ATOM 5297 C CA . ASP A 1 667 ? -16.550 -31.642 -15.591 1.00 71.00 667 ASP A CA 1
ATOM 5298 C C . ASP A 1 667 ? -15.769 -32.870 -15.125 1.00 71.00 667 ASP A C 1
ATOM 5300 O O . ASP A 1 667 ? -14.545 -32.830 -15.184 1.00 71.00 667 ASP A O 1
ATOM 5304 N N . GLY A 1 668 ? -16.453 -33.928 -14.685 1.00 63.44 668 GLY A N 1
ATOM 5305 C CA . GLY A 1 668 ? -15.837 -35.193 -14.275 1.00 63.44 668 GLY A CA 1
ATOM 5306 C C . GLY A 1 668 ? -15.410 -35.229 -12.808 1.00 63.44 668 GLY A C 1
ATOM 5307 O O . GLY A 1 668 ? -14.475 -35.939 -12.448 1.00 63.44 668 GLY A O 1
ATOM 5308 N N . LEU A 1 669 ? -16.095 -34.459 -11.957 1.00 61.69 669 LEU A N 1
ATOM 5309 C CA . LEU A 1 669 ? -16.053 -34.682 -10.513 1.00 61.69 669 LEU A CA 1
ATOM 5310 C C . LEU A 1 669 ? -16.841 -35.966 -10.219 1.00 61.69 669 LEU A C 1
ATOM 5312 O O . LEU A 1 669 ? -18.011 -36.059 -10.586 1.00 61.69 669 LEU A O 1
ATOM 5316 N N . GLU A 1 670 ? -16.194 -36.971 -9.634 1.00 56.78 670 GLU A N 1
ATOM 5317 C CA . GLU A 1 670 ? -16.841 -38.243 -9.297 1.00 56.78 670 GLU A CA 1
ATOM 5318 C C . GLU A 1 670 ? -17.694 -38.074 -8.035 1.00 56.78 670 GLU A C 1
ATOM 5320 O O . GLU A 1 670 ? -17.207 -37.613 -7.005 1.00 56.78 670 GLU A O 1
ATOM 5325 N N . GLU A 1 671 ? -18.965 -38.460 -8.113 1.00 50.03 671 GLU A N 1
ATOM 5326 C CA . GLU A 1 671 ? -19.844 -38.611 -6.954 1.00 50.03 671 GLU A CA 1
ATOM 5327 C C . GLU A 1 671 ? -20.266 -40.081 -6.865 1.00 50.03 671 GLU A C 1
ATOM 5329 O O . GLU A 1 671 ? -20.628 -40.695 -7.873 1.00 50.03 671 GLU A O 1
ATOM 5334 N N . GLU A 1 672 ? -20.182 -40.670 -5.674 1.00 44.19 672 GLU A N 1
ATOM 5335 C CA . GLU A 1 672 ? -20.626 -42.043 -5.439 1.00 44.19 672 GLU A CA 1
ATOM 5336 C C . GLU A 1 672 ? -22.103 -42.041 -5.040 1.00 44.19 672 GLU A C 1
ATOM 5338 O O . GLU A 1 672 ? -22.476 -41.524 -3.987 1.00 44.19 672 GLU A O 1
ATOM 5343 N N . ILE A 1 673 ? -22.946 -42.615 -5.896 1.00 48.59 673 ILE A N 1
ATOM 5344 C CA . ILE A 1 673 ? -24.387 -42.745 -5.673 1.00 48.59 673 ILE A CA 1
ATOM 5345 C C . ILE A 1 673 ? -24.713 -44.234 -5.717 1.00 48.59 673 ILE A C 1
ATOM 5347 O O . ILE A 1 673 ? -24.429 -44.900 -6.712 1.00 48.59 673 ILE A O 1
ATOM 5351 N N . ASP A 1 674 ? -25.268 -44.766 -4.627 1.00 41.47 674 ASP A N 1
ATOM 5352 C CA . ASP A 1 674 ? -25.638 -46.183 -4.491 1.00 41.47 674 ASP A CA 1
ATOM 5353 C C . ASP A 1 674 ? -24.500 -47.171 -4.849 1.00 41.47 674 ASP A C 1
ATOM 5355 O O . ASP A 1 674 ? -24.728 -48.230 -5.434 1.00 41.47 674 ASP A O 1
ATOM 5359 N N . GLY A 1 675 ? -23.250 -46.823 -4.511 1.00 36.72 675 GLY A N 1
ATOM 5360 C CA . GLY A 1 675 ? -22.060 -47.645 -4.780 1.00 36.72 675 GLY A CA 1
ATOM 5361 C C . GLY A 1 675 ? -21.523 -47.560 -6.215 1.00 36.72 675 GLY A C 1
ATOM 5362 O O . GLY A 1 675 ? -20.619 -48.310 -6.585 1.00 36.72 675 GLY A O 1
ATOM 5363 N N . VAL A 1 676 ? -22.067 -46.661 -7.042 1.00 40.81 676 VAL A N 1
ATOM 5364 C CA . VAL A 1 676 ? -21.626 -46.416 -8.419 1.00 40.81 676 VAL A CA 1
ATOM 5365 C C . VAL A 1 676 ? -21.022 -45.019 -8.516 1.00 40.81 676 VAL A C 1
ATOM 5367 O O . VAL A 1 676 ? -21.653 -44.027 -8.157 1.00 40.81 676 VAL A O 1
ATOM 5370 N N . ARG A 1 677 ? -19.795 -44.931 -9.040 1.00 49.81 677 ARG A N 1
ATOM 5371 C CA . ARG A 1 677 ? -19.142 -43.649 -9.322 1.00 49.81 677 ARG A CA 1
ATOM 5372 C C . ARG A 1 677 ? -19.700 -43.052 -10.604 1.00 49.81 677 ARG A C 1
ATOM 5374 O O . ARG A 1 677 ? -19.519 -43.613 -11.686 1.00 49.81 677 ARG A O 1
ATOM 5381 N N . VAL A 1 678 ? -20.362 -41.910 -10.481 1.00 56.62 678 VAL A N 1
ATOM 5382 C CA . VAL A 1 678 ? -20.939 -41.174 -11.604 1.00 56.62 678 VAL A CA 1
ATOM 5383 C C . VAL A 1 678 ? -20.161 -39.875 -11.781 1.00 56.62 678 VAL A C 1
ATOM 5385 O O . VAL A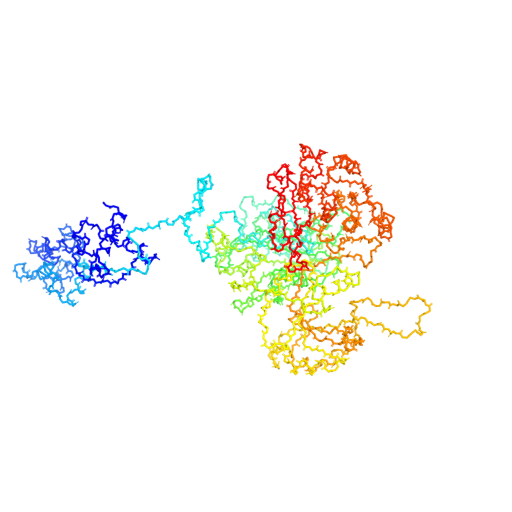 1 678 ? -20.015 -39.089 -10.849 1.00 56.62 678 VAL A O 1
ATOM 5388 N N . GLY A 1 679 ? -19.644 -39.643 -12.988 1.00 63.94 679 GLY A N 1
ATOM 5389 C CA . GLY A 1 679 ? -19.010 -38.374 -13.332 1.00 63.94 679 GLY A CA 1
ATOM 5390 C C . GLY A 1 679 ? -20.062 -37.273 -13.440 1.00 63.94 679 GLY A C 1
ATOM 5391 O O . GLY A 1 679 ? -20.882 -37.285 -14.358 1.00 63.94 679 GLY A O 1
ATOM 5392 N N . ARG A 1 680 ? -20.035 -36.315 -12.515 1.00 71.06 680 ARG A N 1
ATOM 5393 C CA . ARG A 1 680 ? -20.917 -35.147 -12.500 1.00 71.06 680 ARG A CA 1
ATOM 5394 C C . ARG A 1 680 ? -20.256 -33.946 -13.157 1.00 71.06 680 ARG A C 1
ATOM 5396 O O . ARG A 1 680 ? -19.035 -33.760 -13.144 1.00 71.06 680 ARG A O 1
ATOM 5403 N N . LYS A 1 681 ? -21.109 -33.090 -13.704 1.00 81.12 681 LYS A N 1
ATOM 5404 C CA . LYS A 1 681 ? -20.782 -31.741 -14.145 1.00 81.12 681 LYS A CA 1
ATOM 5405 C C . LYS A 1 681 ? -21.336 -30.772 -13.114 1.00 81.12 681 LYS A C 1
ATOM 5407 O O . LYS A 1 681 ? -22.501 -30.858 -12.734 1.00 81.12 681 LYS A O 1
ATOM 5412 N N . VAL A 1 682 ? -20.494 -29.861 -12.648 1.00 80.94 682 VAL A N 1
ATOM 5413 C CA . VAL A 1 682 ? -20.827 -28.904 -11.592 1.00 80.94 682 VAL A CA 1
ATOM 5414 C C . VAL A 1 682 ? -20.635 -27.494 -12.120 1.00 80.94 682 VAL A C 1
ATOM 5416 O O . VAL A 1 682 ? -19.546 -27.139 -12.569 1.00 80.94 682 VAL A O 1
ATOM 5419 N N . LEU A 1 683 ? -21.687 -26.686 -12.043 1.00 84.00 683 LEU A N 1
ATOM 5420 C CA . LEU A 1 683 ? -21.644 -25.252 -12.285 1.00 84.00 683 LEU A CA 1
ATOM 5421 C C . LEU A 1 683 ? -21.397 -24.528 -10.963 1.00 84.00 683 LEU A C 1
ATOM 5423 O O . LEU A 1 683 ? -22.139 -24.716 -10.000 1.00 84.00 683 LEU A O 1
ATOM 5427 N N . ALA A 1 684 ? -20.377 -23.677 -10.921 1.00 80.94 684 ALA A N 1
ATOM 5428 C CA . ALA A 1 684 ? -19.977 -22.983 -9.707 1.00 80.94 684 ALA A CA 1
ATOM 5429 C C . ALA A 1 684 ? -19.565 -21.527 -9.955 1.00 80.94 684 ALA A C 1
ATOM 5431 O O . ALA A 1 684 ? -19.067 -21.162 -11.023 1.00 80.94 684 ALA A O 1
ATOM 5432 N N . ARG A 1 685 ? -19.701 -20.695 -8.922 1.00 79.38 685 ARG A N 1
ATOM 5433 C CA . ARG A 1 685 ? -19.212 -19.315 -8.869 1.00 79.38 685 ARG A CA 1
ATOM 5434 C C . ARG A 1 685 ? -18.035 -19.214 -7.912 1.00 79.38 685 ARG A C 1
ATOM 5436 O O . ARG A 1 685 ? -18.135 -19.618 -6.762 1.00 79.38 685 ARG A O 1
ATOM 5443 N N . ARG A 1 686 ? -16.915 -18.625 -8.330 1.00 79.44 686 ARG A N 1
ATOM 5444 C CA . ARG A 1 686 ? -15.799 -18.371 -7.402 1.00 79.44 686 ARG A CA 1
ATOM 5445 C C . ARG A 1 686 ? -16.075 -17.133 -6.552 1.00 79.44 686 ARG A C 1
ATOM 5447 O O . ARG A 1 686 ? -16.290 -16.054 -7.100 1.00 79.44 686 ARG A O 1
ATOM 5454 N N . ILE A 1 687 ? -15.990 -17.282 -5.232 1.00 69.06 687 ILE A N 1
ATOM 5455 C CA . ILE A 1 687 ? -16.331 -16.229 -4.262 1.00 69.06 687 ILE A CA 1
ATOM 5456 C C . ILE A 1 687 ? -15.107 -15.567 -3.605 1.00 69.06 687 ILE A C 1
ATOM 5458 O O . ILE A 1 687 ? -15.191 -14.397 -3.239 1.00 69.06 687 ILE A O 1
ATOM 5462 N N . ALA A 1 688 ? -13.965 -16.265 -3.507 1.00 67.12 688 ALA A N 1
ATOM 5463 C CA . ALA A 1 688 ? -12.702 -15.735 -2.970 1.00 67.12 688 ALA A CA 1
ATOM 5464 C C . ALA A 1 688 ? -11.468 -16.397 -3.623 1.00 67.12 688 ALA A C 1
ATOM 5466 O O . ALA A 1 688 ? -11.557 -17.487 -4.197 1.00 67.12 688 ALA A O 1
ATOM 5467 N N . SER A 1 689 ? -10.308 -15.732 -3.571 1.00 64.50 689 SER A N 1
ATOM 5468 C CA . SER A 1 689 ? -9.029 -16.224 -4.117 1.00 64.50 689 SER A CA 1
ATOM 5469 C C . SER A 1 689 ? -7.894 -15.968 -3.137 1.00 64.50 689 SER A C 1
ATOM 5471 O O . SER A 1 689 ? -7.797 -14.856 -2.631 1.00 64.50 689 SER A O 1
ATOM 5473 N N . GLY A 1 690 ? -7.060 -16.971 -2.879 1.00 56.09 690 GLY A N 1
ATOM 5474 C CA . GLY A 1 690 ? -5.946 -16.840 -1.941 1.00 56.09 690 GLY A CA 1
ATOM 5475 C C . GLY A 1 690 ? -4.705 -16.256 -2.577 1.00 56.09 690 GLY A C 1
ATOM 5476 O O . GLY A 1 690 ? -4.704 -15.948 -3.780 1.00 56.09 690 GLY A O 1
ATOM 5477 N N . PRO A 1 691 ? -3.643 -16.075 -1.775 1.00 49.66 691 PRO A N 1
ATOM 5478 C CA . PRO A 1 691 ? -2.392 -15.528 -2.263 1.00 49.66 691 PRO A CA 1
ATOM 5479 C C . PRO A 1 691 ? -1.912 -16.322 -3.481 1.00 49.66 691 PRO A C 1
ATOM 5481 O O . PRO A 1 691 ? -1.939 -17.553 -3.512 1.00 49.66 691 PRO A O 1
ATOM 5484 N N . LYS A 1 692 ? -1.473 -15.605 -4.523 1.00 43.16 692 LYS A N 1
ATOM 5485 C CA . LYS A 1 692 ? -0.802 -16.232 -5.665 1.00 43.16 692 LYS A CA 1
ATOM 5486 C C . LYS A 1 692 ? 0.537 -16.773 -5.180 1.00 43.16 692 LYS A C 1
ATOM 5488 O O . LYS A 1 692 ? 1.523 -16.043 -5.128 1.00 43.16 692 LYS A O 1
ATOM 5493 N N . ILE A 1 693 ? 0.564 -18.047 -4.823 1.00 43.66 693 ILE A N 1
ATOM 5494 C CA . ILE A 1 693 ? 1.807 -18.758 -4.567 1.00 43.66 693 ILE A CA 1
ATOM 5495 C C . ILE A 1 693 ? 2.424 -19.046 -5.933 1.00 43.66 693 ILE A C 1
ATOM 5497 O O . ILE A 1 693 ? 1.853 -19.777 -6.743 1.00 43.66 693 ILE A O 1
ATOM 5501 N N . PHE A 1 694 ? 3.577 -18.447 -6.210 1.00 38.81 694 PHE A N 1
ATOM 5502 C CA . PHE A 1 694 ? 4.435 -18.928 -7.284 1.00 38.81 694 PHE A CA 1
ATOM 5503 C C . PHE A 1 694 ? 5.208 -20.121 -6.730 1.00 38.81 694 PHE A C 1
ATOM 5505 O O . PHE A 1 694 ? 6.310 -19.974 -6.213 1.00 38.81 694 PHE A O 1
ATOM 5512 N N . SER A 1 695 ? 4.590 -21.296 -6.767 1.00 42.78 695 SER A N 1
ATOM 5513 C CA . SER A 1 695 ? 5.279 -22.552 -6.505 1.00 42.78 695 SER A CA 1
ATOM 5514 C C . SER A 1 695 ? 5.522 -23.251 -7.835 1.00 42.78 695 SER A C 1
ATOM 5516 O O . SER A 1 695 ? 4.594 -23.606 -8.560 1.00 42.78 695 SER A O 1
ATOM 5518 N N . ILE A 1 696 ? 6.795 -23.458 -8.164 1.00 43.22 696 ILE A N 1
ATOM 5519 C CA . ILE A 1 696 ? 7.190 -24.527 -9.081 1.00 43.22 696 ILE A CA 1
ATOM 5520 C C . ILE A 1 696 ? 7.482 -25.723 -8.179 1.00 43.22 696 ILE A C 1
ATOM 5522 O O . ILE A 1 696 ? 8.630 -26.103 -7.974 1.00 43.22 696 ILE A O 1
ATOM 5526 N N . ALA A 1 697 ? 6.434 -26.251 -7.545 1.00 45.41 697 ALA A N 1
ATOM 5527 C CA . ALA A 1 697 ? 6.561 -27.513 -6.838 1.00 45.41 697 ALA A CA 1
ATOM 5528 C C . ALA A 1 697 ? 6.761 -28.621 -7.887 1.00 45.41 697 ALA A C 1
ATOM 5530 O O . ALA A 1 697 ? 6.083 -28.604 -8.923 1.00 45.41 697 ALA A O 1
ATOM 5531 N N . PRO A 1 698 ? 7.692 -29.563 -7.674 1.00 46.22 698 PRO A N 1
ATOM 5532 C CA . PRO A 1 698 ? 7.837 -30.697 -8.572 1.00 46.22 698 PRO A CA 1
ATOM 5533 C C . PRO A 1 698 ? 6.536 -31.513 -8.569 1.00 46.22 698 PRO A C 1
ATOM 5535 O O . PRO A 1 698 ? 5.978 -31.789 -7.511 1.00 46.22 698 PRO A O 1
ATOM 5538 N N . ALA A 1 699 ? 6.050 -31.874 -9.760 1.00 44.69 699 ALA A N 1
ATOM 5539 C CA . ALA A 1 699 ? 4.805 -32.632 -9.922 1.00 44.69 699 ALA A CA 1
ATOM 5540 C C . ALA A 1 699 ? 4.891 -34.057 -9.349 1.00 44.69 699 ALA A C 1
ATOM 5542 O O . ALA A 1 699 ? 3.871 -34.648 -9.019 1.00 44.69 699 ALA A O 1
ATOM 5543 N N . GLU A 1 700 ? 6.109 -34.586 -9.233 1.00 51.94 700 GLU A N 1
ATOM 5544 C CA . GLU A 1 700 ? 6.410 -35.907 -8.693 1.00 51.94 700 GLU A CA 1
ATOM 5545 C C . GLU A 1 700 ? 7.634 -35.797 -7.776 1.00 51.94 700 GLU A C 1
ATOM 5547 O O . GLU A 1 700 ? 8.576 -35.043 -8.058 1.00 51.94 700 GLU A O 1
ATOM 5552 N N . ARG A 1 701 ? 7.611 -36.539 -6.668 1.00 61.69 701 ARG A N 1
ATOM 5553 C CA . ARG A 1 701 ? 8.669 -36.618 -5.655 1.00 61.69 701 ARG A CA 1
ATOM 5554 C C . ARG A 1 701 ? 9.223 -38.034 -5.639 1.00 61.69 701 ARG A C 1
ATOM 5556 O O . ARG A 1 701 ? 8.447 -38.973 -5.509 1.00 61.69 701 ARG A O 1
ATOM 5563 N N . ILE A 1 702 ? 10.543 -38.179 -5.754 1.00 64.88 702 ILE A N 1
ATOM 5564 C CA . ILE A 1 702 ? 11.185 -39.503 -5.745 1.00 64.88 702 ILE A CA 1
ATOM 5565 C C . ILE A 1 702 ? 11.398 -39.983 -4.301 1.00 64.88 702 ILE A C 1
ATOM 5567 O O . ILE A 1 702 ? 11.148 -41.143 -3.978 1.00 64.88 702 ILE A O 1
ATOM 5571 N N . CYS A 1 703 ? 11.789 -39.081 -3.393 1.00 64.81 703 CYS A N 1
ATOM 5572 C CA . CYS A 1 703 ? 11.920 -39.399 -1.971 1.00 64.81 703 CYS A CA 1
ATOM 5573 C C . CYS A 1 703 ? 10.657 -39.013 -1.186 1.00 64.81 703 CYS A C 1
ATOM 5575 O O . CYS A 1 703 ? 10.394 -37.823 -0.959 1.00 64.81 703 CYS A O 1
ATOM 5577 N N . ILE A 1 704 ? 9.926 -40.032 -0.726 1.00 60.94 704 ILE A N 1
ATOM 5578 C CA . ILE A 1 704 ? 8.789 -39.935 0.198 1.00 60.94 704 ILE A CA 1
ATOM 5579 C C . ILE A 1 704 ? 9.173 -40.672 1.485 1.00 60.94 704 ILE A C 1
ATOM 5581 O O . ILE A 1 704 ? 9.687 -41.787 1.437 1.00 60.94 704 ILE A O 1
ATOM 5585 N N . THR A 1 705 ? 8.970 -40.018 2.624 1.00 58.91 705 THR A N 1
ATOM 5586 C CA . THR A 1 705 ? 9.189 -40.572 3.969 1.00 58.91 705 THR A CA 1
ATOM 5587 C C . THR A 1 705 ? 7.840 -40.707 4.675 1.00 58.91 705 THR A C 1
ATOM 5589 O O . THR A 1 705 ? 6.833 -40.234 4.154 1.00 58.91 705 THR A O 1
ATOM 5592 N N . ASN A 1 706 ? 7.797 -41.319 5.861 1.00 54.69 706 ASN A N 1
ATOM 5593 C CA . ASN A 1 706 ? 6.539 -41.531 6.599 1.00 54.69 706 ASN A CA 1
ATOM 5594 C C . ASN A 1 706 ? 5.890 -40.226 7.101 1.00 54.69 706 ASN A C 1
ATOM 5596 O O . ASN A 1 706 ? 4.694 -40.192 7.369 1.00 54.69 706 ASN A O 1
ATOM 5600 N N . THR A 1 707 ? 6.669 -39.151 7.230 1.00 56.66 707 THR A N 1
ATOM 5601 C CA . THR A 1 707 ? 6.201 -37.815 7.634 1.00 56.66 707 THR A CA 1
ATOM 5602 C C . THR A 1 707 ? 6.780 -36.758 6.686 1.00 56.66 707 THR A C 1
ATOM 5604 O O . THR A 1 707 ? 7.662 -35.990 7.081 1.00 56.66 707 THR A O 1
ATOM 5607 N N . PRO A 1 708 ? 6.386 -36.746 5.401 1.00 57.84 708 PRO A N 1
ATOM 5608 C CA . PRO A 1 708 ? 7.010 -35.874 4.423 1.00 57.84 708 PRO A CA 1
ATOM 5609 C C . PRO A 1 708 ? 6.454 -34.453 4.558 1.00 57.84 708 PRO A C 1
ATOM 5611 O O . PRO A 1 708 ? 5.240 -34.246 4.549 1.00 57.84 708 PRO A O 1
ATOM 5614 N N . LEU A 1 709 ? 7.341 -33.454 4.618 1.00 66.56 709 LEU A N 1
ATOM 5615 C CA . LEU A 1 709 ? 6.929 -32.065 4.438 1.00 66.56 709 LEU A CA 1
ATOM 5616 C C . LEU A 1 709 ? 6.407 -31.883 3.008 1.00 66.56 709 LEU A C 1
ATOM 5618 O O . LEU A 1 709 ? 7.092 -32.226 2.037 1.00 66.56 709 LEU A O 1
ATOM 5622 N N . GLU A 1 710 ? 5.205 -31.321 2.899 1.00 63.62 710 GLU A N 1
ATOM 5623 C CA . GLU A 1 710 ? 4.549 -31.045 1.626 1.00 63.62 710 GLU A CA 1
ATOM 5624 C C . GLU A 1 710 ? 5.387 -30.047 0.791 1.00 63.62 710 GLU A C 1
ATOM 5626 O O . GLU A 1 710 ? 5.918 -29.068 1.333 1.00 63.62 710 GLU A O 1
ATOM 5631 N N . PRO A 1 711 ? 5.570 -30.283 -0.525 1.00 61.25 711 PRO A N 1
ATOM 5632 C CA . PRO A 1 711 ? 6.429 -29.446 -1.355 1.00 61.25 711 PRO A CA 1
ATOM 5633 C C . PRO A 1 711 ? 6.078 -27.957 -1.324 1.00 61.25 711 PRO A C 1
ATOM 5635 O O . PRO A 1 711 ? 6.976 -27.133 -1.169 1.00 61.25 711 PRO A O 1
ATOM 5638 N N . ILE A 1 712 ? 4.805 -27.573 -1.444 1.00 57.50 712 ILE A N 1
ATOM 5639 C CA . ILE A 1 712 ? 4.395 -26.163 -1.420 1.00 57.50 712 ILE A CA 1
ATOM 5640 C C . ILE A 1 712 ? 4.778 -25.517 -0.083 1.00 57.50 712 ILE A C 1
ATOM 5642 O O . ILE A 1 712 ? 5.334 -24.418 -0.094 1.00 57.50 712 ILE A O 1
ATOM 5646 N N . ALA A 1 713 ? 4.578 -26.194 1.046 1.00 66.56 713 ALA A N 1
ATOM 5647 C CA . ALA A 1 713 ? 4.981 -25.725 2.367 1.00 66.56 713 ALA A CA 1
ATOM 5648 C C . ALA A 1 713 ? 6.499 -25.483 2.454 1.00 66.56 713 ALA A C 1
ATOM 5650 O O . ALA A 1 713 ? 6.922 -24.426 2.927 1.00 66.56 713 ALA A O 1
ATOM 5651 N N . ALA A 1 714 ? 7.321 -26.385 1.909 1.00 72.69 714 ALA A N 1
ATOM 5652 C CA . ALA A 1 714 ? 8.771 -26.190 1.821 1.00 72.69 714 ALA A CA 1
ATOM 5653 C C . ALA A 1 714 ? 9.156 -24.968 0.966 1.00 72.69 714 ALA A C 1
ATOM 5655 O O . ALA A 1 714 ? 9.969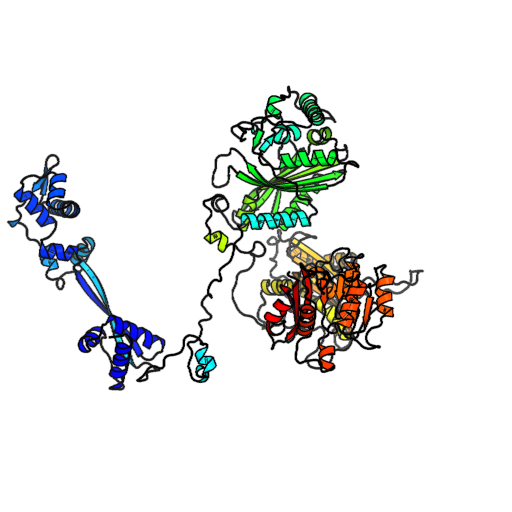 -24.142 1.383 1.00 72.69 714 ALA A O 1
ATOM 5656 N N . PHE A 1 715 ? 8.526 -24.786 -0.199 1.00 67.69 715 PHE A N 1
ATOM 5657 C CA . PHE A 1 715 ? 8.736 -23.597 -1.034 1.00 67.69 715 PHE A CA 1
ATOM 5658 C C . PHE A 1 715 ? 8.314 -22.304 -0.323 1.00 67.69 715 PHE A C 1
ATOM 5660 O O . PHE A 1 715 ? 8.963 -21.269 -0.484 1.00 67.69 715 PHE A O 1
ATOM 5667 N N . VAL A 1 716 ? 7.247 -22.339 0.479 1.00 64.12 716 VAL A N 1
ATOM 5668 C CA . VAL A 1 716 ? 6.801 -21.194 1.284 1.00 64.12 716 VAL A CA 1
ATOM 5669 C C . VAL A 1 716 ? 7.834 -20.848 2.360 1.00 64.12 716 VAL A C 1
ATOM 5671 O O . VAL A 1 716 ? 8.196 -19.673 2.473 1.00 64.12 716 VAL A O 1
ATOM 5674 N N . LEU A 1 717 ? 8.356 -21.839 3.092 1.00 76.75 717 LEU A N 1
ATOM 5675 C CA . LEU A 1 717 ? 9.429 -21.641 4.073 1.00 76.75 717 LEU A CA 1
ATOM 5676 C C . LEU A 1 717 ? 10.665 -20.995 3.423 1.00 76.75 717 LEU A C 1
ATOM 5678 O O . LEU A 1 717 ? 11.150 -19.963 3.892 1.00 76.75 717 LEU A O 1
ATOM 5682 N N . CYS A 1 718 ? 11.120 -21.536 2.289 1.00 78.44 718 CYS A N 1
ATOM 5683 C CA . CYS A 1 718 ? 12.259 -21.019 1.529 1.00 78.44 718 CYS A CA 1
ATOM 5684 C C . CYS A 1 718 ? 12.055 -19.587 1.008 1.00 78.44 718 CYS A C 1
ATOM 5686 O O . CYS A 1 718 ? 12.964 -18.755 1.070 1.00 78.44 718 CYS A O 1
ATOM 5688 N N . ASN A 1 719 ? 10.849 -19.264 0.539 1.00 70.19 719 ASN A N 1
ATOM 5689 C CA . ASN A 1 719 ? 10.512 -17.914 0.090 1.00 70.19 719 ASN A CA 1
ATOM 5690 C C . ASN A 1 719 ? 10.525 -16.904 1.245 1.00 70.19 719 ASN A C 1
ATOM 5692 O O . ASN A 1 719 ? 11.038 -15.792 1.092 1.00 70.19 719 ASN A O 1
ATOM 5696 N N . ILE A 1 720 ? 9.992 -17.279 2.411 1.00 74.31 720 ILE A N 1
ATOM 5697 C CA . ILE A 1 720 ? 9.999 -16.422 3.606 1.00 74.31 720 ILE A CA 1
ATOM 5698 C C . ILE A 1 720 ? 11.421 -16.237 4.135 1.00 74.31 720 ILE A C 1
ATOM 5700 O O . ILE A 1 720 ? 11.764 -15.135 4.573 1.00 74.31 720 ILE A O 1
ATOM 5704 N N . ALA A 1 721 ? 12.273 -17.253 3.985 1.00 80.81 721 ALA A N 1
ATOM 5705 C CA . ALA A 1 721 ? 13.691 -17.162 4.303 1.00 80.81 721 ALA A CA 1
ATOM 5706 C C . ALA A 1 721 ? 14.472 -16.185 3.415 1.00 80.81 721 ALA A C 1
ATOM 5708 O O . ALA A 1 721 ? 15.528 -15.701 3.821 1.00 80.81 721 ALA A O 1
ATOM 5709 N N . ARG A 1 722 ? 13.916 -15.810 2.254 1.00 79.69 722 ARG A N 1
ATOM 5710 C CA . ARG A 1 722 ? 14.535 -14.911 1.264 1.00 79.69 722 ARG A CA 1
ATOM 5711 C C . ARG A 1 722 ? 15.892 -15.422 0.786 1.00 79.69 722 ARG A C 1
ATOM 5713 O O . ARG A 1 722 ? 16.827 -14.628 0.668 1.00 79.69 722 ARG A O 1
ATOM 5720 N N . ILE A 1 723 ? 15.958 -16.723 0.512 1.00 80.19 723 ILE A N 1
ATOM 5721 C CA . ILE A 1 723 ? 17.147 -17.386 -0.024 1.00 80.19 723 ILE A CA 1
ATOM 5722 C C . ILE A 1 723 ? 17.639 -16.667 -1.286 1.00 80.19 723 ILE A C 1
ATOM 5724 O O . ILE A 1 723 ? 16.855 -16.302 -2.168 1.00 80.19 723 ILE A O 1
ATOM 5728 N N . LYS A 1 724 ? 18.954 -16.490 -1.377 1.00 80.62 724 LYS A N 1
ATOM 5729 C CA . LYS A 1 724 ? 19.678 -15.931 -2.516 1.00 80.62 724 LYS A CA 1
ATOM 5730 C C . LYS A 1 724 ? 20.699 -16.932 -3.047 1.00 80.62 724 LYS A C 1
ATOM 5732 O O . LYS A 1 724 ? 21.032 -17.933 -2.419 1.00 80.62 724 LYS A O 1
ATOM 5737 N N . ALA A 1 725 ? 21.222 -16.635 -4.234 1.00 77.00 725 ALA A N 1
ATOM 5738 C CA . ALA A 1 725 ? 22.333 -17.388 -4.797 1.00 77.00 725 ALA A CA 1
ATOM 5739 C C . ALA A 1 725 ? 23.544 -17.350 -3.851 1.00 77.00 725 ALA A C 1
ATOM 5741 O O . ALA A 1 725 ? 23.934 -16.272 -3.401 1.00 77.00 725 ALA A O 1
ATOM 5742 N N . ARG A 1 726 ? 24.160 -18.520 -3.631 1.00 85.44 726 ARG A N 1
ATOM 5743 C CA . ARG A 1 726 ? 25.312 -18.742 -2.735 1.00 85.44 726 ARG A CA 1
ATOM 5744 C C . ARG A 1 726 ? 25.029 -18.584 -1.237 1.00 85.44 726 ARG A C 1
ATOM 5746 O O . ARG A 1 726 ? 25.984 -18.579 -0.465 1.00 85.44 726 ARG A O 1
ATOM 5753 N N . ASP A 1 727 ? 23.766 -18.477 -0.829 1.00 93.44 727 ASP A N 1
ATOM 5754 C CA . ASP A 1 727 ? 23.424 -18.566 0.591 1.00 93.44 727 ASP A CA 1
ATOM 5755 C C . ASP A 1 727 ? 23.755 -19.967 1.119 1.00 93.44 727 ASP A C 1
ATOM 5757 O O . ASP A 1 727 ? 23.568 -20.976 0.426 1.00 93.44 727 ASP A O 1
ATOM 5761 N N . ARG A 1 728 ? 24.217 -20.021 2.367 1.00 96.38 728 ARG A N 1
ATOM 5762 C CA . ARG A 1 728 ? 24.399 -21.261 3.122 1.00 96.38 728 ARG A CA 1
ATOM 5763 C C . ARG A 1 728 ? 23.129 -21.550 3.902 1.00 96.38 728 ARG A C 1
ATOM 5765 O O . ARG A 1 728 ? 22.709 -20.738 4.728 1.00 96.38 728 ARG A O 1
ATOM 5772 N N . ILE A 1 729 ? 22.520 -22.698 3.652 1.00 96.94 729 ILE A N 1
ATOM 5773 C CA . ILE A 1 729 ? 21.198 -23.044 4.173 1.00 96.94 729 ILE A CA 1
ATOM 5774 C C . ILE A 1 729 ? 21.302 -24.336 4.968 1.00 96.94 729 ILE A C 1
ATOM 5776 O O . ILE A 1 729 ? 21.742 -25.356 4.440 1.00 96.94 729 ILE A O 1
ATOM 5780 N N . LEU A 1 730 ? 20.859 -24.289 6.218 1.00 96.44 730 LEU A N 1
ATOM 5781 C CA . LEU A 1 730 ? 20.772 -25.449 7.093 1.00 96.44 730 LEU A CA 1
ATOM 5782 C C . LEU A 1 730 ? 19.31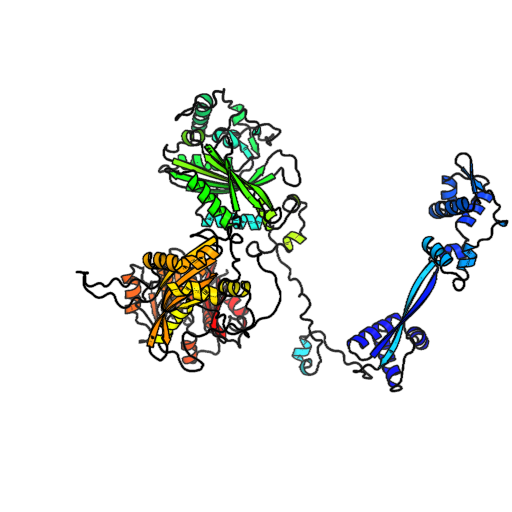2 -25.873 7.248 1.00 96.44 730 LEU A C 1
ATOM 5784 O O . LEU A 1 730 ? 18.480 -25.074 7.680 1.00 96.44 730 LEU A O 1
ATOM 5788 N N . ASP A 1 731 ? 19.022 -27.137 6.954 1.00 93.75 731 ASP A N 1
ATOM 5789 C CA . ASP A 1 731 ? 17.831 -27.817 7.463 1.00 93.75 731 ASP A CA 1
ATOM 5790 C C . ASP A 1 731 ? 18.259 -28.696 8.651 1.00 93.75 731 ASP A C 1
ATOM 5792 O O . ASP A 1 731 ? 18.936 -29.711 8.452 1.00 93.75 731 ASP A O 1
ATOM 5796 N N . PRO A 1 732 ? 17.950 -28.295 9.900 1.00 90.81 732 PRO A N 1
ATOM 5797 C CA . PRO A 1 732 ? 18.402 -29.011 11.088 1.00 90.81 732 PRO A CA 1
ATOM 5798 C C . PRO A 1 732 ? 17.650 -30.333 11.315 1.00 90.81 732 PRO A C 1
ATOM 5800 O O . PRO A 1 732 ? 18.052 -31.095 12.192 1.00 90.81 732 PRO A O 1
ATOM 5803 N N . TYR A 1 733 ? 16.581 -30.597 10.551 1.00 86.19 733 TYR A N 1
ATOM 5804 C CA . TYR A 1 733 ? 15.694 -31.755 10.697 1.00 86.19 733 TYR A CA 1
ATOM 5805 C C . TYR A 1 733 ? 15.319 -32.345 9.326 1.00 86.19 733 TYR A C 1
ATOM 5807 O O . TYR A 1 733 ? 14.154 -32.567 8.999 1.00 86.19 733 TYR A O 1
ATOM 5815 N N . ALA A 1 734 ? 16.332 -32.581 8.499 1.00 84.06 734 ALA A N 1
ATOM 5816 C CA . ALA A 1 734 ? 16.227 -32.772 7.061 1.00 84.06 734 ALA A CA 1
ATOM 5817 C C . ALA A 1 734 ? 15.708 -34.153 6.616 1.00 84.06 734 ALA A C 1
ATOM 5819 O O . ALA A 1 734 ? 16.427 -34.857 5.921 1.00 84.06 734 ALA A O 1
ATOM 5820 N N . GLY A 1 735 ? 14.466 -34.534 6.931 1.00 77.88 735 GLY A N 1
ATOM 5821 C CA . GLY A 1 735 ? 13.896 -35.858 6.610 1.00 77.88 735 GLY A CA 1
ATOM 5822 C C . GLY A 1 735 ? 13.960 -36.257 5.123 1.00 77.88 735 GLY A C 1
ATOM 5823 O O . GLY A 1 735 ? 14.941 -36.802 4.630 1.00 77.88 735 GLY A O 1
ATOM 5824 N N . SER A 1 736 ? 12.911 -35.977 4.346 1.00 74.56 736 SER A N 1
ATOM 5825 C CA . SER A 1 736 ? 12.911 -36.218 2.887 1.00 74.56 736 SER A CA 1
ATOM 5826 C C . SER A 1 736 ? 13.689 -35.153 2.093 1.00 74.56 736 SER A C 1
ATOM 5828 O O . SER A 1 736 ? 13.569 -35.074 0.868 1.00 74.56 736 SER A O 1
ATOM 5830 N N . CYS A 1 737 ? 14.421 -34.270 2.783 1.00 84.69 737 CYS A N 1
ATOM 5831 C CA . CYS A 1 737 ? 15.102 -33.104 2.218 1.00 84.69 737 CYS A CA 1
ATOM 5832 C C . CYS A 1 737 ? 14.195 -32.190 1.364 1.00 84.69 737 CYS A C 1
ATOM 5834 O O . CYS A 1 737 ? 14.684 -31.520 0.452 1.00 84.69 737 CYS A O 1
ATOM 5836 N N . THR A 1 738 ? 12.879 -32.124 1.632 1.00 80.12 738 THR A N 1
ATOM 5837 C CA . THR A 1 738 ? 11.960 -31.253 0.868 1.00 80.12 738 THR A CA 1
ATOM 5838 C C . THR A 1 738 ? 12.384 -29.792 0.900 1.00 80.12 738 THR A C 1
ATOM 5840 O O . THR A 1 738 ? 12.400 -29.143 -0.147 1.00 80.12 738 THR A O 1
ATOM 5843 N N . THR A 1 739 ? 12.802 -29.296 2.060 1.00 86.44 739 THR A N 1
ATOM 5844 C CA . THR A 1 739 ? 13.304 -27.931 2.238 1.00 86.44 739 THR A CA 1
ATOM 5845 C C . THR A 1 739 ? 14.552 -27.664 1.404 1.00 86.44 739 THR A C 1
ATOM 5847 O O . THR A 1 739 ? 14.637 -26.649 0.717 1.00 86.44 739 THR A O 1
ATOM 5850 N N . LEU A 1 740 ? 15.507 -28.599 1.401 1.00 90.75 740 LEU A N 1
ATOM 5851 C CA . LEU A 1 740 ? 16.752 -28.458 0.643 1.00 90.75 740 LEU A CA 1
ATOM 5852 C C . LEU A 1 740 ? 16.510 -28.532 -0.867 1.00 90.75 740 LEU A C 1
ATOM 5854 O O . LEU A 1 740 ? 17.126 -27.784 -1.624 1.00 90.75 740 LEU A O 1
ATOM 5858 N N . LEU A 1 741 ? 15.584 -29.390 -1.307 1.00 85.12 741 LEU A N 1
ATOM 5859 C CA . LEU A 1 741 ? 15.187 -29.475 -2.711 1.00 85.12 741 LEU A CA 1
ATOM 5860 C C . LEU A 1 741 ? 14.539 -28.163 -3.166 1.00 85.12 741 LEU A C 1
ATOM 5862 O O . LEU A 1 741 ? 14.907 -27.624 -4.208 1.00 85.12 741 LEU A O 1
ATOM 5866 N N . ALA A 1 742 ? 13.620 -27.615 -2.366 1.00 81.88 742 ALA A N 1
ATOM 5867 C CA . ALA A 1 742 ? 12.998 -26.323 -2.640 1.00 81.88 742 ALA A CA 1
ATOM 5868 C C . ALA A 1 742 ? 14.043 -25.195 -2.691 1.00 81.88 742 ALA A C 1
ATOM 5870 O O . ALA A 1 742 ? 14.033 -24.385 -3.619 1.00 81.88 742 ALA A O 1
ATOM 5871 N N . ALA A 1 743 ? 14.991 -25.181 -1.751 1.00 86.62 743 ALA A N 1
ATOM 5872 C CA . ALA A 1 743 ? 16.091 -24.225 -1.730 1.00 86.62 743 ALA A CA 1
ATOM 5873 C C . ALA A 1 743 ? 16.969 -24.307 -2.990 1.00 86.62 743 ALA A C 1
ATOM 5875 O O . ALA A 1 743 ? 17.226 -23.275 -3.608 1.00 86.62 743 ALA A O 1
ATOM 5876 N N . ALA A 1 744 ? 17.368 -25.509 -3.416 1.00 85.19 744 ALA A N 1
ATOM 5877 C CA . ALA A 1 744 ? 18.165 -25.709 -4.628 1.00 85.19 744 ALA A CA 1
ATOM 5878 C C . ALA A 1 744 ? 17.400 -25.338 -5.911 1.00 85.19 744 ALA A C 1
ATOM 5880 O O . ALA A 1 744 ? 17.997 -24.860 -6.871 1.00 85.19 744 ALA A O 1
ATOM 5881 N N . MET A 1 745 ? 16.075 -25.502 -5.935 1.00 75.75 745 MET A N 1
ATOM 5882 C CA . MET A 1 745 ? 15.239 -25.050 -7.054 1.00 75.75 745 MET A CA 1
ATOM 5883 C C . MET A 1 745 ? 15.092 -23.521 -7.105 1.00 75.75 745 MET A C 1
ATOM 5885 O O . MET A 1 745 ? 14.997 -22.957 -8.194 1.00 75.75 745 MET A O 1
ATOM 5889 N N . ILE A 1 746 ? 15.077 -22.844 -5.951 1.00 73.31 746 ILE A N 1
ATOM 5890 C CA . ILE A 1 746 ? 14.991 -21.376 -5.856 1.00 73.31 746 ILE A CA 1
ATOM 5891 C C . ILE A 1 746 ? 16.346 -20.719 -6.147 1.00 73.31 746 ILE A C 1
ATOM 5893 O O . ILE A 1 746 ? 16.416 -19.735 -6.884 1.00 73.31 746 ILE A O 1
ATOM 5897 N N . ALA A 1 747 ? 17.421 -21.257 -5.574 1.00 79.88 747 ALA A N 1
ATOM 5898 C CA . ALA A 1 747 ? 18.785 -20.771 -5.719 1.00 79.88 747 ALA A CA 1
ATOM 5899 C C . ALA A 1 747 ? 19.728 -21.946 -6.040 1.00 79.88 747 ALA A C 1
ATOM 5901 O O . ALA A 1 747 ? 20.319 -22.522 -5.126 1.00 79.88 747 ALA A O 1
ATOM 5902 N N . PRO A 1 748 ? 19.921 -22.275 -7.332 1.00 82.19 748 PRO A N 1
ATOM 5903 C CA . PRO A 1 748 ? 20.726 -23.426 -7.766 1.00 82.19 748 PRO A CA 1
ATOM 5904 C C . PRO A 1 748 ? 22.171 -23.446 -7.253 1.00 82.19 748 PRO A C 1
ATOM 5906 O O . PRO A 1 748 ? 22.761 -24.513 -7.105 1.00 82.19 748 PRO A O 1
ATOM 5909 N N . ASP A 1 749 ? 22.730 -22.273 -6.949 1.00 84.31 749 ASP A N 1
ATOM 5910 C CA . ASP A 1 749 ? 24.103 -22.124 -6.459 1.00 84.31 749 ASP A CA 1
ATOM 5911 C C . ASP A 1 749 ? 24.229 -22.165 -4.925 1.00 84.31 749 ASP A C 1
ATOM 5913 O O . ASP A 1 749 ? 25.346 -22.065 -4.410 1.00 84.31 749 ASP A O 1
ATOM 5917 N N . ALA A 1 750 ? 23.122 -22.270 -4.181 1.00 89.31 750 ALA A N 1
ATOM 5918 C CA . ALA A 1 750 ? 23.144 -22.310 -2.719 1.00 89.31 750 ALA A CA 1
ATOM 5919 C C . ALA A 1 750 ? 23.965 -23.500 -2.188 1.00 89.31 750 ALA A C 1
ATOM 5921 O O . ALA A 1 750 ? 24.140 -24.527 -2.851 1.00 89.31 750 ALA A O 1
ATOM 5922 N N . GLU A 1 751 ? 24.513 -23.359 -0.987 1.00 94.31 751 GLU A N 1
ATOM 5923 C CA . GLU A 1 751 ? 25.174 -24.445 -0.263 1.00 94.31 751 GLU A CA 1
ATOM 5924 C C . GLU A 1 751 ? 24.205 -24.953 0.798 1.00 94.31 751 GLU A C 1
ATOM 5926 O O . GLU A 1 751 ? 23.921 -24.264 1.772 1.00 94.31 751 GLU A O 1
ATOM 5931 N N . THR A 1 752 ? 23.636 -26.134 0.573 1.00 95.44 752 THR A N 1
ATOM 5932 C CA . THR A 1 752 ? 22.615 -26.708 1.453 1.00 95.44 752 THR A CA 1
ATOM 5933 C C . THR A 1 752 ? 23.212 -27.819 2.305 1.00 95.44 752 THR A C 1
ATOM 5935 O O . THR A 1 752 ? 23.946 -28.666 1.801 1.00 95.44 752 THR A O 1
ATOM 5938 N N . VAL A 1 753 ? 22.897 -27.835 3.595 1.00 96.44 753 VAL A N 1
ATOM 5939 C CA . VAL A 1 753 ? 23.298 -28.891 4.530 1.00 96.44 753 VAL A CA 1
ATOM 5940 C C . VAL A 1 753 ? 22.058 -29.382 5.259 1.00 96.44 753 VAL A C 1
ATOM 5942 O O . VAL A 1 753 ? 21.262 -28.580 5.745 1.00 96.44 753 VAL A O 1
ATOM 5945 N N . GLY A 1 754 ? 21.885 -30.700 5.317 1.00 93.19 754 GLY A N 1
ATOM 5946 C CA . GLY A 1 754 ? 20.803 -31.338 6.061 1.00 93.19 754 GLY A CA 1
ATOM 5947 C C . GLY A 1 754 ? 21.340 -32.129 7.243 1.00 93.19 754 GLY A C 1
ATOM 5948 O O . GLY A 1 754 ? 22.298 -32.882 7.081 1.00 93.19 754 GLY A O 1
ATOM 5949 N N . ILE A 1 755 ? 20.720 -31.994 8.413 1.00 91.00 755 ILE A N 1
ATOM 5950 C CA . ILE A 1 755 ? 20.959 -32.876 9.562 1.00 91.00 755 ILE A CA 1
ATOM 5951 C C . ILE A 1 755 ? 19.744 -33.781 9.710 1.00 91.00 755 ILE A C 1
ATOM 5953 O O . ILE A 1 755 ? 18.626 -33.300 9.846 1.00 91.00 755 ILE A O 1
ATOM 5957 N N . GLU A 1 756 ? 19.962 -35.088 9.673 1.00 84.88 756 GLU A N 1
ATOM 5958 C CA . GLU A 1 756 ? 18.902 -36.084 9.656 1.00 84.88 756 GLU A CA 1
ATOM 5959 C C . GLU A 1 756 ? 18.971 -37.009 10.863 1.00 84.88 756 GLU A C 1
ATOM 5961 O O . GLU A 1 756 ? 19.946 -37.744 11.064 1.00 84.88 756 GLU A O 1
ATOM 5966 N N . ILE A 1 757 ? 17.904 -36.961 11.657 1.00 77.06 757 ILE A N 1
ATOM 5967 C CA . ILE A 1 757 ? 17.814 -37.620 12.958 1.00 77.06 757 ILE A CA 1
ATOM 5968 C C . ILE A 1 757 ? 17.239 -39.038 12.857 1.00 77.06 757 ILE A C 1
ATOM 5970 O O . ILE A 1 757 ? 17.459 -39.847 13.757 1.00 77.06 757 ILE A O 1
ATOM 5974 N N . ALA A 1 758 ? 16.539 -39.386 11.770 1.00 67.31 758 ALA A N 1
ATOM 5975 C CA . ALA A 1 758 ? 15.877 -40.679 11.655 1.00 67.31 758 ALA A CA 1
ATOM 5976 C C . ALA A 1 758 ? 16.859 -41.851 11.426 1.00 67.31 758 ALA A C 1
ATOM 5978 O O . ALA A 1 758 ? 17.871 -41.743 10.728 1.00 67.31 758 ALA A O 1
ATOM 5979 N N . HIS A 1 759 ? 16.558 -43.012 12.020 1.00 61.84 759 HIS A N 1
ATOM 5980 C CA . HIS A 1 759 ? 17.356 -44.235 11.871 1.00 61.84 759 HIS A CA 1
ATOM 5981 C C . HIS A 1 759 ? 17.113 -44.953 10.529 1.00 61.84 759 HIS A C 1
ATOM 5983 O O . HIS A 1 759 ? 16.092 -44.761 9.865 1.00 61.84 759 HIS A O 1
ATOM 5989 N N . ASN A 1 760 ? 18.079 -45.795 10.130 1.00 52.91 760 ASN A N 1
ATOM 5990 C CA . ASN A 1 760 ? 18.102 -46.501 8.843 1.00 52.91 760 ASN A CA 1
ATOM 5991 C C . ASN A 1 760 ? 16.779 -47.240 8.565 1.00 52.91 760 ASN A C 1
ATOM 5993 O O . ASN A 1 760 ? 16.468 -48.232 9.220 1.00 52.91 760 ASN A O 1
ATOM 5997 N N . GLY A 1 761 ? 16.027 -46.747 7.575 1.00 55.53 761 GLY A N 1
ATOM 5998 C CA . GLY A 1 761 ? 14.732 -47.289 7.148 1.00 55.53 761 GLY A CA 1
ATOM 5999 C C . GLY A 1 761 ? 13.651 -46.228 6.915 1.00 55.53 761 GLY A C 1
ATOM 6000 O O . GLY A 1 761 ? 12.740 -46.471 6.133 1.00 55.53 761 GLY A O 1
ATOM 6001 N N . LEU A 1 762 ? 13.769 -45.047 7.536 1.00 61.09 762 LEU A N 1
ATOM 6002 C CA . LEU A 1 762 ? 12.772 -43.965 7.424 1.00 61.09 762 LEU A CA 1
ATOM 6003 C C . LEU A 1 762 ? 13.106 -42.910 6.361 1.00 61.09 762 LEU A C 1
ATOM 6005 O O . LEU A 1 762 ? 12.208 -42.213 5.891 1.00 61.09 762 LEU A O 1
ATOM 6009 N N . VAL A 1 763 ? 14.379 -42.812 5.964 1.00 67.06 763 VAL A N 1
ATOM 6010 C CA . VAL A 1 763 ? 14.863 -41.887 4.932 1.00 67.06 763 VAL A CA 1
ATOM 6011 C C . VAL A 1 763 ? 15.732 -42.636 3.930 1.00 67.06 763 VAL A C 1
ATOM 6013 O O . VAL A 1 763 ? 16.772 -43.199 4.279 1.00 67.06 763 VAL A O 1
ATOM 6016 N N . ASN A 1 764 ? 15.311 -42.633 2.664 1.00 74.25 764 ASN A N 1
ATOM 6017 C CA . ASN A 1 764 ? 16.066 -43.238 1.575 1.00 74.25 764 ASN A CA 1
ATOM 6018 C C . ASN A 1 764 ? 17.009 -42.200 0.944 1.00 74.25 764 ASN A C 1
ATOM 6020 O O . ASN A 1 764 ? 16.611 -41.389 0.108 1.00 74.25 764 ASN A O 1
ATOM 6024 N N . ARG A 1 765 ? 18.282 -42.236 1.352 1.00 79.00 765 ARG A N 1
ATOM 6025 C CA . ARG A 1 765 ? 19.313 -41.298 0.877 1.00 79.00 765 ARG A CA 1
ATOM 6026 C C . ARG A 1 765 ? 19.606 -41.438 -0.617 1.00 79.00 765 ARG A C 1
ATOM 6028 O O . ARG A 1 765 ? 19.922 -40.438 -1.254 1.00 79.00 765 ARG A O 1
ATOM 6035 N N . GLU A 1 766 ? 19.461 -42.635 -1.184 1.00 79.88 766 GLU A N 1
ATOM 6036 C CA . GLU A 1 766 ? 19.618 -42.851 -2.627 1.00 79.88 766 GLU A CA 1
ATOM 6037 C C . GLU A 1 766 ? 18.521 -42.115 -3.399 1.00 79.88 766 GLU A C 1
ATOM 6039 O O . GLU A 1 766 ? 18.825 -41.392 -4.344 1.00 79.88 766 GLU A O 1
ATOM 6044 N N . HIS A 1 767 ? 17.271 -42.183 -2.925 1.00 80.75 767 HIS A N 1
ATOM 6045 C CA . HIS A 1 767 ? 16.157 -41.443 -3.525 1.00 80.75 767 HIS A CA 1
ATOM 6046 C C . HIS A 1 767 ? 16.320 -39.926 -3.384 1.00 80.75 767 HIS A C 1
ATOM 6048 O O . HIS A 1 767 ? 15.891 -39.194 -4.270 1.00 80.75 767 HIS A O 1
ATOM 6054 N N . ILE A 1 768 ? 16.937 -39.429 -2.303 1.00 81.56 768 ILE A N 1
ATOM 6055 C CA . ILE A 1 768 ? 17.267 -37.999 -2.177 1.00 81.56 768 ILE A CA 1
ATOM 6056 C C . ILE A 1 768 ? 18.272 -37.601 -3.263 1.00 81.56 768 ILE A C 1
ATOM 6058 O O . ILE A 1 768 ? 18.050 -36.623 -3.974 1.00 81.56 768 ILE A O 1
ATOM 6062 N N . VAL A 1 769 ? 19.356 -38.364 -3.434 1.00 84.81 769 VAL A N 1
ATOM 6063 C CA . VAL A 1 769 ? 20.348 -38.103 -4.490 1.00 84.81 769 VAL A CA 1
ATOM 6064 C C . VAL A 1 769 ? 19.696 -38.170 -5.873 1.00 84.81 769 VAL A C 1
ATOM 6066 O O . VAL A 1 769 ? 19.946 -37.307 -6.717 1.00 84.81 769 VAL A O 1
ATOM 6069 N N . GLU A 1 770 ? 18.818 -39.143 -6.102 1.00 79.75 770 GLU A N 1
ATOM 6070 C CA . GLU A 1 770 ? 18.057 -39.277 -7.342 1.00 79.75 770 GLU A CA 1
ATOM 6071 C C . GLU A 1 770 ? 17.139 -38.067 -7.588 1.00 79.75 770 GLU A C 1
ATOM 6073 O O . GLU A 1 770 ? 17.125 -37.530 -8.698 1.00 79.75 770 GLU A O 1
ATOM 6078 N N . ASP A 1 771 ? 16.444 -37.558 -6.562 1.00 77.50 771 ASP A N 1
ATOM 6079 C CA . ASP A 1 771 ? 15.530 -36.409 -6.680 1.00 77.50 771 ASP A CA 1
ATOM 6080 C C . ASP A 1 771 ? 16.262 -35.149 -7.178 1.00 77.50 771 ASP A C 1
ATOM 6082 O O . ASP A 1 771 ? 15.760 -34.435 -8.050 1.00 77.50 771 ASP A O 1
ATOM 6086 N N . PHE A 1 772 ? 17.486 -34.909 -6.700 1.00 85.06 772 PHE A N 1
ATOM 6087 C CA . PHE A 1 772 ? 18.315 -33.776 -7.123 1.00 85.06 772 PHE A CA 1
ATOM 6088 C C . PHE A 1 772 ? 18.987 -34.000 -8.484 1.00 85.06 772 PHE A C 1
ATOM 6090 O O . PHE A 1 772 ? 18.951 -33.120 -9.349 1.00 85.06 772 PHE A O 1
ATOM 6097 N N . THR A 1 773 ? 19.592 -35.172 -8.697 1.00 83.94 773 THR A N 1
ATOM 6098 C CA . THR A 1 773 ? 20.361 -35.470 -9.920 1.00 83.94 773 THR A CA 1
ATOM 6099 C C . THR A 1 773 ? 19.477 -35.517 -11.161 1.00 83.94 773 THR A C 1
ATOM 6101 O O . THR A 1 773 ? 19.813 -34.903 -12.174 1.00 83.94 773 THR A O 1
ATOM 6104 N N . THR A 1 774 ? 18.303 -36.150 -11.079 1.00 75.31 774 THR A N 1
ATOM 6105 C CA . THR A 1 774 ? 17.330 -36.205 -12.188 1.00 75.31 774 THR A CA 1
ATOM 6106 C C . THR A 1 774 ? 16.796 -34.827 -12.589 1.00 75.31 774 THR A C 1
ATOM 6108 O O . THR A 1 774 ? 16.352 -34.641 -13.721 1.00 75.31 774 THR A O 1
ATOM 6111 N N . ARG A 1 775 ? 16.882 -33.837 -11.689 1.00 75.69 775 ARG A N 1
ATOM 6112 C CA . ARG A 1 775 ? 16.458 -32.444 -11.910 1.00 75.69 775 ARG A CA 1
ATOM 6113 C C . ARG A 1 775 ? 17.615 -31.497 -12.232 1.00 75.69 775 ARG A C 1
ATOM 6115 O O . ARG A 1 775 ? 17.380 -30.301 -12.379 1.00 75.69 775 ARG A O 1
ATOM 6122 N N . ASN A 1 776 ? 18.837 -32.016 -12.380 1.00 78.50 776 ASN A N 1
ATOM 6123 C CA . ASN A 1 776 ? 20.050 -31.230 -12.626 1.00 78.50 776 ASN A CA 1
ATOM 6124 C C . ASN A 1 776 ? 20.265 -30.120 -11.574 1.00 78.50 776 ASN A C 1
ATOM 6126 O O . ASN A 1 776 ? 20.629 -28.990 -11.903 1.00 78.50 776 ASN A O 1
ATOM 6130 N N . LEU A 1 777 ? 19.991 -30.442 -10.308 1.00 83.81 777 LEU A N 1
ATOM 6131 C CA . LEU A 1 777 ? 20.176 -29.546 -9.169 1.00 83.81 777 LEU A CA 1
ATOM 6132 C C . LEU A 1 777 ? 21.483 -29.870 -8.444 1.00 83.81 777 LEU A C 1
ATOM 6134 O O . LEU A 1 777 ? 21.928 -31.020 -8.411 1.00 83.81 777 LEU A O 1
ATOM 6138 N N . LYS A 1 778 ? 22.085 -28.853 -7.822 1.00 87.38 778 LYS A N 1
ATOM 6139 C CA . LYS A 1 778 ? 23.248 -29.035 -6.954 1.00 87.38 778 LYS A CA 1
ATOM 6140 C C . LYS A 1 778 ? 22.842 -29.873 -5.739 1.00 87.38 778 LYS A C 1
ATOM 6142 O O . LYS A 1 778 ? 21.914 -29.506 -5.022 1.00 87.38 778 LYS A O 1
ATOM 6147 N N . LEU A 1 779 ? 23.528 -30.997 -5.534 1.00 92.06 779 LEU A N 1
ATOM 6148 C CA . LEU A 1 779 ? 23.324 -31.853 -4.365 1.00 92.06 779 LEU A CA 1
ATOM 6149 C C . LEU A 1 779 ? 23.636 -31.086 -3.070 1.00 92.06 779 LEU A C 1
ATOM 6151 O O . LEU A 1 779 ? 24.497 -30.200 -3.096 1.00 92.06 779 LEU A O 1
ATOM 6155 N N . PRO A 1 780 ? 22.993 -31.441 -1.941 1.00 93.00 780 PRO A N 1
ATOM 6156 C CA . PRO A 1 780 ? 23.395 -30.925 -0.641 1.00 93.00 780 PRO A CA 1
ATOM 6157 C C . PRO A 1 780 ? 24.891 -31.132 -0.406 1.00 93.00 780 PRO A C 1
ATOM 6159 O O . PRO A 1 780 ? 25.416 -32.213 -0.679 1.00 93.00 780 PRO A O 1
ATOM 6162 N N . SER A 1 781 ? 25.565 -30.103 0.112 1.00 94.00 781 SER A N 1
ATOM 6163 C CA . SER A 1 781 ? 26.986 -30.148 0.469 1.00 94.00 781 SER A CA 1
ATOM 6164 C C . SER A 1 781 ? 27.265 -31.310 1.421 1.00 94.00 781 SER A C 1
ATOM 6166 O O . SER A 1 781 ? 28.279 -31.991 1.283 1.00 94.00 781 SER A O 1
ATOM 6168 N N . GLN A 1 782 ? 26.340 -31.572 2.351 1.00 93.12 782 GLN A N 1
ATOM 6169 C CA . GLN A 1 782 ? 26.353 -32.769 3.183 1.00 93.12 782 GLN A CA 1
ATOM 6170 C C . GLN A 1 782 ? 24.952 -33.090 3.727 1.00 93.12 782 GLN A C 1
ATOM 6172 O O . GLN A 1 782 ? 24.169 -32.187 4.027 1.00 93.12 782 GLN A O 1
ATOM 6177 N N . ILE A 1 783 ? 24.656 -34.383 3.886 1.00 90.50 783 ILE A N 1
ATOM 6178 C CA . ILE A 1 783 ? 23.525 -34.884 4.681 1.00 90.50 783 ILE A CA 1
ATOM 6179 C C . ILE A 1 783 ? 24.122 -35.659 5.856 1.00 90.50 783 ILE A C 1
ATOM 6181 O O . ILE A 1 783 ? 24.707 -36.727 5.669 1.00 90.50 783 ILE A O 1
ATOM 6185 N N . ILE A 1 784 ? 24.030 -35.096 7.055 1.00 91.19 784 ILE A N 1
ATOM 6186 C CA . ILE A 1 784 ? 24.688 -35.592 8.266 1.00 91.19 784 ILE A CA 1
ATOM 6187 C C . ILE A 1 784 ? 23.682 -36.410 9.063 1.00 91.19 784 ILE A C 1
ATOM 6189 O O . ILE A 1 784 ? 22.591 -35.931 9.346 1.00 91.19 784 ILE A O 1
ATOM 6193 N N . HIS A 1 785 ? 24.040 -37.632 9.451 1.00 88.38 785 HIS A N 1
ATOM 6194 C CA . HIS A 1 785 ? 23.211 -38.398 10.375 1.00 88.38 785 HIS A CA 1
ATOM 6195 C C . HIS A 1 785 ? 23.521 -37.990 11.817 1.00 88.38 785 HIS A C 1
ATOM 6197 O O . HIS A 1 785 ? 24.663 -38.124 12.259 1.00 88.38 785 HIS A O 1
ATOM 6203 N N . GLY A 1 786 ? 22.522 -37.496 12.544 1.00 85.19 786 GLY A N 1
ATOM 6204 C CA . GLY A 1 786 ? 22.689 -37.068 13.927 1.00 85.19 786 GLY A CA 1
ATOM 6205 C C . GLY A 1 786 ? 21.605 -36.107 14.395 1.00 85.19 786 GLY A C 1
ATOM 6206 O O . GLY A 1 786 ? 20.571 -35.938 13.756 1.00 85.19 786 GLY A O 1
ATOM 6207 N N . ASP A 1 787 ? 21.866 -35.468 15.529 1.00 85.06 787 ASP A N 1
ATOM 6208 C CA . ASP A 1 787 ? 20.950 -34.535 16.175 1.00 85.06 787 ASP A CA 1
ATOM 6209 C C . ASP A 1 787 ? 21.547 -33.120 16.159 1.00 85.06 787 ASP A C 1
ATOM 6211 O O . ASP A 1 787 ? 22.687 -32.922 16.584 1.00 85.06 787 ASP A O 1
ATOM 6215 N N . SER A 1 788 ? 20.779 -32.127 15.701 1.00 87.69 788 SER A N 1
ATOM 6216 C CA . SER A 1 788 ? 21.201 -30.721 15.659 1.00 87.69 788 SER A CA 1
ATOM 6217 C C . SER A 1 788 ? 21.484 -30.118 17.042 1.00 87.69 788 SER A C 1
ATOM 6219 O O . SER A 1 788 ? 22.141 -29.086 17.139 1.00 87.69 788 SER A O 1
ATOM 6221 N N . THR A 1 789 ? 21.035 -30.745 18.128 1.00 85.12 789 THR A N 1
ATOM 6222 C CA . THR A 1 789 ? 21.353 -30.350 19.509 1.00 85.12 789 THR A CA 1
ATOM 6223 C C . THR A 1 789 ? 22.759 -30.763 19.941 1.00 85.12 789 THR A C 1
ATOM 6225 O O . THR A 1 789 ? 23.336 -30.154 20.845 1.00 85.12 789 THR A O 1
ATOM 6228 N N . ASN A 1 790 ? 23.381 -31.715 19.241 1.00 88.38 790 ASN A N 1
ATOM 6229 C CA . ASN A 1 790 ? 24.752 -32.129 19.499 1.00 88.38 790 ASN A CA 1
ATOM 6230 C C . ASN A 1 790 ? 25.751 -31.163 18.836 1.00 88.38 790 ASN A C 1
ATOM 6232 O O . ASN A 1 790 ? 25.760 -30.992 17.617 1.00 88.38 790 ASN A O 1
ATOM 6236 N N . VAL A 1 791 ? 26.634 -30.569 19.645 1.00 89.69 791 VAL A N 1
ATOM 6237 C CA . VAL A 1 791 ? 27.649 -29.609 19.180 1.00 89.69 791 VAL A CA 1
ATOM 6238 C C . VAL A 1 791 ? 28.571 -30.193 18.107 1.00 89.69 791 VAL A C 1
ATOM 6240 O O . VAL A 1 791 ? 28.881 -29.514 17.136 1.00 89.69 791 VAL A O 1
ATOM 6243 N N . THR A 1 792 ? 28.952 -31.470 18.214 1.00 92.50 792 THR A N 1
ATOM 6244 C CA . THR A 1 792 ? 29.815 -32.126 17.224 1.00 92.50 792 THR A CA 1
ATOM 6245 C C . THR A 1 792 ? 29.127 -32.214 15.865 1.00 92.50 792 THR A C 1
ATOM 6247 O O . THR A 1 792 ? 29.761 -31.957 14.849 1.00 92.50 792 THR A O 1
ATOM 6250 N N . ILE A 1 793 ? 27.822 -32.504 15.841 1.00 94.12 793 ILE A N 1
ATOM 6251 C CA . ILE A 1 793 ? 27.034 -32.570 14.601 1.00 94.12 793 ILE A CA 1
ATOM 6252 C C . ILE A 1 793 ? 26.915 -31.185 13.953 1.00 94.12 793 ILE A C 1
ATOM 6254 O O . ILE A 1 793 ? 27.033 -31.067 12.733 1.00 94.12 793 ILE A O 1
ATOM 6258 N N . ARG A 1 794 ? 26.730 -30.127 14.752 1.00 93.06 794 ARG A N 1
ATOM 6259 C CA . ARG A 1 794 ? 26.682 -28.747 14.242 1.00 93.06 794 ARG A CA 1
ATOM 6260 C C . ARG A 1 794 ? 28.026 -28.258 13.714 1.00 93.06 794 ARG A C 1
ATOM 6262 O O . ARG A 1 794 ? 28.052 -27.600 12.679 1.00 93.06 794 ARG A O 1
ATOM 6269 N N . GLU A 1 795 ? 29.130 -28.614 14.364 1.00 91.88 795 GLU A N 1
ATOM 6270 C CA . GLU A 1 795 ? 30.465 -28.308 13.842 1.00 91.88 795 GLU A CA 1
ATOM 6271 C C . GLU A 1 795 ? 30.738 -29.064 12.536 1.00 91.88 795 GLU A C 1
ATOM 6273 O O . GLU A 1 795 ? 31.177 -28.448 11.571 1.00 91.88 795 GLU A O 1
ATOM 6278 N N . THR A 1 796 ? 30.337 -30.338 12.417 1.00 95.12 796 THR A N 1
ATOM 6279 C CA . THR A 1 796 ? 30.378 -31.053 11.125 1.00 95.12 796 THR A CA 1
ATOM 6280 C C . THR A 1 796 ? 29.537 -30.345 10.051 1.00 95.12 796 THR A C 1
ATOM 6282 O O . THR A 1 796 ? 29.955 -30.247 8.899 1.00 95.12 796 THR A O 1
ATOM 6285 N N . ALA A 1 797 ? 28.373 -29.791 10.409 1.00 94.50 797 ALA A N 1
ATOM 6286 C CA . ALA A 1 797 ? 27.555 -29.016 9.474 1.00 94.50 797 ALA A CA 1
ATOM 6287 C C . ALA A 1 797 ? 28.249 -27.723 9.013 1.00 94.50 797 ALA A C 1
ATOM 6289 O O . ALA A 1 797 ? 28.170 -27.378 7.835 1.00 94.50 797 ALA A O 1
ATOM 6290 N N . LYS A 1 798 ? 28.959 -27.026 9.908 1.00 93.06 798 LYS A N 1
ATOM 6291 C CA . LYS A 1 798 ? 29.755 -25.836 9.564 1.00 93.06 798 LYS A CA 1
ATOM 6292 C C . LYS A 1 798 ? 30.973 -26.194 8.711 1.00 93.06 798 LYS A C 1
ATOM 6294 O O . LYS A 1 798 ? 31.267 -25.478 7.753 1.00 93.06 798 LYS A O 1
ATOM 6299 N N . GLU A 1 799 ? 31.646 -27.310 8.992 1.00 94.00 799 GLU A N 1
ATOM 6300 C CA . GLU A 1 799 ? 32.756 -27.828 8.178 1.00 94.00 799 GLU A CA 1
ATOM 6301 C C . GLU A 1 799 ? 32.328 -28.051 6.719 1.00 94.00 799 GLU A C 1
ATOM 6303 O O . GLU A 1 799 ? 33.063 -27.674 5.801 1.00 94.00 799 GLU A O 1
ATOM 6308 N N . ALA A 1 800 ? 31.106 -28.550 6.494 1.00 94.50 800 ALA A N 1
ATOM 6309 C CA . ALA A 1 800 ? 30.532 -28.784 5.164 1.00 94.50 800 ALA A CA 1
ATOM 6310 C C . ALA A 1 800 ? 30.407 -27.521 4.288 1.00 94.50 800 ALA A C 1
ATOM 6312 O O . ALA A 1 800 ? 30.304 -27.627 3.064 1.00 94.50 800 ALA A O 1
ATOM 6313 N N . VAL A 1 801 ? 30.411 -26.332 4.901 1.00 93.06 801 VAL A N 1
ATOM 6314 C CA . VAL A 1 801 ? 30.316 -25.019 4.232 1.00 93.06 801 VAL A CA 1
ATOM 6315 C C . VAL A 1 801 ? 31.537 -24.129 4.504 1.00 93.06 801 VAL A C 1
ATOM 6317 O O . VAL A 1 801 ? 31.480 -22.903 4.378 1.00 93.06 801 VAL A O 1
ATOM 6320 N N . GLY A 1 802 ? 32.670 -24.741 4.867 1.00 91.50 802 GLY A N 1
ATOM 6321 C CA . GLY A 1 802 ? 33.952 -24.052 5.022 1.00 91.50 802 GLY A CA 1
ATOM 6322 C C . GLY A 1 802 ? 34.157 -23.348 6.366 1.00 91.50 802 GLY A C 1
ATOM 6323 O O . GLY A 1 802 ? 34.898 -22.367 6.415 1.00 91.50 802 GLY A O 1
ATOM 6324 N N . ASN A 1 803 ? 33.546 -23.848 7.446 1.00 90.56 803 ASN A N 1
ATOM 6325 C CA . ASN A 1 803 ? 33.617 -23.303 8.812 1.00 90.56 803 ASN A CA 1
ATOM 6326 C C . ASN A 1 803 ? 33.057 -21.878 8.945 1.00 90.56 803 ASN A C 1
ATOM 6328 O O . ASN A 1 803 ? 33.563 -21.050 9.705 1.00 90.56 803 ASN A O 1
ATOM 6332 N N . GLU A 1 804 ? 32.004 -21.588 8.188 1.00 91.00 804 GLU A N 1
ATOM 6333 C CA . GLU A 1 804 ? 31.311 -20.304 8.193 1.00 91.00 804 GLU A CA 1
ATOM 6334 C C . GLU A 1 804 ? 29.861 -20.486 8.674 1.00 91.00 804 GLU A C 1
ATOM 6336 O O . GLU A 1 804 ? 29.283 -21.561 8.520 1.00 91.00 804 GLU A O 1
ATOM 6341 N N . ALA A 1 805 ? 29.256 -19.438 9.245 1.00 93.25 805 ALA A N 1
ATOM 6342 C CA . ALA A 1 805 ? 27.849 -19.477 9.643 1.00 93.25 805 ALA A CA 1
ATOM 6343 C C . ALA A 1 805 ? 26.894 -19.587 8.444 1.00 93.25 805 ALA A C 1
ATOM 6345 O O . ALA A 1 805 ? 27.182 -19.110 7.338 1.00 93.25 805 ALA A O 1
ATOM 6346 N N . PHE A 1 806 ? 25.713 -20.143 8.710 1.00 96.19 806 PHE A N 1
ATOM 6347 C CA . PHE A 1 806 ? 24.611 -20.222 7.758 1.00 96.19 806 PHE A CA 1
ATOM 6348 C C . PHE A 1 806 ? 23.916 -18.862 7.589 1.00 96.19 806 PHE A C 1
ATOM 6350 O O . PHE A 1 806 ? 23.811 -18.076 8.534 1.00 96.19 806 PHE A O 1
ATOM 6357 N N . ASP A 1 807 ? 23.419 -18.582 6.384 1.00 95.75 807 ASP A N 1
ATOM 6358 C CA . ASP A 1 807 ? 22.610 -17.397 6.071 1.00 95.75 807 ASP A CA 1
ATOM 6359 C C . ASP A 1 807 ? 21.122 -17.635 6.392 1.00 95.75 807 ASP A C 1
ATOM 6361 O O . ASP A 1 807 ? 20.401 -16.700 6.760 1.00 95.75 807 ASP A O 1
ATOM 6365 N N . ALA A 1 808 ? 20.666 -18.890 6.305 1.00 96.06 808 ALA A N 1
ATOM 6366 C CA . ALA A 1 808 ? 19.319 -19.295 6.686 1.00 96.06 808 ALA A CA 1
ATOM 6367 C C . ALA A 1 808 ? 19.297 -20.659 7.394 1.00 96.06 808 ALA A C 1
ATOM 6369 O O . ALA A 1 808 ? 19.956 -21.605 6.967 1.00 96.06 808 ALA A O 1
ATOM 6370 N N . ILE A 1 809 ? 18.480 -20.767 8.441 1.00 95.81 809 ILE A N 1
ATOM 6371 C CA . ILE A 1 809 ? 18.056 -22.032 9.048 1.00 95.81 809 ILE A CA 1
ATOM 6372 C C . ILE A 1 809 ? 16.574 -22.205 8.720 1.00 95.81 809 ILE A C 1
ATOM 6374 O O . ILE A 1 809 ? 15.762 -21.341 9.052 1.00 95.81 809 ILE A O 1
ATOM 6378 N N . ILE A 1 810 ? 16.211 -23.294 8.052 1.00 93.06 810 ILE A N 1
ATOM 6379 C CA . ILE A 1 810 ? 14.829 -23.559 7.646 1.00 93.06 810 ILE A CA 1
ATOM 6380 C C . ILE A 1 810 ? 14.437 -24.931 8.166 1.00 93.06 810 ILE A C 1
ATOM 6382 O O . ILE A 1 810 ? 15.044 -25.921 7.780 1.00 93.06 810 ILE A O 1
ATOM 6386 N N . ALA A 1 811 ? 13.443 -24.978 9.045 1.00 85.50 811 ALA A N 1
ATOM 6387 C CA . ALA A 1 811 ? 13.144 -26.160 9.837 1.00 85.50 811 ALA A CA 1
ATOM 6388 C C . ALA A 1 811 ? 11.665 -26.561 9.749 1.00 85.50 811 ALA A C 1
ATOM 6390 O O . ALA A 1 811 ? 10.771 -25.727 9.892 1.00 85.50 811 ALA A O 1
ATOM 6391 N N . ASP A 1 812 ? 11.413 -27.862 9.619 1.00 78.56 812 ASP A N 1
ATOM 6392 C CA . ASP A 1 812 ? 10.142 -28.499 9.987 1.00 78.56 812 ASP A CA 1
ATOM 6393 C C . ASP A 1 812 ? 10.436 -29.470 11.142 1.00 78.56 812 ASP A C 1
ATOM 6395 O O . ASP A 1 812 ? 10.840 -30.607 10.898 1.00 78.56 812 ASP A O 1
ATOM 6399 N N . PRO A 1 813 ? 10.386 -29.001 12.404 1.00 69.62 813 PRO A N 1
ATOM 6400 C CA . PRO A 1 813 ? 10.770 -29.818 13.546 1.00 69.62 813 PRO A CA 1
ATOM 6401 C C . PRO A 1 813 ? 9.987 -31.141 13.631 1.00 69.62 813 PRO A C 1
ATOM 6403 O O . PRO A 1 813 ? 8.788 -31.174 13.360 1.00 69.62 813 PRO A O 1
ATOM 6406 N N . PRO A 1 814 ? 10.627 -32.250 14.037 1.00 64.75 814 PRO A N 1
ATOM 6407 C CA . PRO A 1 814 ? 10.006 -33.566 14.005 1.00 64.75 814 PRO A CA 1
ATOM 6408 C C . PRO A 1 814 ? 9.217 -33.813 15.299 1.00 64.75 814 PRO A C 1
ATOM 6410 O O . PRO A 1 814 ? 9.670 -34.555 16.174 1.00 64.75 814 PRO A O 1
ATOM 6413 N N . TYR A 1 815 ? 8.048 -33.173 15.417 1.00 59.62 815 TYR A N 1
ATOM 6414 C CA . TYR A 1 815 ? 7.245 -33.123 16.650 1.00 59.62 815 TYR A CA 1
ATOM 6415 C C . TYR A 1 815 ? 7.004 -34.515 17.266 1.00 59.62 815 TYR A C 1
ATOM 6417 O O . TYR A 1 815 ? 7.332 -34.722 18.423 1.00 59.62 815 TYR A O 1
ATOM 6425 N N . GLY A 1 816 ? 6.617 -35.525 16.477 1.00 53.16 816 GLY A N 1
ATOM 6426 C CA . GLY A 1 816 ? 6.373 -36.881 17.000 1.00 53.16 816 GLY A CA 1
ATOM 6427 C C . GLY A 1 816 ? 7.613 -37.766 17.222 1.00 53.16 816 GLY A C 1
ATOM 6428 O O . GLY A 1 816 ? 7.557 -38.708 18.009 1.00 53.16 816 GLY A O 1
ATOM 6429 N N . ILE A 1 817 ? 8.746 -37.504 16.552 1.00 53.09 817 ILE A N 1
ATOM 6430 C CA . ILE A 1 817 ? 9.952 -38.347 16.695 1.00 53.09 817 ILE A CA 1
ATOM 6431 C C . ILE A 1 817 ? 10.668 -38.016 18.005 1.00 53.09 817 ILE A C 1
ATOM 6433 O O . ILE A 1 817 ? 11.028 -38.934 18.736 1.00 53.09 817 ILE A O 1
ATOM 6437 N N . ARG A 1 818 ? 10.830 -36.731 18.349 1.00 54.16 818 ARG A N 1
ATOM 6438 C CA . ARG A 1 818 ? 11.488 -36.337 19.609 1.00 54.16 818 ARG A CA 1
ATOM 6439 C C . ARG A 1 818 ? 10.661 -36.696 20.844 1.00 54.16 818 ARG A C 1
ATOM 6441 O O . ARG A 1 818 ? 11.228 -37.212 21.804 1.00 54.16 818 ARG A O 1
ATOM 6448 N N . GLU A 1 819 ? 9.338 -36.553 20.766 1.00 47.66 819 GLU A N 1
ATOM 6449 C CA . GLU A 1 819 ? 8.404 -36.974 21.821 1.00 47.66 819 GLU A CA 1
ATOM 6450 C C . GLU A 1 819 ? 8.474 -38.492 22.092 1.00 47.66 819 GLU A C 1
ATOM 6452 O O . GLU A 1 819 ? 8.412 -38.929 23.239 1.00 47.66 819 GLU A O 1
ATOM 6457 N N . SER A 1 820 ? 8.679 -39.315 21.052 1.00 45.78 820 SER A N 1
ATOM 6458 C CA . SER A 1 820 ? 8.709 -40.784 21.174 1.00 45.78 820 SER A CA 1
ATOM 6459 C C . SER A 1 820 ? 9.986 -41.370 21.797 1.00 45.78 820 SER A C 1
ATOM 6461 O O . SER A 1 820 ? 9.978 -42.521 22.236 1.00 45.78 820 SER A O 1
ATOM 6463 N N . ILE A 1 821 ? 11.083 -40.603 21.845 1.00 46.81 821 ILE A N 1
ATOM 6464 C CA . ILE A 1 821 ? 12.404 -41.076 22.307 1.00 46.81 821 ILE A CA 1
ATOM 6465 C C . ILE A 1 821 ? 12.672 -40.646 23.769 1.00 46.81 821 ILE A C 1
ATOM 6467 O O . ILE A 1 821 ? 13.715 -40.963 24.336 1.00 46.81 821 ILE A O 1
ATOM 6471 N N . GLY A 1 822 ? 11.724 -39.967 24.427 1.00 43.00 822 GLY A N 1
ATOM 6472 C CA . GLY A 1 822 ? 11.863 -39.543 25.827 1.00 43.00 822 GLY A CA 1
ATOM 6473 C C . GLY A 1 822 ? 12.868 -38.404 26.040 1.00 43.00 822 GLY A C 1
ATOM 6474 O O . GLY A 1 822 ? 13.379 -38.236 27.147 1.00 43.00 822 GLY A O 1
ATOM 6475 N N . TYR A 1 823 ? 13.170 -37.634 24.991 1.00 43.25 823 TYR A N 1
ATOM 6476 C CA . TYR A 1 823 ? 13.962 -36.411 25.092 1.00 43.25 823 TYR A CA 1
ATOM 6477 C C . TYR A 1 823 ? 13.072 -35.264 25.586 1.00 43.25 823 TYR A C 1
ATOM 6479 O O . TYR A 1 823 ? 12.130 -34.933 24.885 1.00 43.25 823 TYR A O 1
ATOM 6487 N N . ASN A 1 824 ? 13.408 -34.721 26.770 1.00 49.31 824 ASN A N 1
ATOM 6488 C CA . ASN A 1 824 ? 12.964 -33.475 27.433 1.00 49.31 824 ASN A CA 1
ATOM 6489 C C . ASN A 1 824 ? 11.488 -33.030 27.325 1.00 49.31 824 ASN A C 1
ATOM 6491 O O . ASN A 1 824 ? 10.853 -33.061 26.286 1.00 49.31 824 ASN A O 1
ATOM 6495 N N . GLU A 1 825 ? 10.980 -32.429 28.402 1.00 53.41 825 GLU A N 1
ATOM 6496 C CA . GLU A 1 825 ? 9.649 -31.793 28.459 1.00 53.41 825 GLU A CA 1
ATOM 6497 C C . GLU A 1 825 ? 9.507 -30.522 27.579 1.00 53.41 825 GLU A C 1
ATOM 6499 O O . GLU A 1 825 ? 8.468 -29.868 27.609 1.00 53.41 825 GLU A O 1
ATOM 6504 N N . ASN A 1 826 ? 10.530 -30.162 26.791 1.00 59.94 826 ASN A N 1
ATOM 6505 C CA . ASN A 1 826 ? 10.628 -28.884 26.078 1.00 59.94 826 ASN A CA 1
ATOM 6506 C C . ASN A 1 826 ? 10.335 -29.022 24.573 1.00 59.94 826 ASN A C 1
ATOM 6508 O O . ASN A 1 826 ? 10.616 -30.044 23.949 1.00 59.94 826 ASN A O 1
ATOM 6512 N N . SER A 1 827 ? 9.831 -27.947 23.957 1.00 69.00 827 SER A N 1
ATOM 6513 C CA . SER A 1 827 ? 9.525 -27.897 22.518 1.00 69.00 827 SER A CA 1
ATOM 6514 C C . SER A 1 827 ? 10.781 -28.112 21.647 1.00 69.00 827 SER A C 1
ATOM 6516 O O . SER A 1 827 ? 11.841 -27.562 21.960 1.00 69.00 827 SER A O 1
ATOM 6518 N N . PRO A 1 828 ? 10.696 -28.800 20.487 1.00 68.56 828 PRO A N 1
ATOM 6519 C CA . PRO A 1 828 ? 11.824 -28.955 19.559 1.00 68.56 828 PRO A CA 1
ATOM 6520 C C . PRO A 1 828 ? 12.502 -27.637 19.141 1.00 68.56 828 PRO A C 1
ATOM 6522 O O . PRO A 1 828 ? 13.707 -27.607 18.881 1.00 68.56 828 PRO A O 1
ATOM 6525 N N . LEU A 1 829 ? 11.754 -26.528 19.089 1.00 81.75 829 LEU A N 1
ATOM 6526 C CA . LEU A 1 829 ? 12.329 -25.206 18.816 1.00 81.75 829 LEU A CA 1
ATOM 6527 C C . LEU A 1 829 ? 13.109 -24.634 19.996 1.00 81.75 829 LEU A C 1
ATOM 6529 O O . LEU A 1 829 ? 14.072 -23.900 19.786 1.00 81.75 829 LEU A O 1
ATOM 6533 N N . GLU A 1 830 ? 12.730 -24.971 21.221 1.00 84.62 830 GLU A N 1
ATOM 6534 C CA . GLU A 1 830 ? 13.423 -24.530 22.426 1.00 84.62 830 GLU A CA 1
ATOM 6535 C C . GLU A 1 830 ? 14.820 -25.158 22.518 1.00 84.62 830 GLU A C 1
ATOM 6537 O O . GLU A 1 830 ? 15.813 -24.477 22.788 1.00 84.62 830 GLU A O 1
ATOM 6542 N N . GLU A 1 831 ? 14.945 -26.436 22.167 1.00 82.50 831 GLU A N 1
ATOM 6543 C CA . GLU A 1 831 ? 16.241 -27.117 22.099 1.00 82.50 831 GLU A CA 1
ATOM 6544 C C . GLU A 1 831 ? 17.124 -26.576 20.965 1.00 82.50 831 GLU A C 1
ATOM 6546 O O . GLU A 1 831 ? 18.336 -26.382 21.140 1.00 82.50 831 GLU A O 1
ATOM 6551 N N . LEU A 1 832 ? 16.524 -26.265 19.810 1.00 87.50 832 LEU A N 1
ATOM 6552 C CA . LEU A 1 832 ? 17.229 -25.617 18.704 1.00 87.50 832 LEU A CA 1
ATOM 6553 C C . LEU A 1 832 ? 17.736 -24.228 19.106 1.00 87.50 832 LEU A C 1
ATOM 6555 O O . LEU A 1 832 ? 18.885 -23.890 18.828 1.00 87.50 832 LEU A O 1
ATOM 6559 N N . PHE A 1 833 ? 16.913 -23.431 19.788 1.00 91.88 833 PHE A N 1
ATOM 6560 C CA . PHE A 1 833 ? 17.296 -22.097 20.252 1.00 91.88 833 PHE A CA 1
ATOM 6561 C C . PHE A 1 833 ? 18.382 -22.168 21.325 1.00 91.88 833 PHE A C 1
ATOM 6563 O O . PHE A 1 833 ? 19.323 -21.379 21.288 1.00 91.88 833 PHE A O 1
ATOM 6570 N N . THR A 1 834 ? 18.315 -23.151 22.224 1.00 90.25 834 THR A N 1
ATOM 6571 C CA . THR A 1 834 ? 19.379 -23.430 23.201 1.00 90.25 834 THR A CA 1
ATOM 6572 C C . THR A 1 834 ? 20.696 -23.749 22.505 1.00 90.25 834 THR A C 1
ATOM 6574 O O . THR A 1 834 ? 21.742 -23.215 22.865 1.00 90.25 834 THR A O 1
ATOM 6577 N N . SER A 1 835 ? 20.642 -24.553 21.447 1.00 89.25 835 SER A N 1
ATOM 6578 C CA . SER A 1 835 ? 21.808 -24.902 20.636 1.00 89.25 835 SER A CA 1
ATOM 6579 C C . SER A 1 835 ? 22.397 -23.688 19.912 1.00 89.25 835 SER A C 1
ATOM 6581 O O . SER A 1 835 ? 23.604 -23.470 19.958 1.00 89.25 835 SER A O 1
ATOM 6583 N N . ILE A 1 836 ? 21.546 -22.843 19.320 1.00 92.12 836 ILE A N 1
ATOM 6584 C CA . ILE A 1 836 ? 21.959 -21.582 18.683 1.00 92.12 836 ILE A CA 1
ATOM 6585 C C . ILE A 1 836 ? 22.565 -20.616 19.711 1.00 92.12 836 ILE A C 1
ATOM 6587 O O . ILE A 1 836 ? 23.522 -19.912 19.395 1.00 92.12 836 ILE A O 1
ATOM 6591 N N . ALA A 1 837 ? 22.038 -20.586 20.938 1.00 91.31 837 ALA A N 1
ATOM 6592 C CA . ALA A 1 837 ? 22.572 -19.769 22.023 1.00 91.31 837 ALA A CA 1
ATOM 6593 C C . ALA A 1 837 ? 23.961 -20.234 22.482 1.00 91.31 837 ALA A C 1
ATOM 6595 O O . ALA A 1 837 ? 24.813 -19.389 22.748 1.00 91.31 837 ALA A O 1
ATOM 6596 N N . ILE A 1 838 ? 24.212 -21.548 22.541 1.00 89.50 838 ILE A N 1
ATOM 6597 C CA . ILE A 1 838 ? 25.544 -22.107 22.839 1.00 89.50 838 ILE A CA 1
ATOM 6598 C C . ILE A 1 838 ? 26.552 -21.690 21.766 1.00 89.50 838 ILE A C 1
ATOM 6600 O O . ILE A 1 838 ? 27.664 -21.277 22.089 1.00 89.50 838 ILE A O 1
ATOM 6604 N N . ASP A 1 839 ? 26.141 -21.729 20.501 1.00 88.44 839 ASP A N 1
ATOM 6605 C CA . ASP A 1 839 ? 26.996 -21.359 19.373 1.00 88.44 839 ASP A CA 1
ATOM 6606 C C . ASP A 1 839 ? 27.104 -19.834 19.194 1.00 88.44 839 ASP A C 1
ATOM 6608 O O . ASP A 1 839 ? 27.711 -19.348 18.239 1.00 88.44 839 ASP A O 1
ATOM 6612 N N . ARG A 1 840 ? 26.506 -19.024 20.076 1.00 83.38 840 ARG A N 1
ATOM 6613 C CA . ARG A 1 840 ? 26.524 -17.570 19.932 1.00 83.38 840 ARG A CA 1
ATOM 6614 C C . ARG A 1 840 ? 27.873 -16.991 20.359 1.00 83.38 840 ARG A C 1
ATOM 6616 O O . ARG A 1 840 ? 28.063 -16.574 21.498 1.00 83.38 840 ARG A O 1
ATOM 6623 N N . GLY A 1 841 ? 28.794 -16.903 19.404 1.00 77.50 841 GLY A N 1
ATOM 6624 C CA . GLY A 1 841 ? 30.067 -16.207 19.577 1.00 77.50 841 GLY A CA 1
ATOM 6625 C C . GLY A 1 841 ? 30.074 -14.737 19.137 1.00 77.50 841 GLY A C 1
ATOM 6626 O O . GLY A 1 841 ? 29.113 -14.197 18.567 1.00 77.50 841 GLY A O 1
ATOM 6627 N N . ALA A 1 842 ? 31.205 -14.083 19.404 1.00 70.50 842 ALA A N 1
ATOM 6628 C CA . ALA A 1 842 ? 31.477 -12.688 19.069 1.00 70.50 842 ALA A CA 1
ATOM 6629 C C . ALA A 1 842 ? 31.726 -12.481 17.564 1.00 70.50 842 ALA A C 1
ATOM 6631 O O . ALA A 1 842 ? 31.546 -11.370 17.058 1.00 70.50 842 ALA A O 1
ATOM 6632 N N . THR A 1 843 ? 32.114 -13.533 16.840 1.00 75.94 843 THR A N 1
ATOM 6633 C CA . THR A 1 843 ? 32.356 -13.498 15.391 1.00 75.94 843 THR A CA 1
ATOM 6634 C C . THR A 1 843 ? 31.370 -14.376 14.620 1.00 75.94 843 THR A C 1
ATOM 6636 O O . THR A 1 843 ? 30.880 -15.379 15.130 1.00 75.94 843 THR A O 1
ATOM 6639 N N . ASP A 1 844 ? 31.110 -14.041 13.351 1.00 74.38 844 ASP A N 1
ATOM 6640 C CA . ASP A 1 844 ? 30.250 -14.856 12.474 1.00 74.38 844 ASP A CA 1
ATOM 6641 C C . ASP A 1 844 ? 30.797 -16.280 12.246 1.00 74.38 844 ASP A C 1
ATOM 6643 O O . ASP A 1 844 ? 30.049 -17.146 11.823 1.00 74.38 844 ASP A O 1
ATOM 6647 N N . ARG A 1 845 ? 32.075 -16.559 12.536 1.00 77.88 845 ARG A N 1
ATOM 6648 C CA . ARG A 1 845 ? 32.641 -17.919 12.441 1.00 77.88 845 ARG A CA 1
ATOM 6649 C C . ARG A 1 845 ? 32.289 -18.812 13.620 1.00 77.88 845 ARG A C 1
ATOM 6651 O O . ARG A 1 845 ? 32.251 -20.033 13.497 1.00 77.88 845 ARG A O 1
ATOM 6658 N N . GLU A 1 846 ? 32.052 -18.206 14.772 1.00 81.25 846 GLU A N 1
ATOM 6659 C CA . GLU A 1 846 ? 31.636 -18.933 15.966 1.00 81.25 846 GLU A CA 1
ATOM 6660 C C . GLU A 1 846 ? 30.141 -19.266 15.882 1.00 81.25 846 GLU A C 1
ATOM 6662 O O . GLU A 1 846 ? 29.741 -20.358 16.270 1.00 81.25 846 GLU A O 1
ATOM 6667 N N . ARG A 1 847 ? 29.347 -18.376 15.269 1.00 90.94 847 ARG A N 1
ATOM 6668 C CA . ARG A 1 847 ? 27.891 -18.504 15.115 1.00 90.94 847 ARG A CA 1
ATOM 6669 C C . ARG A 1 847 ? 27.462 -19.692 14.257 1.00 90.94 847 ARG A C 1
ATOM 6671 O O . ARG A 1 847 ? 28.088 -20.012 13.251 1.00 90.94 847 ARG A O 1
ATOM 6678 N N . LEU A 1 848 ? 26.306 -20.264 14.602 1.00 93.12 848 LEU A N 1
ATOM 6679 C CA . LEU A 1 848 ? 25.570 -21.168 13.715 1.00 93.12 848 LEU A CA 1
ATOM 6680 C C . LEU A 1 848 ? 24.795 -20.391 12.642 1.00 93.12 848 LEU A C 1
ATOM 6682 O O . LEU A 1 848 ? 24.880 -20.709 11.459 1.00 93.12 848 LEU A O 1
ATOM 6686 N N . LEU A 1 849 ? 24.074 -19.340 13.050 1.00 94.25 849 LEU A N 1
ATOM 6687 C CA . LEU A 1 849 ? 23.345 -18.433 12.160 1.00 94.25 849 LEU A CA 1
ATOM 6688 C C . LEU A 1 849 ? 24.021 -17.060 12.148 1.00 94.25 849 LEU A C 1
ATOM 6690 O O . LEU A 1 849 ? 24.203 -16.425 13.191 1.00 94.25 849 LEU A O 1
ATOM 6694 N N . LYS A 1 850 ? 24.377 -16.594 10.955 1.00 93.00 850 LYS A N 1
ATOM 6695 C CA . LYS A 1 850 ? 25.073 -15.325 10.739 1.00 93.00 850 LYS A CA 1
ATOM 6696 C C . LYS A 1 850 ? 24.227 -14.141 11.194 1.00 93.00 850 LYS A C 1
ATOM 6698 O O . LYS A 1 850 ? 23.007 -14.149 11.025 1.00 93.00 850 LYS A O 1
ATOM 6703 N N . ALA A 1 851 ? 24.863 -13.068 11.667 1.00 90.62 851 ALA A N 1
ATOM 6704 C CA . ALA A 1 851 ? 24.153 -11.819 11.939 1.00 90.62 851 ALA A CA 1
ATOM 6705 C C . ALA A 1 851 ? 23.385 -11.315 10.693 1.00 90.62 851 ALA A C 1
ATOM 6707 O O . ALA A 1 851 ? 23.958 -11.095 9.625 1.00 90.62 851 ALA A O 1
ATOM 6708 N N . GLY A 1 852 ? 22.076 -11.101 10.834 1.00 89.06 852 GLY A N 1
ATOM 6709 C CA . GLY A 1 852 ? 21.152 -10.737 9.754 1.00 89.06 852 GLY A CA 1
ATOM 6710 C C . GLY A 1 852 ? 20.562 -11.922 8.976 1.00 89.06 852 GLY A C 1
ATOM 6711 O O . GLY A 1 852 ? 19.668 -11.702 8.151 1.00 89.06 852 GLY A O 1
ATOM 6712 N N . GLY A 1 853 ? 21.027 -13.146 9.242 1.00 91.38 853 GLY A N 1
ATOM 6713 C CA . GLY A 1 853 ? 20.441 -14.389 8.743 1.00 91.38 853 GLY A CA 1
ATOM 6714 C C . GLY A 1 853 ? 19.073 -14.670 9.364 1.00 91.38 853 GLY A C 1
ATOM 6715 O O . GLY A 1 853 ? 18.684 -14.027 10.344 1.00 91.38 853 GLY A O 1
ATOM 6716 N N . ARG A 1 854 ? 18.312 -15.605 8.786 1.00 94.56 854 ARG A N 1
ATOM 6717 C CA . ARG A 1 854 ? 16.944 -15.918 9.237 1.00 94.56 854 ARG A CA 1
ATOM 6718 C C . ARG A 1 854 ? 16.785 -17.354 9.716 1.00 94.56 854 ARG A C 1
ATOM 6720 O O . ARG A 1 854 ? 17.327 -18.263 9.101 1.00 94.56 854 ARG A O 1
ATOM 6727 N N . LEU A 1 855 ? 15.974 -17.545 10.754 1.00 94.62 855 LEU A N 1
ATOM 6728 C CA . LEU A 1 855 ? 15.438 -18.846 11.152 1.00 94.62 855 LEU A CA 1
ATOM 6729 C C . LEU A 1 855 ? 13.939 -18.890 10.856 1.00 94.62 855 LEU A C 1
ATOM 6731 O O . LEU A 1 855 ? 13.203 -18.009 11.293 1.00 94.62 855 LEU A O 1
ATOM 6735 N N . ILE A 1 856 ? 13.499 -19.881 10.086 1.00 91.56 856 ILE A N 1
ATOM 6736 C CA . ILE A 1 856 ? 12.112 -20.030 9.645 1.00 91.56 856 ILE A CA 1
ATOM 6737 C C . ILE A 1 856 ? 11.681 -21.430 10.037 1.00 91.56 856 ILE A C 1
ATOM 6739 O O . ILE A 1 856 ? 12.348 -22.399 9.679 1.00 91.56 856 ILE A O 1
ATOM 6743 N N . ALA A 1 857 ? 10.582 -21.532 10.772 1.00 88.12 857 ALA A N 1
ATOM 6744 C CA . ALA A 1 857 ? 10.085 -22.811 11.239 1.00 88.12 857 ALA A CA 1
ATOM 6745 C C . ALA A 1 857 ? 8.564 -22.870 11.226 1.00 88.12 857 ALA A C 1
ATOM 6747 O O . ALA A 1 857 ? 7.889 -21.839 11.269 1.00 88.12 857 ALA A O 1
ATOM 6748 N N . PHE A 1 858 ? 8.029 -24.084 11.200 1.00 80.31 858 PHE A N 1
ATOM 6749 C CA . PHE A 1 858 ? 6.660 -24.319 11.632 1.00 80.31 858 PHE A CA 1
ATOM 6750 C C . PHE A 1 858 ? 6.584 -24.486 13.161 1.00 80.31 858 PHE A C 1
ATOM 6752 O O . PHE A 1 858 ? 7.582 -24.799 13.813 1.00 80.31 858 PHE A O 1
ATOM 6759 N N . VAL A 1 859 ? 5.402 -24.246 13.733 1.00 77.25 859 VAL A N 1
ATOM 6760 C CA . VAL A 1 859 ? 5.053 -24.445 15.148 1.00 77.25 859 VAL A CA 1
ATOM 6761 C C . VAL A 1 859 ? 3.623 -24.988 15.229 1.00 77.25 859 VAL A C 1
ATOM 6763 O O . VAL A 1 859 ? 2.695 -24.273 14.851 1.00 77.25 859 VAL A O 1
ATOM 6766 N N . PRO A 1 860 ? 3.393 -26.233 15.661 1.00 71.19 860 PRO A N 1
ATOM 6767 C CA . PRO A 1 860 ? 2.059 -26.746 15.906 1.00 71.19 860 PRO A CA 1
ATOM 6768 C C . PRO A 1 860 ? 1.498 -26.091 17.166 1.00 71.19 860 PRO A C 1
ATOM 6770 O O . PRO A 1 860 ? 2.215 -25.876 18.139 1.00 71.19 860 PRO A O 1
ATOM 6773 N N . VAL A 1 861 ? 0.217 -25.762 17.124 1.00 65.44 861 VAL A N 1
ATOM 6774 C CA . VAL A 1 861 ? -0.541 -25.171 18.223 1.00 65.44 861 VAL A CA 1
ATOM 6775 C C . VAL A 1 861 ? -1.890 -25.874 18.242 1.00 65.44 861 VAL A C 1
ATOM 6777 O O . VAL A 1 861 ? -2.593 -25.867 17.228 1.00 65.44 861 VAL A O 1
ATOM 6780 N N . THR A 1 862 ? -2.214 -26.527 19.352 1.00 69.00 862 THR A N 1
ATOM 6781 C CA . THR A 1 862 ? -3.522 -27.173 19.550 1.00 69.00 862 THR A CA 1
ATOM 6782 C C . THR A 1 862 ? -4.602 -26.152 19.922 1.00 69.00 862 THR A C 1
ATOM 6784 O O . THR A 1 862 ? -4.283 -24.992 20.178 1.00 69.00 862 THR A O 1
ATOM 6787 N N . ASP A 1 863 ? -5.880 -26.536 19.946 1.00 66.81 863 ASP A N 1
ATOM 6788 C CA . ASP A 1 863 ? -6.968 -25.661 20.407 1.00 66.81 863 ASP A CA 1
ATOM 6789 C C . ASP A 1 863 ? -6.887 -25.337 21.905 1.00 66.81 863 ASP A C 1
ATOM 6791 O O . ASP A 1 863 ? -7.446 -24.329 22.343 1.00 66.81 863 ASP A O 1
ATOM 6795 N N . GLU A 1 864 ? -6.147 -26.132 22.680 1.00 70.25 864 GLU A N 1
ATOM 6796 C CA . GLU A 1 864 ? -5.874 -25.864 24.092 1.00 70.25 864 GLU A CA 1
ATOM 6797 C C . GLU A 1 864 ? -4.623 -25.002 24.342 1.00 70.25 864 GLU A C 1
ATOM 6799 O O . GLU A 1 864 ? -4.377 -24.614 25.484 1.00 70.25 864 GLU A O 1
ATOM 6804 N N . GLN A 1 865 ? -3.840 -24.686 23.304 1.00 68.44 865 GLN A N 1
ATOM 6805 C CA . GLN A 1 865 ? -2.571 -23.960 23.406 1.00 68.44 865 GLN A CA 1
ATOM 6806 C C . GLN A 1 865 ? -2.623 -22.622 22.663 1.00 68.44 865 GLN A C 1
ATOM 6808 O O . GLN A 1 865 ? -3.273 -22.457 21.631 1.00 68.44 865 GLN A O 1
ATOM 6813 N N . THR A 1 866 ? -1.875 -21.638 23.146 1.00 76.31 866 THR A N 1
ATOM 6814 C CA . THR A 1 866 ? -1.606 -20.401 22.408 1.00 76.31 866 THR A CA 1
ATOM 6815 C C . THR A 1 866 ? -0.291 -20.508 21.646 1.00 76.31 866 THR A C 1
ATOM 6817 O O . THR A 1 866 ? 0.633 -21.207 22.054 1.00 76.31 866 THR A O 1
ATOM 6820 N N . LEU A 1 867 ? -0.152 -19.755 20.547 1.00 77.38 867 LEU A N 1
ATOM 6821 C CA . LEU A 1 867 ? 1.130 -19.686 19.841 1.00 77.38 867 LEU A CA 1
ATOM 6822 C C . LEU A 1 867 ? 2.262 -19.271 20.788 1.00 77.38 867 LEU A C 1
ATOM 6824 O O . LEU A 1 867 ? 3.329 -19.862 20.736 1.00 77.38 867 LEU A O 1
ATOM 6828 N N . THR A 1 868 ? 2.023 -18.286 21.657 1.00 80.81 868 THR A N 1
ATOM 6829 C CA . THR A 1 868 ? 3.024 -17.770 22.601 1.00 80.81 868 THR A CA 1
ATOM 6830 C C . THR A 1 868 ? 3.552 -18.850 23.546 1.00 80.81 868 THR A C 1
ATOM 6832 O O . THR A 1 868 ? 4.743 -18.847 23.828 1.00 80.81 868 THR A O 1
ATOM 6835 N N . GLU A 1 869 ? 2.702 -19.779 23.992 1.00 75.56 869 GLU A N 1
ATOM 6836 C CA . GLU A 1 869 ? 3.106 -20.920 24.833 1.00 75.56 869 GLU A CA 1
ATOM 6837 C C . GLU A 1 869 ? 3.987 -21.921 24.079 1.00 75.56 869 GLU A C 1
ATOM 6839 O O . GLU A 1 869 ? 4.817 -22.587 24.687 1.00 75.56 869 GLU A O 1
ATOM 6844 N N . MET A 1 870 ? 3.839 -22.002 22.754 1.00 76.81 870 MET A N 1
ATOM 6845 C CA . MET A 1 870 ? 4.599 -22.923 21.903 1.00 76.81 870 MET A CA 1
ATOM 6846 C C . MET A 1 870 ? 5.892 -22.314 21.338 1.00 76.81 870 MET A C 1
ATOM 6848 O O . MET A 1 870 ? 6.685 -23.023 20.708 1.00 76.81 870 MET A O 1
ATOM 6852 N N . LEU A 1 871 ? 6.119 -21.008 21.529 1.00 84.31 871 LEU A N 1
ATOM 6853 C CA . LEU A 1 871 ? 7.357 -20.334 21.134 1.00 84.31 871 LEU A CA 1
ATOM 6854 C C . LEU A 1 871 ? 8.416 -20.411 22.244 1.00 84.31 871 LEU A C 1
ATOM 6856 O O . LEU A 1 871 ? 8.068 -20.375 23.422 1.00 84.31 871 LEU A O 1
ATOM 6860 N N . PRO A 1 872 ? 9.718 -20.430 21.893 1.00 83.81 872 PRO A N 1
ATOM 6861 C CA . PRO A 1 872 ? 10.786 -20.357 22.885 1.00 83.81 872 PRO A CA 1
ATOM 6862 C C . PRO A 1 872 ? 10.663 -19.110 23.769 1.00 83.81 872 PRO A C 1
ATOM 6864 O O . PRO A 1 872 ? 10.387 -18.016 23.267 1.00 83.81 872 PRO A O 1
ATOM 6867 N N . HIS A 1 873 ? 10.943 -19.262 25.067 1.00 84.31 873 HIS A N 1
ATOM 6868 C CA . HIS A 1 873 ? 10.917 -18.163 26.033 1.00 84.31 873 HIS A CA 1
ATOM 6869 C C . HIS A 1 873 ? 11.753 -16.952 25.582 1.00 84.31 873 HIS A C 1
ATOM 6871 O O . HIS A 1 873 ? 12.782 -17.094 24.911 1.00 84.31 873 HIS A O 1
ATOM 6877 N N . GLU A 1 874 ? 11.325 -15.747 25.970 1.00 84.69 874 GLU A N 1
ATOM 6878 C CA . GLU A 1 874 ? 11.953 -14.488 25.544 1.00 84.69 874 GLU A CA 1
ATOM 6879 C C . GLU A 1 874 ? 13.439 -14.435 25.923 1.00 84.69 874 GLU A C 1
ATOM 6881 O O . GLU A 1 874 ? 14.269 -14.192 25.052 1.00 84.69 874 GLU A O 1
ATOM 6886 N N . ASP A 1 875 ? 13.798 -14.817 27.153 1.00 87.31 875 ASP A N 1
ATOM 6887 C CA . ASP A 1 875 ? 15.192 -14.914 27.613 1.00 87.31 875 ASP A CA 1
ATOM 6888 C C . ASP A 1 875 ? 16.053 -15.826 26.728 1.00 87.31 875 ASP A C 1
ATOM 6890 O O . ASP A 1 875 ? 17.237 -15.568 26.497 1.00 87.31 875 ASP A O 1
ATOM 6894 N N . LEU A 1 876 ? 15.481 -16.929 26.244 1.00 90.12 876 LEU A N 1
ATOM 6895 C CA . LEU A 1 876 ? 16.189 -17.872 25.388 1.00 90.12 876 LEU A CA 1
ATOM 6896 C C . LEU A 1 876 ? 16.324 -17.331 23.964 1.00 90.12 876 LEU A C 1
ATOM 6898 O O . LEU A 1 876 ? 17.390 -17.435 23.361 1.00 90.12 876 LEU A O 1
ATOM 6902 N N . THR A 1 877 ? 15.267 -16.708 23.450 1.00 89.81 877 THR A N 1
ATOM 6903 C CA . THR A 1 877 ? 15.264 -15.991 22.171 1.00 89.81 877 THR A CA 1
ATOM 6904 C C . THR A 1 877 ? 16.309 -14.869 22.176 1.00 89.81 877 THR A C 1
ATOM 6906 O O . THR A 1 877 ? 17.094 -14.738 21.229 1.00 89.81 877 THR A O 1
ATOM 6909 N N . GLU A 1 878 ? 16.412 -14.132 23.284 1.00 89.38 878 GLU A N 1
ATOM 6910 C CA . GLU A 1 878 ? 17.447 -13.133 23.517 1.00 89.38 878 GLU A CA 1
ATOM 6911 C C . GLU A 1 878 ? 18.832 -13.753 23.596 1.00 89.38 878 GLU A C 1
ATOM 6913 O O . GLU A 1 878 ? 19.715 -13.232 22.925 1.00 89.38 878 GLU A O 1
ATOM 6918 N N . LYS A 1 879 ? 19.045 -14.855 24.333 1.00 91.19 879 LYS A N 1
ATOM 6919 C CA . LYS A 1 879 ? 20.337 -15.569 24.409 1.00 91.19 879 LYS A CA 1
ATOM 6920 C C . LYS A 1 879 ? 20.776 -16.129 23.059 1.00 91.19 879 LYS A C 1
ATOM 6922 O O . LYS A 1 879 ? 21.947 -15.992 22.718 1.00 91.19 879 LYS A O 1
ATOM 6927 N N . ALA A 1 880 ? 19.854 -16.658 22.259 1.00 91.31 880 ALA A N 1
ATOM 6928 C CA . ALA A 1 880 ? 20.097 -17.107 20.887 1.00 91.31 880 ALA A CA 1
ATOM 6929 C C . ALA A 1 880 ? 20.367 -15.942 19.918 1.00 91.31 880 ALA A C 1
ATOM 6931 O O . ALA A 1 880 ? 20.906 -16.143 18.831 1.00 91.31 880 ALA A O 1
ATOM 6932 N N . GLY A 1 881 ? 20.022 -14.710 20.307 1.00 91.31 881 GLY A N 1
ATOM 6933 C CA . GLY A 1 881 ? 20.190 -13.528 19.468 1.00 91.31 881 GLY A CA 1
ATOM 6934 C C . GLY A 1 881 ? 19.234 -13.536 18.290 1.00 91.31 881 GLY A C 1
ATOM 6935 O O . GLY A 1 881 ? 19.625 -13.160 17.190 1.00 91.31 881 GLY A O 1
ATOM 6936 N N . LEU A 1 882 ? 18.002 -13.988 18.499 1.00 93.44 882 LEU A N 1
ATOM 6937 C CA . LEU A 1 882 ? 16.971 -14.084 17.475 1.00 93.44 882 LEU A CA 1
ATOM 6938 C C . LEU A 1 882 ? 15.869 -13.064 17.768 1.00 93.44 882 LEU A C 1
ATOM 6940 O O . LEU A 1 882 ? 15.441 -12.906 18.901 1.00 93.44 882 LEU A O 1
ATOM 6944 N N . LYS A 1 883 ? 15.394 -12.352 16.746 1.00 91.00 883 LYS A N 1
ATOM 6945 C CA . LYS A 1 883 ? 14.283 -11.399 16.861 1.00 91.00 883 LYS A CA 1
ATOM 6946 C C . LYS A 1 883 ? 13.122 -11.826 15.975 1.00 91.00 883 LYS A C 1
ATOM 6948 O O . LYS A 1 883 ? 13.309 -11.986 14.771 1.00 91.00 883 LYS A O 1
ATOM 6953 N N . PHE A 1 884 ? 11.931 -11.949 16.551 1.00 87.81 884 PHE A N 1
ATOM 6954 C CA . PHE A 1 884 ? 10.706 -12.311 15.832 1.00 87.81 884 PHE A CA 1
ATOM 6955 C C . PHE A 1 884 ? 10.370 -11.294 14.715 1.00 87.81 884 PHE A C 1
ATOM 6957 O O . PHE A 1 884 ? 10.392 -10.083 14.948 1.00 87.81 884 PHE A O 1
ATOM 6964 N N . GLU A 1 885 ? 10.076 -11.767 13.497 1.00 79.25 885 GLU A N 1
ATOM 6965 C CA . GLU A 1 885 ? 9.810 -10.939 12.300 1.00 79.25 885 GLU A CA 1
ATOM 6966 C C . GLU A 1 885 ? 8.395 -11.155 11.735 1.00 79.25 885 GLU A C 1
ATOM 6968 O O . GLU A 1 885 ? 7.700 -10.181 11.444 1.00 79.25 885 GLU A O 1
ATOM 6973 N N . VAL A 1 886 ? 7.966 -12.410 11.535 1.00 69.38 886 VAL A N 1
ATOM 6974 C CA . VAL A 1 886 ? 6.723 -12.757 10.812 1.00 69.38 886 VAL A CA 1
ATOM 6975 C C . VAL A 1 886 ? 6.042 -13.977 11.434 1.00 69.38 886 VAL A C 1
ATOM 6977 O O . VAL A 1 886 ? 6.719 -14.900 11.874 1.00 69.38 886 VAL A O 1
ATOM 6980 N N . CYS A 1 887 ? 4.705 -13.991 11.389 1.00 75.31 887 CYS A N 1
ATOM 6981 C CA . CYS A 1 887 ? 3.855 -15.111 11.782 1.00 75.31 887 CYS A CA 1
ATOM 6982 C C . CYS A 1 887 ? 2.705 -15.324 10.771 1.00 75.31 887 CYS A C 1
ATOM 6984 O O . CYS A 1 887 ? 2.074 -14.349 10.335 1.00 75.31 887 CYS A O 1
ATOM 6986 N N . ARG A 1 888 ? 2.439 -16.575 10.371 1.00 67.00 888 ARG A N 1
ATOM 6987 C CA . ARG A 1 888 ? 1.319 -16.990 9.501 1.00 67.00 888 ARG A CA 1
ATOM 6988 C C . ARG A 1 888 ? 0.709 -18.295 10.007 1.00 67.00 888 ARG A C 1
ATOM 6990 O O . ARG A 1 888 ? 1.450 -19.185 10.389 1.00 67.00 888 ARG A O 1
ATOM 6997 N N . GLU A 1 889 ? -0.610 -18.427 9.965 1.00 60.31 889 GLU A N 1
ATOM 6998 C CA . GLU A 1 889 ? -1.320 -19.616 10.451 1.00 60.31 889 GLU A CA 1
ATOM 6999 C C . GLU A 1 889 ? -1.783 -20.513 9.293 1.00 60.31 889 GLU A C 1
ATOM 7001 O O . GLU A 1 889 ? -2.310 -20.027 8.290 1.00 60.31 889 GLU A O 1
ATOM 7006 N N . GLN A 1 890 ? -1.629 -21.824 9.457 1.00 58.78 890 GLN A N 1
ATOM 7007 C CA . GLN A 1 890 ? -2.199 -22.872 8.618 1.00 58.78 890 GLN A CA 1
ATOM 7008 C C . GLN A 1 890 ? -3.055 -23.798 9.503 1.00 58.78 890 GLN A C 1
ATOM 7010 O O . GLN A 1 890 ? -2.509 -24.704 10.132 1.00 58.78 890 GLN A O 1
ATOM 7015 N N . PRO A 1 891 ? -4.383 -23.605 9.559 1.00 49.50 891 PRO A N 1
ATOM 7016 C CA . PRO A 1 891 ? -5.272 -24.517 10.275 1.00 49.50 891 PRO A CA 1
ATOM 7017 C C . PRO A 1 891 ? -5.213 -25.905 9.628 1.00 49.50 891 PRO A C 1
ATOM 7019 O O . PRO A 1 891 ? -5.363 -26.014 8.409 1.00 49.50 891 PRO A O 1
ATOM 7022 N N . LEU A 1 892 ? -4.956 -26.948 10.418 1.00 47.66 892 LEU A N 1
ATOM 7023 C CA . LEU A 1 892 ? -4.957 -28.339 9.953 1.00 47.66 892 LEU A CA 1
ATOM 7024 C C . LEU A 1 892 ? -6.309 -29.006 10.223 1.00 47.66 892 LEU A C 1
ATOM 7026 O O . LEU A 1 892 ? -6.797 -29.752 9.379 1.00 47.66 892 LEU A O 1
ATOM 7030 N N . ASN A 1 893 ? -6.918 -28.726 11.377 1.00 47.44 893 ASN A N 1
ATOM 7031 C CA . ASN A 1 893 ? -8.280 -29.116 11.747 1.00 47.44 893 ASN A CA 1
ATOM 7032 C C . ASN A 1 893 ? -8.782 -28.235 12.912 1.00 47.44 893 ASN A C 1
ATOM 7034 O O . ASN A 1 893 ? -8.076 -27.321 13.335 1.00 47.44 893 ASN A O 1
ATOM 7038 N N . ASP A 1 894 ? -9.978 -28.523 13.438 1.00 42.72 894 ASP A N 1
ATOM 7039 C CA . ASP A 1 894 ? -10.597 -27.766 14.542 1.00 42.72 894 ASP A CA 1
ATOM 7040 C C . ASP A 1 894 ? -9.750 -27.702 15.821 1.00 42.72 894 ASP A C 1
ATOM 7042 O O . ASP A 1 894 ? -9.965 -26.818 16.644 1.00 42.72 894 ASP A O 1
ATOM 7046 N N . LYS A 1 895 ? -8.800 -28.629 15.976 1.00 45.69 895 LYS A N 1
ATOM 7047 C CA . LYS A 1 895 ? -7.974 -28.815 17.170 1.00 45.69 895 LYS A CA 1
ATOM 7048 C C . LYS A 1 895 ? -6.491 -28.548 16.965 1.00 45.69 895 LYS A C 1
ATOM 7050 O O . LYS A 1 895 ? -5.710 -28.673 17.898 1.00 45.69 895 LYS A O 1
ATOM 7055 N N . LEU A 1 896 ? -6.052 -28.273 15.739 1.00 47.78 896 LEU A N 1
ATOM 7056 C CA . LEU A 1 896 ? -4.630 -28.182 15.428 1.00 47.78 896 LEU A CA 1
ATOM 7057 C C . LEU A 1 896 ? -4.380 -27.179 14.308 1.00 47.78 896 LEU A C 1
ATOM 7059 O O . LEU A 1 896 ? -4.847 -27.349 13.182 1.00 47.78 896 LEU A O 1
ATOM 7063 N N . SER A 1 897 ? -3.551 -26.185 14.602 1.00 58.59 897 SER A N 1
ATOM 7064 C CA . SER A 1 897 ? -3.001 -25.224 13.650 1.00 58.59 897 SER A CA 1
ATOM 7065 C C . SER A 1 897 ? -1.487 -25.383 13.559 1.00 58.59 897 SER A C 1
ATOM 7067 O O . SER A 1 897 ? -0.799 -25.594 14.551 1.00 58.59 897 SER A O 1
ATOM 7069 N N . ARG A 1 898 ? -0.933 -25.232 12.359 1.00 67.69 898 ARG A N 1
ATOM 7070 C CA . ARG A 1 898 ? 0.506 -25.141 12.108 1.00 67.69 898 ARG A CA 1
ATOM 7071 C C . ARG A 1 898 ? 0.861 -23.690 11.793 1.00 67.69 898 ARG A C 1
ATOM 7073 O O . ARG A 1 898 ? 0.396 -23.118 10.815 1.00 67.69 898 ARG A O 1
ATOM 7080 N N . TRP A 1 899 ? 1.700 -23.075 12.606 1.00 74.06 899 TRP A N 1
ATOM 7081 C CA . TRP A 1 899 ? 2.088 -21.677 12.484 1.00 74.06 899 TRP A CA 1
ATOM 7082 C C . TRP A 1 899 ? 3.476 -21.548 11.881 1.00 74.06 899 TRP A C 1
ATOM 7084 O O . TRP A 1 899 ? 4.441 -22.079 12.407 1.00 74.06 899 TRP A O 1
ATOM 7094 N N . LEU A 1 900 ? 3.601 -20.823 10.780 1.00 78.00 900 LEU A N 1
ATOM 7095 C CA . LEU A 1 900 ? 4.884 -20.458 10.205 1.00 78.00 900 LEU A CA 1
ATOM 7096 C C . LEU A 1 900 ? 5.416 -19.212 10.906 1.00 78.00 900 LEU A C 1
ATOM 7098 O O . LEU A 1 900 ? 4.800 -18.143 10.844 1.00 78.00 900 LEU A O 1
ATOM 7102 N N . VAL A 1 901 ? 6.584 -19.338 11.523 1.00 85.44 901 VAL A N 1
ATOM 7103 C CA . VAL A 1 901 ? 7.269 -18.271 12.251 1.00 85.44 901 VAL A CA 1
ATOM 7104 C C . VAL A 1 901 ? 8.629 -17.970 11.636 1.00 85.44 901 VAL A C 1
ATOM 7106 O O . VAL A 1 901 ? 9.295 -18.848 11.091 1.00 85.44 901 VAL A O 1
ATOM 7109 N N . SER A 1 902 ? 9.038 -16.705 11.704 1.00 89.50 902 SER A N 1
ATOM 7110 C CA . SER A 1 902 ? 10.321 -16.229 11.186 1.00 89.50 902 SER A CA 1
ATOM 7111 C C . SER A 1 902 ? 11.027 -15.369 12.222 1.00 89.50 902 SER A C 1
ATOM 7113 O O . SER A 1 902 ? 10.427 -14.447 12.777 1.00 89.50 902 SER A O 1
ATOM 7115 N N . TYR A 1 903 ? 12.321 -15.609 12.395 1.00 93.31 903 TYR A N 1
ATOM 7116 C CA . TYR A 1 903 ? 13.226 -14.874 13.267 1.00 93.31 903 TYR A CA 1
ATOM 7117 C C . TYR A 1 903 ? 14.432 -14.367 12.475 1.00 93.31 903 TYR A C 1
ATOM 7119 O O . TYR A 1 903 ? 14.881 -15.014 11.532 1.00 93.31 903 TYR A O 1
ATOM 7127 N N . VAL A 1 904 ? 14.988 -13.225 12.872 1.00 93.44 904 VAL A N 1
ATOM 7128 C CA . VAL A 1 904 ? 16.225 -12.663 12.312 1.00 93.44 904 VAL A CA 1
ATOM 7129 C C . VAL A 1 904 ? 17.315 -12.694 13.377 1.00 93.44 904 VAL A C 1
ATOM 7131 O O . VAL A 1 904 ? 17.091 -12.218 14.488 1.00 93.44 904 VAL A O 1
ATOM 7134 N N . SER A 1 905 ? 18.500 -13.203 13.037 1.00 93.06 905 SER A N 1
ATOM 7135 C CA . SER A 1 905 ? 19.673 -13.149 13.911 1.00 93.06 905 SER A CA 1
ATOM 71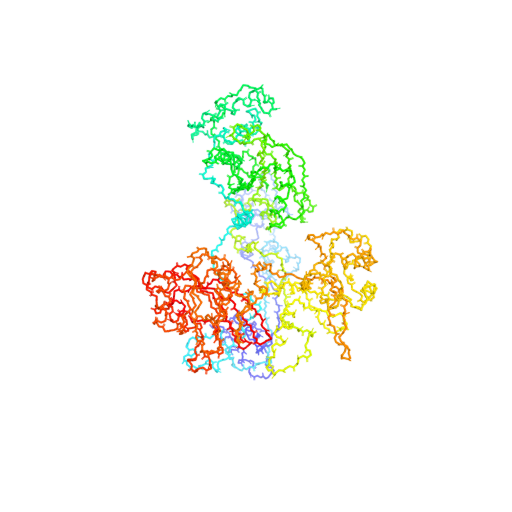36 C C . SER A 1 905 ? 20.175 -11.713 14.056 1.00 93.06 905 SER A C 1
ATOM 7138 O O . SER A 1 905 ? 20.435 -11.027 13.065 1.00 93.06 905 SER A O 1
ATOM 7140 N N . ILE A 1 906 ? 20.316 -11.242 15.289 1.00 90.75 906 ILE A N 1
ATOM 7141 C CA . ILE A 1 906 ? 20.860 -9.928 15.631 1.00 90.75 906 ILE A CA 1
ATOM 7142 C C . ILE A 1 906 ? 22.306 -10.052 16.124 1.00 90.75 906 ILE A C 1
ATOM 7144 O O . ILE A 1 906 ? 22.780 -11.132 16.483 1.00 90.75 906 ILE A O 1
ATOM 7148 N N . LYS A 1 907 ? 23.042 -8.937 16.078 1.00 78.94 907 LYS A N 1
ATOM 7149 C CA . LYS A 1 907 ? 24.418 -8.892 16.583 1.00 78.94 907 LYS A CA 1
ATOM 7150 C C . LYS A 1 907 ? 24.455 -9.095 18.088 1.00 78.94 907 LYS A C 1
ATOM 7152 O O . LYS A 1 907 ? 23.584 -8.540 18.786 1.00 78.94 907 LYS A O 1
#

Sequence (907 aa):
MSSEDSETAILTFLSSSPDAVIPDTQPWAASNNLDHAKVVGAIKSLLVEQYVVAEDLKTSFYTLTKEGEGVVANGAQEIIVLKALNEAGKLSMGDLQAKVGKDVAKIGMGNCMKSKWIKKEGGDLVALKKDDEVEDTVQKLLLDLKAIDDKTAKDLKRRKLITLVTQKSHKVTRGPQYAPQRVKKAADLTKEMLDSGSWETTEFKPYNFLVLGEKVGGGYLHPLLKVRAEFRKILMEMGFQEMPTNKWVESSFWNFDSLFQPQSHPARDAHDTFFIKNPAETVSVPEDYYERVKEMHEKGGHGSIGYRYDFKKEEAFKNLLRTHTTAVSSQMLYKLANQPGGFKPARYFSVDRVFRNETMDATHLCEFHQVEGWVADYNLSLGDLIGTIETFLNKIGITELRFKPAFNPYTEPSMEIFGYHPDLKKWTEIGNSGMFRPEMLRPMGLPEDVRVIAWGLSLERPTMIKYRINNIRDLFGHKVEMARTRTVPISRDTTSDDSKVIPQVNFTNALNYIGNESMTDMNIEHFNEAMQFVSFSSNDSNLLAVSKATVIRAVERCSLIHGFYEIVASSDKLDDLADLAIKDGGFSDLYEGGANEKATWCFRARMYNSSVIPEEHSNKGRGKRYSSRTRSMKIERDGLNALKDLMIRFGGKVNLENPDNKIYIFDGLEEEIDGVRVGRKVLARRIASGPKIFSIAPAERICITNTPLEPIAAFVLCNIARIKARDRILDPYAGSCTTLLAAAMIAPDAETVGIEIAHNGLVNREHIVEDFTTRNLKLPSQIIHGDSTNVTIRETAKEAVGNEAFDAIIADPPYGIRESIGYNENSPLEELFTSIAIDRGATDRERLLKAGGRLIAFVPVTDEQTLTEMLPHEDLTEKAGLKFEVCREQPLNDKLSRWLVSYVSIK

Radius of gyration: 41.99 Å; chains: 1; bounding box: 77×116×103 Å